Protein AF-A0A379E8L5-F1 (afdb_monomer_lite)

Secondary structure (DSSP, 8-state):
------THHHHHHHTTS-S------------------TTPPPPPHHHHHHHHHHHTSS-S-TT--SHHHHHHHTTTTTT--S--PPPEEE-TTSEEEETTEEEEEESSPSTTSPPPPEEE-TTSEEEESS-EEEEE-S---PPPHHHHHHHHHTTS--B-TTSTTSBPPTT--SHHHHHHHHSSS-------------EEE-TTSEEEETTEEEEEES-----SSPPPP--EEE-TTSEEEETTEEEEEESSPPPPPPHHHHHHHHHHHHTTSSSPPBPSS-TTSBPPTT--SHHHHHHHTS-TT---SS--TT-SPPPTTS-EEEEPPSBTTTTB-B-TTT--EEEEEE-TTSPBP-TT-EEE--TTS-TT-EEE--TTSEEEEPTTTS-SS--HHHHEE--SEEEETTEEEPPPTTEEPPPPPEEEEEEEEEEEEE---SSTTSTT-TTSEEEEEEEEEEEEETTEEEEPPSSSPPPEEEEEEES-TTS--STTSEE-SHHHHTTB-SSPPTTTTT-TTEEEEEPPB---HHHHH-SS-SSTTHHHHHHHHHTTB--TTS--EEEEEEEESSSS--PBPSSEEE---BPBPPPEEEEEEEEETTEEEEEEEE-GGG---EEEEEEPPPTT--EEEEEEE-TTHHHHSTTTTTTEEEEEEEEEEETTEEEEEEEEEE--S--SSEEEEEE---TT-EEEEEEEEET-GGGTTTSSS--TT---SEEESSB-EEEEEEEEETTEEEEEETTEEEEEEEPEE-PPPGGG--

Structure (mmCIF, N/CA/C/O backbone):
data_AF-A0A379E8L5-F1
#
_entry.id   AF-A0A379E8L5-F1
#
loop_
_atom_site.group_PDB
_atom_site.id
_atom_site.type_symbol
_atom_site.label_atom_id
_atom_site.label_alt_id
_atom_site.label_comp_id
_atom_site.label_asym_id
_atom_site.label_entity_id
_atom_site.label_seq_id
_atom_site.pdbx_PDB_ins_code
_atom_site.Cartn_x
_atom_site.Cartn_y
_atom_site.Cartn_z
_atom_site.occupancy
_atom_site.B_iso_or_equiv
_atom_site.auth_seq_id
_atom_site.auth_comp_id
_atom_site.auth_asym_id
_atom_site.auth_atom_id
_atom_site.pdbx_PDB_model_num
ATOM 1 N N . MET A 1 1 ? -32.775 69.101 0.036 1.00 36.06 1 MET A N 1
ATOM 2 C CA . MET A 1 1 ? -34.154 69.636 -0.123 1.00 36.06 1 MET A CA 1
ATOM 3 C C . MET A 1 1 ? -35.166 68.589 0.345 1.00 36.06 1 MET A C 1
ATOM 5 O O . MET A 1 1 ? -34.830 67.415 0.308 1.00 36.06 1 MET A O 1
ATOM 9 N N . LYS A 1 2 ? -36.383 68.976 0.764 1.00 37.06 2 LYS A N 1
ATOM 10 C CA . LYS A 1 2 ? -37.496 68.038 1.037 1.00 37.06 2 LYS A CA 1
ATOM 11 C C . LYS A 1 2 ? -38.395 67.893 -0.201 1.00 37.06 2 LYS A C 1
ATOM 13 O O . LYS A 1 2 ? -38.827 68.917 -0.720 1.00 37.06 2 LYS A O 1
ATOM 18 N N . LYS A 1 3 ? -38.726 66.655 -0.593 1.00 29.69 3 LYS A N 1
ATOM 19 C CA . LYS A 1 3 ? -39.936 66.194 -1.329 1.00 29.69 3 LYS A CA 1
ATOM 20 C C . LYS A 1 3 ? -39.818 64.659 -1.423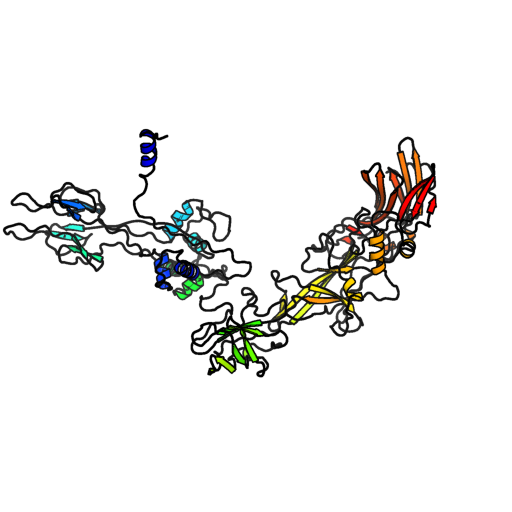 1.00 29.69 3 LYS A C 1
ATOM 22 O O . LYS A 1 3 ? -38.862 64.173 -2.003 1.00 29.69 3 LYS A O 1
ATOM 27 N N . ARG A 1 4 ? -40.557 63.883 -0.619 1.00 33.19 4 ARG A N 1
ATOM 28 C CA . ARG A 1 4 ? -41.949 63.433 -0.848 1.00 33.19 4 ARG A CA 1
ATOM 29 C C . ARG A 1 4 ? -42.115 62.651 -2.161 1.00 33.19 4 ARG A C 1
ATOM 31 O O . ARG A 1 4 ? -42.375 63.261 -3.192 1.00 33.19 4 ARG A O 1
ATOM 38 N N . LEU A 1 5 ? -42.058 61.318 -2.073 1.00 30.38 5 LEU A N 1
ATOM 39 C CA . LEU A 1 5 ? -42.849 60.450 -2.955 1.00 30.38 5 LEU A CA 1
ATOM 40 C C . LEU A 1 5 ? -44.343 60.606 -2.607 1.00 30.38 5 LEU A C 1
ATOM 42 O O . LEU A 1 5 ? -44.690 61.084 -1.522 1.00 30.38 5 LEU A O 1
ATOM 46 N N . THR A 1 6 ? -45.219 60.236 -3.538 1.00 34.84 6 THR A N 1
ATOM 47 C CA . THR A 1 6 ? -46.677 60.409 -3.447 1.00 34.84 6 THR A CA 1
ATOM 48 C C . THR A 1 6 ? -47.422 59.075 -3.312 1.00 34.84 6 THR A C 1
ATOM 50 O O . THR A 1 6 ? -46.860 57.999 -3.499 1.00 34.84 6 THR A O 1
ATOM 53 N N . LEU A 1 7 ? -48.703 59.156 -2.936 1.00 34.81 7 LEU A N 1
ATOM 54 C CA . LEU A 1 7 ? -49.511 58.042 -2.418 1.00 34.81 7 LEU A CA 1
ATOM 55 C C . LEU A 1 7 ? -49.651 56.755 -3.267 1.00 34.81 7 LEU A C 1
ATOM 57 O O . LEU A 1 7 ? -49.763 55.703 -2.636 1.00 34.81 7 LEU A O 1
ATOM 61 N N . PRO A 1 8 ? -49.656 56.755 -4.621 1.00 34.84 8 PRO A N 1
ATOM 62 C CA . PRO A 1 8 ? -49.977 55.542 -5.387 1.00 34.84 8 PRO A CA 1
ATOM 63 C C . PRO A 1 8 ? -49.073 54.336 -5.087 1.00 34.84 8 PRO A C 1
ATOM 65 O O . PRO A 1 8 ? -49.550 53.206 -5.034 1.00 34.84 8 PRO A O 1
ATOM 68 N N . SER A 1 9 ? -47.785 54.568 -4.822 1.00 34.56 9 SER A N 1
ATOM 69 C CA . SER A 1 9 ? -46.801 53.500 -4.588 1.00 34.56 9 SER A CA 1
ATOM 70 C C . SER A 1 9 ? -46.939 52.788 -3.236 1.00 34.56 9 SER A C 1
ATOM 72 O O . SER A 1 9 ? -46.323 51.745 -3.041 1.00 34.56 9 SER A O 1
ATOM 74 N N . ILE A 1 10 ? -47.726 53.327 -2.298 1.00 40.12 10 ILE A N 1
ATOM 75 C CA . ILE A 1 10 ? -47.918 52.737 -0.961 1.00 40.12 10 ILE A CA 1
ATOM 76 C C . ILE A 1 10 ? -49.029 51.674 -0.980 1.00 40.12 10 ILE A C 1
ATOM 78 O O . ILE A 1 10 ? -48.940 50.672 -0.273 1.00 40.12 10 ILE A O 1
ATOM 82 N N . VAL A 1 11 ? -50.042 51.841 -1.837 1.00 39.16 11 VAL A N 1
ATOM 83 C CA . VAL A 1 11 ? -51.183 50.912 -1.934 1.00 39.16 11 VAL A CA 1
ATOM 84 C C . VAL A 1 11 ? -50.752 49.556 -2.508 1.00 39.16 11 VAL A C 1
ATOM 86 O O . VAL A 1 11 ? -51.147 48.519 -1.979 1.00 39.16 11 VAL A O 1
ATOM 89 N N . SER A 1 12 ? -49.865 49.542 -3.510 1.00 34.97 12 SER A N 1
ATOM 90 C CA . SER A 1 12 ? -49.336 48.294 -4.088 1.00 34.97 12 SER A CA 1
ATOM 91 C C . SER A 1 12 ? -48.367 47.530 -3.174 1.00 34.97 12 SER A C 1
ATOM 93 O O . SER A 1 12 ? -48.175 46.339 -3.389 1.00 34.97 12 SER A O 1
ATOM 95 N N . LEU A 1 13 ? -47.776 48.168 -2.153 1.00 33.84 13 LEU A N 1
ATOM 96 C CA . LEU A 1 13 ? -46.977 47.461 -1.138 1.00 33.84 13 LEU A CA 1
ATOM 97 C C . LEU A 1 13 ? -47.850 46.868 -0.020 1.00 33.84 13 LEU A C 1
ATOM 99 O O . LEU A 1 13 ? -47.546 45.790 0.482 1.00 33.84 13 LEU A O 1
ATOM 103 N N . LEU A 1 14 ? -48.945 47.538 0.355 1.00 34.66 14 LEU A N 1
ATOM 104 C CA . LEU A 1 14 ? -49.850 47.059 1.410 1.00 34.66 14 LEU A CA 1
ATOM 105 C C . LEU A 1 14 ? -50.773 45.920 0.949 1.00 34.66 14 LEU A C 1
ATOM 107 O O . LEU A 1 14 ? -51.093 45.042 1.748 1.00 34.66 14 LEU A O 1
ATOM 111 N N . LEU A 1 15 ? -51.137 45.865 -0.336 1.00 34.69 15 LEU A N 1
ATOM 112 C CA . LEU A 1 15 ? -51.907 44.746 -0.903 1.00 34.69 15 LEU A CA 1
ATOM 113 C C . LEU A 1 15 ? -51.100 43.446 -1.079 1.00 34.69 15 LEU A C 1
ATOM 115 O O . LEU A 1 15 ? -51.696 42.398 -1.309 1.00 34.69 15 LEU A O 1
ATOM 119 N N . MET A 1 16 ? -49.773 43.481 -0.906 1.00 33.06 16 MET A N 1
ATOM 120 C CA . MET A 1 16 ? -48.925 42.280 -0.838 1.00 33.06 16 MET A CA 1
ATOM 121 C C . MET A 1 16 ? -48.715 41.757 0.596 1.00 33.06 16 MET A C 1
ATOM 123 O O . MET A 1 16 ? -48.046 40.746 0.779 1.00 33.06 16 MET A O 1
ATOM 127 N N . PHE A 1 17 ? -49.311 42.408 1.604 1.00 32.59 17 PHE A N 1
ATOM 128 C CA . PHE A 1 17 ? -49.213 42.048 3.027 1.00 32.59 17 PHE A CA 1
ATOM 129 C C . PHE A 1 17 ? -50.535 41.526 3.631 1.00 32.59 17 PHE A C 1
ATOM 131 O O . PHE A 1 17 ? -50.688 41.473 4.849 1.00 32.59 17 PHE A O 1
ATOM 138 N N . MET A 1 18 ? -51.494 41.118 2.789 1.00 32.38 18 MET A N 1
ATOM 139 C CA . MET A 1 18 ? -52.781 40.528 3.202 1.00 32.38 18 MET A CA 1
ATOM 140 C C . MET A 1 18 ? -52.988 39.098 2.673 1.00 32.38 18 MET A C 1
ATOM 142 O O . MET A 1 18 ? -54.075 38.739 2.227 1.00 32.38 18 MET A O 1
ATOM 146 N N . TYR A 1 19 ? -51.952 38.260 2.754 1.00 31.34 19 TYR A N 1
ATOM 147 C CA . TYR A 1 19 ? -52.106 36.805 2.695 1.00 31.34 19 TYR A CA 1
ATOM 148 C C . TYR A 1 19 ? -51.443 36.156 3.913 1.00 31.34 19 TYR A C 1
ATOM 150 O O . TYR A 1 19 ? -50.325 36.501 4.275 1.00 31.34 19 TYR A O 1
ATOM 158 N N . MET A 1 20 ? -52.156 35.195 4.507 1.00 31.80 20 MET A N 1
ATOM 159 C CA . MET A 1 20 ? -51.727 34.327 5.614 1.00 31.80 20 MET A CA 1
ATOM 160 C C . MET A 1 20 ? -51.414 35.007 6.963 1.00 31.80 20 MET A C 1
ATOM 162 O O . MET A 1 20 ? -50.277 35.048 7.412 1.00 31.80 20 MET A O 1
ATOM 166 N N . PHE A 1 21 ? -52.475 35.369 7.693 1.00 34.22 21 PHE A N 1
ATOM 167 C CA . PHE A 1 21 ? -52.492 35.236 9.158 1.00 34.22 21 PHE A CA 1
ATOM 168 C C . PHE A 1 21 ? -53.686 34.382 9.606 1.00 34.22 21 PHE A C 1
ATOM 170 O O . PHE A 1 21 ? -54.668 34.856 10.168 1.00 34.22 21 PHE A O 1
ATOM 177 N N . SER A 1 22 ? -53.579 33.079 9.341 1.00 25.73 22 SER A N 1
ATOM 178 C CA . SER A 1 22 ? -54.281 32.044 10.100 1.00 25.73 22 SER A CA 1
ATOM 179 C C . SER A 1 22 ? -53.202 31.162 10.716 1.00 25.73 22 SER A C 1
ATOM 181 O O . SER A 1 22 ? -52.512 30.441 9.998 1.00 25.73 22 SER A O 1
ATOM 183 N N . CYS A 1 23 ? -52.986 31.280 12.028 1.00 33.47 23 CYS A N 1
ATOM 184 C CA . CYS A 1 23 ? -51.878 30.613 12.712 1.00 33.47 23 CYS A CA 1
ATOM 185 C C . CYS A 1 23 ? -52.125 29.101 12.851 1.00 33.47 23 CYS A C 1
ATOM 187 O O . CYS A 1 23 ? -52.538 28.610 13.900 1.00 33.47 23 CYS A O 1
ATOM 189 N N . THR A 1 24 ? -51.841 28.353 11.784 1.00 30.84 24 THR A N 1
ATOM 190 C CA . THR A 1 24 ? -51.727 26.886 11.795 1.00 30.84 24 THR A CA 1
ATOM 191 C C . THR A 1 24 ? -50.402 26.415 11.196 1.00 30.84 24 THR A C 1
ATOM 193 O O . THR A 1 24 ? -50.339 25.394 10.509 1.00 30.84 24 THR A O 1
ATOM 196 N N . ASP A 1 25 ? -49.320 27.136 11.489 1.00 26.83 25 ASP A N 1
ATOM 197 C CA . ASP A 1 25 ? -47.968 26.643 11.251 1.00 26.83 25 ASP A CA 1
ATOM 198 C C . ASP A 1 25 ? -47.524 25.699 12.363 1.00 26.83 25 ASP A C 1
ATOM 200 O O . ASP A 1 25 ? -46.846 26.050 13.323 1.00 26.83 25 ASP A O 1
ATOM 204 N N . VAL A 1 26 ? -47.931 24.443 12.181 1.00 31.66 26 VAL A N 1
ATOM 205 C CA . VAL A 1 26 ? -47.210 23.275 12.692 1.00 31.66 26 VAL A CA 1
ATOM 206 C C . VAL A 1 26 ? -45.930 23.143 11.863 1.00 31.66 26 VAL A C 1
ATOM 208 O O . VAL A 1 26 ? -45.853 22.333 10.943 1.00 31.66 26 VAL A O 1
ATOM 211 N N . ASP A 1 27 ? -44.969 24.035 12.102 1.00 31.81 27 ASP A N 1
ATOM 212 C CA . ASP A 1 27 ? -43.647 23.945 11.487 1.00 31.81 27 ASP A CA 1
ATOM 213 C C . ASP A 1 27 ? -42.874 22.819 12.176 1.00 31.81 27 ASP A C 1
ATOM 215 O O . ASP A 1 27 ? -42.309 22.988 13.259 1.00 31.81 27 ASP A O 1
ATOM 219 N N . ILE A 1 28 ? -42.933 21.630 11.579 1.00 32.47 28 ILE A N 1
ATOM 220 C CA . ILE A 1 28 ? -42.077 20.520 11.965 1.00 32.47 28 ILE A CA 1
ATOM 221 C C . ILE A 1 28 ? -40.911 20.505 10.984 1.00 32.47 28 ILE A C 1
ATOM 223 O O . ILE A 1 28 ? -41.087 20.289 9.787 1.00 32.47 28 ILE A O 1
ATOM 227 N N . THR A 1 29 ? -39.720 20.743 11.514 1.00 33.06 29 THR A N 1
ATOM 228 C CA . THR A 1 29 ? -38.458 20.582 10.802 1.00 33.06 29 THR A CA 1
ATOM 229 C C . THR A 1 29 ? -37.609 19.568 11.556 1.00 33.06 29 THR A C 1
ATOM 231 O O . THR A 1 29 ? -37.558 19.582 12.792 1.00 33.06 29 THR A O 1
ATOM 234 N N . MET A 1 30 ? -36.911 18.685 10.834 1.00 35.91 30 MET A N 1
ATOM 235 C CA . MET A 1 30 ? -35.785 17.975 11.430 1.00 35.91 30 MET A CA 1
ATOM 236 C C . MET A 1 30 ? -34.555 18.893 11.351 1.00 35.91 30 MET A C 1
ATOM 238 O O . MET A 1 30 ? -34.238 19.394 10.267 1.00 35.91 30 MET A O 1
ATOM 242 N N . PRO A 1 31 ? -33.853 19.142 12.468 1.00 35.75 31 PRO A N 1
ATOM 243 C CA . PRO A 1 31 ? -32.600 19.881 12.443 1.00 35.75 31 PRO A CA 1
ATOM 244 C C . PRO A 1 31 ? -31.569 19.131 11.596 1.00 35.75 31 PRO A C 1
ATOM 246 O O . PRO A 1 31 ? -31.296 17.947 11.797 1.00 35.75 31 PRO A O 1
ATOM 249 N N . LYS A 1 32 ? -30.983 19.837 10.628 1.00 35.81 32 LYS A N 1
ATOM 250 C CA . LYS A 1 32 ? -29.981 19.282 9.720 1.00 35.81 32 LYS A CA 1
ATOM 251 C C . LYS A 1 32 ? -28.659 19.105 10.465 1.00 35.81 32 LYS A C 1
ATOM 253 O O . LYS A 1 32 ? -27.926 20.075 10.658 1.00 35.81 32 LYS A O 1
ATOM 258 N N . GLY A 1 33 ? -28.370 17.873 10.880 1.00 33.38 33 GLY A N 1
ATOM 259 C CA . GLY A 1 33 ? -27.143 17.544 11.603 1.00 33.38 33 GLY A CA 1
ATOM 260 C C . GLY A 1 33 ? -25.870 17.934 10.831 1.00 33.38 33 GLY A C 1
ATOM 261 O O . GLY A 1 33 ? -25.868 17.921 9.592 1.00 33.38 33 GLY A O 1
ATOM 262 N N . PRO A 1 34 ? -24.773 18.281 11.531 1.00 28.00 34 PRO A N 1
ATOM 263 C CA . PRO A 1 34 ? -23.480 18.459 10.888 1.00 28.00 34 PRO A CA 1
ATOM 264 C C . PRO A 1 34 ? -23.036 17.143 10.239 1.00 28.00 34 PRO A C 1
ATOM 266 O O . PRO A 1 34 ? -23.345 16.050 10.714 1.00 28.00 34 PRO A O 1
ATOM 269 N N . LYS A 1 35 ? -22.276 17.247 9.148 1.00 32.72 35 LYS A N 1
ATOM 270 C CA . LYS A 1 35 ? -21.650 16.085 8.517 1.00 32.72 35 LYS A CA 1
ATOM 271 C C . LYS A 1 35 ? -20.559 15.546 9.451 1.00 32.72 35 LYS A C 1
ATOM 273 O O . LYS A 1 35 ? -19.466 16.105 9.470 1.00 32.72 35 LYS A O 1
ATOM 278 N N . GLY A 1 36 ? -20.862 14.478 10.188 1.00 34.84 36 GLY A N 1
ATOM 279 C CA . GLY A 1 36 ? -19.848 13.667 10.866 1.00 34.84 36 GLY A CA 1
ATOM 280 C C . GLY A 1 36 ? -18.860 13.076 9.858 1.00 34.84 36 GLY A C 1
ATOM 281 O O . GLY A 1 36 ? -19.209 12.846 8.690 1.00 34.84 36 GLY A O 1
ATOM 282 N N . ASP A 1 37 ? -17.627 12.850 10.296 1.00 28.81 37 ASP A N 1
ATOM 283 C CA . ASP A 1 37 ? -16.610 12.231 9.451 1.00 28.81 37 ASP A CA 1
ATOM 284 C C . ASP A 1 37 ? -16.791 10.702 9.413 1.00 28.81 37 ASP A C 1
ATOM 286 O O . ASP A 1 37 ? -17.666 10.123 10.067 1.00 28.81 37 ASP A O 1
ATOM 290 N N . LYS A 1 38 ? -16.011 10.011 8.570 1.00 30.09 38 LYS A N 1
ATOM 291 C CA . LYS A 1 38 ? -16.112 8.550 8.406 1.00 30.09 38 LYS A CA 1
ATOM 292 C C . LYS A 1 38 ? -15.721 7.811 9.696 1.00 30.09 38 LYS A C 1
ATOM 294 O O . LYS A 1 38 ? -14.567 7.431 9.872 1.00 30.09 38 LYS A O 1
ATOM 299 N N . GLY A 1 39 ? -16.706 7.545 10.548 1.00 34.56 39 GLY A N 1
ATOM 300 C CA . GLY A 1 39 ? -16.560 6.745 11.766 1.00 34.56 39 GLY A CA 1
ATOM 301 C C . GLY A 1 39 ? -17.629 7.023 12.823 1.00 34.56 39 GLY A C 1
ATOM 302 O O . GLY A 1 39 ? -17.904 6.147 13.643 1.00 34.56 39 GLY A O 1
ATOM 303 N N . ASP A 1 40 ? -18.257 8.201 12.782 1.00 28.45 40 ASP A N 1
ATOM 304 C CA . ASP A 1 40 ? -19.167 8.643 13.838 1.00 28.45 40 ASP A CA 1
ATOM 305 C C . ASP A 1 40 ? -20.484 7.851 13.880 1.00 28.45 40 ASP A C 1
ATOM 307 O O . ASP A 1 40 ? -21.099 7.505 12.859 1.00 28.45 40 ASP A O 1
ATOM 311 N N . ARG A 1 41 ? -20.959 7.588 15.104 1.00 36.22 41 ARG A N 1
ATOM 312 C CA . ARG A 1 41 ? -22.290 7.017 15.335 1.00 36.22 41 ARG A CA 1
ATOM 313 C C . ARG A 1 41 ? -23.351 7.995 14.836 1.00 36.22 41 ARG A C 1
ATOM 315 O O . ARG A 1 41 ? -23.291 9.188 15.103 1.00 36.22 41 ARG A O 1
ATOM 322 N N . GLY A 1 42 ? -24.366 7.469 14.151 1.00 36.78 42 GLY A N 1
ATOM 323 C CA . GLY A 1 42 ? -25.602 8.228 13.984 1.00 36.78 42 GLY A CA 1
ATOM 324 C C . GLY A 1 42 ? -26.360 8.177 15.301 1.00 36.78 42 GLY A C 1
ATOM 325 O O . GLY A 1 42 ? -26.713 7.078 15.725 1.00 36.78 42 GLY A O 1
ATOM 326 N N . LEU A 1 43 ? -26.583 9.335 15.920 1.00 39.19 43 LEU A N 1
ATOM 327 C CA . LEU A 1 43 ? -27.507 9.493 17.041 1.00 39.19 43 LEU A CA 1
ATOM 328 C C . LEU A 1 43 ? -28.888 8.922 16.670 1.00 39.19 43 LEU A C 1
ATOM 330 O O . LEU A 1 43 ? -29.317 9.010 15.514 1.00 39.19 43 LEU A O 1
ATOM 334 N N . SER A 1 44 ? -29.604 8.349 17.636 1.00 42.09 44 SER A N 1
ATOM 335 C CA . SER A 1 44 ? -31.006 7.977 17.436 1.00 42.09 44 SER A CA 1
ATOM 336 C C . SER A 1 44 ? -31.878 9.224 17.254 1.00 42.09 44 SER A C 1
ATOM 338 O O . SER A 1 44 ? -31.529 10.325 17.684 1.00 42.09 44 SER A O 1
ATOM 340 N N . ALA A 1 45 ? -33.064 9.055 16.664 1.00 46.22 45 ALA A N 1
ATOM 341 C CA . ALA A 1 45 ? -34.008 10.159 16.481 1.00 46.22 45 ALA A CA 1
ATOM 342 C C . ALA A 1 45 ? -34.398 10.848 17.810 1.00 46.22 45 ALA A C 1
ATOM 344 O O . ALA A 1 45 ? -34.666 12.048 17.814 1.00 46.22 45 ALA A O 1
ATOM 345 N N . TYR A 1 46 ? -34.374 10.110 18.929 1.00 46.75 46 TYR A N 1
ATOM 346 C CA . TYR A 1 46 ? -34.570 10.639 20.282 1.00 46.75 46 TYR A CA 1
ATOM 347 C C . TYR A 1 46 ? -33.409 11.535 20.732 1.00 46.75 46 TYR A C 1
ATOM 349 O O . TYR A 1 46 ? -33.638 12.621 21.261 1.00 46.75 46 TYR A O 1
ATOM 357 N N . GLU A 1 47 ? -32.168 11.101 20.513 1.00 47.19 47 GLU A N 1
ATOM 358 C CA . GLU A 1 47 ? -30.972 11.838 20.934 1.00 47.19 47 GLU A CA 1
ATOM 359 C C . GLU A 1 47 ? -30.791 13.121 20.108 1.00 47.19 47 GLU A C 1
ATOM 361 O O . GLU A 1 47 ? -30.613 14.186 20.698 1.00 47.19 47 GLU A O 1
ATOM 366 N N . ILE A 1 48 ? -30.968 13.058 18.778 1.00 50.16 48 ILE A N 1
ATOM 367 C CA . ILE A 1 48 ? -30.959 14.243 17.891 1.00 50.16 48 ILE A CA 1
ATOM 368 C C . ILE A 1 48 ? -31.997 15.267 18.357 1.00 50.16 48 ILE A C 1
ATOM 370 O O . ILE A 1 48 ? -31.697 16.452 18.496 1.00 50.16 48 ILE A O 1
ATOM 374 N N . TRP A 1 49 ? -33.225 14.810 18.616 1.00 60.22 49 TRP A N 1
ATOM 375 C CA . TRP A 1 49 ? -34.291 15.670 19.114 1.00 60.22 49 TRP A CA 1
ATOM 376 C C . TRP A 1 49 ? -33.909 16.327 20.445 1.00 60.22 49 TRP A C 1
ATOM 378 O O . TRP A 1 49 ? -34.006 17.544 20.587 1.00 60.22 49 TRP A O 1
ATOM 388 N N . LYS A 1 50 ? -33.431 15.532 21.405 1.00 55.97 50 LYS A N 1
ATOM 389 C CA . LYS A 1 50 ? -33.067 15.985 22.748 1.00 55.97 50 LYS A CA 1
ATOM 390 C C . LYS A 1 50 ? -31.959 17.035 22.734 1.00 55.97 50 LYS A C 1
ATOM 392 O O . LYS A 1 50 ? -32.091 18.059 23.406 1.00 55.97 50 LYS A O 1
ATOM 397 N N . GLU A 1 51 ? -30.893 16.811 21.971 1.00 52.66 51 GLU A N 1
ATOM 398 C CA . GLU A 1 51 ? -29.799 17.778 21.835 1.00 52.66 51 GLU A CA 1
ATOM 399 C C . GLU A 1 51 ? -30.282 19.094 21.220 1.00 52.66 51 GLU A C 1
ATOM 401 O O . GLU A 1 51 ? -29.949 20.169 21.717 1.00 52.66 51 GLU A O 1
ATOM 406 N N . GLU A 1 52 ? -31.131 19.031 20.196 1.00 51.19 52 GLU A N 1
ATOM 407 C CA . GLU A 1 52 ? -31.595 20.213 19.466 1.00 51.19 52 GLU A CA 1
ATOM 408 C C . GLU A 1 52 ? -32.695 20.991 20.210 1.00 51.19 52 GLU A C 1
ATOM 410 O O . GLU A 1 52 ? -32.797 22.215 20.070 1.00 51.19 52 GLU A O 1
ATOM 415 N N . VAL A 1 53 ? -33.444 20.327 21.097 1.00 53.31 53 VAL A N 1
ATOM 416 C CA . VAL A 1 53 ? -34.255 20.974 22.141 1.00 53.31 53 VAL A CA 1
ATOM 417 C C . VAL A 1 53 ? -33.367 21.701 23.153 1.00 53.31 53 VAL A C 1
ATOM 419 O O . VAL A 1 53 ? -33.589 22.882 23.431 1.00 53.31 53 VAL A O 1
ATOM 422 N N . ILE A 1 54 ? -32.327 21.046 23.679 1.00 58.34 54 ILE A N 1
ATOM 423 C CA . ILE A 1 54 ? -31.407 21.648 24.661 1.00 58.34 54 ILE A CA 1
ATOM 424 C C . ILE A 1 54 ? -30.639 22.828 24.039 1.00 58.34 54 ILE A C 1
ATOM 426 O O . ILE A 1 54 ? -30.496 23.874 24.680 1.00 58.34 54 ILE A O 1
ATOM 430 N N . ALA A 1 55 ? -30.247 22.732 22.767 1.00 55.22 55 ALA A N 1
ATOM 431 C CA . ALA A 1 55 ? -29.683 23.831 21.981 1.00 55.22 55 ALA A CA 1
ATOM 432 C C . ALA A 1 55 ? -30.690 24.973 21.731 1.00 55.22 55 ALA A C 1
ATOM 434 O O . ALA A 1 55 ? -30.287 26.110 21.499 1.00 55.22 55 ALA A O 1
ATOM 435 N N . GLY A 1 56 ? -31.998 24.711 21.839 1.00 46.78 56 GLY A N 1
ATOM 436 C CA . GLY A 1 56 ? -33.068 25.675 21.563 1.00 46.78 56 GLY A CA 1
ATOM 437 C C . GLY A 1 56 ? -33.358 25.880 20.074 1.00 46.78 56 GLY A C 1
ATOM 438 O O . GLY A 1 56 ? -33.935 26.903 19.716 1.00 46.78 56 GLY A O 1
ATOM 439 N N . ARG A 1 57 ? -32.946 24.937 19.217 1.00 46.62 57 ARG A N 1
ATOM 440 C CA . ARG A 1 57 ? -33.264 24.921 17.780 1.00 46.62 57 ARG A CA 1
ATOM 441 C C . ARG A 1 57 ? -34.610 24.249 17.493 1.00 46.62 57 ARG A C 1
ATOM 443 O O . ARG A 1 57 ? -35.295 24.659 16.564 1.00 46.62 57 ARG A O 1
ATOM 450 N N . ILE A 1 58 ? -35.035 23.304 18.335 1.00 46.78 58 ILE A N 1
ATOM 451 C CA . ILE A 1 58 ? -36.424 22.819 18.395 1.00 46.78 58 ILE A CA 1
ATOM 452 C C . ILE A 1 58 ? -37.155 23.559 19.526 1.00 46.78 58 ILE A C 1
ATOM 454 O O . ILE A 1 58 ? -36.663 23.614 20.655 1.00 46.78 58 ILE A O 1
ATOM 458 N N . ILE A 1 59 ? -38.348 24.104 19.252 1.00 48.41 59 ILE A N 1
ATOM 459 C CA . ILE A 1 59 ? -39.134 24.924 20.202 1.00 48.41 59 ILE A CA 1
ATOM 460 C C . ILE A 1 59 ? -39.905 24.039 21.209 1.00 48.41 59 ILE A C 1
ATOM 462 O O . ILE A 1 59 ? -41.136 24.050 21.306 1.00 48.41 59 ILE A O 1
ATOM 466 N N . TRP A 1 60 ? -39.172 23.253 21.993 1.00 50.94 60 TRP A N 1
ATOM 467 C CA . TRP A 1 60 ? -39.693 22.397 23.065 1.00 50.94 60 TRP A CA 1
ATOM 468 C C . TRP A 1 60 ? -39.346 22.945 24.460 1.00 50.94 60 TRP A C 1
ATOM 470 O O . TRP A 1 60 ? -38.593 23.911 24.578 1.00 50.94 60 TRP A O 1
ATOM 480 N N . SER A 1 61 ? -39.909 22.366 25.524 1.00 59.53 61 SER A N 1
ATOM 481 C CA . SER A 1 61 ? -39.477 22.678 26.893 1.00 59.53 61 SER A CA 1
ATOM 482 C C . SER A 1 61 ? -38.163 21.960 27.202 1.00 59.53 61 SER A C 1
ATOM 484 O O . SER A 1 61 ? -38.084 20.741 27.081 1.00 59.53 61 SER A O 1
ATOM 486 N N . LYS A 1 62 ? -37.118 22.683 27.618 1.00 64.38 62 LYS A N 1
ATOM 487 C CA . LYS A 1 62 ? -35.794 22.074 27.858 1.00 64.38 62 LYS A CA 1
ATOM 488 C C . LYS A 1 62 ? -35.773 21.102 29.044 1.00 64.38 62 LYS A C 1
ATOM 490 O O . LYS A 1 62 ? -34.870 20.274 29.125 1.00 64.38 62 LYS A O 1
ATOM 495 N N . ASP A 1 63 ? -36.786 21.174 29.902 1.00 58.00 63 ASP A N 1
ATOM 496 C CA . ASP A 1 63 ? -36.965 20.312 31.071 1.00 58.00 63 ASP A CA 1
ATOM 497 C C . ASP A 1 63 ? -37.780 19.037 30.751 1.00 58.00 63 ASP A C 1
ATOM 499 O O . ASP A 1 63 ? -37.697 18.044 31.472 1.00 58.00 63 ASP A O 1
ATOM 503 N N . GLU A 1 64 ? -38.515 19.020 29.632 1.00 58.28 64 GLU A N 1
ATOM 504 C CA . GLU A 1 64 ? -39.321 17.884 29.151 1.00 58.28 64 GLU A CA 1
ATOM 505 C C . GLU A 1 64 ? -38.566 17.105 28.060 1.00 58.28 64 GLU A C 1
ATOM 507 O O . GLU A 1 64 ? -38.990 17.055 26.908 1.00 58.28 64 GLU A O 1
ATOM 512 N N . VAL A 1 65 ? -37.398 16.546 28.391 1.00 60.78 65 VAL A N 1
ATOM 513 C CA . VAL A 1 65 ? -36.499 15.869 27.427 1.00 60.78 65 VAL A CA 1
ATOM 514 C C . VAL A 1 65 ? -36.295 14.376 27.717 1.00 60.78 65 VAL A C 1
ATOM 516 O O . VAL A 1 65 ? -35.178 13.848 27.602 1.00 60.78 65 VAL A O 1
ATOM 519 N N . GLN A 1 66 ? -37.356 13.681 28.135 1.00 52.25 66 GLN A N 1
ATOM 520 C CA . GLN A 1 66 ? -37.355 12.224 28.314 1.00 52.25 66 GLN A CA 1
ATOM 521 C C . GLN A 1 66 ? -37.984 11.489 27.117 1.00 52.25 66 GLN A C 1
ATOM 523 O O . GLN A 1 66 ? -38.543 12.094 26.206 1.00 52.25 66 GLN A O 1
ATOM 528 N N . ILE A 1 67 ? -37.896 10.154 27.104 1.00 44.03 67 ILE A N 1
ATOM 529 C CA . ILE A 1 67 ? -38.385 9.310 25.993 1.00 44.03 67 ILE A CA 1
ATOM 530 C C . ILE A 1 67 ? -39.900 9.483 25.776 1.00 44.03 67 ILE A C 1
ATOM 532 O O . ILE A 1 67 ? -40.370 9.513 24.640 1.00 44.03 67 ILE A O 1
ATOM 536 N N . ASN A 1 68 ? -40.667 9.672 26.853 1.00 43.78 68 ASN A N 1
ATOM 537 C CA . ASN A 1 68 ? -42.106 9.940 26.770 1.00 43.78 68 ASN A CA 1
ATOM 538 C C . ASN A 1 68 ? -42.399 11.308 26.129 1.00 43.78 68 ASN A C 1
ATOM 540 O O . ASN A 1 68 ? -43.392 11.458 25.421 1.00 43.78 68 ASN A O 1
ATOM 544 N N . ASP A 1 69 ? -41.517 12.287 26.324 1.00 50.09 69 ASP A N 1
ATOM 545 C CA . ASP A 1 69 ? -41.633 13.623 25.738 1.00 50.09 69 ASP A CA 1
ATOM 546 C C . ASP A 1 69 ? -41.213 13.636 24.265 1.00 50.09 69 ASP A C 1
ATOM 548 O O . ASP A 1 69 ? -41.792 14.360 23.462 1.00 50.09 69 ASP A O 1
ATOM 552 N N . PHE A 1 70 ? -40.299 12.749 23.871 1.00 46.59 70 PHE A N 1
ATOM 553 C CA . PHE A 1 70 ? -40.024 12.467 22.465 1.00 46.59 70 PHE A CA 1
ATOM 554 C C . PHE A 1 70 ? -41.217 11.798 21.766 1.00 46.59 70 PHE A C 1
ATOM 556 O O . PHE A 1 70 ? -41.572 12.182 20.653 1.00 46.59 70 PHE A O 1
ATOM 563 N N . PHE A 1 71 ? -41.907 10.865 22.431 1.00 44.31 71 PHE A N 1
ATOM 564 C CA . PHE A 1 71 ? -43.176 10.325 21.928 1.00 44.31 71 PHE A CA 1
ATOM 565 C C . PHE A 1 71 ? -44.306 11.364 21.896 1.00 44.31 71 PHE A C 1
ATOM 567 O O . PHE A 1 71 ? -45.160 11.285 21.016 1.00 44.31 71 PHE A O 1
ATOM 574 N N . ARG A 1 72 ? -44.314 12.357 22.798 1.00 46.62 72 ARG A N 1
ATOM 575 C CA . ARG A 1 72 ? -45.169 13.547 22.654 1.00 46.62 72 ARG A CA 1
ATOM 576 C C . ARG A 1 72 ? -44.760 14.331 21.405 1.00 46.62 72 ARG A C 1
ATOM 578 O O . ARG A 1 72 ? -45.599 14.544 20.546 1.00 46.62 72 ARG A O 1
ATOM 585 N N . TYR A 1 73 ? -43.479 14.659 21.230 1.00 46.47 73 TYR A N 1
ATOM 586 C CA . TYR A 1 73 ? -42.978 15.414 20.074 1.00 46.47 73 TYR A CA 1
ATOM 587 C C . TYR A 1 73 ? -43.301 14.763 18.724 1.00 46.47 73 TYR A C 1
ATOM 589 O O . TYR A 1 73 ? -43.735 15.459 17.807 1.00 46.47 73 TYR A O 1
ATOM 597 N N . LEU A 1 74 ? -43.179 13.437 18.611 1.00 42.72 74 LEU A N 1
ATOM 598 C CA . LEU A 1 74 ? -43.575 12.683 17.414 1.00 42.72 74 LEU A CA 1
ATOM 599 C C . LEU A 1 74 ? -45.096 12.696 17.137 1.00 42.72 74 LEU A C 1
ATOM 601 O O . LEU A 1 74 ? -45.505 12.284 16.055 1.00 42.72 74 LEU A O 1
ATOM 605 N N . LYS A 1 75 ? -45.920 13.185 18.074 1.00 41.56 75 LYS A N 1
ATOM 606 C CA . LYS A 1 75 ? -47.363 13.458 17.917 1.00 41.56 75 LYS A CA 1
ATOM 607 C C . LYS A 1 75 ? -47.697 14.963 17.847 1.00 41.56 75 LYS A C 1
ATOM 609 O O . LYS A 1 75 ? -48.872 15.323 17.839 1.00 41.56 75 LYS A O 1
ATOM 614 N N . GLY A 1 76 ? -46.691 15.841 17.803 1.00 37.56 76 GLY A N 1
ATOM 615 C CA . GLY A 1 76 ? -46.851 17.287 17.987 1.00 37.56 76 GLY A CA 1
ATOM 616 C C . GLY A 1 76 ? -46.804 17.706 19.464 1.00 37.56 76 GLY A C 1
ATOM 617 O O . GLY A 1 76 ? -47.114 16.926 20.359 1.00 37.56 76 GLY A O 1
ATOM 618 N N . LYS A 1 77 ? -46.359 18.942 19.737 1.00 32.44 77 LYS A N 1
ATOM 619 C CA . LYS A 1 77 ? -45.977 19.375 21.099 1.00 32.44 77 LYS A CA 1
ATOM 620 C C . LYS A 1 77 ? -47.073 19.253 22.142 1.00 32.44 77 LYS A C 1
ATOM 622 O O . LYS A 1 77 ? -46.846 18.711 23.225 1.00 32.44 77 LYS A O 1
ATOM 627 N N . ASP A 1 78 ? -48.252 19.668 21.737 1.00 37.03 78 ASP A N 1
ATOM 628 C CA . ASP A 1 78 ? -49.504 19.221 22.300 1.00 37.03 78 ASP A CA 1
ATOM 629 C C . ASP A 1 78 ? -50.022 18.216 21.269 1.00 37.03 78 ASP A C 1
ATOM 631 O O . ASP A 1 78 ? -50.148 18.569 20.091 1.00 37.03 78 ASP A O 1
ATOM 635 N N . GLY A 1 79 ? -50.237 16.959 21.672 1.00 37.56 79 GLY A N 1
ATOM 636 C CA . GLY A 1 79 ? -50.773 15.941 20.769 1.00 37.56 79 GLY A CA 1
ATOM 637 C C . GLY A 1 79 ? -52.141 16.412 20.299 1.00 37.56 79 GLY A C 1
ATOM 638 O O . GLY A 1 79 ? -53.038 16.561 21.126 1.00 37.56 79 GLY A O 1
ATOM 639 N N . LYS A 1 80 ? -52.274 16.763 19.016 1.00 33.03 80 LYS A N 1
ATOM 640 C CA . LYS A 1 80 ? -53.413 17.578 18.584 1.00 33.03 80 LYS A CA 1
ATOM 641 C C . LYS A 1 80 ? -54.690 16.760 18.496 1.00 33.03 80 LYS A C 1
ATOM 643 O O . LYS A 1 80 ? -54.996 16.186 17.453 1.00 33.03 80 LYS A O 1
ATOM 648 N N . ASP A 1 81 ? -55.458 16.832 19.582 1.00 41.62 81 ASP A N 1
ATOM 649 C CA . ASP A 1 81 ? -56.907 16.674 19.580 1.00 41.62 81 ASP A CA 1
ATOM 650 C C . ASP A 1 81 ? -57.481 17.265 18.286 1.00 41.62 81 ASP A C 1
ATOM 652 O O . ASP A 1 81 ? -57.183 18.410 17.916 1.00 41.62 81 ASP A O 1
ATOM 656 N N . GLY A 1 82 ? -58.301 16.487 17.581 1.00 39.31 82 GLY A N 1
ATOM 657 C CA . GLY A 1 82 ? -58.928 16.945 16.349 1.00 39.31 82 GLY A CA 1
ATOM 658 C C . GLY A 1 82 ? -59.777 18.184 16.623 1.00 39.31 82 GLY A C 1
ATOM 659 O O . GLY A 1 82 ? -60.841 18.030 17.215 1.00 39.31 82 GLY A O 1
ATOM 660 N N . LYS A 1 83 ? -59.299 19.371 16.195 1.00 38.56 83 LYS A N 1
ATOM 661 C CA . LYS A 1 83 ? -59.795 20.727 16.549 1.00 38.56 83 LYS A CA 1
ATOM 662 C C . LYS A 1 83 ? -61.225 20.731 17.090 1.00 38.56 83 LYS A C 1
ATOM 664 O O . LYS A 1 83 ? -62.124 20.440 16.305 1.00 38.56 83 LYS A O 1
ATOM 669 N N . ASP A 1 84 ? -61.407 21.126 18.353 1.00 44.94 84 ASP A N 1
ATOM 670 C CA . ASP A 1 84 ? -62.713 21.197 19.023 1.00 44.94 84 ASP A CA 1
ATOM 671 C C . ASP A 1 84 ? -63.805 21.809 18.126 1.00 44.94 84 ASP A C 1
ATOM 673 O O . ASP A 1 84 ? -63.581 22.804 17.425 1.00 44.94 84 ASP A O 1
ATOM 677 N N . GLY A 1 85 ? -65.001 21.212 18.153 1.00 47.97 85 GLY A N 1
ATOM 678 C CA . GLY A 1 85 ? -66.163 21.749 17.447 1.00 47.97 85 GLY A CA 1
ATOM 679 C C . GLY A 1 85 ? -66.501 23.150 17.963 1.00 47.97 85 GLY A C 1
ATOM 680 O O . GLY A 1 85 ? -66.606 23.351 19.172 1.00 47.97 85 GLY A O 1
ATOM 681 N N . LEU A 1 86 ? -66.667 24.121 17.055 1.00 51.62 86 LEU A N 1
ATOM 682 C CA . LEU A 1 86 ? -66.935 25.515 17.431 1.00 51.62 86 LEU A CA 1
ATOM 683 C C . LEU A 1 86 ? -68.185 25.596 18.314 1.00 51.62 86 LEU A C 1
ATOM 685 O O . LEU A 1 86 ? -69.233 25.065 17.951 1.00 51.62 86 LEU A O 1
ATOM 689 N N . ASN A 1 87 ? -68.081 26.261 19.462 1.00 54.47 87 ASN A N 1
ATOM 690 C CA . ASN A 1 87 ? -69.143 26.302 20.459 1.00 54.47 87 ASN A CA 1
ATOM 691 C C . ASN A 1 87 ? -70.143 27.451 20.210 1.00 54.47 87 ASN A C 1
ATOM 693 O O . ASN A 1 87 ? -69.737 28.557 19.831 1.00 54.47 87 ASN A O 1
ATOM 697 N N . PRO A 1 88 ? -71.448 27.228 20.455 1.00 62.66 88 PRO A N 1
ATOM 698 C CA . PRO A 1 88 ? -72.428 28.301 20.486 1.00 62.66 88 PRO A CA 1
ATOM 699 C C . PRO A 1 88 ? -72.280 29.152 21.756 1.00 62.66 88 PRO A C 1
ATOM 701 O O . PRO A 1 88 ? -72.183 28.620 22.862 1.00 62.66 88 PRO A O 1
ATOM 704 N N . HIS A 1 89 ? -72.326 30.474 21.613 1.00 60.28 89 HIS A N 1
ATOM 705 C CA . HIS A 1 89 ? -72.392 31.426 22.726 1.00 60.28 89 HIS A CA 1
ATOM 706 C C . HIS A 1 89 ? -73.282 32.627 22.372 1.00 60.28 89 HIS A C 1
ATOM 708 O O . HIS A 1 89 ? -73.648 32.817 21.213 1.00 60.28 89 HIS A O 1
ATOM 714 N N . ILE A 1 90 ? -73.656 33.434 23.366 1.00 62.72 90 ILE A N 1
ATOM 715 C CA . ILE A 1 90 ? -74.410 34.676 23.148 1.00 62.72 90 ILE A CA 1
ATOM 716 C C . ILE A 1 90 ? -73.402 35.825 23.070 1.00 62.72 90 ILE A C 1
ATOM 718 O O . ILE A 1 90 ? -72.622 36.008 24.002 1.00 62.72 90 ILE A O 1
ATOM 722 N N . GLY A 1 91 ? -73.401 36.570 21.964 1.00 63.34 91 GLY A N 1
ATOM 723 C CA . GLY A 1 91 ? -72.544 37.748 21.793 1.00 63.34 91 GLY A CA 1
ATOM 724 C C . GLY A 1 91 ? -73.179 39.021 22.363 1.00 63.34 91 GLY A C 1
ATOM 725 O O . GLY A 1 91 ? -74.386 39.064 22.608 1.00 63.34 91 GLY A O 1
ATOM 726 N N . ASP A 1 92 ? -72.391 40.091 22.503 1.00 72.81 92 ASP A N 1
ATOM 727 C CA . ASP A 1 92 ? -72.815 41.376 23.100 1.00 72.81 92 ASP A CA 1
ATOM 728 C C . ASP A 1 92 ? -74.041 42.023 22.420 1.00 72.81 92 ASP A C 1
ATOM 730 O O . ASP A 1 92 ? -74.730 42.855 23.010 1.00 72.81 92 ASP A O 1
ATOM 734 N N . ASN A 1 93 ? -74.340 41.638 21.175 1.00 74.12 93 ASN A N 1
ATOM 735 C CA . ASN A 1 93 ? -75.514 42.087 20.424 1.00 74.12 93 ASN A CA 1
ATOM 736 C C . ASN A 1 93 ? -76.799 41.272 20.692 1.00 74.12 93 ASN A C 1
ATOM 738 O O . ASN A 1 93 ? -77.836 41.562 20.095 1.00 74.12 93 ASN A O 1
ATOM 742 N N . GLY A 1 94 ? -76.752 40.265 21.571 1.00 66.44 94 GLY A N 1
ATOM 743 C CA . GLY A 1 94 ? -77.890 39.413 21.931 1.00 66.44 94 GLY A CA 1
ATOM 744 C C . GLY A 1 94 ? -78.223 38.306 20.922 1.00 66.44 94 GLY A C 1
ATOM 745 O O . GLY A 1 94 ? -79.227 37.607 21.099 1.00 66.44 94 GLY A O 1
ATOM 746 N N . ASN A 1 95 ? -77.408 38.123 19.878 1.00 76.94 95 ASN A N 1
ATOM 747 C CA . ASN A 1 95 ? -77.513 36.996 18.950 1.00 76.94 95 ASN A CA 1
ATOM 748 C C . ASN A 1 95 ? -76.745 35.770 19.461 1.00 76.94 95 ASN A C 1
ATOM 750 O O . ASN A 1 95 ? -75.803 35.888 20.246 1.00 76.94 95 ASN A O 1
ATOM 754 N N . TRP A 1 96 ? -77.093 34.597 18.934 1.00 68.62 96 TRP A N 1
ATOM 755 C CA . TRP A 1 96 ? -76.215 33.431 18.959 1.00 68.62 96 TRP A CA 1
ATOM 756 C C . TRP A 1 96 ? -75.060 33.587 17.965 1.00 68.62 96 TRP A C 1
ATOM 758 O O . TRP A 1 96 ? -75.267 33.855 16.777 1.00 68.62 96 TRP A O 1
ATOM 768 N N . TRP A 1 97 ? -73.858 33.324 18.454 1.00 72.75 97 TRP A N 1
ATOM 769 C CA . TRP A 1 97 ? -72.610 33.202 17.710 1.00 72.75 97 TRP A CA 1
ATOM 770 C C . TRP A 1 97 ? -72.112 31.756 17.807 1.00 72.75 97 TRP A C 1
ATOM 772 O O . TRP A 1 97 ? -72.399 31.079 18.793 1.00 72.75 97 TRP A O 1
ATOM 782 N N . ILE A 1 98 ? -71.389 31.261 16.800 1.00 61.31 98 ILE A N 1
ATOM 783 C CA . ILE A 1 98 ? -70.769 29.921 16.814 1.00 61.31 98 ILE A CA 1
ATOM 784 C C . ILE A 1 98 ? -69.295 30.082 16.445 1.00 61.31 98 ILE A C 1
ATOM 786 O O . ILE A 1 98 ? -68.967 30.329 15.281 1.00 61.31 98 ILE A O 1
ATOM 790 N N . GLY A 1 99 ? -68.414 30.015 17.447 1.00 67.81 99 GLY A N 1
ATOM 791 C CA . GLY A 1 99 ? -67.102 30.664 17.346 1.00 67.81 99 GLY A CA 1
ATOM 792 C C . GLY A 1 99 ? -67.250 32.142 16.948 1.00 67.81 99 GLY A C 1
ATOM 793 O O . GLY A 1 99 ? -68.239 32.787 17.294 1.00 67.81 99 GLY A O 1
ATOM 794 N N . ASP A 1 100 ? -66.327 32.662 16.140 1.00 69.88 100 ASP A N 1
ATOM 795 C CA . ASP A 1 100 ? -66.282 34.079 15.726 1.00 69.88 100 ASP A CA 1
ATOM 796 C C . ASP A 1 100 ? -67.355 34.490 14.682 1.00 69.88 100 ASP A C 1
ATOM 798 O O . ASP A 1 100 ? -67.207 35.497 13.986 1.00 69.88 100 ASP A O 1
ATOM 802 N N . LYS A 1 101 ? -68.430 33.704 14.516 1.00 67.25 101 LYS A N 1
ATOM 803 C CA . LYS A 1 101 ? -69.467 33.892 13.487 1.00 67.25 101 LYS A CA 1
ATOM 804 C C . LYS A 1 101 ? -70.834 34.197 14.106 1.00 67.25 101 LYS A C 1
ATOM 806 O O . LYS A 1 101 ? -71.497 33.285 14.603 1.00 67.25 101 LYS A O 1
ATOM 811 N N . ASP A 1 102 ? -71.301 35.440 13.971 1.00 74.88 102 ASP A N 1
ATOM 812 C CA . ASP A 1 102 ? -72.704 35.800 14.226 1.00 74.88 102 ASP A CA 1
ATOM 813 C C . ASP A 1 102 ? -73.629 35.010 13.282 1.00 74.88 102 ASP A C 1
ATOM 815 O O . ASP A 1 102 ? -73.411 34.937 12.067 1.00 74.88 102 ASP A O 1
ATOM 819 N N . THR A 1 103 ? -74.678 34.402 13.832 1.00 70.06 103 THR A N 1
ATOM 820 C CA . THR A 1 103 ? -75.670 33.637 13.058 1.00 70.06 103 THR A CA 1
ATOM 821 C C . THR A 1 103 ? -76.860 34.484 12.590 1.00 70.06 103 THR A C 1
ATOM 823 O O . THR A 1 103 ? -77.671 34.017 11.772 1.00 70.06 103 THR A O 1
ATOM 826 N N . GLY A 1 104 ? -76.979 35.712 13.109 1.00 73.19 104 GLY A N 1
ATOM 827 C CA . GLY A 1 104 ? -78.102 36.628 12.919 1.00 73.19 104 GLY A CA 1
ATOM 828 C C . GLY A 1 104 ? -79.391 36.185 13.618 1.00 73.19 104 GLY A C 1
ATOM 829 O O . GLY A 1 104 ? -80.467 36.649 13.242 1.00 73.19 104 GLY A O 1
ATOM 830 N N . VAL A 1 105 ? -79.316 35.242 14.566 1.00 68.56 105 VAL A N 1
ATOM 831 C CA . VAL A 1 105 ? -80.480 34.697 15.282 1.00 68.56 105 VAL A CA 1
ATOM 832 C C . VAL A 1 105 ? -80.456 35.171 16.741 1.00 68.56 105 VAL A C 1
ATOM 834 O O . VAL A 1 105 ? -79.539 34.785 17.465 1.00 68.56 105 VAL A O 1
ATOM 837 N N . PRO A 1 106 ? -81.450 35.957 17.203 1.00 68.44 106 PRO A N 1
ATOM 838 C CA . PRO A 1 106 ? -81.538 36.384 18.598 1.00 68.44 106 PRO A CA 1
ATOM 839 C C . PRO A 1 106 ? -81.607 35.197 19.561 1.00 68.44 106 PRO A C 1
ATOM 841 O O . PRO A 1 106 ? -82.398 34.272 19.355 1.00 68.44 106 PRO A O 1
ATOM 844 N N . ALA A 1 107 ? -80.814 35.243 20.632 1.00 63.31 107 ALA A N 1
ATOM 845 C CA . ALA A 1 107 ? -80.785 34.183 21.636 1.00 63.31 107 ALA A CA 1
ATOM 846 C C . ALA A 1 107 ? -82.010 34.206 22.562 1.00 63.31 107 ALA A C 1
ATOM 848 O O . ALA A 1 107 ? -82.464 33.160 23.026 1.00 63.31 107 ALA A O 1
ATOM 849 N N . LYS A 1 108 ? -82.592 35.392 22.775 1.00 66.69 108 LYS A N 1
ATOM 850 C CA . LYS A 1 108 ? -83.794 35.601 23.589 1.00 66.69 108 LYS A CA 1
ATOM 851 C C . LYS A 1 108 ? -85.042 35.742 22.714 1.00 66.69 108 LYS A C 1
ATOM 853 O O . LYS A 1 108 ? -85.040 36.471 21.721 1.00 66.69 108 LYS A O 1
ATOM 858 N N . GLY A 1 109 ? -86.118 35.050 23.090 1.00 59.88 109 GLY A N 1
ATOM 859 C CA . GLY A 1 109 ? -87.427 35.195 22.452 1.00 59.88 109 GLY A CA 1
ATOM 860 C C . GLY A 1 109 ? -88.068 36.556 22.747 1.00 59.88 109 GLY A C 1
ATOM 861 O O . GLY A 1 109 ? -87.721 37.221 23.722 1.00 59.88 109 GLY A O 1
ATOM 862 N N . LYS A 1 110 ? -89.021 36.977 21.905 1.00 57.34 110 LYS A N 1
ATOM 863 C CA . LYS A 1 110 ? -89.887 38.128 22.216 1.00 57.34 110 LYS A CA 1
ATOM 864 C C . LYS A 1 110 ? -91.021 37.687 23.142 1.00 57.34 110 LYS A C 1
ATOM 866 O O . LYS A 1 110 ? -91.553 36.591 22.974 1.00 57.34 110 LYS A O 1
ATOM 871 N N . ASP A 1 111 ? -91.338 38.559 24.093 1.00 57.34 111 ASP A N 1
ATOM 872 C CA . ASP A 1 111 ? -92.191 38.388 25.275 1.00 57.34 111 ASP A CA 1
ATOM 873 C C . ASP A 1 111 ? -93.198 37.224 25.235 1.00 57.34 111 ASP A C 1
ATOM 875 O O . ASP A 1 111 ? -94.126 37.184 24.426 1.00 57.34 111 ASP A O 1
ATOM 879 N N . GLY A 1 112 ? -93.032 36.284 26.172 1.00 56.81 112 GLY A N 1
ATOM 880 C CA . GLY A 1 112 ? -93.939 35.146 26.363 1.00 56.81 112 GLY A CA 1
ATOM 881 C C . GLY A 1 112 ? -93.629 33.896 25.531 1.00 56.81 112 GLY A C 1
ATOM 882 O O . GLY A 1 112 ? -94.434 32.965 25.542 1.00 56.81 112 GLY A O 1
ATOM 883 N N . LYS A 1 113 ? -92.491 33.843 24.823 1.00 52.66 113 LYS A N 1
ATOM 884 C CA . LYS A 1 113 ? -91.992 32.631 24.149 1.00 52.66 113 LYS A CA 1
ATOM 885 C C . LYS A 1 113 ? -90.494 32.428 24.374 1.00 52.66 113 LYS A C 1
ATOM 887 O O . LYS A 1 113 ? -89.738 33.396 24.432 1.00 52.66 113 LYS A O 1
ATOM 892 N N . ASP A 1 114 ? -90.093 31.162 24.448 1.00 54.91 114 ASP A N 1
ATOM 893 C CA . ASP A 1 114 ? -88.702 30.737 24.616 1.00 54.91 114 ASP A CA 1
ATOM 894 C C . ASP A 1 114 ? -87.813 31.190 23.437 1.00 54.91 114 ASP A C 1
ATOM 896 O O . ASP A 1 114 ? -88.280 31.374 22.307 1.00 54.91 114 ASP A O 1
ATOM 900 N N . GLY A 1 115 ? -86.514 31.366 23.693 1.00 60.38 115 GLY A N 1
ATOM 901 C CA . GLY A 1 115 ? -85.518 31.616 22.648 1.00 60.38 115 GLY A CA 1
ATOM 902 C C . GLY A 1 115 ? -85.242 30.373 21.794 1.00 60.38 115 GLY A C 1
ATOM 903 O O . GLY A 1 115 ? -85.360 29.240 22.265 1.00 60.38 115 GLY A O 1
ATOM 904 N N . LYS A 1 116 ? -84.834 30.559 20.530 1.00 64.12 116 LYS A N 1
ATOM 905 C CA . LYS A 1 116 ? -84.366 29.431 19.708 1.00 64.12 116 LYS A CA 1
ATOM 906 C C . LYS A 1 116 ? -83.012 28.960 20.239 1.00 64.12 116 LYS A C 1
ATOM 908 O O . LYS A 1 116 ? -82.060 29.732 20.238 1.00 64.12 116 LYS A O 1
ATOM 913 N N . THR A 1 117 ? -82.930 27.707 20.680 1.00 59.16 117 THR A N 1
ATOM 914 C CA . THR A 1 117 ? -81.691 27.109 21.211 1.00 59.16 117 THR A CA 1
ATOM 915 C C . THR A 1 117 ? -80.896 26.428 20.082 1.00 59.16 117 THR A C 1
ATOM 917 O O . THR A 1 117 ? -81.518 25.824 19.201 1.00 59.16 117 THR A O 1
ATOM 920 N N . PRO A 1 118 ? -79.551 26.509 20.069 1.00 63.72 118 PRO A N 1
ATOM 921 C CA . PRO A 1 118 ? -78.714 25.762 19.138 1.00 63.72 118 PRO A CA 1
ATOM 922 C C . PRO A 1 118 ? -78.747 24.252 19.405 1.00 63.72 118 PRO A C 1
ATOM 924 O O . PRO A 1 118 ? -78.697 23.809 20.550 1.00 63.72 118 PRO A O 1
ATOM 927 N N . TYR A 1 119 ? -78.793 23.464 18.338 1.00 60.41 119 TYR A N 1
ATOM 928 C CA . TYR A 1 119 ? -78.673 22.002 18.341 1.00 60.41 119 TYR A CA 1
ATOM 929 C C . TYR A 1 119 ? -77.851 21.566 17.121 1.00 60.41 119 TYR A C 1
ATOM 931 O O . TYR A 1 119 ? -77.329 22.419 16.404 1.00 60.41 119 TYR A O 1
ATOM 939 N N . VAL A 1 120 ? -77.716 20.265 16.856 1.00 51.31 120 VAL A N 1
ATOM 940 C CA . VAL A 1 120 ? -76.981 19.771 15.684 1.00 51.31 120 VAL A CA 1
ATOM 941 C C . VAL A 1 120 ? -77.912 18.992 14.748 1.00 51.31 120 VAL A C 1
ATOM 943 O O . VAL A 1 120 ? -78.785 18.253 15.184 1.00 51.31 120 VAL A O 1
ATOM 946 N N . GLY A 1 121 ? -77.789 19.202 13.441 1.00 52.41 121 GLY A N 1
ATOM 947 C CA . GLY A 1 121 ? -78.578 18.488 12.443 1.00 52.41 121 GLY A CA 1
ATOM 948 C C . GLY A 1 121 ? -78.011 17.103 12.133 1.00 52.41 121 GLY A C 1
ATOM 949 O O . GLY A 1 121 ? -76.825 16.838 12.330 1.00 52.41 121 GLY A O 1
ATOM 950 N N . ASN A 1 122 ? -78.833 16.243 11.524 1.00 50.22 122 ASN A N 1
ATOM 951 C CA . ASN A 1 122 ? -78.443 14.894 11.076 1.00 50.22 122 ASN A CA 1
ATOM 952 C C . ASN A 1 122 ? -77.278 14.881 10.055 1.00 50.22 122 ASN A C 1
ATOM 954 O O . ASN A 1 122 ? -76.747 13.820 9.736 1.00 50.22 122 ASN A O 1
ATOM 958 N N . ASN A 1 123 ? -76.889 16.048 9.530 1.00 53.34 123 ASN A N 1
ATOM 959 C CA . ASN A 1 123 ? -75.739 16.263 8.651 1.00 53.34 123 ASN A CA 1
ATOM 960 C C . ASN A 1 123 ? -74.440 16.662 9.387 1.00 53.34 123 ASN A C 1
ATOM 962 O O . ASN A 1 123 ? -73.426 16.874 8.730 1.00 53.34 123 ASN A O 1
ATOM 966 N N . GLY A 1 124 ? -74.457 16.771 10.719 1.00 52.62 124 GLY A N 1
ATOM 967 C CA . GLY A 1 124 ? -73.293 17.102 11.548 1.00 52.62 124 GLY A CA 1
ATOM 968 C C . GLY A 1 124 ? -73.061 18.599 11.803 1.00 52.62 124 GLY A C 1
ATOM 969 O O . GLY A 1 124 ? -72.162 18.942 12.574 1.00 52.62 124 GLY A O 1
ATOM 970 N N . ASN A 1 125 ? -73.862 19.488 11.203 1.00 64.19 125 ASN A N 1
ATOM 971 C CA . ASN A 1 125 ? -73.761 20.944 11.372 1.00 64.19 125 ASN A CA 1
ATOM 972 C C . ASN A 1 125 ? -74.589 21.455 12.555 1.00 64.19 125 ASN A C 1
ATOM 974 O O . ASN A 1 125 ? -75.658 20.916 12.821 1.00 64.19 125 ASN A O 1
ATOM 978 N N . TRP A 1 126 ? -74.187 22.554 13.195 1.00 58.16 126 TRP A N 1
ATOM 979 C CA . TRP A 1 126 ? -75.049 23.307 14.112 1.00 58.16 126 TRP A CA 1
ATOM 980 C C . TRP A 1 126 ? -76.263 23.916 13.384 1.00 58.16 126 TRP A C 1
ATOM 982 O O . TRP A 1 126 ? -76.137 24.471 12.288 1.00 58.16 126 TRP A O 1
ATOM 992 N N . TRP A 1 127 ? -77.425 23.874 14.030 1.00 72.50 127 TRP A N 1
ATOM 993 C CA . TRP A 1 127 ? -78.706 24.465 13.624 1.00 72.50 127 TRP A CA 1
ATOM 994 C C . TRP A 1 127 ? -79.256 25.332 14.767 1.00 72.50 127 TRP A C 1
ATOM 996 O O . TRP A 1 127 ? -78.939 25.086 15.931 1.00 72.50 127 TRP A O 1
ATOM 1006 N N . ILE A 1 128 ? -80.086 26.340 14.470 1.00 65.50 128 ILE A N 1
ATOM 1007 C CA . ILE A 1 128 ? -80.722 27.193 15.499 1.00 65.50 128 ILE A CA 1
ATOM 1008 C C . ILE A 1 128 ? -82.221 27.326 15.212 1.00 65.50 128 ILE A C 1
ATOM 1010 O O . ILE A 1 128 ? -82.673 28.165 14.422 1.00 65.50 128 ILE A O 1
ATOM 1014 N N . GLY A 1 129 ? -83.006 26.444 15.834 1.00 70.25 129 GLY A N 1
ATOM 1015 C CA . GLY A 1 129 ? -84.306 26.055 15.284 1.00 70.25 129 GLY A CA 1
ATOM 1016 C C . GLY A 1 129 ? -84.157 25.561 13.837 1.00 70.25 129 GLY A C 1
ATOM 1017 O O . GLY A 1 129 ? -83.113 25.052 13.450 1.00 70.25 129 GLY A O 1
ATOM 1018 N N . ASP A 1 130 ? -85.175 25.794 13.017 1.00 69.62 130 ASP A N 1
ATOM 1019 C CA . ASP A 1 130 ? -85.366 25.250 11.656 1.00 69.62 130 ASP A CA 1
ATOM 1020 C C . ASP A 1 130 ? -84.361 25.742 10.573 1.00 69.62 130 ASP A C 1
ATOM 1022 O O . ASP A 1 130 ? -84.675 25.745 9.383 1.00 69.62 130 ASP A O 1
ATOM 1026 N N . LYS A 1 131 ? -83.168 26.213 10.962 1.00 68.69 131 LYS A N 1
ATOM 1027 C CA . LYS A 1 131 ? -82.141 26.821 10.100 1.00 68.69 131 LYS A CA 1
ATOM 1028 C C . LYS A 1 131 ? -80.768 26.182 10.342 1.00 68.69 131 LYS A C 1
ATOM 1030 O O . LYS A 1 131 ? -80.191 26.373 11.414 1.00 68.69 131 LYS A O 1
ATOM 1035 N N . ASP A 1 132 ? -80.216 25.533 9.315 1.00 71.25 132 ASP A N 1
ATOM 1036 C CA . ASP A 1 132 ? -78.806 25.116 9.262 1.00 71.25 132 ASP A CA 1
ATOM 1037 C C . ASP A 1 132 ? -77.883 26.348 9.282 1.00 71.25 132 ASP A C 1
ATOM 1039 O O . ASP A 1 132 ? -78.145 27.356 8.614 1.00 71.25 132 ASP A O 1
ATOM 1043 N N . THR A 1 133 ? -76.787 26.285 10.037 1.00 64.50 133 THR A N 1
ATOM 1044 C CA . THR A 1 133 ? -75.761 27.344 10.066 1.00 64.50 133 THR A CA 1
ATOM 1045 C C . THR A 1 133 ? -74.584 27.074 9.122 1.00 64.50 133 THR A C 1
ATOM 1047 O O . THR A 1 133 ? -73.773 27.980 8.882 1.00 64.50 133 THR A O 1
ATOM 1050 N N . GLY A 1 134 ? -74.481 25.851 8.590 1.00 62.88 134 GLY A N 1
ATOM 1051 C CA . GLY A 1 134 ? -73.390 25.361 7.749 1.00 62.88 134 GLY A CA 1
ATOM 1052 C C . GLY A 1 134 ? -72.072 25.126 8.495 1.00 62.88 134 GLY A C 1
ATOM 1053 O O . GLY A 1 134 ? -71.027 25.065 7.852 1.00 62.88 134 GLY A O 1
ATOM 1054 N N . VAL A 1 135 ? -72.089 25.079 9.833 1.00 54.53 135 VAL A N 1
ATOM 1055 C CA . VAL A 1 135 ? -70.886 24.960 10.677 1.00 54.53 135 VAL A CA 1
ATOM 1056 C C . VAL A 1 135 ? -70.838 23.572 11.327 1.00 54.53 135 VAL A C 1
ATOM 1058 O O . VAL A 1 135 ? -71.696 23.304 12.166 1.00 54.53 135 VAL A O 1
ATOM 1061 N N . PRO A 1 136 ? -69.861 22.702 11.001 1.00 53.38 136 PRO A N 1
ATOM 1062 C CA . PRO A 1 136 ? -69.701 21.400 11.650 1.00 53.38 136 PRO A CA 1
ATOM 1063 C C . PRO A 1 136 ? -69.529 21.513 13.169 1.00 53.38 136 PRO A C 1
ATOM 1065 O O . PRO A 1 136 ? -68.839 22.410 13.656 1.00 53.38 136 PRO A O 1
ATOM 1068 N N . ALA A 1 137 ? -70.150 20.590 13.904 1.00 50.78 137 ALA A N 1
ATOM 1069 C CA . ALA A 1 137 ? -70.255 20.643 15.362 1.00 50.78 137 ALA A CA 1
ATOM 1070 C C . ALA A 1 137 ? -69.400 19.604 16.119 1.00 50.78 137 ALA A C 1
ATOM 1072 O O . ALA A 1 137 ? -69.302 19.695 17.340 1.00 50.78 137 ALA A O 1
ATOM 1073 N N . MET A 1 138 ? -68.769 18.642 15.430 1.00 49.75 138 MET A N 1
ATOM 1074 C CA . MET A 1 138 ? -67.746 17.765 16.027 1.00 49.75 138 MET A CA 1
ATOM 1075 C C . MET A 1 138 ? -66.332 18.179 15.608 1.00 49.75 138 MET A C 1
ATOM 1077 O O . MET A 1 138 ? -66.138 18.836 14.581 1.00 49.75 138 MET A O 1
ATOM 1081 N N . GLY A 1 139 ? -65.350 17.758 16.406 1.00 48.53 139 GLY A N 1
ATOM 1082 C CA . GLY A 1 139 ? -63.939 17.976 16.135 1.00 48.53 139 GLY A CA 1
ATOM 1083 C C . GLY A 1 139 ? -63.361 17.134 14.993 1.00 48.53 139 GLY A C 1
ATOM 1084 O O . GLY A 1 139 ? -63.978 16.200 14.480 1.00 48.53 139 GLY A O 1
ATOM 1085 N N . LYS A 1 140 ? -62.169 17.525 14.543 1.00 38.25 140 LYS A N 1
ATOM 1086 C CA . LYS A 1 140 ? -61.580 17.115 13.257 1.00 38.25 140 LYS A CA 1
ATOM 1087 C C . LYS A 1 140 ? -60.517 15.996 13.430 1.00 38.25 140 LYS A C 1
ATOM 1089 O O . LYS A 1 140 ? -59.335 16.313 13.348 1.00 38.25 140 LYS A O 1
ATOM 1094 N N . ASP A 1 141 ? -60.937 14.746 13.705 1.00 40.72 141 ASP A N 1
ATOM 1095 C CA . ASP A 1 141 ? -60.138 13.498 13.909 1.00 40.72 141 ASP A CA 1
ATOM 1096 C C . ASP A 1 141 ? -58.758 13.467 13.223 1.00 40.72 141 ASP A C 1
ATOM 1098 O O . ASP A 1 141 ? -58.648 13.855 12.071 1.00 40.72 141 ASP A O 1
ATOM 1102 N N . GLY A 1 142 ? -57.705 12.972 13.882 1.00 42.38 142 GLY A N 1
ATOM 1103 C CA . GLY A 1 142 ? -56.340 12.988 13.332 1.00 42.38 142 GLY A CA 1
ATOM 1104 C C . GLY A 1 142 ? -55.971 11.790 12.439 1.00 42.38 142 GLY A C 1
ATOM 1105 O O . GLY A 1 142 ? -56.181 10.641 12.821 1.00 42.38 142 GLY A O 1
ATOM 1106 N N . LYS A 1 143 ? -55.339 12.061 11.286 1.00 41.72 143 LYS A N 1
ATOM 1107 C CA . LYS A 1 143 ? -54.652 11.081 10.420 1.00 41.72 143 LYS A CA 1
ATOM 1108 C C . LYS A 1 143 ? -53.660 10.218 11.201 1.00 41.72 143 LYS A C 1
ATOM 1110 O O . LYS A 1 143 ? -52.945 10.705 12.078 1.00 41.72 143 LYS A O 1
ATOM 1115 N N . SER A 1 144 ? -53.518 8.965 10.780 1.00 43.47 144 SER A N 1
ATOM 1116 C CA . SER A 1 144 ? -52.401 8.112 11.187 1.00 43.47 144 SER A CA 1
ATOM 1117 C C . SER A 1 144 ? -51.070 8.570 10.572 1.00 43.47 144 SER A C 1
ATOM 1119 O O . SER A 1 144 ? -51.025 9.218 9.523 1.00 43.47 144 SER A O 1
ATOM 1121 N N . ALA A 1 145 ? -49.955 8.164 11.188 1.00 47.59 145 ALA A N 1
ATOM 1122 C CA . ALA A 1 145 ? -48.612 8.464 10.685 1.00 47.59 145 ALA A CA 1
ATOM 1123 C C . ALA A 1 145 ? -48.363 7.936 9.253 1.00 47.59 145 ALA A C 1
ATOM 1125 O O . ALA A 1 145 ? -47.626 8.560 8.490 1.00 47.59 145 ALA A O 1
ATOM 1126 N N . TYR A 1 146 ? -49.010 6.827 8.872 1.00 49.44 146 TYR A N 1
ATOM 1127 C CA . TYR A 1 146 ? -48.959 6.277 7.513 1.00 49.44 146 TYR A CA 1
ATOM 1128 C C . TYR A 1 146 ? -49.647 7.197 6.495 1.00 49.44 146 TYR A C 1
ATOM 1130 O O . TYR A 1 146 ? -49.095 7.448 5.427 1.00 49.44 146 TYR A O 1
ATOM 1138 N N . GLU A 1 147 ? -50.813 7.753 6.827 1.00 48.78 147 GLU A N 1
ATOM 1139 C CA . GLU A 1 147 ? -51.552 8.660 5.937 1.00 48.78 147 GLU A CA 1
ATOM 1140 C C . GLU A 1 147 ? -50.839 10.010 5.772 1.00 48.78 147 GLU A C 1
ATOM 1142 O O . GLU A 1 147 ? -50.769 10.532 4.660 1.00 48.78 147 GLU A O 1
ATOM 1147 N N . VAL A 1 148 ? -50.242 10.548 6.845 1.00 51.06 148 VAL A N 1
ATOM 1148 C CA . VAL A 1 148 ? -49.398 11.759 6.770 1.00 51.06 148 VAL A CA 1
ATOM 1149 C C . VAL A 1 148 ? -48.176 11.520 5.878 1.00 51.06 148 VAL A C 1
ATOM 1151 O O . VAL A 1 148 ? -47.867 12.345 5.018 1.00 51.06 148 VAL A O 1
ATOM 1154 N N . TRP A 1 149 ? -47.501 10.376 6.030 1.00 61.78 149 TRP A N 1
ATOM 1155 C CA . TRP A 1 149 ? -46.375 10.007 5.170 1.00 61.78 149 TRP A CA 1
ATOM 1156 C C . TRP A 1 149 ? -46.787 9.811 3.705 1.00 61.78 149 TRP A C 1
ATOM 1158 O O . TRP A 1 149 ? -46.081 10.261 2.801 1.00 61.78 149 TRP A O 1
ATOM 1168 N N . LYS A 1 150 ? -47.937 9.176 3.460 1.00 57.09 150 LYS A N 1
ATOM 1169 C CA . LYS A 1 150 ? -48.439 8.884 2.113 1.00 57.09 150 LYS A CA 1
ATOM 1170 C C . LYS A 1 150 ? -48.716 10.161 1.316 1.00 57.09 150 LYS A C 1
ATOM 1172 O O . LYS A 1 150 ? -48.362 10.228 0.140 1.00 57.09 150 LYS A O 1
ATOM 1177 N N . ASP A 1 151 ? -49.268 11.184 1.967 1.00 55.62 151 ASP A N 1
ATOM 1178 C CA . ASP A 1 151 ? -49.449 12.512 1.371 1.00 55.62 151 ASP A CA 1
ATOM 1179 C C . ASP A 1 151 ? -48.114 13.247 1.159 1.00 55.62 151 ASP A C 1
ATOM 1181 O O . ASP A 1 151 ? -47.954 13.959 0.167 1.00 55.62 151 ASP A O 1
ATOM 1185 N N . TYR A 1 152 ? -47.135 13.061 2.052 1.00 54.47 152 TYR A N 1
ATOM 1186 C CA . TYR A 1 152 ? -45.804 13.662 1.924 1.00 54.47 152 TYR A CA 1
ATOM 1187 C C . TYR A 1 152 ? -45.065 13.154 0.674 1.00 54.47 152 TYR A C 1
ATOM 1189 O O . TYR A 1 152 ? -44.642 13.961 -0.161 1.00 54.47 152 TYR A O 1
ATOM 1197 N N . ILE A 1 153 ? -44.979 11.832 0.472 1.00 59.78 153 ILE A N 1
ATOM 1198 C CA . ILE A 1 153 ? -44.311 11.251 -0.710 1.00 59.78 153 ILE A CA 1
ATOM 1199 C C . ILE A 1 153 ? -45.065 11.483 -2.026 1.00 59.78 153 ILE A C 1
ATOM 1201 O O . ILE A 1 153 ? -44.439 11.480 -3.086 1.00 59.78 153 ILE A O 1
ATOM 1205 N N . ALA A 1 154 ? -46.376 11.750 -1.987 1.00 69.56 154 ALA A N 1
ATOM 1206 C CA . ALA A 1 154 ? -47.171 12.060 -3.178 1.00 69.56 154 ALA A CA 1
ATOM 1207 C C . ALA A 1 154 ? -46.709 13.338 -3.913 1.00 69.56 154 ALA A C 1
ATOM 1209 O O . ALA A 1 154 ? -47.068 13.539 -5.073 1.00 69.56 154 ALA A O 1
ATOM 1210 N N . SER A 1 155 ? -45.890 14.176 -3.266 1.00 69.44 155 SER A N 1
ATOM 1211 C CA . SER A 1 155 ? -45.291 15.384 -3.851 1.00 69.44 155 SER A CA 1
ATOM 1212 C C . SER A 1 155 ? -44.264 15.126 -4.964 1.00 69.44 155 SER A C 1
ATOM 1214 O O . SER A 1 155 ? -44.078 15.994 -5.811 1.00 69.44 155 SER A O 1
ATOM 1216 N N . GLY A 1 156 ? -43.581 13.973 -4.975 1.00 67.56 156 GLY A N 1
ATOM 1217 C CA . GLY A 1 156 ? -42.452 13.705 -5.884 1.00 67.56 156 GLY A CA 1
ATOM 1218 C C . GLY A 1 156 ? -41.095 14.264 -5.440 1.00 67.56 156 GLY A C 1
ATOM 1219 O O . GLY A 1 156 ? -40.068 13.797 -5.926 1.00 67.56 156 GLY A O 1
ATOM 1220 N N . ASP A 1 157 ? -41.073 15.201 -4.488 1.00 61.47 157 ASP A N 1
ATOM 1221 C CA . ASP A 1 157 ? -39.860 15.908 -4.051 1.00 61.47 157 ASP A CA 1
ATOM 1222 C C . ASP A 1 157 ? -39.265 15.394 -2.726 1.00 61.47 157 ASP A C 1
ATOM 1224 O O . ASP A 1 157 ? -38.282 15.948 -2.228 1.00 61.47 157 ASP A O 1
ATOM 1228 N N . VAL A 1 158 ? -39.790 14.302 -2.168 1.00 54.50 158 VAL A N 1
ATOM 1229 C CA . VAL A 1 158 ? -39.213 13.645 -0.981 1.00 54.50 158 VAL A CA 1
ATOM 1230 C C . VAL A 1 158 ? -37.916 12.923 -1.345 1.00 54.50 158 VAL A C 1
ATOM 1232 O O . VAL A 1 158 ? -37.893 12.125 -2.278 1.00 54.50 158 VAL A O 1
ATOM 1235 N N . ASP A 1 159 ? -36.829 13.188 -0.618 1.00 53.97 159 ASP A N 1
ATOM 1236 C CA . ASP A 1 159 ? -35.557 12.476 -0.798 1.00 53.97 159 ASP A CA 1
ATOM 1237 C C . ASP A 1 159 ? -35.636 11.024 -0.282 1.00 53.97 159 ASP A C 1
ATOM 1239 O O . ASP A 1 159 ? -36.324 10.728 0.693 1.00 53.97 159 ASP A O 1
ATOM 1243 N N . ASP A 1 160 ? -34.929 10.106 -0.943 1.00 58.09 160 ASP A N 1
ATOM 1244 C CA . ASP A 1 160 ? -34.843 8.695 -0.553 1.00 58.09 160 ASP A CA 1
ATOM 1245 C C . ASP A 1 160 ? -33.894 8.538 0.658 1.00 58.09 160 ASP A C 1
ATOM 1247 O O . ASP A 1 160 ? -32.688 8.779 0.510 1.00 58.09 160 ASP A O 1
ATOM 1251 N N . PRO A 1 161 ? -34.384 8.113 1.844 1.00 47.75 161 PRO A N 1
ATOM 1252 C CA . PRO A 1 161 ? -33.566 8.006 3.056 1.00 47.75 161 PRO A CA 1
ATOM 1253 C C . PRO A 1 161 ? -32.462 6.940 2.961 1.00 47.75 161 PRO A C 1
ATOM 1255 O O . PRO A 1 161 ? -31.499 6.995 3.729 1.00 47.75 161 PRO A O 1
ATOM 1258 N N . HIS A 1 162 ? -32.555 6.011 2.001 1.00 54.28 162 HIS A N 1
ATOM 1259 C CA . HIS A 1 162 ? -31.555 4.966 1.744 1.00 54.28 162 HIS A CA 1
ATOM 1260 C C . HIS A 1 162 ? -30.592 5.319 0.606 1.00 54.28 162 HIS A C 1
ATOM 1262 O O . HIS A 1 162 ? -29.523 4.717 0.498 1.00 54.28 162 HIS A O 1
ATOM 1268 N N . ASN A 1 163 ? -30.929 6.304 -0.236 1.00 58.50 163 ASN A N 1
ATOM 1269 C CA . ASN A 1 163 ? -30.112 6.736 -1.374 1.00 58.50 163 ASN A CA 1
ATOM 1270 C C . ASN A 1 163 ? -29.911 8.268 -1.388 1.00 58.50 163 ASN A C 1
ATOM 1272 O O . ASN A 1 163 ? -30.527 8.956 -2.209 1.00 58.50 163 ASN A O 1
ATOM 1276 N N . PRO A 1 164 ? -29.009 8.821 -0.551 1.00 49.94 164 PRO A N 1
ATOM 1277 C CA . PRO A 1 164 ? -28.756 10.260 -0.485 1.00 49.94 164 PRO A CA 1
ATOM 1278 C C . PRO A 1 164 ? -28.481 10.890 -1.861 1.00 49.94 164 PRO A C 1
ATOM 1280 O O . PRO A 1 164 ? -27.549 10.497 -2.563 1.00 49.94 164 PRO A O 1
ATOM 1283 N N . GLY A 1 165 ? -29.295 11.882 -2.235 1.00 52.97 165 GLY A N 1
ATOM 1284 C CA . GLY A 1 165 ? -29.237 12.546 -3.544 1.00 52.97 165 GLY A CA 1
ATOM 1285 C C . GLY A 1 165 ? -30.181 11.977 -4.614 1.00 52.97 165 GLY A C 1
ATOM 1286 O O . GLY A 1 165 ? -30.121 12.424 -5.759 1.00 52.97 165 GLY A O 1
ATOM 1287 N N . LYS A 1 166 ? -31.057 11.023 -4.271 1.00 65.50 166 LYS A N 1
ATOM 1288 C CA . LYS A 1 166 ? -32.201 10.596 -5.098 1.00 65.50 166 LYS A CA 1
ATOM 1289 C C . LYS A 1 166 ? -33.525 10.957 -4.423 1.00 65.50 166 LYS A C 1
ATOM 1291 O O . LYS A 1 166 ? -33.569 11.138 -3.211 1.00 65.50 166 LYS A O 1
ATOM 1296 N N . LYS A 1 167 ? -34.605 10.999 -5.208 1.00 73.44 167 LYS A N 1
ATOM 1297 C CA . LYS A 1 167 ? -35.985 11.098 -4.712 1.00 73.44 167 LYS A CA 1
ATOM 1298 C C . LYS A 1 167 ? -36.599 9.716 -4.483 1.00 73.44 167 LYS A C 1
ATOM 1300 O O . LYS A 1 167 ? -36.305 8.781 -5.229 1.00 73.44 167 LYS A O 1
ATOM 1305 N N . TRP A 1 168 ? -37.458 9.612 -3.475 1.00 71.38 168 TRP A N 1
ATOM 1306 C CA . TRP A 1 168 ? -38.338 8.468 -3.254 1.00 71.38 168 TRP A CA 1
ATOM 1307 C C . TRP A 1 168 ? -39.387 8.402 -4.371 1.00 71.38 168 TRP A C 1
ATOM 1309 O O . TRP A 1 168 ? -39.923 9.433 -4.770 1.00 71.38 168 TRP A O 1
ATOM 1319 N N . ASP A 1 169 ? -39.699 7.210 -4.887 1.00 79.50 169 ASP A N 1
ATOM 1320 C CA . ASP A 1 169 ? -40.754 7.057 -5.900 1.00 79.50 169 ASP A CA 1
ATOM 1321 C C . ASP A 1 169 ? -42.137 7.236 -5.238 1.00 79.50 169 ASP A C 1
ATOM 1323 O O . ASP A 1 169 ? -42.489 6.425 -4.380 1.00 79.50 169 ASP A O 1
ATOM 1327 N N . PRO A 1 170 ? -42.977 8.210 -5.645 1.00 77.50 170 PRO A N 1
ATOM 1328 C CA . PRO A 1 170 ? -44.335 8.379 -5.106 1.00 77.50 170 PRO A CA 1
ATOM 1329 C C . PRO A 1 170 ? -45.248 7.156 -5.281 1.00 77.50 170 PRO A C 1
ATOM 1331 O O . PRO A 1 170 ? -46.321 7.083 -4.678 1.00 77.50 170 PRO A O 1
ATOM 1334 N N . LYS A 1 171 ? -44.859 6.187 -6.120 1.00 79.31 171 LYS A N 1
ATOM 1335 C CA . LYS A 1 171 ? -45.560 4.908 -6.311 1.00 79.31 171 LYS A CA 1
ATOM 1336 C C . LYS A 1 171 ? -45.200 3.867 -5.247 1.00 79.31 171 LYS A C 1
ATOM 1338 O O . LYS A 1 171 ? -46.015 2.979 -5.003 1.00 79.31 171 LYS A O 1
ATOM 1343 N N . LYS A 1 172 ? -44.050 3.997 -4.570 1.00 75.81 172 LYS A N 1
ATOM 1344 C CA . LYS A 1 172 ? -43.735 3.281 -3.321 1.00 75.81 172 LYS A CA 1
ATOM 1345 C C . LYS A 1 172 ? -44.532 3.905 -2.172 1.00 75.81 172 LYS A C 1
ATOM 1347 O O . LYS A 1 172 ? -43.986 4.651 -1.363 1.00 75.81 172 LYS A O 1
ATOM 1352 N N . ASN A 1 173 ? -45.840 3.654 -2.142 1.00 68.19 173 ASN A N 1
ATOM 1353 C CA . ASN A 1 173 ? -46.764 4.268 -1.184 1.00 68.19 173 ASN A CA 1
ATOM 1354 C C . ASN A 1 173 ? -47.579 3.274 -0.343 1.00 68.19 173 ASN A C 1
ATOM 1356 O O . ASN A 1 173 ? -48.591 3.654 0.245 1.00 68.19 173 ASN A O 1
ATOM 1360 N N . THR A 1 174 ? -47.167 2.008 -0.270 1.00 69.62 174 THR A N 1
ATOM 1361 C CA . THR A 1 174 ? -47.820 0.985 0.563 1.00 69.62 174 THR A CA 1
ATOM 1362 C C . THR A 1 174 ? -47.394 1.060 2.035 1.00 69.62 174 THR A C 1
ATOM 1364 O O . THR A 1 174 ? -46.407 1.703 2.381 1.00 69.62 174 THR A O 1
ATOM 1367 N N . GLU A 1 175 ? -48.097 0.339 2.913 1.00 53.16 175 GLU A N 1
ATOM 1368 C CA . GLU A 1 175 ? -47.717 0.175 4.329 1.00 53.16 175 GLU A CA 1
ATOM 1369 C C . GLU A 1 175 ? -46.316 -0.450 4.480 1.00 53.16 175 GLU A C 1
ATOM 1371 O O . GLU A 1 175 ? -45.579 -0.116 5.402 1.00 53.16 175 GLU A O 1
ATOM 1376 N N . ARG A 1 176 ? -45.894 -1.308 3.538 1.00 57.66 176 ARG A N 1
ATOM 1377 C CA . ARG A 1 176 ? -44.519 -1.830 3.483 1.00 57.66 176 ARG A CA 1
ATOM 1378 C C . ARG A 1 176 ? -43.513 -0.719 3.186 1.00 57.66 176 ARG A C 1
ATOM 1380 O O . ARG A 1 176 ? -42.490 -0.643 3.859 1.00 57.66 176 ARG A O 1
ATOM 1387 N N . ASP A 1 177 ? -43.802 0.110 2.188 1.00 65.00 177 ASP A N 1
ATOM 1388 C CA . ASP A 1 177 ? -42.934 1.218 1.778 1.00 65.00 177 ASP A CA 1
ATOM 1389 C C . ASP A 1 177 ? -42.803 2.273 2.896 1.00 65.00 177 ASP A C 1
ATOM 1391 O O . ASP A 1 177 ? -41.739 2.857 3.070 1.00 65.00 177 ASP A O 1
ATOM 1395 N N . PHE A 1 178 ? -43.852 2.461 3.704 1.00 54.28 178 PHE A N 1
ATOM 1396 C CA . PHE A 1 178 ? -43.845 3.304 4.906 1.00 54.28 178 PHE A CA 1
ATOM 1397 C C . PHE A 1 178 ? -42.869 2.795 5.975 1.00 54.28 178 PHE A C 1
ATOM 1399 O O . PHE A 1 178 ? -42.053 3.564 6.484 1.00 54.28 178 PHE A O 1
ATOM 1406 N N . TRP A 1 179 ? -42.892 1.493 6.284 1.00 56.62 179 TRP A N 1
ATOM 1407 C CA . TRP A 1 179 ? -41.922 0.898 7.212 1.00 56.62 179 TRP A CA 1
ATOM 1408 C C . TRP A 1 179 ? -40.497 0.884 6.642 1.00 56.62 179 TRP A C 1
ATOM 1410 O O . TRP A 1 179 ? -39.545 1.076 7.395 1.00 56.62 179 TRP A O 1
ATOM 1420 N N . GLU A 1 180 ? -40.344 0.716 5.324 1.00 59.59 180 GLU A N 1
ATOM 1421 C CA . GLU A 1 180 ? -39.059 0.861 4.628 1.00 59.59 180 GLU A CA 1
ATOM 1422 C C . GLU A 1 180 ? -38.521 2.298 4.768 1.00 59.59 180 GLU A C 1
ATOM 1424 O O . GLU A 1 180 ? -37.348 2.485 5.081 1.00 59.59 180 GLU A O 1
ATOM 1429 N N . PHE A 1 181 ? -39.376 3.315 4.627 1.00 59.97 181 PHE A N 1
ATOM 1430 C CA . PHE A 1 181 ? -39.016 4.731 4.750 1.00 59.97 181 PHE A CA 1
ATOM 1431 C C . PHE A 1 181 ? -38.690 5.179 6.187 1.00 59.97 181 PHE A C 1
ATOM 1433 O O . PHE A 1 181 ? -37.861 6.068 6.377 1.00 59.97 181 PHE A O 1
ATOM 1440 N N . LEU A 1 182 ? -39.330 4.594 7.207 1.00 52.66 182 LEU A N 1
ATOM 1441 C CA . LEU A 1 182 ? -39.088 4.946 8.615 1.00 52.66 182 LEU A CA 1
ATOM 1442 C C . LEU A 1 182 ? -37.790 4.359 9.200 1.00 52.66 182 LEU A C 1
ATOM 1444 O O . LEU A 1 182 ? -37.351 4.804 10.264 1.00 52.66 182 LEU A O 1
ATOM 1448 N N . ALA A 1 183 ? -37.162 3.391 8.528 1.00 49.47 183 ALA A N 1
ATOM 1449 C CA . ALA A 1 183 ? -35.845 2.888 8.912 1.00 49.47 183 ALA A CA 1
ATOM 1450 C C . ALA A 1 183 ? -34.748 3.962 8.721 1.00 49.47 183 ALA A C 1
ATOM 1452 O O . ALA A 1 183 ? -34.829 4.820 7.845 1.00 49.47 183 ALA A O 1
ATOM 1453 N N . GLY A 1 184 ? -33.713 3.937 9.570 1.00 47.66 184 GLY A N 1
ATOM 1454 C CA . GLY A 1 184 ? -32.679 4.983 9.616 1.00 47.66 184 GLY A CA 1
ATOM 1455 C C . GLY A 1 184 ? -31.848 5.136 8.326 1.00 47.66 184 GLY A C 1
ATOM 1456 O O . GLY A 1 184 ? -31.694 4.186 7.570 1.00 47.66 184 GLY A O 1
ATOM 1457 N N . LYS A 1 185 ? -31.222 6.297 8.073 1.00 48.41 185 LYS A N 1
ATOM 1458 C CA . LYS A 1 185 ? -30.897 7.385 9.026 1.00 48.41 185 LYS A CA 1
ATOM 1459 C C . LYS A 1 185 ? -31.650 8.714 8.772 1.00 48.41 185 LYS A C 1
ATOM 1461 O O . LYS A 1 185 ? -31.091 9.639 8.197 1.00 48.41 185 LYS A O 1
ATOM 1466 N N . THR A 1 186 ? -32.852 8.812 9.357 1.00 34.75 186 THR A N 1
ATOM 1467 C CA . THR A 1 186 ? -33.504 10.031 9.917 1.00 34.75 186 THR A CA 1
ATOM 1468 C C . THR A 1 186 ? -33.776 11.242 8.987 1.00 34.75 186 THR A C 1
ATOM 1470 O O . THR A 1 186 ? -32.856 11.969 8.634 1.00 34.75 186 THR A O 1
ATOM 1473 N N . GLY A 1 187 ? -35.075 11.469 8.685 1.00 35.06 187 GLY A N 1
ATOM 1474 C CA . GLY A 1 187 ? -35.672 12.433 7.718 1.00 35.06 187 GLY A CA 1
ATOM 1475 C C . GLY A 1 187 ? -35.775 13.931 8.103 1.00 35.06 187 GLY A C 1
ATOM 1476 O O . GLY A 1 187 ? -34.752 14.557 8.350 1.00 35.06 187 GLY A O 1
ATOM 1477 N N . LYS A 1 188 ? -36.938 14.628 8.099 1.00 32.34 188 LYS A N 1
ATOM 1478 C CA . LYS A 1 188 ? -38.407 14.311 8.046 1.00 32.34 188 LYS A CA 1
ATOM 1479 C C . LYS A 1 188 ? -39.129 15.245 6.992 1.00 32.34 188 LYS A C 1
ATOM 1481 O O . LYS A 1 188 ? -38.431 15.595 6.052 1.00 32.34 188 LYS A O 1
ATOM 1486 N N . ASP A 1 189 ? -40.411 15.697 6.941 1.00 32.91 189 ASP A N 1
ATOM 1487 C CA . ASP A 1 189 ? -41.520 16.051 7.889 1.00 32.91 189 ASP A CA 1
ATOM 1488 C C . ASP A 1 189 ? -42.901 16.294 7.169 1.00 32.91 189 ASP A C 1
ATOM 1490 O O . ASP A 1 189 ? -42.937 16.278 5.942 1.00 32.91 189 ASP A O 1
ATOM 1494 N N . GLY A 1 190 ? -44.028 16.571 7.875 1.00 28.12 190 GLY A N 1
ATOM 1495 C CA . GLY A 1 190 ? -45.366 16.875 7.266 1.00 28.12 190 GLY A CA 1
ATOM 1496 C C . GLY A 1 190 ? -46.531 17.300 8.226 1.00 28.12 190 GLY A C 1
ATOM 1497 O O . GLY A 1 190 ? -46.313 17.316 9.430 1.00 28.12 190 GLY A O 1
ATOM 1498 N N . LYS A 1 191 ? -47.749 17.656 7.717 1.00 29.05 191 LYS A N 1
ATOM 1499 C CA . LYS A 1 191 ? -48.943 18.256 8.444 1.00 29.05 191 LYS A CA 1
ATOM 1500 C C . LYS A 1 191 ? -50.331 17.506 8.254 1.00 29.05 191 LYS A C 1
ATOM 1502 O O . LYS A 1 191 ? -50.416 16.591 7.438 1.00 29.05 191 LYS A O 1
ATOM 1507 N N . ASP A 1 192 ? -51.439 17.920 8.936 1.00 34.91 192 ASP A N 1
ATOM 1508 C CA . ASP A 1 192 ? -52.576 17.059 9.468 1.00 34.91 192 ASP A CA 1
ATOM 1509 C C . ASP A 1 192 ? -54.085 17.203 8.961 1.00 34.91 192 ASP A C 1
ATOM 1511 O O . ASP A 1 192 ? -54.395 18.036 8.103 1.00 34.91 192 ASP A O 1
ATOM 1515 N N . GLY A 1 193 ? -55.058 16.411 9.528 1.00 29.39 193 GLY A N 1
ATOM 1516 C CA . GLY A 1 193 ? -56.576 16.433 9.391 1.00 29.39 193 GLY A CA 1
ATOM 1517 C C . GLY A 1 193 ? -57.309 15.043 9.621 1.00 29.39 193 GLY A C 1
ATOM 1518 O O . GLY A 1 193 ? -56.516 14.149 9.867 1.00 29.39 193 GLY A O 1
ATOM 1519 N N . LYS A 1 194 ? -58.636 14.655 9.502 1.00 32.41 194 LYS A N 1
ATOM 1520 C CA . LYS A 1 194 ? -60.091 15.134 9.690 1.00 32.41 194 LYS A CA 1
ATOM 1521 C C . LYS A 1 194 ? -61.099 13.879 9.724 1.00 32.41 194 LYS A C 1
ATOM 1523 O O . LYS A 1 194 ? -60.697 12.924 9.071 1.00 32.41 194 LYS A O 1
ATOM 1528 N N . ASP A 1 195 ? -62.372 13.694 10.232 1.00 37.66 195 ASP A N 1
ATOM 1529 C CA . ASP A 1 195 ? -63.388 14.267 11.210 1.00 37.66 195 ASP A CA 1
ATOM 1530 C C . ASP A 1 195 ? -64.740 13.438 11.462 1.00 37.66 195 ASP A C 1
ATOM 1532 O O . ASP A 1 195 ? -64.947 12.452 10.758 1.00 37.66 195 ASP A O 1
ATOM 1536 N N . GLY A 1 196 ? -65.672 13.807 12.412 1.00 37.59 196 GLY A N 1
ATOM 1537 C CA . GLY A 1 196 ? -66.842 12.972 12.932 1.00 37.59 196 GLY A CA 1
ATOM 1538 C C . GLY A 1 196 ? -68.287 13.568 13.267 1.00 37.59 196 GLY A C 1
ATOM 1539 O O . GLY A 1 196 ? -68.721 14.509 12.609 1.00 37.59 196 GLY A O 1
ATOM 1540 N N . LYS A 1 197 ? -69.095 12.983 14.219 1.00 41.19 197 LYS A N 1
ATOM 1541 C CA . LYS A 1 197 ? -70.618 13.046 14.397 1.00 41.19 197 LYS A CA 1
ATOM 1542 C C . LYS A 1 197 ? -71.241 13.596 15.747 1.00 41.19 197 LYS A C 1
ATOM 1544 O O . LYS A 1 197 ? -70.506 13.843 16.692 1.00 41.19 197 LYS A O 1
ATOM 1549 N N . THR A 1 198 ? -72.594 13.755 15.875 1.00 41.81 198 THR A N 1
ATOM 1550 C CA . THR A 1 198 ? -73.267 14.695 16.856 1.00 41.81 198 THR A CA 1
ATOM 1551 C C . THR A 1 198 ? -74.793 14.493 17.285 1.00 41.81 198 THR A C 1
ATOM 1553 O O . THR A 1 198 ? -75.389 13.494 16.879 1.00 41.81 198 THR A O 1
ATOM 1556 N N . PRO A 1 199 ? -75.418 15.361 18.163 1.00 43.47 199 PRO A N 1
ATOM 1557 C CA . PRO A 1 199 ? -76.779 15.252 18.819 1.00 43.47 199 PRO A CA 1
ATOM 1558 C C . PRO A 1 199 ? -78.111 15.672 18.130 1.00 43.47 199 PRO A C 1
ATOM 1560 O O . PRO A 1 199 ? -78.091 16.530 17.262 1.00 43.47 199 PRO A O 1
ATOM 1563 N N . TYR A 1 200 ? -79.274 15.207 18.652 1.00 52.97 200 TYR A N 1
ATOM 1564 C CA . TYR A 1 200 ? -80.666 15.633 18.314 1.00 52.97 200 TYR A CA 1
ATOM 1565 C C . TYR A 1 200 ? -81.655 15.664 19.531 1.00 52.97 200 TYR A C 1
ATOM 1567 O O . TYR A 1 200 ? -81.230 15.506 20.675 1.00 52.97 200 TYR A O 1
ATOM 1575 N N . ILE A 1 201 ? -82.969 15.887 19.322 1.00 45.78 201 ILE A N 1
ATOM 1576 C CA . ILE A 1 201 ? -84.057 15.741 20.333 1.00 45.78 201 ILE A CA 1
ATOM 1577 C C . ILE A 1 201 ? -85.066 14.687 19.849 1.00 45.78 201 ILE A C 1
ATOM 1579 O O . ILE A 1 201 ? -85.560 14.793 18.728 1.00 45.78 201 ILE A O 1
ATOM 1583 N N . GLY A 1 202 ? -85.390 13.696 20.684 1.00 50.03 202 GLY A N 1
ATOM 1584 C CA . GLY A 1 202 ? -86.318 12.608 20.349 1.00 50.03 202 GLY A CA 1
ATOM 1585 C C . GLY A 1 202 ? -87.788 12.916 20.655 1.00 50.03 202 GLY A C 1
ATOM 1586 O O . GLY A 1 202 ? -88.101 13.802 21.450 1.00 50.03 202 GLY A O 1
ATOM 1587 N N . ASP A 1 203 ? -88.701 12.125 20.078 1.00 57.88 203 ASP A N 1
ATOM 1588 C CA . ASP A 1 203 ? -90.166 12.302 20.187 1.00 57.88 203 ASP A CA 1
ATOM 1589 C C . ASP A 1 203 ? -90.709 12.238 21.630 1.00 57.88 203 ASP A C 1
ATOM 1591 O O . ASP A 1 203 ? -91.820 12.684 21.912 1.00 57.88 203 ASP A O 1
ATOM 1595 N N . ASN A 1 204 ? -89.919 11.705 22.568 1.00 61.81 204 ASN A N 1
ATOM 1596 C CA . ASN A 1 204 ? -90.216 11.693 24.002 1.00 61.81 204 ASN A CA 1
ATOM 1597 C C . ASN A 1 204 ? -89.904 13.023 24.723 1.00 61.81 204 ASN A C 1
ATOM 1599 O O . ASN A 1 204 ? -90.154 13.135 25.923 1.00 61.81 204 ASN A O 1
ATOM 1603 N N . GLY A 1 205 ? -89.366 14.022 24.016 1.00 53.97 205 GLY A N 1
ATOM 1604 C CA . GLY A 1 205 ? -89.007 15.333 24.560 1.00 53.97 205 GLY A CA 1
ATOM 1605 C C . GLY A 1 205 ? -87.639 15.394 25.250 1.00 53.97 205 GLY A C 1
ATOM 1606 O O . GLY A 1 205 ? -87.335 16.415 25.872 1.00 53.97 205 GLY A O 1
ATOM 1607 N N . ASN A 1 206 ? -86.816 14.343 25.150 1.00 63.59 206 ASN A N 1
ATOM 1608 C CA . ASN A 1 206 ? -85.445 14.323 25.669 1.00 63.59 206 ASN A CA 1
ATOM 1609 C C . ASN A 1 206 ? -84.404 14.671 24.592 1.00 63.59 206 ASN A C 1
ATOM 1611 O O . ASN A 1 206 ? -84.611 14.425 23.404 1.00 63.59 206 ASN A O 1
ATOM 1615 N N . TRP A 1 207 ? -83.234 15.147 25.019 1.00 52.25 207 TRP A N 1
ATOM 1616 C CA . TRP A 1 207 ? -82.027 15.218 24.184 1.00 52.25 207 TRP A CA 1
ATOM 1617 C C . TRP A 1 207 ? -81.409 13.830 23.933 1.00 52.25 207 TRP A C 1
ATOM 1619 O O . TRP A 1 207 ? -81.366 12.988 24.834 1.00 52.25 207 TRP A O 1
ATOM 1629 N N . TRP A 1 208 ? -80.870 13.616 22.733 1.00 62.53 208 TRP A N 1
ATOM 1630 C CA . TRP A 1 208 ? -80.229 12.384 22.251 1.00 62.53 208 TRP A CA 1
ATOM 1631 C C . TRP A 1 208 ? -78.869 12.700 21.610 1.00 62.53 208 TRP A C 1
ATOM 1633 O O . TRP A 1 208 ? -78.702 13.774 21.039 1.00 62.53 208 TRP A O 1
ATOM 1643 N N . ILE A 1 209 ? -77.893 11.784 21.655 1.00 46.88 209 ILE A N 1
ATOM 1644 C CA . ILE A 1 209 ? -76.578 11.958 21.011 1.00 46.88 209 ILE A CA 1
ATOM 1645 C C . ILE A 1 209 ? -76.208 10.744 20.160 1.00 46.88 209 ILE A C 1
ATOM 1647 O O . ILE A 1 209 ? -76.081 9.641 20.688 1.00 46.88 209 ILE A O 1
ATOM 1651 N N . GLY A 1 210 ? -76.037 10.935 18.845 1.00 60.50 210 GLY A N 1
ATOM 1652 C CA . GLY A 1 210 ? -76.063 9.808 17.910 1.00 60.50 210 GLY A CA 1
ATOM 1653 C C . GLY A 1 210 ? -77.356 9.015 18.114 1.00 60.50 210 GLY A C 1
ATOM 1654 O O . GLY A 1 210 ? -78.425 9.607 18.189 1.00 60.50 210 GLY A O 1
ATOM 1655 N N . ASP A 1 211 ? -77.249 7.705 18.323 1.00 54.97 211 ASP A N 1
ATOM 1656 C CA . ASP A 1 211 ? -78.394 6.809 18.541 1.00 54.97 211 ASP A CA 1
ATOM 1657 C C . ASP A 1 211 ? -78.765 6.614 20.040 1.00 54.97 211 ASP A C 1
ATOM 1659 O O . ASP A 1 211 ? -79.374 5.607 20.404 1.00 54.97 211 ASP A O 1
ATOM 1663 N N . LYS A 1 212 ? -78.364 7.529 20.945 1.00 52.66 212 LYS A N 1
ATOM 1664 C CA . LYS A 1 212 ? -78.444 7.359 22.419 1.00 52.66 212 LYS A CA 1
ATOM 1665 C C . LYS A 1 212 ? -79.254 8.462 23.127 1.00 52.66 212 LYS A C 1
ATOM 1667 O O . LYS A 1 212 ? -78.804 9.604 23.176 1.00 52.66 212 LYS A O 1
ATOM 1672 N N . ASP A 1 213 ? -80.369 8.115 23.779 1.00 59.91 213 ASP A N 1
ATOM 1673 C CA . ASP A 1 213 ? -81.102 9.017 24.695 1.00 59.91 213 ASP A CA 1
ATOM 1674 C C . ASP A 1 213 ? -80.227 9.417 25.904 1.00 59.91 213 ASP A C 1
ATOM 1676 O O . ASP A 1 213 ? -79.516 8.590 26.485 1.00 59.91 213 ASP A O 1
ATOM 1680 N N . THR A 1 214 ? -80.276 10.689 26.307 1.00 59.41 214 THR A N 1
ATOM 1681 C CA . THR A 1 214 ? -79.547 11.217 27.478 1.00 59.41 214 THR A CA 1
ATOM 1682 C C . THR A 1 214 ? -80.386 11.268 28.762 1.00 59.41 214 THR A C 1
ATOM 1684 O O . THR A 1 214 ? -79.846 11.516 29.850 1.00 59.41 214 THR A O 1
ATOM 1687 N N . GLY A 1 215 ? -81.706 11.085 28.665 1.00 61.00 215 GLY A N 1
ATOM 1688 C CA . GLY A 1 215 ? -82.649 11.284 29.764 1.00 61.00 215 GLY A CA 1
ATOM 1689 C C . GLY A 1 215 ? -82.636 12.721 30.297 1.00 61.00 215 GLY A C 1
ATOM 1690 O O . GLY A 1 215 ? -82.644 12.923 31.513 1.00 61.00 215 GLY A O 1
ATOM 1691 N N . VAL A 1 216 ? -82.502 13.718 29.415 1.00 55.03 216 VAL A N 1
ATOM 1692 C CA . VAL A 1 216 ? -82.564 15.153 29.748 1.00 55.03 216 VAL A CA 1
ATOM 1693 C C . VAL A 1 216 ? -83.746 15.785 29.014 1.00 55.03 216 VAL A C 1
ATOM 1695 O O . VAL A 1 216 ? -83.645 15.964 27.800 1.00 55.03 216 VAL A O 1
ATOM 1698 N N . PRO A 1 217 ? -84.836 16.160 29.711 1.00 57.84 217 PRO A N 1
ATOM 1699 C CA . PRO A 1 217 ? -85.958 16.859 29.093 1.00 57.84 217 PRO A CA 1
ATOM 1700 C C . PRO A 1 217 ? -85.520 18.201 28.498 1.00 57.84 217 PRO A C 1
ATOM 1702 O O . PRO A 1 217 ? -84.866 19.002 29.167 1.00 57.84 217 PRO A O 1
ATOM 1705 N N . ALA A 1 218 ? -85.915 18.474 27.257 1.00 54.97 218 ALA A N 1
ATOM 1706 C CA . ALA A 1 218 ? -85.509 19.672 26.526 1.00 54.97 218 ALA A CA 1
ATOM 1707 C C . ALA A 1 218 ? -86.300 20.947 26.896 1.00 54.97 218 ALA A C 1
ATOM 1709 O O . ALA A 1 218 ? -86.037 22.008 26.332 1.00 54.97 218 ALA A O 1
ATOM 1710 N N . LYS A 1 219 ? -87.263 20.872 27.830 1.00 57.47 219 LYS A N 1
ATOM 1711 C CA . LYS A 1 219 ? -88.110 22.008 28.235 1.00 57.47 219 LYS A CA 1
ATOM 1712 C C . LYS A 1 219 ? -88.345 22.073 29.751 1.00 57.47 219 LYS A C 1
ATOM 1714 O O . LYS A 1 219 ? -88.561 21.053 30.402 1.00 57.47 219 LYS A O 1
ATOM 1719 N N . GLY A 1 220 ? -88.339 23.291 30.300 1.00 53.72 220 GLY A N 1
ATOM 1720 C CA . GLY A 1 220 ? -88.730 23.581 31.685 1.00 53.72 220 GLY A CA 1
ATOM 1721 C C . GLY A 1 220 ? -90.250 23.627 31.910 1.00 53.72 220 GLY A C 1
ATOM 1722 O O . GLY A 1 220 ? -91.040 23.509 30.975 1.00 53.72 220 GLY A O 1
ATOM 1723 N N . LYS A 1 221 ? -90.658 23.822 33.173 1.00 46.81 221 LYS A N 1
ATOM 1724 C CA . LYS A 1 221 ? -92.047 24.133 33.563 1.00 46.81 221 LYS A CA 1
ATOM 1725 C C . LYS A 1 221 ? -92.213 25.641 33.757 1.00 46.81 221 LYS A C 1
ATOM 1727 O O . LYS A 1 221 ? -91.298 26.290 34.260 1.00 46.81 221 LYS A O 1
ATOM 1732 N N . ASP A 1 222 ? -93.374 26.164 33.375 1.00 49.97 222 ASP A N 1
ATOM 1733 C CA . ASP A 1 222 ? -93.605 27.603 33.225 1.00 49.97 222 ASP A CA 1
ATOM 1734 C C . ASP A 1 222 ? -93.521 28.391 34.549 1.00 49.97 222 ASP A C 1
ATOM 1736 O O . ASP A 1 222 ? -94.035 27.978 35.591 1.00 49.97 222 ASP A O 1
ATOM 1740 N N . GLY A 1 223 ? -92.905 29.573 34.483 1.00 43.06 223 GLY A N 1
ATOM 1741 C CA . GLY A 1 223 ? -92.749 30.536 35.574 1.00 43.06 223 GLY A CA 1
ATOM 1742 C C . GLY A 1 223 ? -92.302 31.893 35.017 1.00 43.06 223 GLY A C 1
ATOM 1743 O O . GLY A 1 223 ? -91.791 31.956 33.900 1.00 43.06 223 GLY A O 1
ATOM 1744 N N . LYS A 1 224 ? -92.544 32.992 35.747 1.00 47.00 224 LYS A N 1
ATOM 1745 C CA . LYS A 1 224 ? -92.218 34.345 35.254 1.00 47.00 224 LYS A CA 1
ATOM 1746 C C . LYS A 1 224 ? -90.710 34.575 35.135 1.00 47.00 224 LYS A C 1
ATOM 1748 O O . LYS A 1 224 ? -89.939 34.023 35.912 1.00 47.00 224 LYS A O 1
ATOM 1753 N N . ASP A 1 225 ? -90.367 35.426 34.170 1.00 46.91 225 ASP A N 1
ATOM 1754 C CA . ASP A 1 225 ? -89.033 35.690 33.629 1.00 46.91 225 ASP A CA 1
ATOM 1755 C C . ASP A 1 225 ? -88.321 34.409 33.176 1.00 46.91 225 ASP A C 1
ATOM 1757 O O . ASP A 1 225 ? -87.641 33.717 33.934 1.00 46.91 225 ASP A O 1
ATOM 1761 N N . GLY A 1 226 ? -88.514 34.090 31.891 1.00 48.25 226 GLY A N 1
ATOM 1762 C CA . GLY A 1 226 ? -87.911 32.927 31.250 1.00 48.25 226 GLY A CA 1
ATOM 1763 C C . GLY A 1 226 ? -86.391 32.955 31.379 1.00 48.25 226 GLY A C 1
ATOM 1764 O O . GLY A 1 226 ? -85.743 33.898 30.920 1.00 48.25 226 GLY A O 1
ATOM 1765 N N . LYS A 1 227 ? -85.845 31.911 32.009 1.00 49.88 227 LYS A N 1
ATOM 1766 C CA . LYS A 1 227 ? -84.405 31.650 32.056 1.00 49.88 227 LYS A CA 1
ATOM 1767 C C . LYS A 1 227 ? -83.879 31.370 30.652 1.00 49.88 227 LYS A C 1
ATOM 1769 O O . LYS A 1 227 ? -84.611 30.849 29.809 1.00 49.88 227 LYS A O 1
ATOM 1774 N N . ASP A 1 228 ? -82.605 31.665 30.434 1.00 52.34 228 ASP A N 1
ATOM 1775 C CA . ASP A 1 228 ? -81.922 31.310 29.194 1.00 52.34 228 ASP A CA 1
ATOM 1776 C C . ASP A 1 228 ? -81.940 29.785 28.972 1.00 52.34 228 ASP A C 1
ATOM 1778 O O . ASP A 1 228 ? -81.982 28.996 29.924 1.00 52.34 228 ASP A O 1
ATOM 1782 N N . GLY A 1 229 ? -81.944 29.368 27.703 1.00 54.12 229 GLY A N 1
ATOM 1783 C CA . GLY A 1 229 ? -81.944 27.953 27.327 1.00 54.12 229 GLY A CA 1
ATOM 1784 C C . GLY A 1 229 ? -80.696 27.221 27.833 1.00 54.12 229 GLY A C 1
ATOM 1785 O O . GLY A 1 229 ? -79.640 27.825 28.010 1.00 54.12 229 GLY A O 1
ATOM 1786 N N . LEU A 1 230 ? -80.803 25.907 28.059 1.00 58.12 230 LEU A N 1
ATOM 1787 C CA . LEU A 1 230 ? -79.674 25.094 28.525 1.00 58.12 230 LEU A CA 1
ATOM 1788 C C . LEU A 1 230 ? -78.584 25.007 27.446 1.00 58.12 230 LEU A C 1
ATOM 1790 O O . LEU A 1 230 ? -78.664 24.181 26.538 1.00 58.12 230 LEU A O 1
ATOM 1794 N N . SER A 1 231 ? -77.554 25.844 27.565 1.00 52.56 231 SER A N 1
ATOM 1795 C CA . SER A 1 231 ? -76.404 25.831 26.661 1.00 52.56 231 SER A CA 1
ATOM 1796 C C . SER A 1 231 ? -75.584 24.537 26.794 1.00 52.56 231 SER A C 1
ATOM 1798 O O . SER A 1 231 ? -75.301 24.107 27.921 1.00 52.56 231 SER A O 1
ATOM 1800 N N . PRO A 1 232 ? -75.142 23.935 25.675 1.00 57.34 232 PRO A N 1
ATOM 1801 C CA . PRO A 1 232 ? -74.128 22.892 25.698 1.00 57.34 232 PRO A CA 1
ATOM 1802 C C . PRO A 1 232 ? -72.738 23.495 25.969 1.00 57.34 232 PRO A C 1
ATOM 1804 O O . PRO A 1 232 ? -72.391 24.546 25.428 1.00 57.34 232 PRO A O 1
ATOM 1807 N N . ARG A 1 233 ? -71.922 22.815 26.777 1.00 59.78 233 ARG A N 1
ATOM 1808 C CA . ARG A 1 233 ? -70.508 23.153 27.034 1.00 59.78 233 ARG A CA 1
ATOM 1809 C C . ARG A 1 233 ? -69.633 21.902 26.968 1.00 59.78 233 ARG A C 1
ATOM 1811 O O . ARG A 1 233 ? -70.141 20.794 27.117 1.00 59.78 233 ARG A O 1
ATOM 1818 N N . ILE A 1 234 ? -68.325 22.077 26.805 1.00 51.53 234 ILE A N 1
ATOM 1819 C CA . ILE A 1 234 ? -67.348 21.012 27.069 1.00 51.53 234 ILE A CA 1
ATOM 1820 C C . ILE A 1 234 ? -66.948 21.123 28.547 1.00 51.53 234 ILE A C 1
ATOM 1822 O O . ILE A 1 234 ? -66.721 22.231 29.033 1.00 51.53 234 ILE A O 1
ATOM 1826 N N . GLY A 1 235 ? -66.933 20.006 29.276 1.00 55.47 235 GLY A N 1
ATOM 1827 C CA . GLY A 1 235 ? -66.462 19.949 30.664 1.00 55.47 235 GLY A CA 1
ATOM 1828 C C . GLY A 1 235 ? -64.986 19.561 30.766 1.00 55.47 235 GLY A C 1
ATOM 1829 O O . GLY A 1 235 ? -64.412 19.034 29.815 1.00 55.47 235 GLY A O 1
ATOM 1830 N N . ASP A 1 236 ? -64.385 19.751 31.944 1.00 55.22 236 ASP A N 1
ATOM 1831 C CA . ASP A 1 236 ? -62.953 19.493 32.200 1.00 55.22 236 ASP A CA 1
ATOM 1832 C C . ASP A 1 236 ? -62.523 18.035 31.929 1.00 55.22 236 ASP A C 1
ATOM 1834 O O . ASP A 1 236 ? -61.346 17.747 31.727 1.00 55.22 236 ASP A O 1
ATOM 1838 N N . ASN A 1 237 ? -63.484 17.106 31.895 1.00 54.22 237 ASN A N 1
ATOM 1839 C CA . ASN A 1 237 ? -63.290 15.699 31.542 1.00 54.22 237 ASN A CA 1
ATOM 1840 C C . ASN A 1 237 ? -63.388 15.398 30.031 1.00 54.22 237 ASN A C 1
ATOM 1842 O O . ASN A 1 237 ? -63.390 14.231 29.644 1.00 54.22 237 ASN A O 1
ATOM 1846 N N . GLY A 1 238 ? -63.493 16.421 29.179 1.00 51.41 238 GLY A N 1
ATOM 1847 C CA . GLY A 1 238 ? -63.563 16.287 27.721 1.00 51.41 238 GLY A CA 1
ATOM 1848 C C . GLY A 1 238 ? -64.926 15.855 27.166 1.00 51.41 238 GLY A C 1
ATOM 1849 O O . GLY A 1 238 ? -65.043 15.678 25.953 1.00 51.41 238 GLY A O 1
ATOM 1850 N N . ASN A 1 239 ? -65.955 15.699 28.006 1.00 61.62 239 ASN A N 1
ATOM 1851 C CA . ASN A 1 239 ? -67.319 15.380 27.571 1.00 61.62 239 ASN A CA 1
ATOM 1852 C C . ASN A 1 239 ? -68.127 16.632 27.201 1.00 61.62 239 ASN A C 1
ATOM 1854 O O . ASN A 1 239 ? -67.887 17.724 27.720 1.00 61.62 239 ASN A O 1
ATOM 1858 N N . TRP A 1 240 ? -69.168 16.445 26.388 1.00 51.50 240 TRP A N 1
ATOM 1859 C CA . TRP A 1 240 ? -70.287 17.379 26.284 1.00 51.50 240 TRP A CA 1
ATOM 1860 C C . TRP A 1 240 ? -71.152 17.344 27.554 1.00 51.50 240 TRP A C 1
ATOM 1862 O O . TRP A 1 240 ? -71.560 16.281 28.031 1.00 51.50 240 TRP A O 1
ATOM 1872 N N . TRP A 1 241 ? -71.493 18.524 28.055 1.00 67.00 241 TRP A N 1
ATOM 1873 C CA . TRP A 1 241 ? -72.427 18.771 29.152 1.00 67.00 241 TRP A CA 1
ATOM 1874 C C . TRP A 1 241 ? -73.582 19.633 28.638 1.00 67.00 241 TRP A C 1
ATOM 1876 O O . TRP A 1 241 ? -73.358 20.526 27.821 1.00 67.00 241 TRP A O 1
ATOM 1886 N N . ILE A 1 242 ? -74.804 19.403 29.124 1.00 55.72 242 ILE A N 1
ATOM 1887 C CA . ILE A 1 242 ? -75.984 20.230 28.804 1.00 55.72 242 ILE A CA 1
ATOM 1888 C C . ILE A 1 242 ? -76.480 20.842 30.113 1.00 55.72 242 ILE A C 1
ATOM 1890 O O . ILE A 1 242 ? -76.997 20.135 30.983 1.00 55.72 242 ILE A O 1
ATOM 1894 N N . GLY A 1 243 ? -76.259 22.148 30.286 1.00 66.75 243 GLY A N 1
ATOM 1895 C CA . GLY A 1 243 ? -76.293 22.750 31.619 1.00 66.75 243 GLY A CA 1
ATOM 1896 C C . GLY A 1 243 ? -75.323 22.029 32.566 1.00 66.75 243 GLY A C 1
ATOM 1897 O O . GLY A 1 243 ? -74.192 21.721 32.195 1.00 66.75 243 GLY A O 1
ATOM 1898 N N . ASP A 1 244 ? -75.778 21.714 33.779 1.00 66.00 244 ASP A N 1
ATOM 1899 C CA . ASP A 1 244 ? -74.945 21.117 34.834 1.00 66.00 244 ASP A CA 1
ATOM 1900 C C . ASP A 1 244 ? -75.002 19.582 34.911 1.00 66.00 244 ASP A C 1
ATOM 1902 O O . ASP A 1 244 ? -74.702 18.996 35.952 1.00 66.00 244 ASP A O 1
ATOM 1906 N N . LYS A 1 245 ? -75.356 18.914 33.805 1.00 64.38 245 LYS A N 1
ATOM 1907 C CA . LYS A 1 245 ? -75.301 17.450 33.679 1.00 64.38 245 LYS A CA 1
ATOM 1908 C C . LYS A 1 245 ? -74.334 17.022 32.571 1.00 64.38 245 LYS A C 1
ATOM 1910 O O . LYS A 1 245 ? -74.500 17.401 31.411 1.00 64.38 245 LYS A O 1
ATOM 1915 N N . ASP A 1 246 ? -73.378 16.170 32.940 1.00 65.12 246 ASP A N 1
ATOM 1916 C CA . ASP A 1 246 ? -72.535 15.419 32.006 1.00 65.12 246 ASP A CA 1
ATOM 1917 C C . ASP A 1 246 ? -73.398 14.447 31.179 1.00 65.12 246 ASP A C 1
ATOM 1919 O O . ASP A 1 246 ? -74.259 13.741 31.718 1.00 65.12 246 ASP A O 1
ATOM 1923 N N . THR A 1 247 ? -73.177 14.397 29.866 1.00 56.12 247 THR A N 1
ATOM 1924 C CA . THR A 1 247 ? -73.864 13.455 28.963 1.00 56.12 247 THR A CA 1
ATOM 1925 C C . THR A 1 247 ? -73.137 12.107 28.836 1.00 56.12 247 THR A C 1
ATOM 1927 O O . THR A 1 247 ? -73.704 11.131 28.323 1.00 56.12 247 THR A O 1
ATOM 1930 N N . GLY A 1 248 ? -71.883 12.033 29.295 1.00 57.62 248 GLY A N 1
ATOM 1931 C CA . GLY A 1 248 ? -71.002 10.883 29.111 1.00 57.62 248 GLY A CA 1
ATOM 1932 C C . GLY A 1 248 ? -70.637 10.640 27.645 1.00 57.62 248 GLY A C 1
ATOM 1933 O O . GLY A 1 248 ? -70.471 9.484 27.252 1.00 57.62 248 GLY A O 1
ATOM 1934 N N . VAL A 1 249 ? -70.603 11.694 26.820 1.00 49.25 249 VAL A N 1
ATOM 1935 C CA . VAL A 1 249 ? -70.194 11.636 25.410 1.00 49.25 249 VAL A CA 1
ATOM 1936 C C . VAL A 1 249 ? -69.022 12.596 25.180 1.00 49.25 249 VAL A C 1
ATOM 1938 O O . VAL A 1 249 ? -69.199 13.793 25.411 1.00 49.25 249 VAL A O 1
ATOM 1941 N N . PRO A 1 250 ? -67.855 12.116 24.707 1.00 50.12 250 PRO A N 1
ATOM 1942 C CA . PRO A 1 250 ? -66.712 12.969 24.389 1.00 50.12 250 PRO A CA 1
ATOM 1943 C C . PRO A 1 250 ? -67.048 14.063 23.369 1.00 50.12 250 PRO A C 1
ATOM 1945 O O . PRO A 1 250 ? -67.767 13.822 22.399 1.00 50.12 250 PRO A O 1
ATOM 1948 N N . ALA A 1 251 ? -66.492 15.255 23.571 1.00 45.78 251 ALA A N 1
ATOM 1949 C CA . ALA A 1 251 ? -66.541 16.358 22.612 1.00 45.78 251 ALA A CA 1
ATOM 1950 C C . ALA A 1 251 ? -65.374 16.341 21.607 1.00 45.78 251 ALA A C 1
ATOM 1952 O O . ALA A 1 251 ? -65.430 17.009 20.573 1.00 45.78 251 ALA A O 1
ATOM 1953 N N . LYS A 1 252 ? -64.339 15.550 21.906 1.00 45.19 252 LYS A N 1
ATOM 1954 C CA . LYS A 1 252 ? -63.128 15.365 21.102 1.00 45.19 252 LYS A CA 1
ATOM 1955 C C . LYS A 1 252 ? -63.176 14.054 20.315 1.00 45.19 252 LYS A C 1
ATOM 1957 O O . LYS A 1 252 ? -63.787 13.079 20.757 1.00 45.19 252 LYS A O 1
ATOM 1962 N N . GLY A 1 253 ? -62.514 14.042 19.156 1.00 38.59 253 GLY A N 1
ATOM 1963 C CA . GLY A 1 253 ? -62.230 12.814 18.405 1.00 38.59 253 GLY A CA 1
ATOM 1964 C C . GLY A 1 253 ? -61.290 11.877 19.178 1.00 38.59 253 GLY A C 1
ATOM 1965 O O . GLY A 1 253 ? -60.763 12.241 20.228 1.00 38.59 253 GLY A O 1
ATOM 1966 N N . LYS A 1 254 ? -61.074 10.661 18.668 1.00 39.12 254 LYS A N 1
ATOM 1967 C CA . LYS A 1 254 ? -60.118 9.708 19.263 1.00 39.12 254 LYS A CA 1
ATOM 1968 C C . LYS A 1 254 ? -58.721 9.866 18.662 1.00 39.12 254 LYS A C 1
ATOM 1970 O O . LYS A 1 254 ? -58.595 10.182 17.481 1.00 39.12 254 LYS A O 1
ATOM 1975 N N . ASP A 1 255 ? -57.699 9.564 19.461 1.00 39.41 255 ASP A N 1
ATOM 1976 C CA . ASP A 1 255 ? -56.307 9.462 19.014 1.00 39.41 255 ASP A CA 1
ATOM 1977 C C . ASP A 1 255 ? -56.155 8.480 17.838 1.00 39.41 255 ASP A C 1
ATOM 1979 O O . ASP A 1 255 ? -56.686 7.364 17.856 1.00 39.41 255 ASP A O 1
ATOM 1983 N N . GLY A 1 256 ? -55.363 8.877 16.839 1.00 37.97 256 GLY A N 1
ATOM 1984 C CA . GLY A 1 256 ? -54.840 7.963 15.826 1.00 37.97 256 GLY A CA 1
ATOM 1985 C C . GLY A 1 256 ? -53.761 7.048 16.416 1.00 37.97 256 GLY A C 1
ATOM 1986 O O . GLY A 1 256 ? -52.970 7.474 17.259 1.00 37.97 256 GLY A O 1
ATOM 1987 N N . LYS A 1 257 ? -53.708 5.788 15.963 1.00 45.25 257 LYS A N 1
ATOM 1988 C CA . LYS A 1 257 ? -52.747 4.789 16.467 1.00 45.25 257 LYS A CA 1
ATOM 1989 C C . LYS A 1 257 ? -51.300 5.247 16.273 1.00 45.25 257 LYS A C 1
ATOM 1991 O O . LYS A 1 257 ? -50.926 5.724 15.197 1.00 45.25 257 LYS A O 1
ATOM 1996 N N . SER A 1 258 ? -50.473 5.040 17.292 1.00 45.41 258 SER A N 1
ATOM 1997 C CA . SER A 1 258 ? -49.035 5.296 17.223 1.00 45.41 258 SER A CA 1
ATOM 1998 C C . SER A 1 258 ? -48.320 4.317 16.284 1.00 45.41 258 SER A C 1
ATOM 2000 O O . SER A 1 258 ? -48.805 3.223 15.992 1.00 45.41 258 SER A O 1
ATOM 2002 N N . ALA A 1 259 ? -47.106 4.679 15.857 1.00 48.03 259 ALA A N 1
ATOM 2003 C CA . ALA A 1 259 ? -46.254 3.791 15.064 1.00 48.03 259 ALA A CA 1
ATOM 2004 C C . ALA A 1 259 ? -45.930 2.464 15.785 1.00 48.03 259 ALA A C 1
ATOM 2006 O O . ALA A 1 259 ? -45.739 1.451 15.120 1.00 48.03 259 ALA A O 1
ATOM 2007 N N . TYR A 1 260 ? -45.916 2.450 17.124 1.00 55.88 260 TYR A N 1
ATOM 2008 C CA . TYR A 1 260 ? -45.769 1.223 17.912 1.00 55.88 260 TYR A CA 1
ATOM 2009 C C . TYR A 1 260 ? -46.999 0.319 17.776 1.00 55.88 260 TYR A C 1
ATOM 2011 O O . TYR A 1 260 ? -46.863 -0.847 17.424 1.00 55.88 260 TYR A O 1
ATOM 2019 N N . GLU A 1 261 ? -48.202 0.856 17.989 1.00 53.16 261 GLU A N 1
ATOM 2020 C CA . GLU A 1 261 ? -49.449 0.081 17.912 1.00 53.16 261 GLU A CA 1
ATOM 2021 C C . GLU A 1 261 ? -49.698 -0.462 16.497 1.00 53.16 261 GLU A C 1
ATOM 2023 O O . GLU A 1 261 ? -50.061 -1.626 16.342 1.00 53.16 261 GLU A O 1
ATOM 2028 N N . LEU A 1 262 ? -49.421 0.342 15.463 1.00 58.06 262 LEU A N 1
ATOM 2029 C CA . LEU A 1 262 ? -49.489 -0.091 14.063 1.00 58.06 262 LEU A CA 1
ATOM 2030 C C . LEU A 1 262 ? -48.481 -1.210 13.749 1.00 58.06 262 LEU A C 1
ATOM 2032 O O . LEU A 1 262 ? -48.808 -2.141 13.014 1.00 58.06 262 LEU A O 1
ATOM 2036 N N . TRP A 1 263 ? -47.271 -1.149 14.312 1.00 75.25 263 TRP A N 1
ATOM 2037 C CA . TRP A 1 263 ? -46.261 -2.196 14.145 1.00 75.25 263 TRP A CA 1
ATOM 2038 C C . TRP A 1 263 ? -46.633 -3.490 14.885 1.00 75.25 263 TRP A C 1
ATOM 2040 O O . TRP A 1 263 ? -46.535 -4.566 14.297 1.00 75.25 263 TRP A O 1
ATOM 2050 N N . VAL A 1 264 ? -47.129 -3.401 16.127 1.00 74.06 264 VAL A N 1
ATOM 2051 C CA . VAL A 1 264 ? -47.618 -4.563 16.896 1.00 74.06 264 VAL A CA 1
ATOM 2052 C C . VAL A 1 264 ? -48.753 -5.267 16.151 1.00 74.06 264 VAL A C 1
ATOM 2054 O O . VAL A 1 264 ? -48.739 -6.495 16.019 1.00 74.06 264 VAL A O 1
ATOM 2057 N N . GLU A 1 265 ? -49.717 -4.507 15.625 1.00 73.56 265 GLU A N 1
ATOM 2058 C CA . GLU A 1 265 ? -50.808 -5.062 14.820 1.00 73.56 265 GLU A CA 1
ATOM 2059 C C . GLU A 1 265 ? -50.291 -5.744 13.551 1.00 73.56 265 GLU A C 1
ATOM 2061 O O . GLU A 1 265 ? -50.716 -6.858 13.257 1.00 73.56 265 GLU A O 1
ATOM 2066 N N . GLU A 1 266 ? -49.353 -5.133 12.826 1.00 71.50 266 GLU A N 1
ATOM 2067 C CA . GLU A 1 266 ? -48.828 -5.671 11.567 1.00 71.50 266 GLU A CA 1
ATOM 2068 C C . GLU A 1 266 ? -47.949 -6.924 11.768 1.00 71.50 266 GLU A C 1
ATOM 2070 O O . GLU A 1 266 ? -48.092 -7.893 11.014 1.00 71.50 266 GLU A O 1
ATOM 2075 N N . VAL A 1 267 ? -47.111 -6.969 12.816 1.00 78.88 267 VAL A N 1
ATOM 2076 C CA . VAL A 1 267 ? -46.360 -8.178 13.224 1.00 78.88 267 VAL A CA 1
ATOM 2077 C C . VAL A 1 267 ? -47.325 -9.312 13.579 1.00 78.88 267 VAL A C 1
ATOM 2079 O O . VAL A 1 267 ? -47.177 -10.429 13.077 1.00 78.88 267 VAL A O 1
ATOM 2082 N N . THR A 1 268 ? -48.359 -9.019 14.374 1.00 80.88 268 THR A N 1
ATOM 2083 C CA . THR A 1 268 ? -49.367 -10.007 14.794 1.00 80.88 268 THR A CA 1
ATOM 2084 C C . THR A 1 268 ? -50.174 -10.531 13.598 1.00 80.88 268 THR A C 1
ATOM 2086 O O . THR A 1 268 ? -50.317 -11.739 13.419 1.00 80.88 268 THR A O 1
ATOM 2089 N N . LYS A 1 269 ? -50.661 -9.628 12.739 1.00 81.69 269 LYS A N 1
ATOM 2090 C CA . LYS A 1 269 ? -51.508 -9.888 11.558 1.00 81.69 269 LYS A CA 1
ATOM 2091 C C . LYS A 1 269 ? -50.793 -10.667 10.452 1.00 81.69 269 LYS A C 1
ATOM 2093 O O . LYS A 1 269 ? -51.443 -11.421 9.729 1.00 81.69 269 LYS A O 1
ATOM 2098 N N . ARG A 1 270 ? -49.477 -10.480 10.292 1.00 78.94 270 ARG A N 1
ATOM 2099 C CA . ARG A 1 270 ? -48.671 -11.145 9.248 1.00 78.94 270 ARG A CA 1
ATOM 2100 C C . ARG A 1 270 ? -47.856 -12.334 9.758 1.00 78.94 270 ARG A C 1
ATOM 2102 O O . ARG A 1 270 ? -47.239 -13.022 8.938 1.00 78.94 270 ARG A O 1
ATOM 2109 N N . CYS A 1 271 ? -47.885 -12.619 11.061 1.00 82.06 271 CYS A N 1
ATOM 2110 C CA . CYS A 1 271 ? -47.288 -13.817 11.646 1.00 82.06 271 CYS A CA 1
ATOM 2111 C C . CYS A 1 271 ? -47.708 -15.094 10.897 1.00 82.06 271 CYS A C 1
ATOM 2113 O O . CYS A 1 271 ? -48.886 -15.299 10.612 1.00 82.06 271 CYS A O 1
ATOM 2115 N N . GLY A 1 272 ? -46.744 -15.958 10.561 1.00 73.25 272 GLY A N 1
ATOM 2116 C CA . GLY A 1 272 ? -47.003 -17.244 9.898 1.00 73.25 272 GLY A CA 1
ATOM 2117 C C . GLY A 1 272 ? -47.569 -17.165 8.470 1.00 73.25 272 GLY A C 1
ATOM 2118 O O . GLY A 1 272 ? -47.821 -18.205 7.864 1.00 73.25 272 GLY A O 1
ATOM 2119 N N . THR A 1 273 ? -47.766 -15.967 7.910 1.00 79.69 273 THR A N 1
ATOM 2120 C CA . THR A 1 273 ? -48.234 -15.789 6.527 1.00 79.69 273 THR A CA 1
ATOM 2121 C C . THR A 1 273 ? -47.087 -15.923 5.520 1.00 79.69 273 THR A C 1
ATOM 2123 O O . THR A 1 273 ? -45.915 -15.833 5.874 1.00 79.69 273 THR A O 1
ATOM 2126 N N . GLY A 1 274 ? -47.415 -16.056 4.229 1.00 71.44 274 GLY A N 1
ATOM 2127 C CA . GLY A 1 274 ? -46.429 -16.019 3.137 1.00 71.44 274 GLY A CA 1
ATOM 2128 C C . GLY A 1 274 ? -45.795 -14.642 2.867 1.00 71.44 274 GLY A C 1
ATOM 2129 O O . GLY A 1 274 ? -45.020 -14.512 1.925 1.00 71.44 274 GLY A O 1
ATOM 2130 N N . ASN A 1 275 ? -46.131 -13.613 3.652 1.00 74.44 275 ASN A N 1
ATOM 2131 C CA . ASN A 1 275 ? -45.543 -12.273 3.586 1.00 74.44 275 ASN A CA 1
ATOM 2132 C C . ASN A 1 275 ? -45.412 -11.697 5.014 1.00 74.44 275 ASN A C 1
ATOM 2134 O O . ASN A 1 275 ? -46.128 -10.755 5.362 1.00 74.44 275 ASN A O 1
ATOM 2138 N N . PRO A 1 276 ? -44.551 -12.268 5.874 1.00 81.94 276 PRO A N 1
ATOM 2139 C CA . PRO A 1 276 ? -44.388 -11.822 7.256 1.00 81.94 276 PRO A CA 1
ATOM 2140 C C . PRO A 1 276 ? -43.756 -10.423 7.331 1.00 81.94 276 PRO A C 1
ATOM 2142 O O . PRO A 1 276 ? -43.267 -9.889 6.331 1.00 81.94 276 PRO A O 1
ATOM 2145 N N . VAL A 1 277 ? -43.763 -9.809 8.516 1.00 75.56 277 VAL A N 1
ATOM 2146 C CA . VAL A 1 277 ? -42.845 -8.696 8.814 1.00 75.56 277 VAL A CA 1
ATOM 2147 C C . VAL A 1 277 ? -41.424 -9.270 8.857 1.00 75.56 277 VAL A C 1
ATOM 2149 O O . VAL A 1 277 ? -41.220 -10.331 9.442 1.00 75.56 277 VAL A O 1
ATOM 2152 N N . MET A 1 278 ? -40.462 -8.617 8.203 1.00 75.44 278 MET A N 1
ATOM 2153 C CA . MET A 1 278 ? -39.083 -9.110 8.069 1.00 75.44 278 MET A CA 1
ATOM 2154 C C . MET A 1 278 ? -38.164 -8.469 9.109 1.00 75.44 278 MET A C 1
ATOM 2156 O O . MET A 1 278 ? -38.380 -7.323 9.493 1.00 75.44 278 MET A O 1
ATOM 2160 N N . ASP A 1 279 ? -37.139 -9.195 9.545 1.00 72.81 279 ASP A N 1
ATOM 2161 C CA . ASP A 1 279 ? -36.136 -8.706 10.489 1.00 72.81 279 ASP A CA 1
ATOM 2162 C C . ASP A 1 279 ? -35.209 -7.671 9.806 1.00 72.81 279 ASP A C 1
ATOM 2164 O O . ASP A 1 279 ? -34.569 -7.994 8.803 1.00 72.81 279 ASP A O 1
ATOM 2168 N N . PRO A 1 280 ? -35.114 -6.422 10.301 1.00 54.34 280 PRO A N 1
ATOM 2169 C CA . PRO A 1 280 ? -34.266 -5.392 9.698 1.00 54.34 280 PRO A CA 1
ATOM 2170 C C . PRO A 1 280 ? -32.759 -5.601 9.945 1.00 54.34 280 PRO A C 1
ATOM 2172 O O . PRO A 1 280 ? -31.939 -4.981 9.262 1.00 54.34 280 PRO A O 1
ATOM 2175 N N . HIS A 1 281 ? -32.372 -6.487 10.870 1.00 60.75 281 HIS A N 1
ATOM 2176 C CA . HIS A 1 281 ? -30.975 -6.876 11.122 1.00 60.75 281 HIS A CA 1
ATOM 2177 C C . HIS A 1 281 ? -30.538 -8.049 10.241 1.00 60.75 281 HIS A C 1
ATOM 2179 O O . HIS A 1 281 ? -29.373 -8.118 9.834 1.00 60.75 281 HIS A O 1
ATOM 2185 N N . ASP A 1 282 ? -31.481 -8.932 9.900 1.00 64.00 282 ASP A N 1
ATOM 2186 C CA . ASP A 1 282 ? -31.318 -10.004 8.916 1.00 64.00 282 ASP A CA 1
ATOM 2187 C C . ASP A 1 282 ? -32.550 -10.122 7.990 1.00 64.00 282 ASP A C 1
ATOM 2189 O O . ASP A 1 282 ? -33.411 -10.982 8.203 1.00 64.00 282 ASP A O 1
ATOM 2193 N N . PRO A 1 283 ? -32.609 -9.326 6.901 1.00 65.69 283 PRO A N 1
ATOM 2194 C CA . PRO A 1 283 ? -33.743 -9.311 5.969 1.00 65.69 283 PRO A CA 1
ATOM 2195 C C . PRO A 1 283 ? -34.013 -10.622 5.213 1.00 65.69 283 PRO A C 1
ATOM 2197 O O . PRO A 1 283 ? -34.916 -10.664 4.377 1.00 65.69 283 PRO A O 1
ATOM 2200 N N . SER A 1 284 ? -33.255 -11.695 5.477 1.00 69.69 284 SER A N 1
ATOM 2201 C CA . SER A 1 284 ? -33.585 -13.052 5.023 1.00 69.69 284 SER A CA 1
ATOM 2202 C C . SER A 1 284 ? -34.608 -13.769 5.918 1.00 69.69 284 SER A C 1
ATOM 2204 O O . SER A 1 284 ? -35.129 -14.812 5.516 1.00 69.69 284 SER A O 1
ATOM 2206 N N . LYS A 1 285 ? -34.917 -13.232 7.109 1.00 78.56 285 LYS A N 1
ATOM 2207 C CA . LYS A 1 285 ? -35.774 -13.871 8.121 1.00 78.56 285 LYS A CA 1
ATOM 2208 C C . LYS A 1 285 ? -37.016 -13.043 8.482 1.00 78.56 285 LYS A C 1
ATOM 2210 O O . LYS A 1 285 ? -36.968 -11.815 8.432 1.00 78.56 285 LYS A O 1
ATOM 2215 N N . PRO A 1 286 ? -38.126 -13.690 8.885 1.00 82.44 286 PRO A N 1
ATOM 2216 C CA . PRO A 1 286 ? -39.237 -13.005 9.534 1.00 82.44 286 PRO A CA 1
ATOM 2217 C C . PRO A 1 286 ? -38.853 -12.523 10.939 1.00 82.44 286 PRO A C 1
ATOM 2219 O O . PRO A 1 286 ? -38.074 -13.175 11.635 1.00 82.44 286 PRO A O 1
ATOM 2222 N N . TRP A 1 287 ? -39.470 -11.429 11.379 1.00 83.75 287 TRP A N 1
ATOM 2223 C CA . TRP A 1 287 ? -39.443 -11.000 12.775 1.00 83.75 287 TRP A CA 1
ATOM 2224 C C . TRP A 1 287 ? -40.217 -11.997 13.666 1.00 83.75 287 TRP A C 1
ATOM 2226 O O . TRP A 1 287 ? -41.269 -12.485 13.234 1.00 83.75 287 TRP A O 1
ATOM 2236 N N . PRO A 1 288 ? -39.758 -12.318 14.894 1.00 87.31 288 PRO A N 1
ATOM 2237 C CA . PRO A 1 288 ? -40.489 -13.213 15.792 1.00 87.31 288 PRO A CA 1
ATOM 2238 C C . PRO A 1 288 ? -41.846 -12.626 16.206 1.00 87.31 288 PRO A C 1
ATOM 2240 O O . PRO A 1 288 ? -41.928 -11.485 16.656 1.00 87.31 288 PRO A O 1
ATOM 2243 N N . CYS A 1 289 ? -42.923 -13.402 16.072 1.00 82.75 289 CYS A N 1
ATOM 2244 C CA . CYS A 1 289 ? -44.289 -12.910 16.297 1.00 82.75 289 CYS A CA 1
ATOM 2245 C C . CYS A 1 289 ? -44.609 -12.554 17.759 1.00 82.75 289 CYS A C 1
ATOM 2247 O O . CYS A 1 289 ? -45.575 -11.847 18.028 1.00 82.75 289 CYS A O 1
ATOM 2249 N N . ASP A 1 290 ? -43.840 -13.101 18.697 1.00 81.38 290 ASP A N 1
ATOM 2250 C CA . ASP A 1 290 ? -43.924 -12.888 20.141 1.00 81.38 290 ASP A CA 1
ATOM 2251 C C . ASP A 1 290 ? -43.086 -11.686 20.614 1.00 81.38 290 ASP A C 1
ATOM 2253 O O . ASP A 1 290 ? -43.376 -11.107 21.664 1.00 81.38 290 ASP A O 1
ATOM 2257 N N . LYS A 1 291 ? -42.109 -11.245 19.809 1.00 84.25 291 LYS A N 1
ATOM 2258 C CA . LYS A 1 291 ? -41.359 -9.995 19.998 1.00 84.25 291 LYS A CA 1
ATOM 2259 C C . LYS A 1 291 ? -42.200 -8.776 19.600 1.00 84.25 291 LYS A C 1
ATOM 2261 O O . LYS A 1 291 ? -41.932 -8.127 18.590 1.00 84.25 291 LYS A O 1
ATOM 2266 N N . ILE A 1 292 ? -43.214 -8.458 20.401 1.00 76.38 292 ILE A N 1
ATOM 2267 C CA . ILE A 1 292 ? -44.115 -7.307 20.196 1.00 76.38 292 ILE A CA 1
ATOM 2268 C C . ILE A 1 292 ? -44.108 -6.297 21.356 1.00 76.38 292 ILE A C 1
ATOM 2270 O O . ILE A 1 292 ? -44.998 -5.455 21.444 1.00 76.38 292 ILE A O 1
ATOM 2274 N N . SER A 1 293 ? -43.127 -6.348 22.264 1.00 72.31 293 SER A N 1
ATOM 2275 C CA . SER A 1 293 ? -43.006 -5.334 23.321 1.00 72.31 293 SER A CA 1
ATOM 2276 C C . SER A 1 293 ? -42.455 -4.004 22.790 1.00 72.31 293 SER A C 1
ATOM 2278 O O . SER A 1 293 ? -41.844 -3.936 21.724 1.00 72.31 293 SER A O 1
ATOM 2280 N N . LEU A 1 294 ? -42.583 -2.933 23.577 1.00 47.16 294 LEU A N 1
ATOM 2281 C CA . LEU A 1 294 ? -41.982 -1.635 23.249 1.00 47.16 294 LEU A CA 1
ATOM 2282 C C . LEU A 1 294 ? -40.444 -1.714 23.129 1.00 47.16 294 LEU A C 1
ATOM 2284 O O . LEU A 1 294 ? -39.843 -0.969 22.361 1.00 47.16 294 LEU A O 1
ATOM 2288 N N . THR A 1 295 ? -39.801 -2.645 23.841 1.00 51.91 295 THR A N 1
ATOM 2289 C CA . THR A 1 295 ? -38.359 -2.922 23.714 1.00 51.91 295 THR A CA 1
ATOM 2290 C C . THR A 1 295 ? -38.033 -3.611 22.388 1.00 51.91 295 THR A C 1
ATOM 2292 O O . THR A 1 295 ? -37.026 -3.277 21.762 1.00 51.91 295 THR A O 1
ATOM 2295 N N . ASP A 1 296 ? -38.897 -4.522 21.934 1.00 69.62 296 ASP A N 1
ATOM 2296 C CA . ASP A 1 296 ? -38.764 -5.195 20.638 1.00 69.62 296 ASP A CA 1
ATOM 2297 C C . ASP A 1 296 ? -39.013 -4.223 19.478 1.00 69.62 296 ASP A C 1
ATOM 2299 O O . ASP A 1 296 ? -38.289 -4.258 18.490 1.00 69.62 296 ASP A O 1
ATOM 2303 N N . PHE A 1 297 ? -39.952 -3.283 19.623 1.00 54.00 297 PHE A N 1
ATOM 2304 C CA . PHE A 1 297 ? -40.156 -2.188 18.667 1.00 54.00 297 PHE A CA 1
ATOM 2305 C C . PHE A 1 297 ? -38.906 -1.312 18.529 1.00 54.00 297 PHE A C 1
ATOM 2307 O O . PHE A 1 297 ? -38.508 -0.954 17.421 1.00 54.00 297 PHE A O 1
ATOM 2314 N N . TRP A 1 298 ? -38.221 -1.020 19.640 1.00 52.69 298 TRP A N 1
ATOM 2315 C CA . TRP A 1 298 ? -36.923 -0.348 19.594 1.00 52.69 298 TRP A CA 1
ATOM 2316 C C . TRP A 1 298 ? -35.806 -1.225 19.021 1.00 52.69 298 TRP A C 1
ATOM 2318 O O . TRP A 1 298 ? -34.836 -0.688 18.496 1.00 52.69 298 TRP A O 1
ATOM 2328 N N . GLU A 1 299 ? -35.877 -2.552 19.128 1.00 57.50 299 GLU A N 1
ATOM 2329 C CA . GLU A 1 299 ? -34.980 -3.468 18.410 1.00 57.50 299 GLU A CA 1
ATOM 2330 C C . GLU A 1 299 ? -35.243 -3.431 16.902 1.00 57.50 299 GLU A C 1
ATOM 2332 O O . GLU A 1 299 ? -34.300 -3.257 16.137 1.00 57.50 299 GLU A O 1
ATOM 2337 N N . TYR A 1 300 ? -36.506 -3.448 16.485 1.00 62.62 300 TYR A N 1
ATOM 2338 C CA . TYR A 1 300 ? -36.926 -3.346 15.091 1.00 62.62 300 TYR A CA 1
ATOM 2339 C C . TYR A 1 300 ? -36.569 -1.993 14.442 1.00 62.62 300 TYR A C 1
ATOM 2341 O O . TYR A 1 300 ? -36.070 -1.954 13.323 1.00 62.62 300 TYR A O 1
ATOM 2349 N N . LEU A 1 301 ? -36.757 -0.863 15.132 1.00 50.59 301 LEU A N 1
ATOM 2350 C CA . LEU A 1 301 ? -36.413 0.461 14.586 1.00 50.59 301 LEU A CA 1
ATOM 2351 C C . LEU A 1 301 ? -34.901 0.762 14.551 1.00 50.59 301 LEU A C 1
ATOM 2353 O O . LEU A 1 301 ? -34.489 1.779 13.983 1.00 50.59 301 LEU A O 1
ATOM 2357 N N . ARG A 1 302 ? -34.054 -0.081 15.152 1.00 57.09 302 ARG A N 1
ATOM 2358 C CA . ARG A 1 302 ? -32.597 0.068 15.065 1.00 57.09 302 ARG A CA 1
ATOM 2359 C C . ARG A 1 302 ? -32.087 -0.490 13.739 1.00 57.09 302 ARG A C 1
ATOM 2361 O O . ARG A 1 302 ? -32.427 -1.595 13.344 1.00 57.09 302 ARG A O 1
ATOM 2368 N N . GLY A 1 303 ? -31.177 0.243 13.100 1.00 45.81 303 GLY A N 1
ATOM 2369 C CA . GLY A 1 303 ? -30.304 -0.347 12.086 1.00 45.81 303 GLY A CA 1
ATOM 2370 C C . GLY A 1 303 ? -29.308 -1.332 12.713 1.00 45.81 303 GLY A C 1
ATOM 2371 O O . GLY A 1 303 ? -29.050 -1.276 13.918 1.00 45.81 303 GLY A O 1
ATOM 2372 N N . LYS A 1 304 ? -28.703 -2.167 11.862 1.00 39.62 304 LYS A N 1
ATOM 2373 C CA . LYS A 1 304 ? -27.786 -3.289 12.160 1.00 39.62 304 LYS A CA 1
ATOM 2374 C C . LYS A 1 304 ? -26.720 -3.068 13.252 1.00 39.62 304 LYS A C 1
ATOM 2376 O O . LYS A 1 304 ? -26.281 -4.027 13.882 1.00 39.62 304 LYS A O 1
ATOM 2381 N N . ASP A 1 305 ? -26.307 -1.821 13.481 1.00 42.56 305 ASP A N 1
ATOM 2382 C CA . ASP A 1 305 ? -25.216 -1.440 14.390 1.00 42.56 305 ASP A CA 1
ATOM 2383 C C . ASP A 1 305 ? -25.670 -0.588 15.604 1.00 42.56 305 ASP A C 1
ATOM 2385 O O . ASP A 1 305 ? -24.840 -0.030 16.325 1.00 42.56 305 ASP A O 1
ATOM 2389 N N . GLY A 1 306 ? -26.983 -0.459 15.847 1.00 37.31 306 GLY A N 1
ATOM 2390 C CA . GLY A 1 306 ? -27.559 0.401 16.892 1.00 37.31 306 GLY A CA 1
ATOM 2391 C C . GLY A 1 306 ? -27.569 -0.189 18.316 1.00 37.31 306 GLY A C 1
ATOM 2392 O O . GLY A 1 306 ? -28.002 -1.322 18.539 1.00 37.31 306 GLY A O 1
ATOM 2393 N N . LYS A 1 307 ? -27.181 0.624 19.310 1.00 40.50 307 LYS A N 1
ATOM 2394 C CA . LYS A 1 307 ? -27.288 0.338 20.760 1.00 40.50 307 LYS A CA 1
ATOM 2395 C C . LYS A 1 307 ? -28.229 1.325 21.478 1.00 40.50 307 LYS A C 1
ATOM 2397 O O . LYS A 1 307 ? -28.789 2.211 20.847 1.00 40.50 307 LYS A O 1
ATOM 2402 N N . ASP A 1 308 ? -28.454 1.120 22.774 1.00 39.50 308 ASP A N 1
ATOM 2403 C CA . ASP A 1 308 ? -29.578 1.631 23.578 1.00 39.50 308 ASP A CA 1
ATOM 2404 C C . ASP A 1 308 ? -29.374 3.007 24.257 1.00 39.50 308 ASP A C 1
ATOM 2406 O O . ASP A 1 308 ? -30.084 3.331 25.208 1.00 39.50 308 ASP A O 1
ATOM 2410 N N . GLY A 1 309 ? -28.415 3.819 23.798 1.00 38.16 309 GLY A N 1
ATOM 2411 C CA . GLY A 1 309 ? -28.207 5.197 24.284 1.00 38.16 309 GLY A CA 1
ATOM 2412 C C . GLY A 1 309 ? -27.695 5.334 25.729 1.00 38.16 309 GLY A C 1
ATOM 2413 O O . GLY A 1 309 ? -27.678 6.435 26.276 1.00 38.16 309 GLY A O 1
ATOM 2414 N N . LYS A 1 310 ? -27.291 4.228 26.373 1.00 36.81 310 LYS A N 1
ATOM 2415 C CA . LYS A 1 310 ? -26.696 4.210 27.729 1.00 36.81 310 LYS A CA 1
ATOM 2416 C C . LYS A 1 310 ? -25.193 3.937 27.726 1.00 36.81 310 LYS A C 1
ATOM 2418 O O . LYS A 1 310 ? -24.482 4.377 28.628 1.00 36.81 310 LYS A O 1
ATOM 2423 N N . ASP A 1 311 ? -24.712 3.237 26.704 1.00 40.34 311 ASP A N 1
ATOM 2424 C CA . ASP A 1 311 ? -23.296 2.950 26.492 1.00 40.34 311 ASP A CA 1
ATOM 2425 C C . ASP A 1 311 ? -22.630 4.120 25.754 1.00 40.34 311 ASP A C 1
ATOM 2427 O O . ASP A 1 311 ? -23.017 4.454 24.634 1.00 40.34 311 ASP A O 1
ATOM 2431 N N . GLY A 1 312 ? -21.575 4.696 26.338 1.00 42.34 312 GLY A N 1
ATOM 2432 C CA . GLY A 1 312 ? -20.674 5.591 25.606 1.00 42.34 312 GLY A CA 1
ATOM 2433 C C . GLY A 1 312 ? -19.816 4.842 24.575 1.00 42.34 312 GLY A C 1
ATOM 2434 O O . GLY A 1 312 ? -20.017 3.658 24.292 1.00 42.34 312 GLY A O 1
ATOM 2435 N N . ASP A 1 313 ? -18.771 5.494 24.055 1.00 48.25 313 ASP A N 1
ATOM 2436 C CA . ASP A 1 313 ? -17.908 4.931 22.996 1.00 48.25 313 ASP A CA 1
ATOM 2437 C C . ASP A 1 313 ? -17.092 3.682 23.387 1.00 48.25 313 ASP A C 1
ATOM 2439 O O . ASP A 1 313 ? -16.355 3.128 22.572 1.00 48.25 313 ASP A O 1
ATOM 2443 N N . THR A 1 314 ? -17.278 3.208 24.615 1.00 50.69 314 THR A N 1
ATOM 2444 C CA . THR A 1 314 ? -16.832 1.923 25.157 1.00 50.69 314 THR A CA 1
ATOM 2445 C C . THR A 1 314 ? -17.531 0.723 24.512 1.00 50.69 314 THR A C 1
ATOM 2447 O O . THR A 1 314 ? -16.957 -0.359 24.444 1.00 50.69 314 THR A O 1
ATOM 2450 N N . GLY A 1 315 ? -18.800 0.874 24.104 1.00 53.81 315 GLY A N 1
ATOM 2451 C CA . GLY A 1 315 ? -19.671 -0.254 23.750 1.00 53.81 315 GLY A CA 1
ATOM 2452 C C . GLY A 1 315 ? -19.951 -1.237 24.897 1.00 53.81 315 GLY A C 1
ATOM 2453 O O . GLY A 1 315 ? -20.426 -2.347 24.631 1.00 53.81 315 GLY A O 1
ATOM 2454 N N . ILE A 1 316 ? -19.652 -0.848 26.141 1.00 60.41 316 ILE A N 1
ATOM 2455 C CA . ILE A 1 316 ? -19.838 -1.623 27.374 1.00 60.41 316 ILE A CA 1
ATOM 2456 C C . ILE A 1 316 ? -20.730 -0.819 28.327 1.00 60.41 316 ILE A C 1
ATOM 2458 O O . ILE A 1 316 ? -20.461 0.360 28.566 1.00 60.41 316 ILE A O 1
ATOM 2462 N N . VAL A 1 317 ? -21.724 -1.497 28.907 1.00 70.25 317 VAL A N 1
ATOM 2463 C CA . VAL A 1 317 ? -22.708 -0.938 29.845 1.00 70.25 317 VAL A CA 1
ATOM 2464 C C . VAL A 1 317 ? -22.043 -0.346 31.081 1.00 70.25 317 VAL A C 1
ATOM 2466 O O . VAL A 1 317 ? -21.259 -1.018 31.753 1.00 70.25 317 VAL A O 1
ATOM 2469 N N . ILE A 1 318 ? -22.401 0.900 31.396 1.00 76.25 318 ILE A N 1
ATOM 2470 C CA . ILE A 1 318 ? -22.050 1.577 32.648 1.00 76.25 318 ILE A CA 1
ATOM 2471 C C . ILE A 1 318 ? -22.925 0.999 33.770 1.00 76.25 318 ILE A C 1
ATOM 2473 O O . ILE A 1 318 ? -24.152 1.063 33.713 1.00 76.25 318 ILE A O 1
ATOM 2477 N N . GLU A 1 319 ? -22.298 0.434 34.799 1.00 80.50 319 GLU A N 1
ATOM 2478 C CA . GLU A 1 319 ? -22.981 -0.112 35.972 1.00 80.50 319 GLU A CA 1
ATOM 2479 C C . GLU A 1 319 ? -22.997 0.935 37.097 1.00 80.50 319 GLU A C 1
ATOM 2481 O O . GLU A 1 319 ? -21.950 1.409 37.539 1.00 80.50 319 GLU A O 1
ATOM 2486 N N . HIS A 1 320 ? -24.186 1.312 37.573 1.00 79.44 320 HIS A N 1
ATOM 2487 C CA . HIS A 1 320 ? -24.331 2.268 38.674 1.00 79.44 320 HIS A CA 1
ATOM 2488 C C . HIS A 1 320 ? -24.024 1.634 40.042 1.00 79.44 320 HIS A C 1
ATOM 2490 O O . HIS A 1 320 ? -24.238 0.444 40.265 1.00 79.44 320 HIS A O 1
ATOM 2496 N N . GLY A 1 321 ? -23.567 2.457 40.990 1.00 84.44 321 GLY A N 1
ATOM 2497 C CA . GLY A 1 321 ? -23.257 2.061 42.370 1.00 84.44 321 GLY A CA 1
ATOM 2498 C C . GLY A 1 321 ? -21.771 1.804 42.651 1.00 84.44 321 GLY A C 1
ATOM 2499 O O . GLY A 1 321 ? -21.365 1.850 43.810 1.00 84.44 321 GLY A O 1
ATOM 2500 N N . ALA A 1 322 ? -20.943 1.631 41.618 1.00 89.69 322 ALA A N 1
ATOM 2501 C CA . ALA A 1 322 ? -19.483 1.554 41.714 1.00 89.69 322 ALA A CA 1
ATOM 2502 C C . ALA A 1 322 ? -18.827 2.331 40.556 1.00 89.69 322 ALA A C 1
ATOM 2504 O O . ALA A 1 322 ? -19.461 2.487 39.513 1.00 89.69 322 ALA A O 1
ATOM 2505 N N . PRO A 1 323 ? -17.581 2.829 40.691 1.00 94.00 323 PRO A N 1
ATOM 2506 C CA . PRO A 1 323 ? -16.874 3.456 39.575 1.00 94.00 323 PRO A CA 1
ATOM 2507 C C . PRO A 1 323 ? -16.716 2.505 38.387 1.00 94.00 323 PRO A C 1
ATOM 2509 O O . PRO A 1 323 ? -16.580 1.294 38.562 1.00 94.00 323 PRO A O 1
ATOM 2512 N N . ASN A 1 324 ? -16.669 3.052 37.177 1.00 93.81 324 ASN A N 1
ATOM 2513 C CA . ASN A 1 324 ? -16.512 2.285 35.943 1.00 93.81 324 ASN A CA 1
ATOM 2514 C C . ASN A 1 324 ? -15.171 2.635 35.292 1.00 93.81 324 ASN A C 1
ATOM 2516 O O . ASN A 1 324 ? -14.786 3.802 35.258 1.00 93.81 324 ASN A O 1
ATOM 2520 N N . VAL A 1 325 ? -14.461 1.638 34.762 1.00 96.00 325 VAL A N 1
ATOM 2521 C CA . VAL A 1 325 ? -13.165 1.826 34.087 1.00 96.00 325 VAL A CA 1
ATOM 2522 C C . VAL A 1 325 ? -13.215 1.072 32.766 1.00 96.00 325 VAL A C 1
ATOM 2524 O O . VAL A 1 325 ? -13.082 -0.150 32.737 1.00 96.00 325 VAL A O 1
ATOM 2527 N N . LEU A 1 326 ? -13.492 1.779 31.674 1.00 92.38 326 LEU A N 1
ATOM 2528 C CA . LEU A 1 326 ? -13.932 1.171 30.421 1.00 92.38 326 LEU A CA 1
ATOM 2529 C C . LEU A 1 326 ? -13.061 1.636 29.244 1.00 92.38 326 LEU A C 1
ATOM 2531 O O . LEU A 1 326 ? -13.016 2.836 28.961 1.00 92.38 326 LEU A O 1
ATOM 2535 N N . PRO A 1 327 ? -12.370 0.717 28.544 1.00 90.75 327 PRO A N 1
ATOM 2536 C CA . PRO A 1 327 ? -11.703 1.027 27.285 1.00 90.75 327 PRO A CA 1
ATOM 2537 C C . PRO A 1 327 ? -12.663 1.622 26.254 1.00 90.75 327 PRO A C 1
ATOM 2539 O O . PRO A 1 327 ? -13.793 1.158 26.116 1.00 90.75 327 PRO A O 1
ATOM 2542 N N . LEU A 1 328 ? -12.203 2.640 25.533 1.00 83.62 328 LEU A N 1
ATOM 2543 C CA . LEU A 1 328 ? -12.899 3.240 24.397 1.00 83.62 328 LEU A CA 1
ATOM 2544 C C . LEU A 1 328 ? -12.537 2.485 23.118 1.00 83.62 328 LEU A C 1
ATOM 2546 O O . LEU A 1 328 ? -11.393 2.054 22.956 1.00 83.62 328 LEU A O 1
ATOM 2550 N N . TYR A 1 329 ? -13.480 2.348 22.187 1.00 79.19 329 TYR A N 1
ATOM 2551 C CA . TYR A 1 329 ? -13.127 1.887 20.850 1.00 79.19 329 TYR A CA 1
ATOM 2552 C C . TYR A 1 329 ? -12.273 2.937 20.126 1.00 79.19 329 TYR A C 1
ATOM 2554 O O . TYR A 1 329 ? -12.663 4.097 20.027 1.00 79.19 329 TYR A O 1
ATOM 2562 N N . PHE A 1 330 ? -11.155 2.503 19.542 1.00 79.06 330 PHE A N 1
ATOM 2563 C CA . PHE A 1 330 ? -10.501 3.225 18.453 1.00 79.06 330 PHE A CA 1
ATOM 2564 C C . PHE A 1 330 ? -11.388 3.218 17.196 1.00 79.06 330 PHE A C 1
ATOM 2566 O O . PHE A 1 330 ? -11.490 4.223 16.499 1.00 79.06 330 PHE A O 1
ATOM 2573 N N . ASN A 1 331 ? -12.073 2.100 16.923 1.00 72.69 331 ASN A N 1
ATOM 2574 C CA . ASN A 1 331 ? -13.075 2.015 15.864 1.00 72.69 331 ASN A CA 1
ATOM 2575 C C . ASN A 1 331 ? -14.325 1.259 16.339 1.00 72.69 331 ASN A C 1
ATOM 2577 O O . ASN A 1 331 ? -14.276 0.062 16.639 1.00 72.69 331 ASN A O 1
ATOM 2581 N N . GLY A 1 332 ? -15.458 1.966 16.390 1.00 64.94 332 GLY A N 1
ATOM 2582 C CA . GLY A 1 332 ? -16.724 1.426 16.891 1.00 64.94 332 GLY A CA 1
ATOM 2583 C C . GLY A 1 332 ? -17.388 0.384 15.985 1.00 64.94 332 GLY A C 1
ATOM 2584 O O . GLY A 1 332 ? -18.088 -0.486 16.500 1.00 64.94 332 GLY A O 1
ATOM 2585 N N . ALA A 1 333 ? -17.147 0.425 14.669 1.00 66.69 333 ALA A N 1
ATOM 2586 C CA . ALA A 1 333 ? -17.714 -0.533 13.716 1.00 66.69 333 ALA A CA 1
ATOM 2587 C C . ALA A 1 333 ? -17.020 -1.902 13.824 1.00 66.69 333 ALA A C 1
ATOM 2589 O O . ALA A 1 333 ? -17.683 -2.932 13.952 1.00 66.69 333 ALA A O 1
ATOM 2590 N N . TYR A 1 334 ? -15.684 -1.913 13.886 1.00 68.12 334 TYR A N 1
ATOM 2591 C CA . TYR A 1 334 ? -14.900 -3.132 14.123 1.00 68.12 334 TYR A CA 1
ATOM 2592 C C . TYR A 1 334 ? -14.880 -3.586 15.586 1.00 68.12 334 TYR A C 1
ATOM 2594 O O . TYR A 1 334 ? -14.424 -4.694 15.871 1.00 68.12 334 TYR A O 1
ATOM 2602 N N . LYS A 1 335 ? -15.395 -2.760 16.510 1.00 74.06 335 LYS A N 1
ATOM 2603 C CA . LYS A 1 335 ? -15.366 -2.985 17.967 1.00 74.06 335 LYS A CA 1
ATOM 2604 C C . LYS A 1 335 ? -13.930 -3.182 18.476 1.00 74.06 335 LYS A C 1
ATOM 2606 O O . LYS A 1 335 ? -13.662 -3.995 19.361 1.00 74.06 335 LYS A O 1
ATOM 2611 N N . GLU A 1 336 ? -12.999 -2.420 17.900 1.00 79.25 336 GLU A N 1
ATOM 2612 C CA . GLU A 1 336 ? -11.573 -2.460 18.222 1.00 79.25 336 GLU A CA 1
ATOM 2613 C C . GLU A 1 336 ? -11.193 -1.343 19.188 1.00 79.25 336 GLU A C 1
ATOM 2615 O O . GLU A 1 336 ? -11.383 -0.166 18.898 1.00 79.25 336 GLU A O 1
ATOM 2620 N N . TYR A 1 337 ? -10.611 -1.720 20.327 1.00 86.81 337 TYR A N 1
ATOM 2621 C CA . TYR A 1 337 ? -10.097 -0.803 21.354 1.00 86.81 337 TYR A CA 1
ATOM 2622 C C . TYR A 1 337 ? -8.663 -0.320 21.093 1.00 86.81 337 TYR A C 1
ATOM 2624 O O . TYR A 1 337 ? -8.212 0.637 21.715 1.00 86.81 337 TYR A O 1
ATOM 2632 N N . VAL A 1 338 ? -7.921 -1.027 20.237 1.00 91.31 338 VAL A N 1
ATOM 2633 C CA . VAL A 1 338 ? -6.469 -0.870 20.097 1.00 91.31 338 VAL A CA 1
ATOM 2634 C C . VAL A 1 338 ? -6.157 0.025 18.901 1.00 91.31 338 VAL A C 1
ATOM 2636 O O . VAL A 1 338 ? -6.602 -0.244 17.788 1.00 91.31 338 VAL A O 1
ATOM 2639 N N . ASN A 1 339 ? -5.379 1.078 19.126 1.00 91.31 339 ASN A N 1
ATOM 2640 C CA . ASN A 1 339 ? -4.962 2.031 18.106 1.00 91.31 339 ASN A CA 1
ATOM 2641 C C . ASN A 1 339 ? -3.975 1.371 17.115 1.00 91.31 339 ASN A C 1
ATOM 2643 O O . ASN A 1 339 ? -2.932 0.876 17.551 1.00 91.31 339 ASN A O 1
ATOM 2647 N N . PRO A 1 340 ? -4.232 1.374 15.793 1.00 91.31 340 PRO A N 1
ATOM 2648 C CA . PRO A 1 340 ? -3.313 0.819 14.806 1.00 91.31 340 PRO A CA 1
ATOM 2649 C C . PRO A 1 340 ? -1.976 1.561 14.747 1.00 91.31 340 PRO A C 1
ATOM 2651 O O . PRO A 1 340 ? -0.973 0.932 14.426 1.00 91.31 340 PRO A O 1
ATOM 2654 N N . LEU A 1 341 ? -1.906 2.860 15.066 1.00 90.81 341 LEU A N 1
ATOM 2655 C CA . LEU A 1 341 ? -0.655 3.625 14.975 1.00 90.81 341 LEU A CA 1
ATOM 2656 C C . LEU A 1 341 ? 0.422 3.091 15.934 1.00 90.81 341 LEU A C 1
ATOM 2658 O O . LEU A 1 341 ? 1.532 2.792 15.496 1.00 90.81 341 LEU A O 1
ATOM 2662 N N . ASP A 1 342 ? 0.087 2.967 17.220 1.00 92.19 342 ASP A N 1
ATOM 2663 C CA . ASP A 1 342 ? 1.040 2.710 18.311 1.00 92.19 342 ASP A CA 1
ATOM 2664 C C . ASP A 1 342 ? 0.665 1.527 19.223 1.00 92.19 342 ASP A C 1
ATOM 2666 O O . ASP A 1 342 ? 1.407 1.212 20.150 1.00 92.19 342 ASP A O 1
ATOM 2670 N N . GLY A 1 343 ? -0.460 0.852 18.965 1.00 93.00 343 GLY A N 1
ATOM 2671 C CA . GLY A 1 343 ? -0.930 -0.304 19.734 1.00 93.00 343 GLY A CA 1
ATOM 2672 C C . GLY A 1 343 ? -1.525 0.035 21.098 1.00 93.00 343 GLY A C 1
ATOM 2673 O O . GLY A 1 343 ? -1.715 -0.864 21.918 1.00 93.00 343 GLY A O 1
ATOM 2674 N N . SER A 1 344 ? -1.774 1.314 21.369 1.00 95.94 344 SER A N 1
ATOM 2675 C CA . SER A 1 344 ? -2.309 1.769 22.648 1.00 95.94 344 SER A CA 1
ATOM 2676 C C . SER A 1 344 ? -3.819 1.589 22.781 1.00 95.94 344 SER A C 1
ATOM 2678 O O . SER A 1 344 ? -4.529 1.358 21.802 1.00 95.94 344 SER A O 1
ATOM 2680 N N . VAL A 1 345 ? -4.316 1.714 24.011 1.00 95.88 345 VAL A N 1
ATOM 2681 C CA . VAL A 1 345 ? -5.745 1.703 24.348 1.00 95.88 345 VAL A CA 1
ATOM 2682 C C . VAL A 1 345 ? -6.045 2.907 25.231 1.00 95.88 345 VAL A C 1
ATOM 2684 O O . VAL A 1 345 ? -5.377 3.109 26.246 1.00 95.88 345 VAL A O 1
ATOM 2687 N N . ILE A 1 346 ? -7.064 3.689 24.872 1.00 94.38 346 ILE A N 1
ATOM 2688 C CA . ILE A 1 346 ? -7.589 4.759 25.729 1.00 94.38 346 ILE A CA 1
ATOM 2689 C C . ILE A 1 346 ? -8.684 4.181 26.626 1.00 94.38 346 ILE A C 1
ATOM 2691 O O . ILE A 1 346 ? -9.546 3.434 26.165 1.00 94.38 346 ILE A O 1
ATOM 2695 N N . VAL A 1 347 ? -8.659 4.526 27.909 1.00 95.88 347 VAL A N 1
ATOM 2696 C CA . VAL A 1 347 ? -9.603 4.046 28.923 1.00 95.88 347 VAL A CA 1
ATOM 2697 C C . VAL A 1 347 ? -10.274 5.235 29.590 1.00 95.88 347 VAL A C 1
ATOM 2699 O O . VAL A 1 347 ? -9.595 6.109 30.117 1.00 95.88 347 VAL A O 1
ATOM 2702 N N . GLN A 1 348 ? -11.606 5.264 29.582 1.00 94.56 348 GLN A N 1
ATOM 2703 C CA . GLN A 1 348 ? -12.415 6.274 30.259 1.00 94.56 348 GLN A CA 1
ATOM 2704 C C . GLN A 1 348 ? -12.804 5.779 31.654 1.00 94.56 348 GLN A C 1
ATOM 2706 O O . GLN A 1 348 ? -13.291 4.658 31.820 1.00 94.56 348 GLN A O 1
ATOM 2711 N N . VAL A 1 349 ? -12.629 6.641 32.653 1.00 95.00 349 VAL A N 1
ATOM 2712 C CA . VAL A 1 349 ? -13.098 6.414 34.021 1.00 95.00 349 VAL A CA 1
ATOM 2713 C C . VAL A 1 349 ? -14.373 7.223 34.273 1.00 95.00 349 VAL A C 1
ATOM 2715 O O . VAL A 1 349 ? -14.477 8.391 33.882 1.00 95.00 349 VAL A O 1
ATOM 2718 N N . PHE A 1 350 ? -15.331 6.596 34.950 1.00 92.19 350 PHE A N 1
ATOM 2719 C CA . PHE A 1 350 ? -16.567 7.203 35.437 1.00 92.19 350 PHE A CA 1
ATOM 2720 C C . PHE A 1 350 ? -16.726 6.923 36.937 1.00 92.19 350 PHE A C 1
ATOM 2722 O O . PHE A 1 350 ? -16.213 5.923 37.449 1.00 92.19 350 PHE A O 1
ATOM 2729 N N . ASP A 1 351 ? -17.449 7.783 37.645 1.00 91.44 351 ASP A N 1
ATOM 2730 C CA . ASP A 1 351 ? -17.817 7.557 39.041 1.00 91.44 351 ASP A CA 1
ATOM 2731 C C . ASP A 1 351 ? -19.008 6.585 39.196 1.00 91.44 351 ASP A C 1
ATOM 2733 O O . ASP A 1 351 ? -19.468 5.959 38.238 1.00 91.44 351 ASP A O 1
ATOM 2737 N N . LYS A 1 352 ? -19.482 6.424 40.439 1.00 89.38 352 LYS A N 1
ATOM 2738 C CA . LYS A 1 352 ? -20.596 5.529 40.792 1.00 89.38 352 LYS A CA 1
ATOM 2739 C C . LYS A 1 352 ? -21.951 5.934 40.201 1.00 89.38 352 LYS A C 1
ATOM 2741 O O . LYS A 1 352 ? -22.866 5.112 40.180 1.00 89.38 352 LYS A O 1
ATOM 2746 N N . ASP A 1 353 ? -22.089 7.181 39.760 1.00 84.62 353 ASP A N 1
ATOM 2747 C CA . ASP A 1 353 ? -23.324 7.734 39.204 1.00 84.62 353 ASP A CA 1
ATOM 2748 C C . ASP A 1 353 ? -23.281 7.747 37.665 1.00 84.62 353 ASP A C 1
ATOM 2750 O O . ASP A 1 353 ? -24.253 8.132 37.023 1.00 84.62 353 ASP A O 1
ATOM 2754 N N . GLY A 1 354 ? -22.184 7.261 37.069 1.00 81.00 354 GLY A N 1
ATOM 2755 C CA . GLY A 1 354 ? -21.975 7.196 35.623 1.00 81.00 354 GLY A CA 1
ATOM 2756 C C . GLY A 1 354 ? -21.421 8.487 35.015 1.00 81.00 354 GLY A C 1
ATOM 2757 O O . GLY A 1 354 ? -21.303 8.578 33.794 1.00 81.00 354 GLY A O 1
ATOM 2758 N N . ALA A 1 355 ? -21.051 9.483 35.827 1.00 84.25 355 ALA A N 1
ATOM 2759 C CA . ALA A 1 355 ? -20.444 10.713 35.330 1.00 84.25 355 ALA A CA 1
ATOM 2760 C C . ALA A 1 355 ? -18.943 10.514 35.063 1.00 84.25 355 ALA A C 1
ATOM 2762 O O . ALA A 1 355 ? -18.241 9.855 35.833 1.00 84.25 355 ALA A O 1
ATOM 2763 N N . LYS A 1 356 ? -18.424 11.099 33.974 1.00 90.25 356 LYS A N 1
ATOM 2764 C CA . LYS A 1 356 ? -16.980 11.089 33.682 1.00 90.25 356 LYS A CA 1
ATOM 2765 C C . LYS A 1 356 ? -16.218 11.800 34.801 1.00 90.25 356 LYS A C 1
ATOM 2767 O O . LYS A 1 356 ? -16.597 12.898 35.213 1.00 90.25 356 LYS A O 1
ATOM 2772 N N . VAL A 1 357 ? -15.137 11.186 35.279 1.00 90.56 357 VAL A N 1
ATOM 2773 C CA . VAL A 1 357 ? -14.277 11.813 36.296 1.00 90.56 357 VAL A CA 1
ATOM 2774 C C . VAL A 1 357 ? -13.417 12.928 35.687 1.00 90.56 357 VAL A C 1
ATOM 2776 O O . VAL A 1 357 ? -13.375 13.104 34.472 1.00 90.56 357 VAL A O 1
ATOM 2779 N N . LYS A 1 358 ? -12.727 13.688 36.541 1.00 90.31 358 LYS A N 1
ATOM 2780 C CA . LYS A 1 358 ? -11.726 14.688 36.137 1.00 90.31 358 LYS A CA 1
ATOM 2781 C C . LYS A 1 358 ? -10.308 14.106 36.209 1.00 90.31 358 LYS A C 1
ATOM 2783 O O . LYS A 1 358 ? -10.130 12.926 36.515 1.00 90.31 358 LYS A O 1
ATOM 2788 N N . GLU A 1 359 ? -9.316 14.955 35.971 1.00 95.44 359 GLU A N 1
ATOM 2789 C CA . GLU A 1 359 ? -7.897 14.666 36.182 1.00 95.44 359 GLU A CA 1
ATOM 2790 C C . GLU A 1 359 ? -7.596 14.170 37.611 1.00 95.44 359 GLU A C 1
ATOM 2792 O O . GLU A 1 359 ? -8.293 14.520 38.571 1.00 95.44 359 GLU A O 1
ATOM 2797 N N . GLY A 1 360 ? -6.541 13.366 37.758 1.00 94.69 360 GLY A N 1
ATOM 2798 C CA . GLY A 1 360 ? -5.975 13.010 39.064 1.00 94.69 360 GLY A CA 1
ATOM 2799 C C . GLY A 1 360 ? -6.602 11.799 39.767 1.00 94.69 360 GLY A C 1
ATOM 2800 O O . GLY A 1 360 ? -6.282 11.549 40.929 1.00 94.69 360 GLY A O 1
ATOM 2801 N N . VAL A 1 361 ? -7.474 11.029 39.108 1.00 97.25 361 VAL A N 1
ATOM 2802 C CA . VAL A 1 361 ? -7.988 9.758 39.651 1.00 97.25 361 VAL A CA 1
ATOM 2803 C C . VAL A 1 361 ? -6.954 8.658 39.423 1.00 97.25 361 VAL A C 1
ATOM 2805 O O . VAL A 1 361 ? -6.662 8.306 38.281 1.00 97.25 361 VAL A O 1
ATOM 2808 N N . GLU A 1 362 ? -6.414 8.101 40.509 1.00 97.75 362 GLU A N 1
ATOM 2809 C CA . GLU A 1 362 ? -5.494 6.957 40.451 1.00 97.75 362 GLU A CA 1
ATOM 2810 C C . GLU A 1 362 ? -6.268 5.654 40.188 1.00 97.75 362 GLU A C 1
ATOM 2812 O O . GLU A 1 362 ? -7.276 5.363 40.846 1.00 97.75 362 GLU A O 1
ATOM 2817 N N . VAL A 1 363 ? -5.758 4.852 39.254 1.00 98.12 363 VAL A N 1
ATOM 2818 C CA . VAL A 1 363 ? -6.304 3.560 38.824 1.00 98.12 363 VAL A CA 1
ATOM 2819 C C . VAL A 1 363 ? -5.189 2.511 38.843 1.00 98.12 363 VAL A C 1
ATOM 2821 O O . VAL A 1 363 ? -4.139 2.709 38.232 1.00 98.12 363 VAL A O 1
ATOM 2824 N N . GLN A 1 364 ? -5.395 1.386 39.532 1.00 98.25 364 GLN A N 1
ATOM 2825 C CA . GLN A 1 364 ? -4.411 0.298 39.634 1.00 98.25 364 GLN A CA 1
ATOM 2826 C C . GLN A 1 364 ? -5.092 -1.082 39.693 1.00 98.25 364 GLN A C 1
ATOM 2828 O O . GLN A 1 364 ? -6.182 -1.243 40.247 1.00 98.25 364 GLN A O 1
ATOM 2833 N N . GLY A 1 365 ? -4.424 -2.104 39.146 1.00 97.06 365 GLY A N 1
ATOM 2834 C CA . GLY A 1 365 ? -4.901 -3.490 39.182 1.00 97.06 365 GLY A CA 1
ATOM 2835 C C . GLY A 1 365 ? -6.025 -3.765 38.185 1.00 97.06 365 GLY A C 1
ATOM 2836 O O . GLY A 1 365 ? -7.090 -4.245 38.571 1.00 97.06 365 GLY A O 1
ATOM 2837 N N . LEU A 1 366 ? -5.786 -3.425 36.915 1.00 98.06 366 LEU A N 1
ATOM 2838 C CA . LEU A 1 366 ? -6.667 -3.714 35.778 1.00 98.06 366 LEU A CA 1
ATOM 2839 C C . LEU A 1 366 ? -6.666 -5.225 35.462 1.00 98.06 366 LEU A C 1
ATOM 2841 O O . LEU A 1 366 ? -5.603 -5.854 35.529 1.00 98.06 366 LEU A O 1
ATOM 2845 N N . PRO A 1 367 ? -7.815 -5.830 35.098 1.00 96.75 367 PRO A N 1
ATOM 2846 C CA . PRO A 1 367 ? -7.897 -7.269 34.876 1.00 96.75 367 PRO A CA 1
ATOM 2847 C C . PRO A 1 367 ? -6.995 -7.705 33.713 1.00 96.75 367 PRO A C 1
ATOM 2849 O O . PRO A 1 367 ? -6.961 -7.087 32.651 1.00 96.75 367 PRO A O 1
ATOM 2852 N N . GLY A 1 368 ? -6.247 -8.786 33.922 1.00 94.88 368 GLY A N 1
ATOM 2853 C CA . GLY A 1 368 ? -5.335 -9.362 32.933 1.00 94.88 368 GLY A CA 1
ATOM 2854 C C . GLY A 1 368 ? -3.942 -8.728 32.854 1.00 94.88 368 GLY A C 1
ATOM 2855 O O . GLY A 1 368 ? -3.058 -9.368 32.282 1.00 94.88 368 GLY A O 1
ATOM 2856 N N . MET A 1 369 ? -3.696 -7.554 33.440 1.00 96.50 369 MET A N 1
ATOM 2857 C CA . MET A 1 369 ? -2.393 -6.862 33.368 1.00 96.50 369 MET A CA 1
ATOM 2858 C C . MET A 1 369 ? -1.507 -7.147 34.600 1.00 96.50 369 MET A C 1
ATOM 2860 O O . MET A 1 369 ? -1.869 -7.958 35.454 1.00 96.50 369 MET A O 1
ATOM 2864 N N . ASP A 1 370 ? -0.334 -6.511 34.694 1.00 96.00 370 ASP A N 1
ATOM 2865 C CA . ASP A 1 370 ? 0.460 -6.488 35.933 1.00 96.00 370 ASP A CA 1
ATOM 2866 C C . ASP A 1 370 ? -0.274 -5.642 37.002 1.00 96.00 370 ASP A C 1
ATOM 2868 O O . ASP A 1 370 ? -0.578 -4.471 36.746 1.00 96.00 370 ASP A O 1
ATOM 2872 N N . PRO A 1 371 ? -0.573 -6.188 38.200 1.00 95.00 371 PRO A N 1
ATOM 2873 C CA . PRO A 1 371 ? -1.291 -5.466 39.252 1.00 95.00 371 PRO A CA 1
ATOM 2874 C C . PRO A 1 371 ? -0.526 -4.270 39.844 1.00 95.00 371 PRO A C 1
ATOM 2876 O O . PRO A 1 371 ? -1.125 -3.470 40.566 1.00 95.00 371 PRO A O 1
ATOM 2879 N N . ASN A 1 372 ? 0.772 -4.128 39.565 1.00 95.50 372 ASN A N 1
ATOM 2880 C CA . ASN A 1 372 ? 1.596 -3.007 40.024 1.00 95.50 372 ASN A CA 1
ATOM 2881 C C . ASN A 1 372 ? 1.495 -1.770 39.118 1.00 95.50 372 ASN A C 1
ATOM 2883 O O . ASN A 1 372 ? 1.870 -0.678 39.549 1.00 95.50 372 ASN A O 1
ATOM 2887 N N . LEU A 1 373 ? 0.978 -1.918 37.891 1.00 97.19 373 LEU A N 1
ATOM 2888 C CA . LEU A 1 373 ? 0.795 -0.803 36.962 1.00 97.19 373 LEU A CA 1
ATOM 2889 C C . LEU A 1 373 ? -0.254 0.178 37.494 1.00 97.19 373 LEU A C 1
ATOM 2891 O O . LEU A 1 373 ? -1.369 -0.210 37.857 1.00 97.19 373 LEU A O 1
ATOM 2895 N N . LYS A 1 374 ? 0.122 1.459 37.511 1.00 97.44 374 LYS A N 1
ATOM 2896 C CA . LYS A 1 374 ? -0.715 2.575 37.952 1.00 97.44 374 LYS A CA 1
ATOM 2897 C C . LYS A 1 374 ? -0.918 3.554 36.811 1.00 97.44 374 LYS A C 1
ATOM 2899 O O . LYS A 1 374 ? 0.028 3.869 36.093 1.00 97.44 374 LYS A O 1
ATOM 2904 N N . TYR A 1 375 ? -2.131 4.071 36.717 1.00 98.19 375 TYR A N 1
ATOM 2905 C CA . TYR A 1 375 ? -2.532 5.090 35.762 1.00 98.19 375 TYR A CA 1
ATOM 2906 C C . TYR A 1 375 ? -3.215 6.232 36.513 1.00 98.19 375 TYR A C 1
ATOM 2908 O O . TYR A 1 375 ? -3.835 6.011 37.554 1.00 98.19 375 TYR A O 1
ATOM 2916 N N . THR A 1 376 ? -3.107 7.441 35.976 1.00 97.69 376 THR A N 1
ATOM 2917 C CA . THR A 1 376 ? -3.780 8.637 36.492 1.00 97.69 376 THR A CA 1
ATOM 2918 C C . THR A 1 376 ? -4.586 9.239 35.353 1.00 97.69 376 THR A C 1
ATOM 2920 O O . THR A 1 376 ? -4.095 9.277 34.224 1.00 97.69 376 THR A O 1
ATOM 2923 N N . THR A 1 377 ? -5.814 9.676 35.621 1.00 97.62 377 THR A N 1
ATOM 2924 C CA . THR A 1 377 ? -6.652 10.306 34.593 1.00 97.62 377 THR A CA 1
ATOM 2925 C C . THR A 1 377 ? -6.170 11.700 34.198 1.00 97.62 377 THR A C 1
ATOM 2927 O O . THR A 1 377 ? -5.693 12.456 35.045 1.00 97.62 377 THR A O 1
ATOM 2930 N N . ASP A 1 378 ? -6.366 12.034 32.923 1.00 96.12 378 ASP A N 1
ATOM 2931 C CA . ASP A 1 378 ? -6.240 13.367 32.330 1.00 96.12 378 ASP A CA 1
ATOM 2932 C C . ASP A 1 378 ? -7.484 14.249 32.588 1.00 96.12 378 ASP A C 1
ATOM 2934 O O . ASP A 1 378 ? -8.460 13.823 33.214 1.00 96.12 378 ASP A O 1
ATOM 2938 N N . GLU A 1 379 ? -7.484 15.475 32.051 1.00 93.75 379 GLU A N 1
ATOM 2939 C CA . GLU A 1 379 ? -8.606 16.429 32.113 1.00 93.75 379 GLU A CA 1
ATOM 2940 C C . GLU A 1 379 ? -9.970 15.849 31.680 1.00 93.75 379 GLU A C 1
ATOM 2942 O O . GLU A 1 379 ? -11.013 16.314 32.148 1.00 93.75 379 GLU A O 1
ATOM 2947 N N . LYS A 1 380 ? -9.983 14.831 30.807 1.00 88.56 380 LYS A N 1
ATOM 2948 C CA . LYS A 1 380 ? -11.188 14.178 30.262 1.00 88.56 380 LYS A CA 1
ATOM 2949 C C . LYS A 1 380 ? -11.641 12.975 31.096 1.00 88.56 380 LYS A C 1
ATOM 2951 O O . LYS A 1 380 ? -12.621 12.315 30.731 1.00 88.56 380 LYS A O 1
ATOM 2956 N N . GLY A 1 381 ? -10.928 12.650 32.175 1.00 93.31 381 GLY A N 1
ATOM 2957 C CA . GLY A 1 381 ? -11.149 11.437 32.959 1.00 93.31 381 GLY A CA 1
ATOM 2958 C C . GLY A 1 381 ? -10.616 10.175 32.275 1.00 93.31 381 GLY A C 1
ATOM 2959 O O . GLY A 1 381 ? -11.142 9.088 32.527 1.00 93.31 381 GLY A O 1
ATOM 2960 N N . GLN A 1 382 ? -9.641 10.307 31.373 1.00 96.69 382 GLN A N 1
ATOM 2961 C CA . GLN A 1 382 ? -9.112 9.226 30.539 1.00 96.69 382 GLN A CA 1
ATOM 2962 C C . GLN A 1 382 ? -7.649 8.914 30.865 1.00 96.69 382 GLN A C 1
ATOM 2964 O O . GLN A 1 382 ? -6.916 9.762 31.360 1.00 96.69 382 GLN A O 1
ATOM 2969 N N . PHE A 1 383 ? -7.199 7.697 30.570 1.00 97.62 383 PHE A N 1
ATOM 2970 C CA . PHE A 1 383 ? -5.777 7.347 30.588 1.00 97.62 383 PHE A CA 1
ATOM 2971 C C . PHE A 1 383 ? -5.411 6.425 29.422 1.00 97.62 383 PHE A C 1
ATOM 2973 O O . PHE A 1 383 ? -6.269 5.760 28.839 1.00 97.62 383 PHE A O 1
ATOM 2980 N N . LYS A 1 384 ? -4.120 6.388 29.083 1.00 97.44 384 LYS A N 1
ATOM 2981 C CA . LYS A 1 384 ? -3.559 5.573 28.000 1.00 97.44 384 LYS A CA 1
ATOM 2982 C C . LYS A 1 384 ? -2.847 4.343 28.570 1.00 97.44 384 LYS A C 1
ATOM 2984 O O . LYS A 1 384 ? -1.991 4.477 29.442 1.00 97.44 384 LYS A O 1
ATOM 2989 N N . ILE A 1 385 ? -3.168 3.160 28.051 1.00 98.00 385 ILE A N 1
ATOM 2990 C CA . ILE A 1 385 ? -2.383 1.932 28.236 1.00 98.00 385 ILE A CA 1
ATOM 2991 C C . ILE A 1 385 ? -1.511 1.749 26.990 1.00 98.00 385 ILE A C 1
ATOM 2993 O O . ILE A 1 385 ? -2.022 1.789 25.870 1.00 98.00 385 ILE A O 1
ATOM 2997 N N . GLU A 1 386 ? -0.207 1.543 27.172 1.00 96.56 386 GLU A N 1
ATOM 2998 C CA . GLU A 1 386 ? 0.733 1.346 26.064 1.00 96.56 386 GLU A CA 1
ATOM 2999 C C . GLU A 1 386 ? 0.786 -0.117 25.599 1.00 96.56 386 GLU A C 1
ATOM 3001 O O . GLU A 1 386 ? 0.629 -1.049 26.391 1.00 96.56 386 GLU A O 1
ATOM 3006 N N . ALA A 1 387 ? 1.099 -0.338 24.318 1.00 94.44 387 ALA A N 1
ATOM 3007 C CA . ALA A 1 387 ? 1.091 -1.660 23.674 1.00 94.44 387 ALA A CA 1
ATOM 3008 C C . ALA A 1 387 ? 1.997 -2.718 24.338 1.00 94.44 387 ALA A C 1
ATOM 3010 O O . ALA A 1 387 ? 1.802 -3.924 24.169 1.00 94.44 387 ALA A O 1
ATOM 3011 N N . LYS A 1 388 ? 3.013 -2.267 25.081 1.00 93.56 388 LYS A N 1
ATOM 3012 C CA . LYS A 1 388 ? 3.927 -3.102 25.876 1.00 93.56 388 LYS A CA 1
ATOM 3013 C C . LYS A 1 388 ? 3.298 -3.665 27.159 1.00 93.56 388 LYS A C 1
ATOM 3015 O O . LYS A 1 388 ? 3.726 -4.726 27.601 1.00 93.56 388 LYS A O 1
ATOM 3020 N N . ASP A 1 389 ? 2.309 -2.971 27.722 1.00 95.81 389 ASP A N 1
ATOM 3021 C CA . ASP A 1 389 ? 1.701 -3.272 29.024 1.00 95.81 389 ASP A CA 1
ATOM 3022 C C . ASP A 1 389 ? 0.425 -4.132 28.879 1.00 95.81 389 ASP A C 1
ATOM 3024 O O . ASP A 1 389 ? -0.021 -4.769 29.836 1.00 95.81 389 ASP A O 1
ATOM 3028 N N . LEU A 1 390 ? -0.147 -4.181 27.667 1.00 95.94 390 LEU A N 1
ATOM 3029 C CA . LEU A 1 390 ? -1.313 -5.001 27.330 1.00 95.94 390 LEU A CA 1
ATOM 3030 C C . LEU A 1 390 ? -1.026 -6.515 27.448 1.00 95.94 390 LEU A C 1
ATOM 3032 O O . LEU A 1 390 ? 0.049 -6.985 27.055 1.00 95.94 390 LEU A O 1
ATOM 3036 N N . PRO A 1 391 ? -2.004 -7.321 27.909 1.00 94.69 391 PRO A N 1
ATOM 3037 C CA . PRO A 1 391 ? -1.860 -8.770 28.001 1.00 94.69 391 PRO A CA 1
ATOM 3038 C C . PRO A 1 391 ? -1.685 -9.414 26.621 1.00 94.69 391 PRO A C 1
ATOM 3040 O O . PRO A 1 391 ? -2.213 -8.929 25.626 1.00 94.69 391 PRO A O 1
ATOM 3043 N N . ARG A 1 392 ? -0.982 -10.548 26.544 1.00 92.31 392 ARG A N 1
ATOM 3044 C CA . ARG A 1 392 ? -0.846 -11.334 25.305 1.00 92.31 392 ARG A CA 1
ATOM 3045 C C . ARG A 1 392 ? -1.554 -12.676 25.454 1.00 92.31 392 ARG A C 1
ATOM 3047 O O . ARG A 1 392 ? -1.300 -13.390 26.419 1.00 92.31 392 ARG A O 1
ATOM 3054 N N . ASN A 1 393 ? -2.405 -13.016 24.484 1.00 89.38 393 ASN A N 1
ATOM 3055 C CA . ASN A 1 393 ? -3.124 -14.292 24.368 1.00 89.38 393 ASN A CA 1
ATOM 3056 C C . ASN A 1 393 ? -3.884 -14.763 25.634 1.00 89.38 393 ASN A C 1
ATOM 3058 O O . ASN A 1 393 ? -4.083 -15.966 25.808 1.00 89.38 393 ASN A O 1
ATOM 3062 N N . LYS A 1 394 ? -4.334 -13.846 26.505 1.00 91.62 394 LYS A N 1
ATOM 3063 C CA . LYS A 1 394 ? -5.157 -14.180 27.681 1.00 91.62 394 LYS A CA 1
ATOM 3064 C C . LYS A 1 394 ? -6.628 -14.362 27.304 1.00 91.62 394 LYS A C 1
ATOM 3066 O O . LYS A 1 394 ? -7.156 -13.627 26.464 1.00 91.62 394 LYS A O 1
ATOM 3071 N N . GLU A 1 395 ? -7.291 -15.313 27.961 1.00 91.69 395 GLU A N 1
ATOM 3072 C CA . GLU A 1 395 ? -8.723 -15.566 27.779 1.00 91.69 395 GLU A CA 1
ATOM 3073 C C . GLU A 1 395 ? -9.567 -14.391 28.272 1.00 91.69 395 GLU A C 1
ATOM 3075 O O . GLU A 1 395 ? -9.182 -13.690 29.211 1.00 91.69 395 GLU A O 1
ATOM 3080 N N . LEU A 1 396 ? -10.768 -14.223 27.707 1.00 90.00 396 LEU A N 1
ATOM 3081 C CA . LEU A 1 396 ? -11.696 -13.157 28.105 1.00 90.00 396 LEU A CA 1
ATOM 3082 C C . LEU A 1 396 ? -11.978 -13.156 29.619 1.00 90.00 396 LEU A C 1
ATOM 3084 O O . LEU A 1 396 ? -12.022 -12.091 30.224 1.00 90.00 396 LEU A O 1
ATOM 3088 N N . LYS A 1 397 ? -12.098 -14.337 30.240 1.00 92.06 397 LYS A N 1
ATOM 3089 C CA . LYS A 1 397 ? -12.294 -14.504 31.694 1.00 92.06 397 LYS A CA 1
ATOM 3090 C C . LYS A 1 397 ? -11.154 -13.948 32.562 1.00 92.06 397 LYS A C 1
ATOM 3092 O O . LYS A 1 397 ? -11.403 -13.566 33.696 1.00 92.06 397 LYS A O 1
ATOM 3097 N N . ASP A 1 398 ? -9.928 -13.893 32.040 1.00 93.56 398 ASP A N 1
ATOM 3098 C CA . ASP A 1 398 ? -8.738 -13.477 32.792 1.00 93.56 398 ASP A CA 1
ATOM 3099 C C . ASP A 1 398 ? -8.434 -11.978 32.587 1.00 93.56 398 ASP A C 1
ATOM 3101 O O . ASP A 1 398 ? -7.633 -11.399 33.319 1.00 93.56 398 ASP A O 1
ATOM 3105 N N . ARG A 1 399 ? -9.080 -11.351 31.588 1.00 94.12 399 ARG A N 1
ATOM 3106 C CA . ARG A 1 399 ? -8.976 -9.923 31.222 1.00 94.12 399 ARG A CA 1
ATOM 3107 C C . ARG A 1 399 ? -10.305 -9.154 31.313 1.00 94.12 399 ARG A C 1
ATOM 3109 O O . ARG A 1 399 ? -10.361 -7.989 30.924 1.00 94.12 399 ARG A O 1
ATOM 3116 N N . LYS A 1 400 ? -11.359 -9.784 31.846 1.00 94.25 400 LYS A N 1
ATOM 3117 C CA . LYS A 1 400 ? -12.625 -9.153 32.248 1.00 94.25 400 LYS A CA 1
ATOM 3118 C C . LYS A 1 400 ? -12.778 -9.208 33.767 1.00 94.25 400 LYS A C 1
ATOM 3120 O O . LYS A 1 400 ? -12.519 -10.246 34.367 1.00 94.25 400 LYS A O 1
ATOM 3125 N N . GLY A 1 401 ? -13.252 -8.129 34.382 1.00 93.94 401 GLY A N 1
ATOM 3126 C CA . GLY A 1 401 ? -13.625 -8.122 35.796 1.00 93.94 401 GLY A CA 1
ATOM 3127 C C . GLY A 1 401 ? -13.552 -6.735 36.417 1.00 93.94 401 GLY A C 1
ATOM 3128 O O . GLY A 1 401 ? -13.671 -5.730 35.725 1.00 93.94 401 GLY A O 1
ATOM 3129 N N . LYS A 1 402 ? -13.354 -6.688 37.737 1.00 97.00 402 LYS A N 1
ATOM 3130 C CA . LYS A 1 402 ? -13.152 -5.435 38.472 1.00 97.00 402 LYS A CA 1
ATOM 3131 C C . LYS A 1 402 ? -11.703 -4.961 38.393 1.00 97.00 402 LYS A C 1
ATOM 3133 O O . LYS A 1 402 ? -10.780 -5.771 38.488 1.00 97.00 402 LYS A O 1
ATOM 3138 N N . VAL A 1 403 ? -11.518 -3.648 38.363 1.00 97.62 403 VAL A N 1
ATOM 3139 C CA . VAL A 1 403 ? -10.263 -2.969 38.694 1.00 97.62 403 VAL A CA 1
ATOM 3140 C C . VAL A 1 403 ? -10.147 -2.851 40.212 1.00 97.62 403 VAL A C 1
ATOM 3142 O O . VAL A 1 403 ? -11.116 -2.495 40.887 1.00 97.62 403 VAL A O 1
ATOM 3145 N N . LYS A 1 404 ? -8.974 -3.180 40.760 1.00 96.88 404 LYS A N 1
ATOM 3146 C CA . LYS A 1 404 ? -8.789 -3.341 42.214 1.00 96.88 404 LYS A CA 1
ATOM 3147 C C . LYS A 1 404 ? -8.712 -2.035 42.997 1.00 96.88 404 LYS A C 1
ATOM 3149 O O . LYS A 1 404 ? -9.100 -2.017 44.161 1.00 96.88 404 LYS A O 1
ATOM 3154 N N . ILE A 1 405 ? -8.202 -0.973 42.383 1.00 97.25 405 ILE A N 1
ATOM 3155 C CA . ILE A 1 405 ? -8.066 0.348 42.995 1.00 97.25 405 ILE A CA 1
ATOM 3156 C C . ILE A 1 405 ? -8.561 1.385 41.990 1.00 97.25 405 ILE A C 1
ATOM 3158 O O . ILE A 1 405 ? -7.961 1.560 40.930 1.00 97.25 405 ILE A O 1
ATOM 3162 N N . VAL A 1 406 ? -9.622 2.096 42.360 1.00 97.12 406 VAL A N 1
ATOM 3163 C CA . VAL A 1 406 ? -10.055 3.360 41.759 1.00 97.12 406 VAL A CA 1
ATOM 3164 C C . VAL A 1 406 ? -10.189 4.372 42.897 1.00 97.12 406 VAL A C 1
ATOM 3166 O O . VAL A 1 406 ? -10.949 4.149 43.845 1.00 97.12 406 VAL A O 1
ATOM 3169 N N . LYS A 1 407 ? -9.405 5.455 42.842 1.00 96.56 407 LYS A N 1
ATOM 3170 C CA . LYS A 1 407 ? -9.245 6.422 43.940 1.00 96.56 407 LYS A CA 1
ATOM 3171 C C . LYS A 1 407 ? -9.803 7.792 43.558 1.00 96.56 407 LYS A C 1
ATOM 3173 O O . LYS A 1 407 ? -9.102 8.630 42.994 1.00 96.56 407 LYS A O 1
ATOM 3178 N N . ILE A 1 408 ? -11.066 8.041 43.891 1.00 91.81 408 ILE A N 1
ATOM 3179 C CA . ILE A 1 408 ? -11.763 9.292 43.559 1.00 91.81 408 ILE A CA 1
ATOM 3180 C C . ILE A 1 408 ? -11.814 10.175 44.809 1.00 91.81 408 ILE A C 1
ATOM 3182 O O . ILE A 1 408 ? -12.344 9.770 45.841 1.00 91.81 408 ILE A O 1
ATOM 3186 N N . LYS A 1 409 ? -11.255 11.393 44.728 1.00 86.81 409 LYS A N 1
ATOM 3187 C CA . LYS A 1 409 ? -11.211 12.374 45.840 1.00 86.81 409 LYS A CA 1
ATOM 3188 C C . LYS A 1 409 ? -10.648 11.788 47.155 1.00 86.81 409 LYS A C 1
ATOM 3190 O O . LYS A 1 409 ? -11.098 12.134 48.241 1.00 86.81 409 LYS A O 1
ATOM 3195 N N . GLY A 1 410 ? -9.679 10.874 47.048 1.00 85.06 410 GLY A N 1
ATOM 3196 C CA . GLY A 1 410 ? -9.055 10.177 48.181 1.00 85.06 410 GLY A CA 1
ATOM 3197 C C . GLY A 1 410 ? -9.764 8.897 48.648 1.00 85.06 410 GLY A C 1
ATOM 3198 O O . GLY A 1 410 ? -9.144 8.105 49.354 1.00 85.06 410 GLY A O 1
ATOM 3199 N N . VAL A 1 411 ? -11.006 8.639 48.224 1.00 89.88 411 VAL A N 1
ATOM 3200 C CA . VAL A 1 411 ? -11.738 7.404 48.550 1.00 89.88 411 VAL A CA 1
ATOM 3201 C C . VAL A 1 411 ? -11.315 6.288 47.595 1.00 89.88 411 VAL A C 1
ATOM 3203 O O . VAL A 1 411 ? -11.446 6.438 46.382 1.00 89.88 411 VAL A O 1
ATOM 3206 N N . VAL A 1 412 ? -10.818 5.171 48.135 1.00 94.69 412 VAL A N 1
ATOM 3207 C CA . VAL A 1 412 ? -10.414 3.979 47.367 1.00 94.69 412 VAL A CA 1
ATOM 3208 C C . VAL A 1 412 ? -11.562 2.971 47.310 1.00 94.69 412 VAL A C 1
ATOM 3210 O O . VAL A 1 412 ? -12.131 2.618 48.340 1.00 94.69 412 VAL A O 1
ATOM 3213 N N . THR A 1 413 ? -11.870 2.480 46.111 1.00 94.75 413 THR A N 1
ATOM 3214 C CA . THR A 1 413 ? -12.911 1.468 45.847 1.00 94.75 413 THR A CA 1
ATOM 3215 C C . THR A 1 413 ? -12.472 0.499 44.745 1.00 94.75 413 THR A C 1
ATOM 3217 O O . THR A 1 413 ? -11.592 0.831 43.951 1.00 94.75 413 THR A O 1
ATOM 3220 N N . GLU A 1 414 ? -13.082 -0.690 44.674 1.00 96.56 414 GLU A N 1
ATOM 3221 C CA . GLU A 1 414 ? -13.053 -1.490 43.439 1.00 96.56 414 GLU A CA 1
ATOM 3222 C C . GLU A 1 414 ? -14.035 -0.904 42.409 1.00 96.56 414 GLU A C 1
ATOM 3224 O O . GLU A 1 414 ? -15.053 -0.321 42.787 1.00 96.56 414 GLU A O 1
ATOM 3229 N N . SER A 1 415 ? -13.782 -1.120 41.116 1.00 96.94 415 SER A N 1
ATOM 3230 C CA . SER A 1 415 ? -14.755 -0.793 40.065 1.00 96.94 415 SER A CA 1
ATOM 3231 C C . SER A 1 415 ? -15.918 -1.794 39.995 1.00 96.94 415 SER A C 1
ATOM 3233 O O . SER A 1 415 ? -15.892 -2.875 40.597 1.00 96.94 415 SER A O 1
ATOM 3235 N N . ALA A 1 416 ? -16.907 -1.474 39.163 1.00 93.00 416 ALA A N 1
ATOM 3236 C CA . ALA A 1 416 ? -17.825 -2.452 38.591 1.00 93.00 416 ALA A CA 1
ATOM 3237 C C . ALA A 1 416 ? -17.070 -3.586 37.841 1.00 93.00 416 ALA A C 1
ATOM 3239 O O . ALA A 1 416 ? -15.971 -3.357 37.321 1.00 93.00 416 ALA A O 1
ATOM 3240 N N . PRO A 1 417 ? -17.620 -4.816 37.773 1.00 92.31 417 PRO A N 1
ATOM 3241 C CA . PRO A 1 417 ? -17.019 -5.989 37.113 1.00 92.31 417 PRO A CA 1
ATOM 3242 C C . PRO A 1 417 ? -17.057 -5.977 35.566 1.00 92.31 417 PRO A C 1
ATOM 3244 O O . PRO A 1 417 ? -16.870 -7.020 34.928 1.00 92.31 417 PRO A O 1
ATOM 3247 N N . ASN A 1 418 ? -17.315 -4.824 34.950 1.00 89.44 418 ASN A N 1
ATOM 3248 C CA . ASN A 1 418 ? -17.546 -4.664 33.514 1.00 89.44 418 ASN A CA 1
ATOM 3249 C C . ASN A 1 418 ? -16.295 -4.330 32.683 1.00 89.44 418 ASN A C 1
ATOM 3251 O O . ASN A 1 418 ? -16.349 -4.480 31.462 1.00 89.44 418 ASN A O 1
ATOM 3255 N N . THR A 1 419 ? -15.169 -3.943 33.293 1.00 93.69 419 THR A N 1
ATOM 3256 C CA . THR A 1 419 ? -13.907 -3.681 32.578 1.00 93.69 419 THR A CA 1
ATOM 3257 C C . THR A 1 419 ? -13.478 -4.898 31.758 1.00 93.69 419 THR A C 1
ATOM 3259 O O . THR A 1 419 ? -13.300 -5.982 32.311 1.00 93.69 419 THR A O 1
ATOM 3262 N N . ILE A 1 420 ? -13.262 -4.717 30.450 1.00 92.06 420 ILE A N 1
ATOM 3263 C CA . ILE A 1 420 ? -12.688 -5.723 29.540 1.00 92.06 420 ILE A CA 1
ATOM 3264 C C . ILE A 1 420 ? -11.431 -5.130 28.907 1.00 92.06 420 ILE A C 1
ATOM 3266 O O . ILE A 1 420 ? -11.533 -4.267 28.042 1.00 92.06 420 ILE A O 1
ATOM 3270 N N . ILE A 1 421 ? -10.252 -5.611 29.294 1.00 94.44 421 ILE A N 1
ATOM 3271 C CA . ILE A 1 421 ? -8.988 -5.221 28.658 1.00 94.44 421 ILE A CA 1
ATOM 3272 C C . ILE A 1 421 ? -8.777 -6.075 27.391 1.00 94.44 421 ILE A C 1
ATOM 3274 O O . ILE A 1 421 ? -8.979 -7.296 27.438 1.00 94.44 421 ILE A O 1
ATOM 3278 N N . PRO A 1 422 ? -8.410 -5.488 26.236 1.00 92.62 422 PRO A N 1
ATOM 3279 C CA . PRO A 1 422 ? -8.053 -6.245 25.036 1.00 92.62 422 PRO A CA 1
ATOM 3280 C C . PRO A 1 422 ? -6.670 -6.900 25.177 1.00 92.62 422 PRO A C 1
ATOM 3282 O O . PRO A 1 422 ? -5.824 -6.446 25.943 1.00 92.62 422 PRO A O 1
ATOM 3285 N N . ASN A 1 423 ? -6.409 -7.950 24.398 1.00 93.31 423 ASN A N 1
ATOM 3286 C CA . ASN A 1 423 ? -5.039 -8.428 24.197 1.00 93.31 423 ASN A CA 1
ATOM 3287 C C . ASN A 1 423 ? -4.242 -7.422 23.333 1.00 93.31 423 ASN A C 1
ATOM 3289 O O . ASN A 1 423 ? -4.837 -6.748 22.488 1.00 93.31 423 ASN A O 1
ATOM 3293 N N . LYS A 1 424 ? -2.905 -7.357 23.476 1.00 93.88 424 LYS A N 1
ATOM 3294 C CA . LYS A 1 424 ? -2.046 -6.698 22.479 1.00 93.88 424 LYS A CA 1
ATOM 3295 C C . LYS A 1 424 ? -2.301 -7.376 21.137 1.00 93.88 424 LYS A C 1
ATOM 3297 O O . LYS A 1 424 ? -2.128 -8.590 21.011 1.00 93.88 424 LYS A O 1
ATOM 3302 N N . VAL A 1 425 ? -2.664 -6.578 20.142 1.00 93.19 425 VAL A N 1
ATOM 3303 C CA . VAL A 1 425 ? -2.712 -7.021 18.754 1.00 93.19 425 VAL A CA 1
ATOM 3304 C C . VAL A 1 425 ? -1.289 -7.366 18.305 1.00 93.19 425 VAL A C 1
ATOM 3306 O O . VAL A 1 425 ? -0.366 -6.569 18.469 1.00 93.19 425 VAL A O 1
ATOM 3309 N N . LEU A 1 426 ? -1.113 -8.571 17.768 1.00 92.50 426 LEU A N 1
ATOM 3310 C CA . LEU A 1 426 ? 0.107 -8.979 17.064 1.00 92.50 426 LEU A CA 1
ATOM 3311 C C . LEU A 1 426 ? -0.154 -8.911 15.563 1.00 92.50 426 LEU A C 1
ATOM 3313 O O . LEU A 1 426 ? -1.288 -9.128 15.129 1.00 92.50 426 LEU A O 1
ATOM 3317 N N . THR A 1 427 ? 0.873 -8.644 14.766 1.00 94.12 427 THR A N 1
ATOM 3318 C CA . THR A 1 427 ? 0.725 -8.488 13.312 1.00 94.12 427 THR A CA 1
ATOM 3319 C C . THR A 1 427 ? 1.671 -9.393 12.529 1.00 94.12 427 THR A C 1
ATOM 3321 O O . THR A 1 427 ? 2.653 -9.908 13.064 1.00 94.12 427 THR A O 1
ATOM 3324 N N . ARG A 1 428 ? 1.368 -9.617 11.246 1.00 94.69 428 ARG A N 1
ATOM 3325 C CA . ARG A 1 428 ? 2.283 -10.259 10.293 1.00 94.69 428 ARG A CA 1
ATOM 3326 C C . ARG A 1 428 ? 2.092 -9.721 8.880 1.00 94.69 428 ARG A C 1
ATOM 3328 O O . ARG A 1 428 ? 0.996 -9.289 8.521 1.00 94.69 428 ARG A O 1
ATOM 3335 N N . ILE A 1 429 ? 3.150 -9.813 8.082 1.00 95.75 429 ILE A N 1
ATOM 3336 C CA . ILE A 1 429 ? 3.163 -9.539 6.640 1.00 95.75 429 ILE A CA 1
ATOM 3337 C C . ILE A 1 429 ? 3.365 -10.884 5.930 1.00 95.75 429 ILE A C 1
ATOM 3339 O O . ILE A 1 429 ? 4.160 -11.697 6.397 1.00 95.75 429 ILE A O 1
ATOM 3343 N N . LYS A 1 430 ? 2.654 -11.128 4.826 1.00 93.69 430 LYS A N 1
ATOM 3344 C CA . LYS A 1 430 ? 2.763 -12.354 4.020 1.00 93.69 430 LYS A CA 1
ATOM 3345 C C . LYS A 1 430 ? 2.760 -12.048 2.529 1.00 93.69 430 LYS A C 1
ATOM 3347 O O . LYS A 1 430 ? 1.857 -11.354 2.063 1.00 93.69 430 LYS A O 1
ATOM 3352 N N . ALA A 1 431 ? 3.703 -12.615 1.779 1.00 95.50 431 ALA A N 1
ATOM 3353 C CA . ALA A 1 431 ? 3.717 -12.518 0.325 1.00 95.50 431 ALA A CA 1
ATOM 3354 C C . ALA A 1 431 ? 2.625 -13.414 -0.285 1.00 95.50 431 ALA A C 1
ATOM 3356 O O . ALA A 1 431 ? 2.604 -14.640 -0.117 1.00 95.50 431 ALA A O 1
ATOM 3357 N N . GLU A 1 432 ? 1.715 -12.799 -1.035 1.00 94.06 432 GLU A N 1
ATOM 3358 C CA . GLU A 1 432 ? 0.699 -13.520 -1.802 1.00 94.06 432 GLU A CA 1
ATOM 3359 C C . GLU A 1 432 ? 1.232 -13.909 -3.179 1.00 94.06 432 GLU A C 1
ATOM 3361 O O . GLU A 1 432 ? 1.084 -15.058 -3.604 1.00 94.06 432 GLU A O 1
ATOM 3366 N N . PHE A 1 433 ? 1.879 -12.959 -3.858 1.00 95.69 433 PHE A N 1
ATOM 3367 C CA . PHE A 1 433 ? 2.431 -13.138 -5.194 1.00 95.69 433 PHE A CA 1
ATOM 3368 C C . PHE A 1 433 ? 3.594 -12.170 -5.441 1.00 95.69 433 PHE A C 1
ATOM 3370 O O . PHE A 1 433 ? 3.546 -11.017 -5.010 1.00 95.69 433 PHE A O 1
ATOM 3377 N N . ILE A 1 434 ? 4.627 -12.623 -6.153 1.00 97.00 434 ILE A N 1
ATOM 3378 C CA . ILE A 1 434 ? 5.814 -11.819 -6.463 1.00 97.00 434 ILE A CA 1
ATOM 3379 C C . ILE A 1 434 ? 6.111 -11.900 -7.957 1.00 97.00 434 ILE A C 1
ATOM 3381 O O . ILE A 1 434 ? 6.157 -12.991 -8.525 1.00 97.00 434 ILE A O 1
ATOM 3385 N N . TYR A 1 435 ? 6.317 -10.746 -8.593 1.00 95.44 435 TYR A N 1
ATOM 3386 C CA . TYR A 1 435 ? 6.602 -10.664 -10.024 1.00 95.44 435 TYR A CA 1
ATOM 3387 C C . TYR A 1 435 ? 7.502 -9.467 -10.369 1.00 95.44 435 TYR A C 1
ATOM 3389 O O . TYR A 1 435 ? 7.408 -8.413 -9.738 1.00 95.44 435 TYR A O 1
ATOM 3397 N N . PRO A 1 436 ? 8.395 -9.590 -11.364 1.00 94.44 436 PRO A N 1
ATOM 3398 C CA . PRO A 1 436 ? 9.149 -8.455 -11.883 1.00 94.44 436 PRO A CA 1
ATOM 3399 C C . PRO A 1 436 ? 8.259 -7.526 -12.729 1.00 94.44 436 PRO A C 1
ATOM 3401 O O . PRO A 1 436 ? 7.367 -7.989 -13.443 1.00 94.44 436 PRO A O 1
ATOM 3404 N N . ARG A 1 437 ? 8.558 -6.219 -12.729 1.00 91.69 437 ARG A N 1
ATOM 3405 C CA . ARG A 1 437 ? 8.072 -5.251 -13.730 1.00 91.69 437 ARG A CA 1
ATOM 3406 C C . ARG A 1 437 ? 9.132 -4.220 -14.116 1.00 91.69 437 ARG A C 1
ATOM 3408 O O . ARG A 1 437 ? 10.047 -3.904 -13.350 1.00 91.69 437 ARG A O 1
ATOM 3415 N N . GLN A 1 438 ? 9.052 -3.761 -15.362 1.00 87.00 438 GLN A N 1
ATOM 3416 C CA . GLN A 1 438 ? 9.946 -2.766 -15.947 1.00 87.00 438 GLN A CA 1
ATOM 3417 C C . GLN A 1 438 ? 9.131 -1.831 -16.837 1.00 87.00 438 GLN A C 1
ATOM 3419 O O . GLN A 1 438 ? 8.430 -2.303 -17.727 1.00 87.00 438 GLN A O 1
ATOM 3424 N N . ILE A 1 439 ? 9.247 -0.526 -16.597 1.00 77.06 439 ILE A N 1
ATOM 3425 C CA . ILE A 1 439 ? 8.378 0.513 -17.177 1.00 77.06 439 ILE A CA 1
ATOM 3426 C C . ILE A 1 439 ? 9.164 1.586 -17.943 1.00 77.06 439 ILE A C 1
ATOM 3428 O O . ILE A 1 439 ? 8.816 2.765 -17.935 1.00 77.06 439 ILE A O 1
ATOM 3432 N N . THR A 1 440 ? 10.290 1.217 -18.549 1.00 68.12 440 THR A N 1
ATOM 3433 C CA . THR A 1 440 ? 11.025 2.128 -19.435 1.00 68.12 440 THR A CA 1
ATOM 3434 C C . THR A 1 440 ? 10.165 2.460 -20.647 1.00 68.12 440 THR A C 1
ATOM 3436 O O . THR A 1 440 ? 9.983 1.620 -21.521 1.00 68.12 440 THR A O 1
ATOM 3439 N N . THR A 1 441 ? 9.641 3.684 -20.689 1.00 63.53 441 THR A N 1
ATOM 3440 C CA . THR A 1 441 ? 8.888 4.218 -21.826 1.00 63.53 441 THR A CA 1
ATOM 3441 C C . THR A 1 441 ? 9.697 4.147 -23.125 1.00 63.53 441 THR A C 1
ATOM 3443 O O . THR A 1 441 ? 10.929 4.155 -23.097 1.00 63.53 441 THR A O 1
ATOM 3446 N N . PRO A 1 442 ? 9.029 4.156 -24.293 1.00 56.69 442 PRO A N 1
ATOM 3447 C CA . PRO A 1 442 ? 9.695 4.249 -25.594 1.00 56.69 442 PRO A CA 1
ATOM 3448 C C . PRO A 1 442 ? 10.327 5.623 -25.892 1.00 56.69 442 PRO A C 1
ATOM 3450 O O . PRO A 1 442 ? 10.762 5.875 -27.013 1.00 56.69 442 PRO A O 1
ATOM 3453 N N . ASP A 1 443 ? 10.378 6.526 -24.915 1.00 66.38 443 ASP A N 1
ATOM 3454 C CA . ASP A 1 443 ? 11.114 7.783 -24.984 1.00 66.38 443 ASP A CA 1
ATOM 3455 C C . ASP A 1 443 ? 12.374 7.715 -24.105 1.00 66.38 443 ASP A C 1
ATOM 3457 O O . ASP A 1 443 ? 12.536 6.844 -23.252 1.00 66.38 443 ASP A O 1
ATOM 3461 N N . LEU A 1 444 ? 13.303 8.656 -24.287 1.00 71.44 444 LEU A N 1
ATOM 3462 C CA . LEU A 1 444 ? 14.488 8.738 -23.422 1.00 71.44 444 LEU A CA 1
ATOM 3463 C C . LEU A 1 444 ? 14.199 9.432 -22.070 1.00 71.44 444 LEU A C 1
ATOM 3465 O O . LEU A 1 444 ? 15.126 9.684 -21.292 1.00 71.44 444 LEU A O 1
ATOM 3469 N N . SER A 1 445 ? 12.930 9.729 -21.751 1.00 67.62 445 SER A N 1
ATOM 3470 C CA . SER A 1 445 ? 12.556 10.399 -20.498 1.00 67.62 445 SER A CA 1
ATOM 3471 C C . SER A 1 445 ? 12.664 9.461 -19.292 1.00 67.62 445 SER A C 1
ATOM 3473 O O . SER A 1 445 ? 13.123 9.913 -18.241 1.00 67.62 445 SER A O 1
ATOM 3475 N N . LEU A 1 446 ? 12.421 8.151 -19.460 1.00 70.06 446 LEU A N 1
ATOM 3476 C CA . LEU A 1 446 ? 12.664 7.121 -18.431 1.00 70.06 446 LEU A CA 1
ATOM 3477 C C . LEU A 1 446 ? 13.893 6.228 -18.691 1.00 70.06 446 LEU A C 1
ATOM 3479 O O . LEU A 1 446 ? 14.262 5.440 -17.826 1.00 70.06 446 LEU A O 1
ATOM 3483 N N . ALA A 1 447 ? 14.598 6.385 -19.816 1.00 76.75 447 ALA A N 1
ATOM 3484 C CA . ALA A 1 447 ? 15.861 5.675 -20.057 1.00 76.75 447 ALA A CA 1
ATOM 3485 C C . ALA A 1 447 ? 16.881 5.908 -18.916 1.00 76.75 447 ALA A C 1
ATOM 3487 O O . ALA A 1 447 ? 16.989 7.026 -18.398 1.00 76.75 447 ALA A O 1
ATOM 3488 N N . SER A 1 448 ? 17.591 4.860 -18.488 1.00 77.38 448 SER A N 1
ATOM 3489 C CA . SER A 1 448 ? 18.454 4.837 -17.289 1.00 77.38 448 SER A CA 1
ATOM 3490 C C . SER A 1 448 ? 17.808 5.340 -15.971 1.00 77.38 448 SER A C 1
ATOM 3492 O O . SER A 1 448 ? 18.519 5.819 -15.089 1.00 77.38 448 SER A O 1
ATOM 3494 N N . ALA A 1 449 ? 16.480 5.266 -15.790 1.00 83.00 449 ALA A N 1
ATOM 3495 C CA . ALA A 1 449 ? 15.825 5.643 -14.528 1.00 83.00 449 ALA A CA 1
ATOM 3496 C C . ALA A 1 449 ? 15.862 4.510 -13.480 1.00 83.00 449 ALA A C 1
ATOM 3498 O O . ALA A 1 449 ? 15.326 3.422 -13.683 1.00 83.00 449 ALA A O 1
ATOM 3499 N N . TYR A 1 450 ? 16.463 4.786 -12.319 1.00 83.31 450 TYR A N 1
ATOM 3500 C CA . TYR A 1 450 ? 16.740 3.784 -11.278 1.00 83.31 450 TYR A CA 1
ATOM 3501 C C . TYR A 1 450 ? 15.494 3.115 -10.665 1.00 83.31 450 TYR A C 1
ATOM 3503 O O . TYR A 1 450 ? 15.588 1.993 -10.176 1.00 83.31 450 TYR A O 1
ATOM 3511 N N . ASN A 1 451 ? 14.337 3.785 -10.679 1.00 86.50 451 ASN A N 1
ATOM 3512 C CA . ASN A 1 451 ? 13.067 3.284 -10.144 1.00 86.50 451 ASN A CA 1
ATOM 3513 C C . ASN A 1 451 ? 12.127 2.712 -11.226 1.00 86.50 451 ASN A C 1
ATOM 3515 O O . ASN A 1 451 ? 11.012 2.315 -10.900 1.00 86.50 451 ASN A O 1
ATOM 3519 N N . SER A 1 452 ? 12.560 2.628 -12.490 1.00 87.25 452 SER A N 1
ATOM 3520 C CA . SER A 1 452 ? 11.777 2.030 -13.587 1.00 87.25 452 SER A CA 1
ATOM 3521 C C . SER A 1 452 ? 11.937 0.509 -13.709 1.00 87.25 452 SER A C 1
ATOM 3523 O O . SER A 1 452 ? 11.319 -0.092 -14.587 1.00 87.25 452 SER A O 1
ATOM 3525 N N . HIS A 1 453 ? 12.742 -0.125 -12.846 1.00 90.12 453 HIS A N 1
ATOM 3526 C CA . HIS A 1 453 ? 13.036 -1.561 -12.880 1.00 90.12 453 HIS A CA 1
ATOM 3527 C C . HIS A 1 453 ? 12.970 -2.169 -11.474 1.00 90.12 453 HIS A C 1
ATOM 3529 O O . HIS A 1 453 ? 13.849 -1.936 -10.642 1.00 90.12 453 HIS A O 1
ATOM 3535 N N . PHE A 1 454 ? 11.930 -2.954 -11.197 1.00 94.81 454 PHE A N 1
ATOM 3536 C CA . PHE A 1 454 ? 11.631 -3.412 -9.840 1.00 94.81 454 PHE A CA 1
ATOM 3537 C C . PHE A 1 454 ? 10.958 -4.784 -9.793 1.00 94.81 454 PHE A C 1
ATOM 3539 O O . PHE A 1 454 ? 10.522 -5.344 -10.801 1.00 94.81 454 PHE A O 1
ATOM 3546 N N . ILE A 1 455 ? 10.900 -5.319 -8.581 1.00 97.00 455 ILE A N 1
ATOM 3547 C CA . ILE A 1 455 ? 10.134 -6.491 -8.187 1.00 97.00 455 ILE A CA 1
ATOM 3548 C C . ILE A 1 455 ? 8.933 -6.004 -7.381 1.00 97.00 455 ILE A C 1
ATOM 3550 O O . ILE A 1 455 ? 9.094 -5.254 -6.417 1.00 97.00 455 ILE A O 1
ATOM 3554 N N . VAL A 1 456 ? 7.738 -6.416 -7.790 1.00 96.56 456 VAL A N 1
ATOM 3555 C CA . VAL A 1 456 ? 6.488 -6.175 -7.073 1.00 96.56 456 VAL A CA 1
ATOM 3556 C C . VAL A 1 456 ? 6.284 -7.325 -6.096 1.00 96.56 456 VAL A C 1
ATOM 3558 O O . VAL A 1 456 ? 6.112 -8.472 -6.511 1.00 96.56 456 VAL A O 1
ATOM 3561 N N . VAL A 1 457 ? 6.277 -7.021 -4.802 1.00 97.38 457 VAL A N 1
ATOM 3562 C CA . VAL A 1 457 ? 5.846 -7.943 -3.750 1.00 97.38 457 VAL A CA 1
ATOM 3563 C C . VAL A 1 457 ? 4.410 -7.576 -3.396 1.00 97.38 457 VAL A C 1
ATOM 3565 O O . VAL A 1 457 ? 4.180 -6.585 -2.700 1.00 97.38 457 VAL A O 1
ATOM 3568 N N . LYS A 1 458 ? 3.434 -8.344 -3.894 1.00 95.25 458 LYS A N 1
ATOM 3569 C CA . LYS A 1 458 ? 2.042 -8.216 -3.452 1.00 95.25 458 LYS A CA 1
ATOM 3570 C C . LYS A 1 458 ? 1.901 -8.951 -2.124 1.00 95.25 458 LYS A C 1
ATOM 3572 O O . LYS A 1 458 ? 2.182 -10.152 -2.045 1.00 95.25 458 LYS A O 1
ATOM 3577 N N . TYR A 1 459 ? 1.507 -8.227 -1.086 1.00 93.94 459 TYR A N 1
ATOM 3578 C CA . TYR A 1 459 ? 1.467 -8.716 0.284 1.00 93.94 459 TYR A CA 1
ATOM 3579 C C . TYR A 1 459 ? 0.083 -8.521 0.895 1.00 93.94 459 TYR A C 1
ATOM 3581 O O . TYR A 1 459 ? -0.557 -7.485 0.722 1.00 93.94 459 TYR A O 1
ATOM 3589 N N . LYS A 1 460 ? -0.332 -9.487 1.711 1.00 92.44 460 LYS A N 1
ATOM 3590 C CA . LYS A 1 460 ? -1.376 -9.264 2.707 1.00 92.44 460 LYS A CA 1
ATOM 3591 C C . LYS A 1 460 ? -0.743 -9.003 4.063 1.00 92.44 460 LYS A C 1
ATOM 3593 O O . LYS A 1 460 ? 0.382 -9.422 4.347 1.00 92.44 460 LYS A O 1
ATOM 3598 N N . TYR A 1 461 ? -1.487 -8.320 4.913 1.00 91.12 461 TYR A N 1
ATOM 3599 C CA . TYR A 1 461 ? -1.080 -8.003 6.268 1.00 91.12 461 TYR A CA 1
ATOM 3600 C C . TYR A 1 461 ? -2.263 -8.249 7.199 1.00 91.12 461 TYR A C 1
ATOM 3602 O O . TYR A 1 461 ? -3.410 -7.888 6.923 1.00 91.12 461 TYR A O 1
ATOM 3610 N N . GLU A 1 462 ? -1.986 -8.987 8.265 1.00 93.00 462 GLU A N 1
ATOM 3611 C CA . GLU A 1 462 ? -2.999 -9.608 9.109 1.00 93.00 462 GLU A CA 1
ATOM 3612 C C . GLU A 1 462 ? -2.702 -9.295 10.570 1.00 93.00 462 GLU A C 1
ATOM 3614 O O . GLU A 1 462 ? -1.544 -9.137 10.968 1.00 93.00 462 GLU A O 1
ATOM 3619 N N . ARG A 1 463 ? -3.762 -9.235 11.374 1.00 92.62 463 ARG A N 1
ATOM 3620 C CA . ARG A 1 463 ? -3.696 -8.973 12.811 1.00 92.62 463 ARG A CA 1
ATOM 3621 C C . ARG A 1 463 ? -4.316 -10.121 13.600 1.00 92.62 463 ARG A C 1
ATOM 3623 O O . ARG A 1 463 ? -5.321 -10.687 13.172 1.00 92.62 463 ARG A O 1
ATOM 3630 N N . LEU A 1 464 ? -3.718 -10.465 14.733 1.00 90.81 464 LEU A N 1
ATOM 3631 C CA . LEU A 1 464 ? -4.194 -11.509 15.631 1.00 90.81 464 LEU A CA 1
ATOM 3632 C C . LEU A 1 464 ? -5.178 -10.907 16.641 1.00 90.81 464 LEU A C 1
ATOM 3634 O O . LEU A 1 464 ? -4.777 -10.126 17.505 1.00 90.81 464 LEU A O 1
ATOM 3638 N N . LEU A 1 465 ? -6.451 -11.291 16.549 1.00 85.94 465 LEU A N 1
ATOM 3639 C CA . LEU A 1 465 ? -7.509 -10.914 17.486 1.00 85.94 465 LEU A CA 1
ATOM 3640 C C . LEU A 1 465 ? -8.039 -12.179 18.162 1.00 85.94 465 LEU A C 1
ATOM 3642 O O . LEU A 1 465 ? -8.586 -13.051 17.494 1.00 85.94 465 LEU A O 1
ATOM 3646 N N . ASP A 1 466 ? -7.830 -12.288 19.477 1.00 79.62 466 ASP A N 1
ATOM 3647 C CA . ASP A 1 466 ? -8.253 -13.426 20.311 1.00 79.62 466 ASP A CA 1
ATOM 3648 C C . ASP A 1 466 ? -7.964 -14.806 19.676 1.00 79.62 466 ASP A C 1
ATOM 3650 O O . ASP A 1 466 ? -8.809 -15.694 19.627 1.00 79.62 466 ASP A O 1
ATOM 3654 N N . LYS A 1 467 ? -6.706 -14.973 19.234 1.00 83.88 467 LYS A N 1
ATOM 3655 C CA . LYS A 1 467 ? -6.115 -16.157 18.567 1.00 83.88 467 LYS A CA 1
ATOM 3656 C C . LYS A 1 467 ? -6.504 -16.379 17.096 1.00 83.88 467 LYS A C 1
ATOM 3658 O O . LYS A 1 467 ? -5.915 -17.251 16.459 1.00 83.88 467 LYS A O 1
ATOM 3663 N N . GLU A 1 468 ? -7.391 -15.573 16.520 1.00 89.06 468 GLU A N 1
ATOM 3664 C CA . GLU A 1 468 ? -7.734 -15.623 15.093 1.00 89.06 468 GLU A CA 1
ATOM 3665 C C . GLU A 1 468 ? -6.959 -14.565 14.289 1.00 89.06 468 GLU A C 1
ATOM 3667 O O . GLU A 1 468 ? -6.923 -13.392 14.661 1.00 89.06 468 GLU A O 1
ATOM 3672 N N . TRP A 1 469 ? -6.354 -14.953 13.162 1.00 92.44 469 TRP A N 1
ATOM 3673 C CA . TRP A 1 469 ? -5.737 -14.007 12.221 1.00 92.44 469 TRP A CA 1
ATOM 3674 C C . TRP A 1 469 ? -6.801 -13.404 11.298 1.00 92.44 469 TRP A C 1
ATOM 3676 O O . TRP A 1 469 ? -7.526 -14.147 10.637 1.00 92.44 469 TRP A O 1
ATOM 3686 N N . LYS A 1 470 ? -6.889 -12.069 11.234 1.00 90.88 470 LYS A N 1
ATOM 3687 C CA . LYS A 1 470 ? -7.903 -11.337 10.451 1.00 90.88 470 LYS A CA 1
ATOM 3688 C C . LYS A 1 470 ? -7.258 -10.285 9.530 1.00 90.88 470 LYS A C 1
ATOM 3690 O O . LYS A 1 470 ? -6.295 -9.635 9.953 1.00 90.88 470 LYS A O 1
ATOM 3695 N N . PRO A 1 471 ? -7.762 -10.094 8.294 1.00 90.06 471 PRO A N 1
ATOM 3696 C CA . PRO A 1 471 ? -7.211 -9.133 7.334 1.00 90.06 471 PRO A CA 1
ATOM 3697 C C . PRO A 1 471 ? -7.435 -7.700 7.822 1.00 90.06 471 PRO A C 1
ATOM 3699 O O . PRO A 1 471 ? -8.529 -7.377 8.292 1.00 90.06 471 PRO A O 1
ATOM 3702 N N . TYR A 1 472 ? -6.393 -6.869 7.777 1.00 87.31 472 TYR A N 1
ATOM 3703 C CA . TYR A 1 472 ? -6.409 -5.490 8.284 1.00 87.31 472 TYR A CA 1
ATOM 3704 C C . TYR A 1 472 ? -7.497 -4.617 7.605 1.00 87.31 472 TYR A C 1
ATOM 3706 O O . TYR A 1 472 ? -7.752 -4.827 6.419 1.00 87.31 472 TYR A O 1
ATOM 3714 N N . PRO A 1 473 ? -8.158 -3.671 8.311 1.00 83.88 473 PRO A N 1
ATOM 3715 C CA . PRO A 1 473 ? -9.270 -2.897 7.747 1.00 83.88 473 PRO A CA 1
ATOM 3716 C C . PRO A 1 473 ? -8.858 -1.957 6.610 1.00 83.88 473 PRO A C 1
ATOM 3718 O O . PRO A 1 473 ? -7.786 -1.358 6.640 1.00 83.88 473 PRO A O 1
ATOM 3721 N N . GLU A 1 474 ? -9.734 -1.768 5.626 1.00 81.62 474 GLU A N 1
ATOM 3722 C CA . GLU A 1 474 ? -9.429 -0.971 4.433 1.00 81.62 474 GLU A CA 1
ATOM 3723 C C . GLU A 1 474 ? -9.532 0.549 4.625 1.00 81.62 474 GLU A C 1
ATOM 3725 O O . GLU A 1 474 ? -8.987 1.304 3.809 1.00 81.62 474 GLU A O 1
ATOM 3730 N N . GLU A 1 475 ? -10.248 0.986 5.661 1.00 79.19 475 GLU A N 1
ATOM 3731 C CA . GLU A 1 475 ? -10.429 2.380 6.076 1.00 79.19 475 GLU A CA 1
ATOM 3732 C C . GLU A 1 475 ? -9.326 2.854 7.026 1.00 79.19 475 GLU A C 1
ATOM 3734 O O . GLU A 1 475 ? -9.165 4.058 7.230 1.00 79.19 475 GLU A O 1
ATOM 3739 N N . TYR A 1 476 ? -8.580 1.924 7.627 1.00 81.69 476 TYR A N 1
ATOM 3740 C CA . TYR A 1 476 ? -7.433 2.256 8.463 1.00 81.69 476 TYR A CA 1
ATOM 3741 C C . TYR A 1 476 ? -6.270 2.757 7.580 1.00 81.69 476 TYR A C 1
ATOM 3743 O O . TYR A 1 476 ? -6.200 2.424 6.393 1.00 81.69 476 TYR A O 1
ATOM 3751 N N . PRO A 1 477 ? -5.321 3.542 8.128 1.00 83.50 477 PRO A N 1
ATOM 3752 C CA . PRO A 1 477 ? -4.185 4.033 7.352 1.00 83.50 477 PRO A CA 1
ATOM 3753 C C . PRO A 1 477 ? -3.369 2.889 6.734 1.00 83.50 477 PRO A C 1
ATOM 3755 O O . PRO A 1 477 ? -3.115 1.879 7.400 1.00 83.50 477 PRO A O 1
ATOM 3758 N N . LYS A 1 478 ? -2.932 3.070 5.476 1.00 83.69 478 LYS A N 1
ATOM 3759 C CA . LYS A 1 478 ? -2.016 2.141 4.794 1.00 83.69 478 LYS A CA 1
ATOM 3760 C C . LYS A 1 478 ? -0.734 2.007 5.633 1.00 83.69 478 LYS A C 1
ATOM 3762 O O . LYS A 1 478 ? -0.155 3.041 5.975 1.00 83.69 478 LYS A O 1
ATOM 3767 N N . PRO A 1 479 ? -0.256 0.788 5.939 1.00 87.31 479 PRO A N 1
ATOM 3768 C CA . PRO A 1 479 ? 0.948 0.632 6.736 1.00 87.31 479 PRO A CA 1
ATOM 3769 C C . PRO A 1 479 ? 2.194 1.172 6.054 1.00 87.31 479 PRO A C 1
ATOM 3771 O O . PRO A 1 479 ? 2.365 1.063 4.837 1.00 87.31 479 PRO A O 1
ATOM 3774 N N . GLU A 1 480 ? 3.098 1.700 6.872 1.00 91.69 480 GLU A N 1
ATOM 3775 C CA . GLU A 1 480 ? 4.421 2.102 6.416 1.00 91.69 480 GLU A CA 1
ATOM 3776 C C . GLU A 1 480 ? 5.373 0.907 6.488 1.00 91.69 480 GLU A C 1
ATOM 3778 O O . GLU A 1 480 ? 5.447 0.207 7.503 1.00 91.69 480 GLU A O 1
ATOM 3783 N N . LEU A 1 481 ? 6.093 0.681 5.392 1.00 94.19 481 LEU A N 1
ATOM 3784 C CA . LEU A 1 481 ? 6.947 -0.477 5.157 1.00 94.19 481 LEU A CA 1
ATOM 3785 C C . LEU A 1 481 ? 8.335 -0.029 4.703 1.00 94.19 481 LEU A C 1
ATOM 3787 O O . LEU A 1 481 ? 8.454 0.921 3.927 1.00 94.19 481 LEU A O 1
ATOM 3791 N N . LYS A 1 482 ? 9.366 -0.789 5.080 1.00 96.06 482 LYS A N 1
ATOM 3792 C CA . LYS A 1 482 ? 10.720 -0.647 4.529 1.00 96.06 482 LYS A CA 1
ATOM 3793 C C . LYS A 1 482 ? 11.300 -1.966 4.035 1.00 96.06 482 LYS A C 1
ATOM 3795 O O . LYS A 1 482 ? 10.943 -3.047 4.504 1.00 96.06 482 LYS A O 1
ATOM 3800 N N . CYS A 1 483 ? 12.258 -1.841 3.122 1.00 97.81 483 CYS A N 1
ATOM 3801 C CA . CYS A 1 483 ? 13.081 -2.943 2.645 1.00 97.81 483 CYS A CA 1
ATOM 3802 C C . CYS A 1 483 ? 14.193 -3.252 3.663 1.00 97.81 483 CYS A C 1
ATOM 3804 O O . CYS A 1 483 ? 14.857 -2.335 4.155 1.00 97.81 483 CYS A O 1
ATOM 3806 N N . VAL A 1 484 ? 14.409 -4.531 3.968 1.00 98.19 484 VAL A N 1
ATOM 3807 C CA . VAL A 1 484 ? 15.475 -5.018 4.862 1.00 98.19 484 VAL A CA 1
ATOM 3808 C C . VAL A 1 484 ? 16.225 -6.163 4.184 1.00 98.19 484 VAL A C 1
ATOM 3810 O O . VAL A 1 484 ? 15.613 -6.966 3.480 1.00 98.19 484 VAL A O 1
ATOM 3813 N N . LYS A 1 485 ? 17.550 -6.256 4.350 1.00 98.19 485 LYS A N 1
ATOM 3814 C CA . LYS A 1 485 ? 18.321 -7.379 3.785 1.00 98.19 485 LYS A CA 1
ATOM 3815 C C . LYS A 1 485 ? 18.228 -8.586 4.722 1.00 98.19 485 LYS A C 1
ATOM 3817 O O . LYS A 1 485 ? 18.325 -8.415 5.932 1.00 98.19 485 LYS A O 1
ATOM 3822 N N . VAL A 1 486 ? 18.075 -9.792 4.180 1.00 98.06 486 VAL A N 1
ATOM 3823 C CA . VAL A 1 486 ? 18.138 -11.040 4.963 1.00 98.06 486 VAL A CA 1
ATOM 3824 C C . VAL A 1 486 ? 19.605 -11.432 5.181 1.00 98.06 486 VAL A C 1
ATOM 3826 O O . VAL A 1 486 ? 20.425 -11.271 4.274 1.00 98.06 486 VAL A O 1
ATOM 3829 N N . ALA A 1 487 ? 19.949 -11.889 6.389 1.00 96.44 487 ALA A N 1
ATOM 3830 C CA . ALA A 1 487 ? 21.328 -12.203 6.772 1.00 96.44 487 ALA A CA 1
ATOM 3831 C C . ALA A 1 487 ? 21.734 -13.651 6.436 1.00 96.44 487 ALA A C 1
ATOM 3833 O O . ALA A 1 487 ? 22.830 -13.864 5.924 1.00 96.44 487 ALA A O 1
ATOM 3834 N N . ASP A 1 488 ? 20.857 -14.627 6.686 1.00 95.12 488 ASP A N 1
ATOM 3835 C CA . ASP A 1 488 ? 21.033 -16.033 6.305 1.00 95.12 488 ASP A CA 1
ATOM 3836 C C . ASP A 1 488 ? 19.709 -16.625 5.797 1.00 95.12 488 ASP A C 1
ATOM 3838 O O . ASP A 1 488 ? 18.757 -16.819 6.556 1.00 95.12 488 ASP A O 1
ATOM 3842 N N . ILE A 1 489 ? 19.660 -16.946 4.504 1.00 93.88 489 ILE A N 1
ATOM 3843 C CA . ILE A 1 489 ? 18.475 -17.501 3.830 1.00 93.88 489 ILE A CA 1
ATOM 3844 C C . ILE A 1 489 ? 18.110 -18.936 4.252 1.00 93.88 489 ILE A C 1
ATOM 3846 O O . ILE A 1 489 ? 17.035 -19.421 3.896 1.00 93.88 489 ILE A O 1
ATOM 3850 N N . ASN A 1 490 ? 18.984 -19.617 4.999 1.00 92.62 490 ASN A N 1
ATOM 3851 C CA . ASN A 1 490 ? 18.782 -20.986 5.485 1.00 92.62 490 ASN A CA 1
ATOM 3852 C C . ASN A 1 490 ? 18.137 -21.030 6.883 1.00 92.62 490 ASN A C 1
ATOM 3854 O O . ASN A 1 490 ? 17.868 -22.112 7.407 1.00 92.62 490 ASN A O 1
ATOM 3858 N N . LYS A 1 491 ? 17.896 -19.866 7.498 1.00 93.94 491 LYS A N 1
ATOM 3859 C CA . LYS A 1 491 ? 17.202 -19.714 8.783 1.00 93.94 491 LYS A CA 1
ATOM 3860 C C . LYS A 1 491 ? 15.836 -19.056 8.585 1.00 93.94 491 LYS A C 1
ATOM 3862 O O . LYS A 1 491 ? 15.607 -18.372 7.590 1.00 93.94 491 LYS A O 1
ATOM 3867 N N . ALA A 1 492 ? 14.955 -19.217 9.573 1.00 94.19 492 ALA A N 1
ATOM 3868 C CA . ALA A 1 492 ? 13.706 -18.464 9.642 1.00 94.19 492 ALA A CA 1
ATOM 3869 C C . ALA A 1 492 ? 13.973 -16.951 9.561 1.00 94.19 492 ALA A C 1
ATOM 3871 O O . ALA A 1 492 ? 14.983 -16.455 10.066 1.00 94.19 492 ALA A O 1
ATOM 3872 N N . ILE A 1 493 ? 13.084 -16.220 8.893 1.00 96.19 493 ILE A N 1
ATOM 3873 C CA . ILE A 1 493 ? 13.255 -14.787 8.650 1.00 96.19 493 ILE A CA 1
ATOM 3874 C C . ILE A 1 493 ? 12.455 -14.026 9.700 1.00 96.19 493 ILE A C 1
ATOM 3876 O O . ILE A 1 493 ? 11.235 -13.916 9.630 1.00 96.19 493 ILE A O 1
ATOM 3880 N N . ASP A 1 494 ? 13.168 -13.515 10.695 1.00 95.50 494 ASP A N 1
ATOM 3881 C CA . ASP A 1 494 ? 12.621 -12.717 11.784 1.00 95.50 494 ASP A CA 1
ATOM 3882 C C . ASP A 1 494 ? 13.544 -11.529 12.105 1.00 95.50 494 ASP A C 1
ATOM 3884 O O . ASP A 1 494 ? 14.544 -11.285 11.425 1.00 95.50 494 ASP A O 1
ATOM 3888 N N . GLN A 1 495 ? 13.209 -10.774 13.152 1.00 95.44 495 GLN A N 1
ATOM 3889 C CA . GLN A 1 495 ? 13.935 -9.578 13.589 1.00 95.44 495 GLN A CA 1
ATOM 3890 C C . GLN A 1 495 ? 15.420 -9.819 13.959 1.00 95.44 495 GLN A C 1
ATOM 3892 O O . GLN A 1 495 ? 16.185 -8.856 14.021 1.00 95.44 495 GLN A O 1
ATOM 3897 N N . SER A 1 496 ? 15.846 -11.065 14.188 1.00 96.69 496 SER A N 1
ATOM 3898 C CA . SER A 1 496 ? 17.246 -11.447 14.430 1.00 96.69 496 SER A CA 1
ATOM 3899 C C . SER A 1 496 ? 18.024 -11.810 13.155 1.00 96.69 496 SER A C 1
ATOM 3901 O O . SER A 1 496 ? 19.253 -11.775 13.164 1.00 96.69 496 SER A O 1
ATOM 3903 N N . ASN A 1 497 ? 17.326 -12.116 12.054 1.00 97.31 497 ASN A N 1
ATOM 3904 C CA . ASN A 1 497 ? 17.905 -12.570 10.782 1.00 97.31 497 ASN A CA 1
ATOM 3905 C C . ASN A 1 497 ? 17.831 -11.500 9.666 1.00 97.31 497 ASN A C 1
ATOM 3907 O O . ASN A 1 497 ? 17.910 -11.810 8.474 1.00 97.31 497 ASN A O 1
ATOM 3911 N N . ILE A 1 498 ? 17.674 -10.225 10.038 1.00 97.88 498 ILE A N 1
ATOM 3912 C CA . ILE A 1 498 ? 17.627 -9.095 9.101 1.00 97.88 498 ILE A CA 1
ATOM 3913 C C . ILE A 1 498 ? 18.671 -8.022 9.415 1.00 97.88 498 ILE A C 1
ATOM 3915 O O . ILE A 1 498 ? 19.051 -7.794 10.562 1.00 97.88 498 ILE A O 1
ATOM 3919 N N . LEU A 1 499 ? 19.104 -7.331 8.364 1.00 97.50 499 LEU A N 1
ATOM 3920 C CA . LEU A 1 499 ? 20.014 -6.195 8.397 1.00 97.50 499 LEU A CA 1
ATOM 3921 C C . LEU A 1 499 ? 19.248 -4.931 7.977 1.00 97.50 499 LEU A C 1
ATOM 3923 O O . LEU A 1 499 ? 18.662 -4.864 6.890 1.00 97.50 499 LEU A O 1
ATOM 3927 N N . GLU A 1 500 ? 19.259 -3.924 8.848 1.00 95.62 500 GLU A N 1
ATOM 3928 C CA . G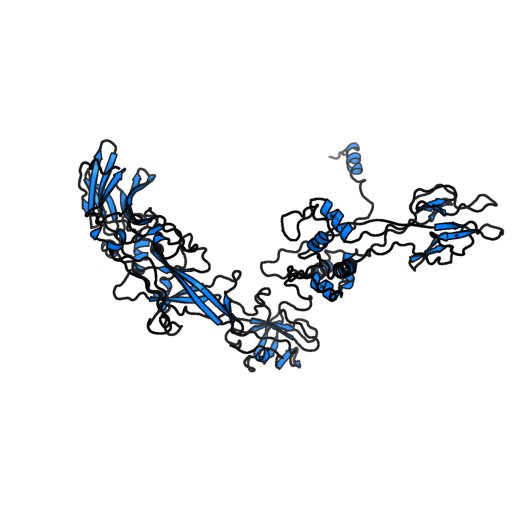LU A 1 500 ? 18.522 -2.662 8.696 1.00 95.62 500 GLU A CA 1
ATOM 3929 C C . GLU A 1 500 ? 19.461 -1.465 8.428 1.00 95.62 500 GLU A C 1
ATOM 3931 O O . GLU A 1 500 ? 20.684 -1.602 8.382 1.00 95.62 500 GLU A O 1
ATOM 3936 N N . GLY A 1 501 ? 18.879 -0.277 8.227 1.00 94.75 501 GLY A N 1
ATOM 3937 C CA . GLY A 1 501 ? 19.596 0.973 7.947 1.00 94.75 501 GLY A CA 1
ATOM 3938 C C . GLY A 1 501 ? 19.579 1.381 6.470 1.00 94.75 501 GLY A C 1
ATOM 3939 O O . GLY A 1 501 ? 19.158 0.623 5.593 1.00 94.75 501 GLY A O 1
ATOM 3940 N N . GLU A 1 502 ? 20.041 2.601 6.180 1.00 93.94 502 GLU A N 1
ATOM 3941 C CA . GLU A 1 502 ? 19.907 3.241 4.859 1.00 93.94 502 GLU A CA 1
ATOM 3942 C C . GLU A 1 502 ? 20.535 2.442 3.703 1.00 93.94 502 GLU A C 1
ATOM 3944 O O . GLU A 1 502 ? 20.007 2.468 2.588 1.00 93.94 502 GLU A O 1
ATOM 3949 N N . LYS A 1 503 ? 21.610 1.670 3.964 1.00 94.06 503 LYS A N 1
ATOM 3950 C CA . LYS A 1 503 ? 22.235 0.771 2.969 1.00 94.06 503 LYS A CA 1
ATOM 3951 C C . LYS A 1 503 ? 21.214 -0.201 2.356 1.00 94.06 503 LYS A C 1
ATOM 3953 O O . LYS A 1 503 ? 21.344 -0.541 1.178 1.00 94.06 503 LYS A O 1
ATOM 3958 N N . TYR A 1 504 ? 20.223 -0.634 3.136 1.00 95.75 504 TYR A N 1
ATOM 3959 C CA . TYR A 1 504 ? 19.217 -1.615 2.726 1.00 95.75 504 TYR A CA 1
ATOM 3960 C C . TYR A 1 504 ? 17.848 -0.976 2.468 1.00 95.75 504 TYR A C 1
ATOM 3962 O O . TYR A 1 504 ? 17.217 -1.295 1.462 1.00 95.75 504 TYR A O 1
ATOM 3970 N N . ALA A 1 505 ? 17.444 0.005 3.282 1.00 95.50 505 ALA A N 1
ATOM 3971 C CA . ALA A 1 505 ? 16.172 0.709 3.109 1.00 95.50 505 ALA A CA 1
ATOM 3972 C C . ALA A 1 505 ? 16.041 1.369 1.722 1.00 95.50 505 ALA A C 1
ATOM 3974 O O . ALA A 1 505 ? 14.957 1.334 1.141 1.00 95.50 505 ALA A O 1
ATOM 3975 N N . LYS A 1 506 ? 17.151 1.871 1.146 1.00 94.69 506 LYS A N 1
ATOM 3976 C CA . LYS A 1 506 ? 17.190 2.483 -0.199 1.00 94.69 506 LYS A CA 1
ATOM 3977 C C . LYS A 1 506 ? 16.608 1.611 -1.320 1.00 94.69 506 LYS A C 1
ATOM 3979 O O . LYS A 1 506 ? 16.241 2.150 -2.354 1.00 94.69 506 LYS A O 1
ATOM 3984 N N . TRP A 1 507 ? 16.591 0.283 -1.165 1.00 96.62 507 TRP A N 1
ATOM 3985 C CA . TRP A 1 507 ? 16.114 -0.627 -2.210 1.00 96.62 507 TRP A CA 1
ATOM 3986 C C . TRP A 1 507 ? 14.584 -0.679 -2.289 1.00 96.62 507 TRP A C 1
ATOM 3988 O O . TRP A 1 507 ? 14.064 -1.122 -3.306 1.00 96.62 507 TRP A O 1
ATOM 3998 N N . GLY A 1 508 ? 13.859 -0.221 -1.263 1.00 96.38 508 GLY A N 1
ATOM 3999 C CA . GLY A 1 508 ? 12.409 -0.035 -1.337 1.00 96.38 508 GLY A CA 1
ATOM 4000 C C . GLY A 1 508 ? 12.055 1.265 -2.063 1.00 96.38 508 GLY A C 1
ATOM 4001 O O . GLY A 1 508 ? 12.602 2.318 -1.735 1.00 96.38 508 GLY A O 1
ATOM 4002 N N . ILE A 1 509 ? 11.133 1.220 -3.027 1.00 93.31 509 ILE A N 1
ATOM 4003 C CA . ILE A 1 509 ? 10.674 2.434 -3.716 1.00 93.31 509 ILE A CA 1
ATOM 4004 C C . ILE A 1 509 ? 9.592 3.121 -2.874 1.00 93.31 509 ILE A C 1
ATOM 4006 O O . ILE A 1 509 ? 8.459 2.652 -2.802 1.00 93.31 509 ILE A O 1
ATOM 4010 N N . THR A 1 510 ? 9.935 4.263 -2.277 1.00 84.31 510 THR A N 1
ATOM 4011 C CA . THR A 1 510 ? 8.995 5.120 -1.529 1.00 84.31 510 THR A CA 1
ATOM 4012 C C . THR A 1 510 ? 8.084 5.945 -2.438 1.00 84.31 510 THR A C 1
ATOM 4014 O O . THR A 1 510 ? 6.917 6.136 -2.116 1.00 84.31 510 THR A O 1
ATOM 4017 N N . ASN A 1 511 ? 8.603 6.387 -3.589 1.00 84.81 511 ASN A N 1
ATOM 4018 C CA . ASN A 1 511 ? 7.864 7.082 -4.644 1.00 84.81 511 ASN A CA 1
ATOM 4019 C C . ASN A 1 511 ? 7.693 6.136 -5.850 1.00 84.81 511 ASN A C 1
ATOM 4021 O O . ASN A 1 511 ? 8.503 6.195 -6.787 1.00 84.81 511 ASN A O 1
ATOM 4025 N N . PRO A 1 512 ? 6.723 5.200 -5.807 1.00 86.38 512 PRO A N 1
ATOM 4026 C CA . PRO A 1 512 ? 6.441 4.292 -6.917 1.00 86.38 512 PRO A CA 1
ATOM 4027 C C . PRO A 1 512 ? 6.073 5.070 -8.192 1.00 86.38 512 PRO A C 1
ATOM 4029 O O . PRO A 1 512 ? 5.562 6.190 -8.104 1.00 86.38 512 PRO A O 1
ATOM 4032 N N . PRO A 1 513 ? 6.308 4.499 -9.385 1.00 83.50 513 PRO A N 1
ATOM 4033 C CA . PRO A 1 513 ? 5.824 5.089 -10.627 1.00 83.50 513 PRO A CA 1
ATOM 4034 C C . PRO A 1 513 ? 4.293 5.167 -10.709 1.00 83.50 513 PRO A C 1
ATOM 4036 O O . PRO A 1 513 ? 3.577 4.542 -9.922 1.00 83.50 513 PRO A O 1
ATOM 4039 N N . ALA A 1 514 ? 3.800 5.901 -11.712 1.00 79.81 514 ALA A N 1
ATOM 4040 C CA . ALA A 1 514 ? 2.379 5.946 -12.055 1.00 79.81 514 ALA A CA 1
ATOM 4041 C C . ALA A 1 514 ? 1.794 4.530 -12.236 1.00 79.81 514 ALA A C 1
ATOM 4043 O O . ALA A 1 514 ? 2.511 3.594 -12.584 1.00 79.81 514 ALA A O 1
ATOM 4044 N N . GLY A 1 515 ? 0.505 4.363 -11.930 1.00 82.44 515 GLY A N 1
ATOM 4045 C CA . GLY A 1 515 ? -0.165 3.057 -11.875 1.00 82.44 515 GLY A CA 1
ATOM 4046 C C . GLY A 1 515 ? 0.134 2.268 -10.593 1.00 82.44 515 GLY A C 1
ATOM 4047 O O . GLY A 1 515 ? -0.783 1.736 -9.973 1.00 82.44 515 GLY A O 1
ATOM 4048 N N . PHE A 1 516 ? 1.388 2.247 -10.130 1.00 87.94 516 PHE A N 1
ATOM 4049 C CA . PHE A 1 516 ? 1.787 1.537 -8.905 1.00 87.94 516 PHE A CA 1
ATOM 4050 C C . PHE A 1 516 ? 1.615 2.362 -7.617 1.00 87.94 516 PHE A C 1
ATOM 4052 O O . PHE A 1 516 ? 1.684 1.795 -6.526 1.00 87.94 516 PHE A O 1
ATOM 4059 N N . SER A 1 517 ? 1.376 3.673 -7.718 1.00 83.00 517 SER A N 1
ATOM 4060 C CA . SER A 1 517 ? 1.142 4.576 -6.578 1.00 83.00 517 SER A CA 1
ATOM 4061 C C . SER A 1 517 ? -0.043 4.179 -5.704 1.00 83.00 517 SER A C 1
ATOM 4063 O O . SER A 1 517 ? 0.030 4.272 -4.477 1.00 83.00 517 SER A O 1
ATOM 4065 N N . ASP A 1 518 ? -1.109 3.694 -6.333 1.00 78.88 518 ASP A N 1
ATOM 4066 C CA . ASP A 1 518 ? -2.424 3.577 -5.700 1.00 78.88 518 ASP A CA 1
ATOM 4067 C C . ASP A 1 518 ? -2.644 2.179 -5.087 1.00 78.88 518 ASP A C 1
ATOM 4069 O O . ASP A 1 518 ? -3.631 1.928 -4.391 1.00 78.88 518 ASP A O 1
ATOM 4073 N N . LEU A 1 519 ? -1.692 1.259 -5.294 1.00 82.00 519 LEU A N 1
ATOM 4074 C CA . LEU A 1 519 ? -1.713 -0.092 -4.739 1.00 82.00 519 LEU A CA 1
ATOM 4075 C C . LEU A 1 519 ? -1.575 -0.050 -3.208 1.00 82.00 519 LEU A C 1
ATOM 4077 O O . LEU A 1 519 ? -0.498 0.216 -2.666 1.00 82.00 519 LEU A O 1
ATOM 4081 N N . LYS A 1 520 ? -2.655 -0.363 -2.483 1.00 80.94 520 LYS A N 1
ATOM 4082 C CA . LYS A 1 520 ? -2.640 -0.494 -1.011 1.00 80.94 520 LYS A CA 1
ATOM 4083 C C . LYS A 1 520 ? -1.814 -1.688 -0.509 1.00 80.94 520 LYS A C 1
ATOM 4085 O O . LYS A 1 520 ? -1.340 -1.644 0.621 1.00 80.94 520 LYS A O 1
ATOM 4090 N N . ASP A 1 521 ? -1.658 -2.724 -1.332 1.00 88.88 521 ASP A N 1
ATOM 4091 C CA . ASP A 1 521 ? -1.213 -4.077 -0.956 1.00 88.88 521 ASP A CA 1
ATOM 4092 C C . ASP A 1 521 ? 0.041 -4.554 -1.722 1.00 88.88 521 ASP A C 1
ATOM 4094 O O . ASP A 1 521 ? 0.306 -5.751 -1.845 1.00 88.88 521 ASP A O 1
ATOM 4098 N N . ALA A 1 522 ? 0.826 -3.613 -2.255 1.00 92.69 522 ALA A N 1
ATOM 4099 C CA . ALA A 1 522 ? 2.074 -3.895 -2.954 1.00 92.69 522 ALA A CA 1
ATOM 4100 C C . ALA A 1 522 ? 3.238 -3.053 -2.420 1.00 92.69 522 ALA A C 1
ATOM 4102 O O . ALA A 1 522 ? 3.087 -1.869 -2.101 1.00 92.69 522 ALA A O 1
ATOM 4103 N N . PHE A 1 523 ? 4.411 -3.679 -2.349 1.00 95.06 523 PHE A N 1
ATOM 4104 C CA . PHE A 1 523 ? 5.689 -3.051 -2.028 1.00 95.06 523 PHE A CA 1
ATOM 4105 C C . PHE A 1 523 ? 6.668 -3.303 -3.179 1.00 95.06 523 PHE A C 1
ATOM 4107 O O . PHE A 1 523 ? 6.712 -4.409 -3.722 1.00 95.06 523 PHE A O 1
ATOM 4114 N N . LEU A 1 524 ? 7.438 -2.288 -3.575 1.00 96.56 524 LEU A N 1
ATOM 4115 C CA . LEU A 1 524 ? 8.336 -2.371 -4.730 1.00 96.56 524 LEU A CA 1
ATOM 4116 C C . LEU A 1 524 ? 9.801 -2.381 -4.291 1.00 96.56 524 LEU A C 1
ATOM 4118 O O . LEU A 1 524 ? 10.221 -1.511 -3.526 1.00 96.56 524 LEU A O 1
ATOM 4122 N N . ILE A 1 525 ? 10.586 -3.316 -4.828 1.00 97.56 525 ILE A N 1
ATOM 4123 C CA . ILE A 1 525 ? 12.026 -3.439 -4.561 1.00 97.56 525 ILE A CA 1
ATOM 4124 C C . ILE A 1 525 ? 12.814 -3.218 -5.859 1.00 97.56 525 ILE A C 1
ATOM 4126 O O . ILE A 1 525 ? 12.593 -3.913 -6.849 1.00 97.56 525 ILE A O 1
ATOM 4130 N N . ILE A 1 526 ? 13.730 -2.248 -5.865 1.00 96.19 526 ILE A N 1
ATOM 4131 C CA . ILE A 1 526 ? 14.589 -1.882 -7.006 1.00 96.19 526 ILE A CA 1
ATOM 4132 C C . ILE A 1 526 ? 15.481 -3.065 -7.405 1.00 96.19 526 ILE A C 1
ATOM 4134 O O . ILE A 1 526 ? 16.117 -3.678 -6.548 1.00 96.19 526 ILE A O 1
ATOM 4138 N N . ARG A 1 527 ? 15.588 -3.349 -8.708 1.00 95.38 527 ARG A N 1
ATOM 4139 C CA . ARG A 1 527 ? 16.557 -4.325 -9.238 1.00 95.38 527 ARG A CA 1
ATOM 4140 C C . ARG A 1 527 ? 17.967 -3.713 -9.310 1.00 95.38 527 ARG A C 1
ATOM 4142 O O . ARG A 1 527 ? 18.098 -2.582 -9.782 1.00 95.38 527 ARG A O 1
ATOM 4149 N N . PRO A 1 528 ? 19.032 -4.425 -8.894 1.00 95.88 528 PRO A N 1
ATOM 4150 C CA . PRO A 1 528 ? 20.402 -3.949 -9.056 1.00 95.88 528 PRO A CA 1
ATOM 4151 C C . PRO A 1 528 ? 20.784 -3.859 -10.544 1.00 95.88 528 PRO A C 1
ATOM 4153 O O . PRO A 1 528 ? 20.430 -4.712 -11.356 1.00 95.88 528 PRO A O 1
ATOM 4156 N N . ASN A 1 529 ? 21.482 -2.794 -10.924 1.00 94.25 529 ASN A N 1
ATOM 4157 C CA . ASN A 1 529 ? 21.720 -2.409 -12.315 1.00 94.25 529 ASN A CA 1
ATOM 4158 C C . ASN A 1 529 ? 23.113 -2.856 -12.762 1.00 94.25 529 ASN A C 1
ATOM 4160 O O . ASN A 1 529 ? 24.114 -2.405 -12.204 1.00 94.25 529 ASN A O 1
ATOM 4164 N N . VAL A 1 530 ? 23.200 -3.684 -13.804 1.00 94.31 530 VAL A N 1
ATOM 4165 C CA . VAL A 1 530 ? 24.486 -3.990 -14.444 1.00 94.31 530 VAL A CA 1
ATOM 4166 C C . VAL A 1 530 ? 24.853 -2.806 -15.336 1.00 94.31 530 VAL A C 1
ATOM 4168 O O . VAL A 1 530 ? 24.233 -2.607 -16.382 1.00 94.31 530 VAL A O 1
ATOM 4171 N N . LEU A 1 531 ? 25.815 -1.982 -14.914 1.00 92.31 531 LEU A N 1
ATOM 4172 C CA . LEU A 1 531 ? 26.260 -0.806 -15.671 1.00 92.31 531 LEU A CA 1
ATOM 4173 C C . LEU A 1 531 ? 27.065 -1.209 -16.915 1.00 92.31 531 LEU A C 1
ATOM 4175 O O . LEU A 1 531 ? 27.875 -2.138 -16.861 1.00 92.31 531 LEU A O 1
ATOM 4179 N N . SER A 1 532 ? 26.874 -0.482 -18.019 1.00 88.94 532 SER A N 1
ATOM 4180 C CA . SER A 1 532 ? 27.782 -0.548 -19.171 1.00 88.94 532 SER A CA 1
ATOM 4181 C C . SER A 1 532 ? 29.148 0.045 -18.816 1.00 88.94 532 SER A C 1
ATOM 4183 O O . SER A 1 532 ? 29.264 0.832 -17.875 1.00 88.94 532 SER A O 1
ATOM 4185 N N . ASP A 1 533 ? 30.192 -0.282 -19.577 1.00 88.25 533 ASP A N 1
ATOM 4186 C CA . ASP A 1 533 ? 31.523 0.287 -19.325 1.00 88.25 533 ASP A CA 1
ATOM 4187 C C . ASP A 1 533 ? 31.571 1.803 -19.562 1.00 88.25 533 ASP A C 1
ATOM 4189 O O . ASP A 1 533 ? 32.284 2.509 -18.849 1.00 88.25 533 ASP A O 1
ATOM 4193 N N . ALA A 1 534 ? 30.731 2.322 -20.464 1.00 88.69 534 ALA A N 1
ATOM 4194 C CA . ALA A 1 534 ? 30.515 3.757 -20.621 1.00 88.69 534 ALA A CA 1
ATOM 4195 C C . ALA A 1 534 ? 29.882 4.378 -19.359 1.00 88.69 534 ALA A C 1
ATOM 4197 O O . ALA A 1 534 ? 30.399 5.354 -18.828 1.00 88.69 534 ALA A O 1
ATOM 4198 N N . GLU A 1 535 ? 28.824 3.782 -18.794 1.00 90.69 535 GLU A N 1
ATOM 4199 C CA . GLU A 1 535 ? 28.213 4.275 -17.546 1.00 90.69 535 GLU A CA 1
ATOM 4200 C C . GLU A 1 535 ? 29.132 4.136 -16.320 1.00 90.69 535 GLU A C 1
ATOM 4202 O O . GLU A 1 535 ? 29.010 4.927 -15.386 1.00 90.69 535 GLU A O 1
ATOM 4207 N N . LYS A 1 536 ? 30.070 3.178 -16.299 1.00 90.62 536 LYS A N 1
ATOM 4208 C CA . LYS A 1 536 ? 31.107 3.103 -15.252 1.00 90.62 536 LYS A CA 1
ATOM 4209 C C . LYS A 1 536 ? 32.043 4.314 -15.344 1.00 90.62 536 LYS A C 1
ATOM 4211 O O . LYS A 1 536 ? 32.165 5.055 -14.366 1.00 90.62 536 LYS A O 1
ATOM 4216 N N . LYS A 1 537 ? 32.636 4.539 -16.525 1.00 85.88 537 LYS A N 1
ATOM 4217 C CA . LYS A 1 537 ? 33.546 5.662 -16.833 1.00 85.88 537 LYS A CA 1
ATOM 4218 C C . LYS A 1 537 ? 32.891 7.046 -16.714 1.00 85.88 537 LYS A C 1
ATOM 4220 O O . LYS A 1 537 ? 33.581 8.021 -16.441 1.00 85.88 537 LYS A O 1
ATOM 4225 N N . GLY A 1 538 ? 31.592 7.140 -16.986 1.00 77.19 538 GLY A N 1
ATOM 4226 C CA . GLY A 1 538 ? 30.922 8.408 -17.255 1.00 77.19 538 GLY A CA 1
ATOM 4227 C C . GLY A 1 538 ? 30.772 9.325 -16.048 1.00 77.19 538 GLY A C 1
ATOM 4228 O O . GLY A 1 538 ? 30.061 8.993 -15.099 1.00 77.19 538 GLY A O 1
ATOM 4229 N N . ASP A 1 539 ? 31.366 10.514 -16.148 1.00 66.56 539 ASP A N 1
ATOM 4230 C CA . ASP A 1 539 ? 31.211 11.623 -15.192 1.00 66.56 539 ASP A CA 1
ATOM 4231 C C . ASP A 1 539 ? 30.688 12.923 -15.856 1.00 66.56 539 ASP A C 1
ATOM 4233 O O . ASP A 1 539 ? 30.540 13.947 -15.189 1.00 66.56 539 ASP A O 1
ATOM 4237 N N . LYS A 1 540 ? 30.406 12.900 -17.172 1.00 69.25 540 LYS A N 1
ATOM 4238 C CA . LYS A 1 540 ? 29.781 13.995 -17.947 1.00 69.25 540 LYS A CA 1
ATOM 4239 C C . LYS A 1 540 ? 28.938 13.429 -19.092 1.00 69.25 540 LYS A C 1
ATOM 4241 O O . LYS A 1 540 ? 29.498 12.776 -19.971 1.00 69.25 540 LYS A O 1
ATOM 4246 N N . VAL A 1 541 ? 27.642 13.722 -19.132 1.00 79.31 541 VAL A N 1
ATOM 4247 C CA . VAL A 1 541 ? 26.707 13.175 -20.128 1.00 79.31 541 VAL A CA 1
ATOM 4248 C C . VAL A 1 541 ? 26.301 14.215 -21.175 1.00 79.31 541 VAL A C 1
ATOM 4250 O O . VAL A 1 541 ? 25.993 15.361 -20.858 1.00 79.31 541 VAL A O 1
ATOM 4253 N N . MET A 1 542 ? 26.250 13.809 -22.446 1.00 75.06 542 MET A N 1
ATOM 4254 C CA . MET A 1 542 ? 25.970 14.712 -23.577 1.00 75.06 542 MET A CA 1
ATOM 4255 C C . MET A 1 542 ? 24.474 14.960 -23.860 1.00 75.06 542 MET A C 1
ATOM 4257 O O . MET A 1 542 ? 24.135 15.610 -24.850 1.00 75.06 542 MET A O 1
ATOM 4261 N N . PHE A 1 543 ? 23.556 14.464 -23.019 1.00 77.31 543 PHE A N 1
ATOM 4262 C CA . PHE A 1 543 ? 22.110 14.562 -23.257 1.00 77.31 543 PHE A CA 1
ATOM 4263 C C . PHE A 1 543 ? 21.276 14.824 -21.989 1.00 77.31 543 PHE A C 1
ATOM 4265 O O . PHE A 1 543 ? 21.237 14.023 -21.054 1.00 77.31 543 PHE A O 1
ATOM 4272 N N . GLY A 1 544 ? 20.501 15.913 -22.013 1.00 77.69 544 GLY A N 1
ATOM 4273 C CA . GLY A 1 544 ? 19.425 16.187 -21.056 1.00 77.69 544 GLY A CA 1
ATOM 4274 C C . GLY A 1 544 ? 19.881 16.321 -19.596 1.00 77.69 544 GLY A C 1
ATOM 4275 O O . GLY A 1 544 ? 20.852 16.999 -19.296 1.00 77.69 544 GLY A O 1
ATOM 4276 N N . ASN A 1 545 ? 19.135 15.699 -18.676 1.00 75.19 545 ASN A N 1
ATOM 4277 C CA . ASN A 1 545 ? 19.456 15.631 -17.240 1.00 75.19 545 ASN A CA 1
ATOM 4278 C C . ASN A 1 545 ? 20.057 14.260 -16.845 1.00 75.19 545 ASN A C 1
ATOM 4280 O O . ASN A 1 545 ? 19.915 13.828 -15.696 1.00 75.19 545 ASN A O 1
ATOM 4284 N N . LEU A 1 546 ? 20.661 13.528 -17.788 1.00 82.00 546 LEU A N 1
ATOM 4285 C CA . LEU A 1 546 ? 21.086 12.145 -17.553 1.00 82.00 546 LEU A CA 1
ATOM 4286 C C . LEU A 1 546 ? 22.205 12.006 -16.508 1.00 82.00 546 LEU A C 1
ATOM 4288 O O . LEU A 1 546 ? 22.240 10.965 -15.861 1.00 82.00 546 LEU A O 1
ATOM 4292 N N . ASP A 1 547 ? 23.035 13.022 -16.240 1.00 82.50 547 ASP A N 1
ATOM 4293 C CA . ASP A 1 547 ? 24.048 12.970 -15.164 1.00 82.50 547 ASP A CA 1
ATOM 4294 C C . ASP A 1 547 ? 23.420 12.644 -13.799 1.00 82.50 547 ASP A C 1
ATOM 4296 O O . ASP A 1 547 ? 23.938 11.838 -13.024 1.00 82.50 547 ASP A O 1
ATOM 4300 N N . LYS A 1 548 ? 22.241 13.221 -13.520 1.00 84.06 548 LYS A N 1
ATOM 4301 C CA . LYS A 1 548 ? 21.489 12.976 -12.279 1.00 84.06 548 LYS A CA 1
ATOM 4302 C C . LYS A 1 548 ? 20.992 11.533 -12.205 1.00 84.06 548 LYS A C 1
ATOM 4304 O O . LYS A 1 548 ? 21.042 10.931 -11.135 1.00 84.06 548 LYS A O 1
ATOM 4309 N N . LYS A 1 549 ? 20.551 10.970 -13.337 1.00 85.31 549 LYS A N 1
ATOM 4310 C CA . LYS A 1 549 ? 20.164 9.555 -13.432 1.00 85.31 549 LYS A CA 1
ATOM 4311 C C . LYS A 1 549 ? 21.371 8.633 -13.291 1.00 85.31 549 LYS A C 1
ATOM 4313 O O . LYS A 1 549 ? 21.279 7.644 -12.576 1.00 85.31 549 LYS A O 1
ATOM 4318 N N . LEU A 1 550 ? 22.504 8.976 -13.905 1.00 87.06 550 LEU A N 1
ATOM 4319 C CA . LEU A 1 550 ? 23.752 8.219 -13.828 1.00 87.06 550 LEU A CA 1
ATOM 4320 C C . LEU A 1 550 ? 24.241 8.108 -12.380 1.00 87.06 550 LEU A C 1
ATOM 4322 O O . LEU A 1 550 ? 24.486 7.008 -11.887 1.00 87.06 550 LEU A O 1
ATOM 4326 N N . ALA A 1 551 ? 24.275 9.234 -11.662 1.00 88.62 551 ALA A N 1
ATOM 4327 C CA . ALA A 1 551 ? 24.579 9.270 -10.234 1.00 88.62 551 ALA A CA 1
ATOM 4328 C C . ALA A 1 551 ? 23.573 8.460 -9.389 1.00 88.62 551 ALA A C 1
ATOM 4330 O O . ALA A 1 551 ? 23.950 7.877 -8.373 1.00 88.62 551 ALA A O 1
ATOM 4331 N N . GLN A 1 552 ? 22.302 8.378 -9.802 1.00 89.56 552 GLN A N 1
ATOM 4332 C CA . GLN A 1 552 ? 21.306 7.521 -9.156 1.00 89.56 552 GLN A CA 1
ATOM 4333 C C . GLN A 1 552 ? 21.542 6.030 -9.448 1.00 89.56 552 GLN A C 1
ATOM 4335 O O . GLN A 1 552 ? 21.623 5.261 -8.494 1.00 89.56 552 GLN A O 1
ATOM 4340 N N . ILE A 1 553 ? 21.713 5.595 -10.703 1.00 89.62 553 ILE A N 1
ATOM 4341 C CA . ILE A 1 553 ? 21.943 4.170 -11.016 1.00 89.62 553 ILE A CA 1
ATOM 4342 C C . ILE A 1 553 ? 23.291 3.662 -10.490 1.00 89.62 553 ILE A C 1
ATOM 4344 O O . ILE A 1 553 ? 23.342 2.527 -10.026 1.00 89.62 553 ILE A O 1
ATOM 4348 N N . LYS A 1 554 ? 24.337 4.505 -10.418 1.00 91.88 554 LYS A N 1
ATOM 4349 C CA . LYS A 1 554 ? 25.601 4.184 -9.721 1.00 91.88 554 LYS A CA 1
ATOM 4350 C C . LYS A 1 554 ? 25.371 3.836 -8.232 1.00 91.88 554 LYS A C 1
ATOM 4352 O O . LYS A 1 554 ? 26.084 2.999 -7.688 1.00 91.88 554 LYS A O 1
ATOM 4357 N N . ARG A 1 555 ? 24.330 4.370 -7.565 1.00 92.94 555 ARG A N 1
ATOM 4358 C CA . ARG A 1 555 ? 23.946 3.972 -6.184 1.00 92.94 555 ARG A CA 1
ATOM 4359 C C . ARG A 1 555 ? 23.238 2.614 -6.095 1.00 92.94 555 ARG A C 1
ATOM 4361 O O . ARG A 1 555 ? 23.123 2.086 -4.985 1.00 92.94 555 ARG A O 1
ATOM 4368 N N . TYR A 1 556 ? 22.768 2.065 -7.212 1.00 94.50 556 TYR A N 1
ATOM 4369 C CA . TYR A 1 556 ? 22.085 0.769 -7.318 1.00 94.50 556 TYR A CA 1
ATOM 4370 C C . TYR A 1 556 ? 22.812 -0.175 -8.284 1.00 94.50 556 TYR A C 1
ATOM 4372 O O . TYR A 1 556 ? 22.186 -1.056 -8.867 1.00 94.50 556 TYR A O 1
ATOM 4380 N N . GLU A 1 557 ? 24.118 0.019 -8.476 1.00 95.12 557 GLU A N 1
ATOM 4381 C CA . GLU A 1 557 ? 24.967 -0.860 -9.276 1.00 95.12 557 GLU A CA 1
ATOM 4382 C C . GLU A 1 557 ? 24.964 -2.285 -8.699 1.00 95.12 557 GLU A C 1
ATOM 4384 O O . GLU A 1 557 ? 25.088 -2.474 -7.487 1.00 95.12 557 GLU A O 1
ATOM 4389 N N . TRP A 1 558 ? 24.836 -3.284 -9.571 1.00 96.31 558 TRP A N 1
ATOM 4390 C CA . TRP A 1 558 ? 24.980 -4.691 -9.211 1.00 96.31 558 TRP A CA 1
ATOM 4391 C C . TRP A 1 558 ? 26.441 -5.043 -8.925 1.00 96.31 558 TRP A C 1
ATOM 4393 O O . TRP A 1 558 ? 27.326 -4.753 -9.733 1.00 96.31 558 TRP A O 1
ATOM 4403 N N . LYS A 1 559 ? 26.690 -5.708 -7.795 1.00 94.50 559 LYS A N 1
ATOM 4404 C CA . LYS A 1 559 ? 27.993 -6.275 -7.443 1.00 94.50 559 LYS A CA 1
ATOM 4405 C C . LYS A 1 559 ? 27.884 -7.793 -7.415 1.00 94.50 559 LYS A C 1
ATOM 4407 O O . LYS A 1 559 ? 27.129 -8.343 -6.627 1.00 94.50 559 LYS A O 1
ATOM 4412 N N . GLU A 1 560 ? 28.684 -8.457 -8.243 1.00 89.25 560 GLU A N 1
ATOM 4413 C CA . GLU A 1 560 ? 28.729 -9.922 -8.378 1.00 89.25 560 GLU A CA 1
ATOM 4414 C C . GLU A 1 560 ? 29.052 -10.654 -7.061 1.00 89.25 560 GLU A C 1
ATOM 4416 O O . GLU A 1 560 ? 28.673 -11.805 -6.873 1.00 89.25 560 GLU A O 1
ATOM 4421 N N . THR A 1 561 ? 29.702 -9.965 -6.119 1.00 86.81 561 THR A N 1
ATOM 4422 C CA . THR A 1 561 ? 30.035 -10.461 -4.776 1.00 86.81 561 THR A CA 1
ATOM 4423 C C . THR A 1 561 ? 28.978 -10.166 -3.700 1.00 86.81 561 THR A C 1
ATOM 4425 O O . THR A 1 561 ? 29.161 -10.578 -2.555 1.00 86.81 561 THR A O 1
ATOM 4428 N N . GLU A 1 562 ? 27.885 -9.456 -4.011 1.00 87.12 562 GLU A N 1
ATOM 4429 C CA . GLU A 1 562 ? 26.774 -9.227 -3.077 1.00 87.12 562 GLU A CA 1
ATOM 4430 C C . GLU A 1 562 ? 25.565 -10.112 -3.419 1.00 87.12 562 GLU A C 1
ATOM 4432 O O . GLU A 1 562 ? 25.007 -10.058 -4.510 1.00 87.12 562 GLU A O 1
ATOM 4437 N N . GLU A 1 563 ? 25.077 -10.869 -2.436 1.00 90.31 563 GLU A N 1
ATOM 4438 C CA . GLU A 1 563 ? 23.769 -11.520 -2.537 1.00 90.31 563 GLU A CA 1
ATOM 4439 C C . GLU A 1 563 ? 22.628 -10.514 -2.308 1.00 90.31 563 GLU A C 1
ATOM 4441 O O . GLU A 1 563 ? 22.629 -9.770 -1.320 1.00 90.31 563 GLU A O 1
ATOM 4446 N N . TYR A 1 564 ? 21.615 -10.521 -3.174 1.00 95.81 564 TYR A N 1
ATOM 4447 C CA . TYR A 1 564 ? 20.494 -9.573 -3.144 1.00 95.81 564 TYR A CA 1
ATOM 4448 C C . TYR A 1 564 ? 19.189 -10.228 -2.655 1.00 95.81 564 TYR A C 1
ATOM 4450 O O . TYR A 1 564 ? 18.179 -10.236 -3.356 1.00 95.81 564 TYR A O 1
ATOM 4458 N N . PHE A 1 565 ? 19.209 -10.782 -1.437 1.00 97.75 565 PHE A N 1
ATOM 4459 C CA . PHE A 1 565 ? 18.019 -11.307 -0.754 1.00 97.75 565 PHE A CA 1
ATOM 4460 C C . PHE A 1 565 ? 17.434 -10.275 0.217 1.00 97.75 565 PHE A C 1
ATOM 4462 O O . PHE A 1 565 ? 18.107 -9.836 1.154 1.00 97.75 565 PHE A O 1
ATOM 4469 N N . PHE A 1 566 ? 16.169 -9.908 0.014 1.00 98.50 566 PHE A N 1
ATOM 4470 C CA . PHE A 1 566 ? 15.479 -8.899 0.821 1.00 98.50 566 PHE A CA 1
ATOM 4471 C C . PHE A 1 566 ? 14.145 -9.408 1.364 1.00 98.50 566 PHE A C 1
ATOM 4473 O O . PHE A 1 566 ? 13.513 -10.285 0.784 1.00 98.50 566 PHE A O 1
ATOM 4480 N N . SER A 1 567 ? 13.715 -8.823 2.475 1.00 98.00 567 SER A N 1
ATOM 4481 C CA . SER A 1 567 ? 12.382 -8.965 3.054 1.00 98.00 567 SER A CA 1
ATOM 4482 C C . SER A 1 567 ? 11.818 -7.564 3.355 1.00 98.00 567 SER A C 1
ATOM 4484 O O . SER A 1 567 ? 12.451 -6.539 3.076 1.00 98.00 567 SER A O 1
ATOM 4486 N N . ILE A 1 568 ? 10.603 -7.512 3.888 1.00 97.38 568 ILE A N 1
ATOM 4487 C CA . ILE A 1 568 ? 9.853 -6.300 4.198 1.00 97.38 568 ILE A CA 1
ATOM 4488 C C . ILE A 1 568 ? 9.613 -6.252 5.709 1.00 97.38 568 ILE A C 1
ATOM 4490 O O . ILE A 1 568 ? 9.205 -7.249 6.307 1.00 97.38 568 ILE A O 1
ATOM 4494 N N . LYS A 1 569 ? 9.831 -5.085 6.322 1.00 96.81 569 LYS A N 1
ATOM 4495 C CA . LYS A 1 569 ? 9.531 -4.825 7.736 1.00 96.81 569 LYS A CA 1
ATOM 4496 C C . LYS A 1 569 ? 8.517 -3.690 7.890 1.00 96.81 569 LYS A C 1
ATOM 4498 O O . LYS A 1 569 ? 8.628 -2.668 7.212 1.00 96.81 569 LYS A O 1
ATOM 4503 N N . GLY A 1 570 ? 7.565 -3.865 8.804 1.00 95.00 570 GLY A N 1
ATOM 4504 C CA . GLY A 1 570 ? 6.586 -2.852 9.195 1.00 95.00 570 GLY A CA 1
ATOM 4505 C C . GLY A 1 570 ? 7.145 -1.800 10.153 1.00 95.00 570 GLY A C 1
ATOM 4506 O O . GLY A 1 570 ? 7.823 -2.135 11.129 1.00 95.00 570 GLY A O 1
ATOM 4507 N N . GLU A 1 571 ? 6.845 -0.527 9.886 1.00 91.56 571 GLU A N 1
ATOM 4508 C CA . GLU A 1 571 ? 7.330 0.624 10.666 1.00 91.56 571 GLU A CA 1
ATOM 4509 C C . GLU A 1 571 ? 6.214 1.394 11.382 1.00 91.56 571 GLU A C 1
ATOM 4511 O O . GLU A 1 571 ? 6.369 1.701 12.563 1.00 91.56 571 GLU A O 1
ATOM 4516 N N . LYS A 1 572 ? 5.084 1.670 10.710 1.00 92.00 572 LYS A N 1
ATOM 4517 C CA . LYS A 1 572 ? 3.900 2.314 11.313 1.00 92.00 572 LYS A CA 1
ATOM 4518 C C . LYS A 1 572 ? 2.595 1.641 10.897 1.00 92.00 572 LYS A C 1
ATOM 4520 O O . LYS A 1 572 ? 2.525 1.007 9.846 1.00 92.00 572 LYS A O 1
ATOM 4525 N N . TYR A 1 573 ? 1.562 1.862 11.711 1.00 91.56 573 TYR A N 1
ATOM 4526 C CA . TYR A 1 573 ? 0.204 1.323 11.564 1.00 91.56 573 TYR A CA 1
ATOM 4527 C C . TYR A 1 573 ? 0.097 -0.206 11.745 1.00 91.56 573 TYR A C 1
ATOM 4529 O O . TYR A 1 573 ? -0.784 -0.862 11.201 1.00 91.56 573 TYR A O 1
ATOM 4537 N N . PHE A 1 574 ? 0.995 -0.773 12.556 1.00 92.88 574 PHE A N 1
ATOM 4538 C CA . PHE A 1 574 ? 1.045 -2.196 12.915 1.00 92.88 574 PHE A CA 1
ATOM 4539 C C . PHE A 1 574 ? 0.693 -2.458 14.393 1.00 92.88 574 PHE A C 1
ATOM 4541 O O . PHE A 1 574 ? 1.179 -3.407 14.991 1.00 92.88 574 PHE A O 1
ATOM 4548 N N . TYR A 1 575 ? -0.142 -1.623 15.014 1.00 92.75 575 TYR A N 1
ATOM 4549 C CA . TYR A 1 575 ? -0.540 -1.712 16.429 1.00 92.75 575 TYR A CA 1
ATOM 4550 C C . TYR A 1 575 ? 0.665 -1.778 17.397 1.00 92.75 575 TYR A C 1
ATOM 4552 O O . TYR A 1 575 ? 0.724 -2.625 18.295 1.00 92.75 575 TYR A O 1
ATOM 4560 N N . GLY A 1 576 ? 1.655 -0.893 17.215 1.00 89.88 576 GLY A N 1
ATOM 4561 C CA . GLY A 1 576 ? 2.855 -0.865 18.070 1.00 89.88 576 GLY A CA 1
ATOM 4562 C C . GLY A 1 576 ? 3.688 -2.148 17.978 1.00 89.88 576 GLY A C 1
ATOM 4563 O O . GLY A 1 576 ? 4.290 -2.600 18.955 1.00 89.88 576 GLY A O 1
ATOM 4564 N N . ASP A 1 577 ? 3.640 -2.801 16.824 1.00 91.69 577 ASP A N 1
ATOM 4565 C CA . ASP A 1 577 ? 4.365 -4.011 16.463 1.00 91.69 577 ASP A CA 1
ATOM 4566 C C . ASP A 1 577 ? 5.236 -3.696 15.236 1.00 91.69 577 ASP A C 1
ATOM 4568 O O . ASP A 1 577 ? 4.938 -2.778 14.472 1.00 91.69 577 ASP A O 1
ATOM 4572 N N . ASN A 1 578 ? 6.321 -4.441 15.035 1.00 93.81 578 ASN A N 1
ATOM 4573 C CA . ASN A 1 578 ? 7.215 -4.247 13.890 1.00 93.81 578 ASN A CA 1
ATOM 4574 C C . ASN A 1 578 ? 7.425 -5.583 13.168 1.00 93.81 578 ASN A C 1
ATOM 4576 O O . ASN A 1 578 ? 8.499 -6.179 13.282 1.00 93.81 578 ASN A O 1
ATOM 4580 N N . PRO A 1 579 ? 6.393 -6.097 12.473 1.00 95.81 579 PRO A N 1
ATOM 4581 C CA . PRO A 1 579 ? 6.452 -7.407 11.845 1.00 95.81 579 PRO A CA 1
ATOM 4582 C C . PRO A 1 579 ? 7.496 -7.421 10.731 1.00 95.81 579 PRO A C 1
ATOM 4584 O O . PRO A 1 579 ? 7.610 -6.477 9.948 1.00 95.81 579 PRO A O 1
ATOM 4587 N N . VAL A 1 580 ? 8.219 -8.530 10.636 1.00 97.56 580 VAL A N 1
ATOM 4588 C CA . VAL A 1 580 ? 9.049 -8.879 9.481 1.00 97.56 580 VAL A CA 1
ATOM 4589 C C . VAL A 1 580 ? 8.264 -9.901 8.663 1.00 97.56 580 VAL A C 1
ATOM 4591 O O . VAL A 1 580 ? 7.617 -10.779 9.236 1.00 97.56 580 VAL A O 1
ATOM 4594 N N . MET A 1 581 ? 8.281 -9.780 7.338 1.00 97.38 581 MET A N 1
ATOM 4595 C CA . MET A 1 581 ? 7.760 -10.818 6.451 1.00 97.38 581 MET A CA 1
ATOM 4596 C C . MET A 1 581 ? 8.684 -12.042 6.542 1.00 97.38 581 MET A C 1
ATOM 4598 O O . MET A 1 581 ? 9.876 -11.946 6.247 1.00 97.38 581 MET A O 1
ATOM 4602 N N . ASP A 1 582 ? 8.149 -13.196 6.933 1.00 95.44 582 ASP A N 1
ATOM 4603 C CA . ASP A 1 582 ? 8.896 -14.443 7.179 1.00 95.44 582 ASP A CA 1
ATOM 4604 C C . ASP A 1 582 ? 9.334 -15.171 5.887 1.00 95.44 582 ASP A C 1
ATOM 4606 O O . ASP A 1 582 ? 9.660 -16.357 5.888 1.00 95.44 582 ASP A O 1
ATOM 4610 N N . GLU A 1 583 ? 9.362 -14.431 4.780 1.00 96.69 583 GLU A N 1
ATOM 4611 C CA . GLU A 1 583 ? 9.686 -14.854 3.423 1.00 96.69 583 GLU A CA 1
ATOM 4612 C C . GLU A 1 583 ? 10.729 -13.879 2.831 1.00 96.69 583 GLU A C 1
ATOM 4614 O O . GLU A 1 583 ? 10.635 -12.662 3.006 1.00 96.69 583 GLU A O 1
ATOM 4619 N N . ALA A 1 584 ? 11.735 -14.405 2.131 1.00 97.56 584 ALA A N 1
ATOM 4620 C CA . ALA A 1 584 ? 12.746 -13.640 1.400 1.00 97.56 584 ALA A CA 1
ATOM 4621 C C . ALA A 1 584 ? 12.385 -13.550 -0.080 1.00 97.56 584 ALA A C 1
ATOM 4623 O O . ALA A 1 584 ? 11.755 -14.447 -0.639 1.00 97.56 584 ALA A O 1
ATOM 4624 N N . VAL A 1 585 ? 12.889 -12.517 -0.742 1.00 98.50 585 VAL A N 1
ATOM 4625 C CA . VAL A 1 585 ? 12.780 -12.311 -2.182 1.00 98.50 585 VAL A CA 1
ATOM 4626 C C . VAL A 1 585 ? 14.181 -12.207 -2.769 1.00 98.50 585 VAL A C 1
ATOM 4628 O O . VAL A 1 585 ? 14.963 -11.339 -2.373 1.00 98.50 585 VAL A O 1
ATOM 4631 N N . GLN A 1 586 ? 14.506 -13.089 -3.713 1.00 97.94 586 GLN A N 1
ATOM 4632 C CA . GLN A 1 586 ? 15.707 -12.969 -4.538 1.00 97.94 586 GLN A CA 1
ATOM 4633 C C . GLN A 1 586 ? 15.518 -11.819 -5.535 1.00 97.94 586 GLN A C 1
ATOM 4635 O O . GLN A 1 586 ? 14.605 -11.871 -6.358 1.00 97.94 586 GLN A O 1
ATOM 4640 N N . ILE A 1 587 ? 16.360 -10.788 -5.495 1.00 97.75 587 ILE A N 1
ATOM 4641 C CA . ILE A 1 587 ? 16.253 -9.635 -6.398 1.00 97.75 587 ILE A CA 1
ATOM 4642 C C . ILE A 1 587 ? 17.307 -9.752 -7.517 1.00 97.75 587 ILE A C 1
ATOM 4644 O O . ILE A 1 587 ? 18.499 -9.611 -7.241 1.00 97.75 587 ILE A O 1
ATOM 4648 N N . PRO A 1 588 ? 16.902 -10.012 -8.774 1.00 96.31 588 PRO A N 1
ATOM 4649 C CA . PRO A 1 588 ? 17.813 -10.235 -9.893 1.00 96.31 588 PRO A CA 1
ATOM 4650 C C . PRO A 1 588 ? 18.358 -8.932 -10.476 1.00 96.31 588 PRO A C 1
ATOM 4652 O O . PRO A 1 588 ? 17.639 -7.933 -10.622 1.00 96.31 588 PRO A O 1
ATOM 4655 N N . GLU A 1 589 ? 19.600 -8.988 -10.937 1.00 95.44 589 GLU A N 1
ATOM 4656 C CA . GLU A 1 589 ? 20.227 -7.932 -11.718 1.00 95.44 589 GLU A CA 1
ATOM 4657 C C . GLU A 1 589 ? 19.479 -7.635 -13.025 1.00 95.44 589 GLU A C 1
ATOM 4659 O O . GLU A 1 589 ? 18.811 -8.504 -13.594 1.00 95.44 589 GLU A O 1
ATOM 4664 N N . ILE A 1 590 ? 19.567 -6.394 -13.511 1.00 94.00 590 ILE A N 1
ATOM 4665 C CA . ILE A 1 590 ? 19.067 -6.000 -14.831 1.00 94.00 590 ILE A CA 1
ATOM 4666 C C . ILE A 1 590 ? 20.201 -5.538 -15.751 1.00 94.00 590 ILE A C 1
ATOM 4668 O O . ILE A 1 590 ? 20.918 -4.573 -15.471 1.00 94.00 590 ILE A O 1
ATOM 4672 N N . TYR A 1 591 ? 20.339 -6.252 -16.868 1.00 93.38 591 TYR A N 1
ATOM 4673 C CA . TYR A 1 591 ? 21.284 -5.963 -17.943 1.00 93.38 591 TYR A CA 1
ATOM 4674 C C . TYR A 1 591 ? 20.794 -4.820 -18.847 1.00 93.38 591 TYR A C 1
ATOM 4676 O O . TYR A 1 591 ? 19.578 -4.627 -18.968 1.00 93.38 591 TYR A O 1
ATOM 4684 N N . PRO A 1 592 ? 21.713 -4.064 -19.483 1.00 89.94 592 PRO A N 1
ATOM 4685 C CA . PRO A 1 592 ? 21.378 -3.144 -20.568 1.00 89.94 592 PRO A CA 1
ATOM 4686 C C . PRO A 1 592 ? 20.799 -3.887 -21.777 1.00 89.94 592 PRO A C 1
ATOM 4688 O O . PRO A 1 592 ? 21.059 -5.074 -21.977 1.00 89.94 592 PRO A O 1
ATOM 4691 N N . SER A 1 593 ? 20.036 -3.160 -22.590 1.00 86.06 593 SER A N 1
ATOM 4692 C CA . SER A 1 593 ? 19.628 -3.592 -23.932 1.00 86.06 593 SER A CA 1
ATOM 4693 C C . SER A 1 593 ? 20.853 -3.889 -24.825 1.00 86.06 593 SER A C 1
ATOM 4695 O O . SER A 1 593 ? 21.943 -3.380 -24.541 1.00 86.06 593 SER A O 1
ATOM 4697 N N . PRO A 1 594 ? 20.710 -4.709 -25.888 1.00 76.44 594 PRO A N 1
ATOM 4698 C CA . PRO A 1 594 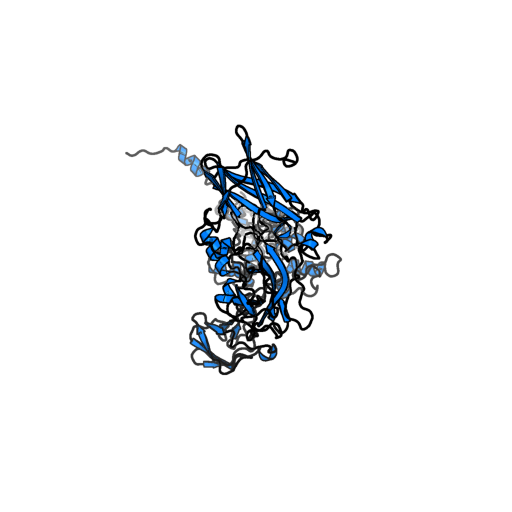? 21.782 -4.936 -26.858 1.00 76.44 594 PRO A CA 1
ATOM 4699 C C . PRO A 1 594 ? 22.181 -3.640 -27.577 1.00 76.44 594 PRO A C 1
ATOM 4701 O O . PRO A 1 594 ? 21.427 -2.669 -27.611 1.00 76.44 594 PRO A O 1
ATOM 4704 N N . TRP A 1 595 ? 23.392 -3.641 -28.128 1.00 73.69 595 TRP A N 1
ATOM 4705 C CA . TRP A 1 595 ? 24.076 -2.450 -28.626 1.00 73.69 595 TRP A CA 1
ATOM 4706 C C . TRP A 1 595 ? 23.896 -2.324 -30.147 1.00 73.69 595 TRP A C 1
ATOM 4708 O O . TRP A 1 595 ? 23.616 -3.313 -30.839 1.00 73.69 595 TRP A O 1
ATOM 4718 N N . LEU A 1 596 ? 24.074 -1.112 -30.679 1.00 83.06 596 LEU A N 1
ATOM 4719 C CA . LEU A 1 596 ? 24.225 -0.918 -32.123 1.00 83.06 596 LEU A CA 1
ATOM 4720 C C . LEU A 1 596 ? 25.528 -1.574 -32.598 1.00 83.06 596 LEU A C 1
ATOM 4722 O O . LEU A 1 596 ? 26.583 -1.369 -32.002 1.00 83.06 596 LEU A O 1
ATOM 4726 N N . LYS A 1 597 ? 25.437 -2.363 -33.672 1.00 84.69 597 LYS A N 1
ATOM 4727 C CA . LYS A 1 597 ? 26.561 -3.081 -34.290 1.00 84.69 597 LYS A CA 1
ATOM 4728 C C . LYS A 1 597 ? 27.192 -2.258 -35.408 1.00 84.69 597 LYS A C 1
ATOM 4730 O O . LYS A 1 597 ? 28.411 -2.155 -35.491 1.00 84.69 597 LYS A O 1
ATOM 4735 N N . CYS A 1 598 ? 26.358 -1.679 -36.270 1.00 86.69 598 CYS A N 1
ATOM 4736 C CA . CYS A 1 598 ? 26.777 -0.708 -37.274 1.00 86.69 598 CYS A CA 1
ATOM 4737 C C . CYS A 1 598 ? 25.665 0.315 -37.547 1.00 86.69 598 CYS A C 1
ATOM 4739 O O . CYS A 1 598 ? 24.490 0.068 -37.272 1.00 86.69 598 CYS A O 1
ATOM 4741 N N . ALA A 1 599 ? 26.054 1.481 -38.057 1.00 91.25 599 ALA A N 1
ATOM 4742 C CA . ALA A 1 599 ? 25.174 2.579 -38.418 1.00 91.25 599 ALA A CA 1
ATOM 4743 C C . ALA A 1 599 ? 25.833 3.372 -39.553 1.00 91.25 599 ALA A C 1
ATOM 4745 O O . ALA A 1 599 ? 27.002 3.754 -39.470 1.00 91.25 599 ALA A O 1
ATOM 4746 N N . VAL A 1 600 ? 25.062 3.603 -40.605 1.00 93.19 600 VAL A N 1
ATOM 4747 C CA . VAL A 1 600 ? 25.459 4.239 -41.859 1.00 93.19 600 VAL A CA 1
ATOM 4748 C C . VAL A 1 600 ? 24.516 5.413 -42.097 1.00 93.19 600 VAL A C 1
ATOM 4750 O O . VAL A 1 600 ? 23.320 5.324 -41.803 1.00 93.19 600 VAL A O 1
ATOM 4753 N N . VAL A 1 601 ? 25.038 6.529 -42.601 1.00 93.50 601 VAL A N 1
ATOM 4754 C CA . VAL A 1 601 ? 24.240 7.709 -42.948 1.00 93.50 601 VAL A CA 1
ATOM 4755 C C . VAL A 1 601 ? 24.073 7.811 -44.458 1.00 93.50 601 VAL A C 1
ATOM 4757 O O . VAL A 1 601 ? 25.040 7.945 -45.208 1.00 93.50 601 VAL A O 1
ATOM 4760 N N . GLU A 1 602 ? 22.821 7.829 -44.894 1.00 92.56 602 GLU A N 1
ATOM 4761 C CA . GLU A 1 602 ? 22.447 8.215 -46.248 1.00 92.56 602 GLU A CA 1
ATOM 4762 C C . GLU A 1 602 ? 22.036 9.695 -46.250 1.00 92.56 602 GLU A C 1
ATOM 4764 O O . GLU A 1 602 ? 21.243 10.123 -45.410 1.00 92.56 602 GLU A O 1
ATOM 4769 N N . THR A 1 603 ? 22.549 10.485 -47.197 1.00 87.81 603 THR A N 1
ATOM 4770 C CA . THR A 1 603 ? 22.103 11.871 -47.426 1.00 87.81 603 THR A CA 1
ATOM 4771 C C . THR A 1 603 ? 21.639 12.026 -48.871 1.00 87.81 603 THR A C 1
ATOM 4773 O O . THR A 1 603 ? 22.435 11.913 -49.801 1.00 87.81 603 THR A O 1
ATOM 4776 N N . LYS A 1 604 ? 20.349 12.311 -49.053 1.00 84.38 604 LYS A N 1
ATOM 4777 C CA . LYS A 1 604 ? 19.697 12.625 -50.333 1.00 84.38 604 LYS A CA 1
ATOM 4778 C C . LYS A 1 604 ? 19.227 14.086 -50.319 1.00 84.38 604 LYS A C 1
ATOM 4780 O O . LYS A 1 604 ? 19.291 14.774 -49.300 1.00 84.38 604 LYS A O 1
ATOM 4785 N N . THR A 1 605 ? 18.778 14.613 -51.456 1.00 81.19 605 THR A N 1
ATOM 4786 C CA . THR A 1 605 ? 18.389 16.030 -51.574 1.00 81.19 605 THR A CA 1
ATOM 4787 C C . THR A 1 605 ? 17.193 16.373 -50.673 1.00 81.19 605 THR A C 1
ATOM 4789 O O . THR A 1 605 ? 16.044 16.147 -51.035 1.00 81.19 605 THR A O 1
ATOM 4792 N N . GLY A 1 606 ? 17.472 16.956 -49.503 1.00 78.12 606 GLY A N 1
ATOM 4793 C CA . GLY A 1 606 ? 16.469 17.360 -48.509 1.00 78.12 606 GLY A CA 1
ATOM 4794 C C . GLY A 1 606 ? 16.189 16.338 -47.399 1.00 78.12 606 GLY A C 1
ATOM 4795 O O . GLY A 1 606 ? 15.474 16.676 -46.453 1.00 78.12 606 GLY A O 1
ATOM 4796 N N . GLU A 1 607 ? 16.775 15.139 -47.461 1.00 84.25 607 GLU A N 1
ATOM 4797 C CA . GLU A 1 607 ? 16.563 14.063 -46.487 1.00 84.25 607 GLU A CA 1
ATOM 4798 C C . GLU A 1 607 ? 17.887 13.424 -46.042 1.00 84.25 607 GLU A C 1
ATOM 4800 O O . GLU A 1 607 ? 18.774 13.161 -46.851 1.00 84.25 607 GLU A O 1
ATOM 4805 N N . THR A 1 608 ? 17.991 13.138 -44.744 1.00 89.31 608 THR A N 1
ATOM 4806 C CA . THR A 1 608 ? 19.097 12.375 -44.159 1.00 89.31 608 THR A CA 1
ATOM 4807 C C . THR A 1 608 ? 18.510 11.230 -43.343 1.00 89.31 608 THR A C 1
ATOM 4809 O O . THR A 1 608 ? 17.647 11.465 -42.486 1.00 89.31 608 THR A O 1
ATOM 4812 N N . ASN A 1 609 ? 18.996 10.017 -43.592 1.00 91.19 609 ASN A N 1
ATOM 4813 C CA . ASN A 1 609 ? 18.523 8.772 -42.994 1.00 91.19 609 ASN A CA 1
ATOM 4814 C C . ASN A 1 609 ? 19.695 8.034 -42.328 1.00 91.19 609 ASN A C 1
ATOM 4816 O O . ASN A 1 609 ? 20.839 8.148 -42.770 1.00 91.19 609 ASN A O 1
ATOM 4820 N N . THR A 1 610 ? 19.419 7.257 -41.281 1.00 92.06 610 THR A N 1
ATOM 4821 C CA . THR A 1 610 ? 20.398 6.366 -40.646 1.00 92.06 610 THR A CA 1
ATOM 4822 C C . THR A 1 610 ? 19.869 4.945 -40.644 1.00 92.06 610 THR A C 1
ATOM 4824 O O . THR A 1 610 ? 18.769 4.686 -40.157 1.00 92.06 610 THR A O 1
ATOM 4827 N N . TRP A 1 611 ? 20.667 4.029 -41.172 1.00 92.88 611 TRP A N 1
ATOM 4828 C CA . TRP A 1 611 ? 20.348 2.612 -41.291 1.00 92.88 611 TRP A CA 1
ATOM 4829 C C . TRP A 1 611 ? 21.513 1.767 -40.774 1.00 92.88 611 TRP A C 1
ATOM 4831 O O . TRP A 1 611 ? 22.628 2.271 -40.646 1.00 92.88 611 TRP A O 1
ATOM 4841 N N . GLY A 1 612 ? 21.280 0.507 -40.421 1.00 91.56 612 GLY A N 1
ATOM 4842 C CA . GLY A 1 612 ? 22.343 -0.346 -39.888 1.00 91.56 612 GLY A CA 1
ATOM 4843 C C . GLY A 1 612 ? 21.843 -1.596 -39.178 1.00 91.56 612 GLY A C 1
ATOM 4844 O O . GLY A 1 612 ? 20.702 -2.020 -39.365 1.00 91.56 612 GLY A O 1
ATOM 4845 N N . GLU A 1 613 ? 22.705 -2.178 -38.348 1.00 88.50 613 GLU A N 1
ATOM 4846 C CA . GLU A 1 613 ? 22.452 -3.434 -37.644 1.00 88.50 613 GLU A CA 1
ATOM 4847 C C . GLU A 1 613 ? 22.549 -3.276 -36.115 1.00 88.50 613 GLU A C 1
ATOM 4849 O O . GLU A 1 613 ? 23.398 -2.536 -35.612 1.00 88.50 613 GLU A O 1
ATOM 4854 N N . ILE A 1 614 ? 21.747 -4.033 -35.357 1.00 85.88 614 ILE A N 1
ATOM 4855 C CA . ILE A 1 614 ? 22.005 -4.338 -33.930 1.00 85.88 614 ILE A CA 1
ATOM 4856 C C . ILE A 1 614 ? 22.591 -5.751 -33.770 1.00 85.88 614 ILE A C 1
ATOM 4858 O O . ILE A 1 614 ? 22.430 -6.592 -34.659 1.00 85.88 614 ILE A O 1
ATOM 4862 N N . GLU A 1 615 ? 23.253 -6.022 -32.639 1.00 80.50 615 GLU A N 1
ATOM 4863 C CA . GLU A 1 615 ? 23.891 -7.316 -32.336 1.00 80.50 615 GLU A CA 1
ATOM 4864 C C . GLU A 1 615 ? 23.054 -8.179 -31.360 1.00 80.50 615 GLU A C 1
ATOM 4866 O O . GLU A 1 615 ? 23.024 -7.893 -30.159 1.00 80.50 615 GLU A O 1
ATOM 4871 N N . PRO A 1 616 ? 22.388 -9.265 -31.816 1.00 71.38 616 PRO A N 1
ATOM 4872 C CA . PRO A 1 616 ? 21.545 -10.092 -30.943 1.00 71.38 616 PRO A CA 1
ATOM 4873 C C . PRO A 1 616 ? 22.336 -11.097 -30.094 1.00 71.38 616 PRO A C 1
ATOM 4875 O O . PRO A 1 616 ? 21.870 -11.511 -29.035 1.00 71.38 616 PRO A O 1
ATOM 4878 N N . ASP A 1 617 ? 23.543 -11.487 -30.516 1.00 72.50 617 ASP A N 1
ATOM 4879 C CA . ASP A 1 617 ? 24.396 -12.417 -29.759 1.00 72.50 617 ASP A CA 1
ATOM 4880 C C . ASP A 1 617 ? 25.038 -11.769 -28.511 1.00 72.50 617 ASP A C 1
ATOM 4882 O O . ASP A 1 617 ? 25.553 -12.467 -27.636 1.00 72.50 617 ASP A O 1
ATOM 4886 N N . ALA A 1 618 ? 24.938 -10.442 -28.361 1.00 77.56 618 ALA A N 1
ATOM 4887 C CA . ALA A 1 618 ? 25.341 -9.725 -27.151 1.00 77.56 618 ALA A CA 1
ATOM 4888 C C . ALA A 1 618 ? 24.382 -9.935 -25.957 1.00 77.56 618 ALA A C 1
ATOM 4890 O O . ALA A 1 618 ? 24.760 -9.641 -24.814 1.00 77.56 618 ALA A O 1
ATOM 4891 N N . LEU A 1 619 ? 23.164 -10.445 -26.201 1.00 87.25 619 LEU A N 1
ATOM 4892 C CA . LEU A 1 619 ? 22.125 -10.648 -25.186 1.00 87.25 619 LEU A CA 1
ATOM 4893 C C . LEU A 1 619 ? 22.601 -11.506 -23.999 1.00 87.25 619 LEU A C 1
ATOM 4895 O O . LEU A 1 619 ? 23.473 -12.367 -24.118 1.00 87.25 619 LEU A O 1
ATOM 4899 N N . LYS A 1 620 ? 22.014 -11.253 -22.825 1.00 92.31 620 LYS A N 1
ATOM 4900 C CA . LYS A 1 620 ? 22.307 -11.953 -21.563 1.00 92.31 620 LYS A CA 1
ATOM 4901 C C . LYS A 1 620 ? 21.056 -12.641 -21.033 1.00 92.31 620 LYS A C 1
ATOM 4903 O O . LYS A 1 620 ? 19.951 -12.345 -21.479 1.00 92.31 620 LYS A O 1
ATOM 4908 N N . LYS A 1 621 ? 21.231 -13.539 -20.061 1.00 94.31 621 LYS A N 1
ATOM 4909 C CA . LYS A 1 621 ? 20.121 -14.151 -19.324 1.00 94.31 621 LYS A CA 1
ATOM 4910 C C . LYS A 1 621 ? 19.109 -13.095 -18.849 1.00 94.31 621 LYS A C 1
ATOM 4912 O O . LYS A 1 621 ? 19.476 -12.007 -18.398 1.00 94.31 621 LYS A O 1
ATOM 4917 N N . PHE A 1 622 ? 17.831 -13.433 -18.935 1.00 94.38 622 PHE A N 1
ATOM 4918 C CA . PHE A 1 622 ? 16.715 -12.579 -18.532 1.00 94.38 622 PHE A CA 1
ATOM 4919 C C . PHE A 1 622 ? 15.800 -13.315 -17.547 1.00 94.38 622 PHE A C 1
ATOM 4921 O O . PHE A 1 622 ? 16.011 -14.484 -17.227 1.00 94.38 622 PHE A O 1
ATOM 4928 N N . TYR A 1 623 ? 14.793 -12.612 -17.032 1.00 95.44 623 TYR A N 1
ATOM 4929 C CA . TYR A 1 623 ? 13.942 -13.087 -15.943 1.00 95.44 623 TYR A CA 1
ATOM 4930 C C . TYR A 1 623 ? 12.481 -12.709 -16.197 1.00 95.44 623 TYR A C 1
ATOM 4932 O O . TYR A 1 623 ? 12.229 -11.606 -16.684 1.00 95.44 623 TYR A O 1
ATOM 4940 N N . LEU A 1 624 ? 11.531 -13.588 -15.844 1.00 94.19 624 LEU A N 1
ATOM 4941 C CA . LEU A 1 624 ? 10.087 -13.382 -16.083 1.00 94.19 624 LEU A CA 1
ATOM 4942 C C . LEU A 1 624 ? 9.196 -13.610 -14.849 1.00 94.19 624 LEU A C 1
ATOM 4944 O O . LEU A 1 624 ? 8.264 -12.842 -14.623 1.00 94.19 624 LEU A O 1
ATOM 4948 N N . LYS A 1 625 ? 9.457 -14.661 -14.058 1.00 94.19 625 LYS A N 1
ATOM 4949 C CA . LYS A 1 625 ? 8.576 -15.107 -12.964 1.00 94.19 625 LYS A CA 1
ATOM 4950 C C . LYS A 1 625 ? 9.335 -15.746 -11.802 1.00 94.19 625 LYS A C 1
ATOM 4952 O O . LYS A 1 625 ? 10.429 -16.287 -11.989 1.00 94.19 625 LYS A O 1
ATOM 4957 N N . TYR A 1 626 ? 8.712 -15.698 -10.628 1.00 97.00 626 TYR A N 1
ATOM 4958 C CA . TYR A 1 626 ? 9.193 -16.316 -9.394 1.00 97.00 626 TYR A CA 1
ATOM 4959 C C . TYR A 1 626 ? 8.598 -17.706 -9.172 1.00 97.00 626 TYR A C 1
ATOM 4961 O O . TYR A 1 626 ? 7.439 -17.956 -9.504 1.00 97.00 626 TYR A O 1
ATOM 4969 N N . ASP A 1 627 ? 9.372 -18.564 -8.514 1.00 95.62 627 ASP A N 1
ATOM 4970 C CA . ASP A 1 627 ? 8.853 -19.713 -7.782 1.00 95.62 627 ASP A CA 1
ATOM 4971 C C . ASP A 1 627 ? 8.530 -19.305 -6.339 1.00 95.62 627 ASP A C 1
ATOM 4973 O O . ASP A 1 627 ? 9.262 -18.538 -5.706 1.00 95.62 627 ASP A O 1
ATOM 4977 N N . LYS A 1 628 ? 7.433 -19.844 -5.800 1.00 94.75 628 LYS A N 1
ATOM 4978 C CA . LYS A 1 628 ? 7.116 -19.734 -4.372 1.00 94.75 628 LYS A CA 1
ATOM 4979 C C . LYS A 1 628 ? 7.996 -20.715 -3.580 1.00 94.75 628 LYS A C 1
ATOM 4981 O O . LYS A 1 628 ? 8.152 -21.845 -4.046 1.00 94.75 628 LYS A O 1
ATOM 4986 N N . PRO A 1 629 ? 8.529 -20.351 -2.395 1.00 93.44 629 PRO A N 1
ATOM 4987 C CA . PRO A 1 629 ? 9.250 -21.297 -1.552 1.00 93.44 629 PRO A CA 1
ATOM 4988 C C . PRO A 1 629 ? 8.427 -22.555 -1.252 1.00 93.44 629 PRO A C 1
ATOM 4990 O O . PRO A 1 629 ? 7.234 -22.493 -0.944 1.00 93.44 629 PRO A O 1
ATOM 4993 N N . GLU A 1 630 ? 9.099 -23.702 -1.322 1.00 90.44 630 GLU A N 1
ATOM 4994 C CA . GLU A 1 630 ? 8.574 -24.995 -0.883 1.00 90.44 630 GLU A CA 1
ATOM 4995 C C . GLU A 1 630 ? 8.384 -25.022 0.644 1.00 90.44 630 GLU A C 1
ATOM 4997 O O . GLU A 1 630 ? 8.959 -24.215 1.375 1.00 90.44 630 GLU A O 1
ATOM 5002 N N . SER A 1 631 ? 7.612 -25.987 1.151 1.00 85.69 631 SER A N 1
ATOM 5003 C CA . SER A 1 631 ? 7.417 -26.152 2.598 1.00 85.69 631 SER A CA 1
ATOM 5004 C C . SER A 1 631 ? 8.758 -26.333 3.326 1.00 85.69 631 SER A C 1
ATOM 5006 O O . SER A 1 631 ? 9.553 -27.198 2.962 1.00 85.69 631 SER A O 1
ATOM 5008 N N . GLY A 1 632 ? 9.011 -25.510 4.347 1.00 81.75 632 GLY A N 1
ATOM 5009 C CA . GLY A 1 632 ? 10.281 -25.483 5.084 1.00 81.75 632 GLY A CA 1
ATOM 5010 C C . GLY A 1 632 ? 11.391 -24.626 4.456 1.00 81.75 632 GLY A C 1
ATOM 5011 O O . GLY A 1 632 ? 12.466 -24.528 5.043 1.00 81.75 632 GLY A O 1
ATOM 5012 N N . LYS A 1 633 ? 11.149 -23.981 3.307 1.00 90.88 633 LYS A N 1
ATOM 5013 C CA . LYS A 1 633 ? 12.018 -22.941 2.730 1.00 90.88 633 LYS A CA 1
ATOM 5014 C C . LYS A 1 633 ? 11.370 -21.563 2.886 1.00 90.88 633 LYS A C 1
ATOM 5016 O O . LYS A 1 633 ? 10.156 -21.452 3.030 1.00 90.88 633 LYS A O 1
ATOM 5021 N N . TYR A 1 634 ? 12.188 -20.513 2.814 1.00 93.19 634 TYR A N 1
ATOM 5022 C CA . TYR A 1 634 ? 11.743 -19.127 3.024 1.00 93.19 634 TYR A CA 1
ATOM 5023 C C . TYR A 1 634 ? 11.892 -18.230 1.785 1.00 93.19 634 TYR A C 1
ATOM 5025 O O . TYR A 1 634 ? 11.325 -17.145 1.747 1.00 93.19 634 TYR A O 1
ATOM 5033 N N . VAL A 1 635 ? 12.652 -18.648 0.767 1.00 96.69 635 VAL A N 1
ATOM 5034 C CA . VAL A 1 635 ? 13.049 -17.787 -0.362 1.00 96.69 635 VAL A CA 1
ATOM 5035 C C . VAL A 1 635 ? 12.138 -17.964 -1.577 1.00 96.69 635 VAL A C 1
ATOM 5037 O O . VAL A 1 635 ? 12.052 -19.056 -2.135 1.00 96.69 635 VAL A O 1
ATOM 5040 N N . TRP A 1 636 ? 11.539 -16.869 -2.045 1.00 97.81 636 TRP A N 1
ATOM 5041 C CA . TRP A 1 636 ? 11.030 -16.742 -3.410 1.00 97.81 636 TRP A CA 1
ATOM 5042 C C . TRP A 1 636 ? 12.213 -16.562 -4.362 1.00 97.81 636 TRP A C 1
ATOM 5044 O O . TRP A 1 636 ? 12.867 -15.511 -4.376 1.00 97.81 636 TRP A O 1
ATOM 5054 N N . THR A 1 637 ? 12.504 -17.602 -5.136 1.00 96.31 637 THR A N 1
ATOM 5055 C CA . THR A 1 637 ? 13.579 -17.626 -6.132 1.00 96.31 637 THR A CA 1
ATOM 5056 C C . THR A 1 637 ? 13.052 -17.218 -7.501 1.00 96.31 637 THR A C 1
ATOM 5058 O O . THR A 1 637 ? 11.875 -17.408 -7.808 1.00 96.31 637 THR A O 1
ATOM 5061 N N . ILE A 1 638 ? 13.912 -16.653 -8.348 1.00 95.75 638 ILE A N 1
ATOM 5062 C CA . ILE A 1 638 ? 13.535 -16.234 -9.701 1.00 95.75 638 ILE A CA 1
ATOM 5063 C C . ILE A 1 638 ? 14.315 -17.023 -10.751 1.00 95.75 638 ILE A C 1
ATOM 5065 O O . ILE A 1 638 ? 15.534 -17.180 -10.657 1.00 95.75 638 ILE A O 1
ATOM 5069 N N . ARG A 1 639 ? 13.613 -17.538 -11.765 1.00 90.69 639 ARG A N 1
ATOM 5070 C CA . ARG A 1 639 ? 14.244 -18.336 -12.825 1.00 90.69 639 ARG A CA 1
ATOM 5071 C C . ARG A 1 639 ? 14.922 -17.424 -13.844 1.00 90.69 639 ARG A C 1
ATOM 5073 O O . ARG A 1 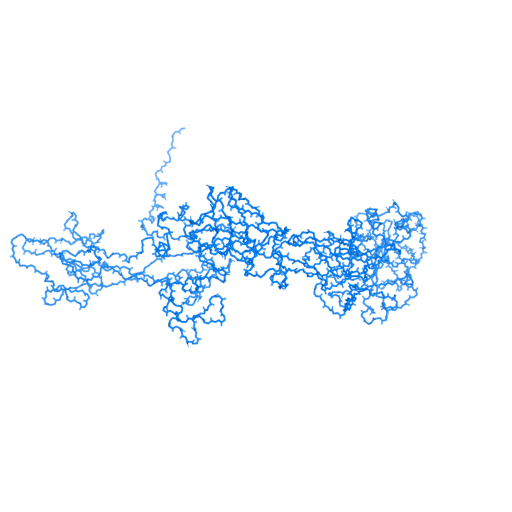639 ? 14.251 -16.611 -14.482 1.00 90.69 639 ARG A O 1
ATOM 5080 N N . SER A 1 640 ? 16.230 -17.597 -14.024 1.00 94.12 640 SER A N 1
ATOM 5081 C CA . SER A 1 640 ? 16.952 -17.091 -15.192 1.00 94.12 640 SER A CA 1
ATOM 5082 C C . SER A 1 640 ? 16.610 -17.917 -16.434 1.00 94.12 640 SER A C 1
ATOM 5084 O O . SER A 1 640 ? 16.456 -19.138 -16.356 1.00 94.12 640 SER A O 1
ATOM 5086 N N . LEU A 1 641 ? 16.520 -17.254 -17.583 1.00 95.00 641 LEU A N 1
ATOM 5087 C CA . LEU A 1 641 ? 16.327 -17.862 -18.896 1.00 95.00 641 LEU A CA 1
ATOM 5088 C C . LEU A 1 641 ? 17.401 -17.345 -19.855 1.00 95.00 641 LEU A C 1
ATOM 5090 O O . LEU A 1 641 ? 17.621 -16.139 -19.938 1.00 95.00 641 LEU A O 1
ATOM 5094 N N . GLU A 1 642 ? 18.040 -18.249 -20.595 1.00 94.25 642 GLU A N 1
ATOM 5095 C CA . GLU A 1 642 ? 19.021 -17.882 -21.624 1.00 94.25 642 GLU A CA 1
ATOM 5096 C C . GLU A 1 642 ? 18.340 -17.299 -22.880 1.00 94.25 642 GLU A C 1
ATOM 5098 O O . GLU A 1 642 ? 17.194 -17.673 -23.167 1.00 94.25 642 GLU A O 1
ATOM 5103 N N . PRO A 1 643 ? 19.007 -16.412 -23.652 1.00 91.25 643 PRO A N 1
ATOM 5104 C CA . PRO A 1 643 ? 18.417 -15.699 -24.795 1.00 91.25 643 PRO A CA 1
ATOM 5105 C C . PRO A 1 643 ? 17.680 -16.582 -25.814 1.00 91.25 643 PRO A C 1
ATOM 5107 O O . PRO A 1 643 ? 16.647 -16.180 -26.351 1.00 91.25 643 PRO A O 1
ATOM 5110 N N . GLU A 1 644 ? 18.136 -17.816 -26.034 1.00 90.25 644 GLU A N 1
ATOM 5111 C CA . GLU A 1 644 ? 17.507 -18.823 -26.901 1.00 90.25 644 GLU A CA 1
ATOM 5112 C C . GLU A 1 644 ? 16.035 -19.107 -26.537 1.00 90.25 644 GLU A C 1
ATOM 5114 O O . GLU A 1 644 ? 15.247 -19.521 -27.396 1.00 90.25 644 GLU A O 1
ATOM 5119 N N . LYS A 1 645 ? 15.621 -18.864 -25.286 1.00 92.75 645 LYS A N 1
ATOM 5120 C CA . LYS A 1 645 ? 14.226 -19.027 -24.844 1.00 92.75 645 LYS A CA 1
ATOM 5121 C C . LYS A 1 645 ? 13.269 -18.023 -25.471 1.00 92.75 645 LYS A C 1
ATOM 5123 O O . LYS A 1 645 ? 12.128 -18.393 -25.724 1.00 92.75 645 LYS A O 1
ATOM 5128 N N . LEU A 1 646 ? 13.731 -16.832 -25.850 1.00 90.81 646 LEU A N 1
ATOM 5129 C CA . LEU A 1 646 ? 12.921 -15.836 -26.569 1.00 90.81 646 LEU A CA 1
ATOM 5130 C C . LEU A 1 646 ? 12.374 -16.370 -27.911 1.00 90.81 646 LEU A C 1
ATOM 5132 O O . LEU A 1 646 ? 11.372 -15.871 -28.412 1.00 90.81 646 LEU A O 1
ATOM 5136 N N . LEU A 1 647 ? 13.028 -17.392 -28.476 1.00 88.88 647 LEU A N 1
ATOM 5137 C CA . LEU A 1 647 ? 12.752 -17.962 -29.800 1.00 88.88 647 LEU A CA 1
ATOM 5138 C C . LEU A 1 647 ? 12.230 -19.404 -29.764 1.00 88.88 647 LEU A C 1
ATOM 5140 O O . LEU A 1 647 ? 11.827 -19.943 -30.798 1.00 88.88 647 LEU A O 1
ATOM 5144 N N . THR A 1 648 ? 12.276 -20.041 -28.593 1.00 91.31 648 THR A N 1
ATOM 5145 C CA . THR A 1 648 ? 11.920 -21.456 -28.396 1.00 91.31 648 THR A CA 1
ATOM 5146 C C . THR A 1 648 ? 10.811 -21.669 -27.370 1.00 91.31 648 THR A C 1
ATOM 5148 O O . THR A 1 648 ? 10.190 -22.729 -27.383 1.00 91.31 648 THR A O 1
ATOM 5151 N N . ASP A 1 649 ? 10.515 -20.683 -26.519 1.00 90.81 649 ASP A N 1
ATOM 5152 C CA . ASP A 1 649 ? 9.351 -20.716 -25.635 1.00 90.81 649 ASP A CA 1
ATOM 5153 C C . ASP A 1 649 ? 8.071 -20.319 -26.408 1.00 90.81 649 ASP A C 1
ATOM 5155 O O . ASP A 1 649 ? 8.038 -19.233 -27.000 1.00 90.81 649 ASP A O 1
ATOM 5159 N N . PRO A 1 650 ? 7.005 -21.148 -26.408 1.00 90.06 650 PRO A N 1
ATOM 5160 C CA . PRO A 1 650 ? 5.757 -20.851 -27.116 1.00 90.06 650 PRO A CA 1
ATOM 5161 C C . PRO A 1 650 ? 5.022 -19.582 -26.658 1.00 90.06 650 PRO A C 1
ATOM 5163 O O . PRO A 1 650 ? 4.211 -19.064 -27.423 1.00 90.06 650 PRO A O 1
ATOM 5166 N N . LYS A 1 651 ? 5.276 -19.067 -25.445 1.00 88.81 651 LYS A N 1
ATOM 5167 C CA . LYS A 1 651 ? 4.727 -17.776 -24.994 1.00 88.81 651 LYS A CA 1
ATOM 5168 C C . LYS A 1 651 ? 5.526 -16.583 -25.517 1.00 88.81 651 LYS A C 1
ATOM 5170 O O . LYS A 1 651 ? 4.952 -15.515 -25.704 1.00 88.81 651 LYS A O 1
ATOM 5175 N N . LEU A 1 652 ? 6.831 -16.738 -25.744 1.00 90.44 652 LEU A N 1
ATOM 5176 C CA . LEU A 1 652 ? 7.724 -15.624 -26.090 1.00 90.44 652 LEU A CA 1
ATOM 5177 C C . LEU A 1 652 ? 7.911 -15.464 -27.601 1.00 90.44 652 LEU A C 1
ATOM 5179 O O . LEU A 1 652 ? 7.955 -14.334 -28.096 1.00 90.44 652 LEU A O 1
ATOM 5183 N N . LYS A 1 653 ? 7.995 -16.580 -28.337 1.00 89.81 653 LYS A N 1
ATOM 5184 C CA . LYS A 1 653 ? 8.322 -16.583 -29.767 1.00 89.81 653 LYS A CA 1
ATOM 5185 C C . LYS A 1 653 ? 7.327 -15.742 -30.574 1.00 89.81 653 LYS A C 1
ATOM 5187 O O . LYS A 1 653 ? 6.156 -16.090 -30.679 1.00 89.81 653 LYS A O 1
ATOM 5192 N N . GLY A 1 654 ? 7.813 -14.655 -31.175 1.00 87.88 654 GLY A N 1
ATOM 5193 C CA . GLY A 1 654 ? 7.003 -13.719 -31.967 1.00 87.88 654 GLY A CA 1
ATOM 5194 C C . GLY A 1 654 ? 6.230 -12.662 -31.164 1.00 87.88 654 GLY A C 1
ATOM 5195 O O . GLY A 1 654 ? 5.742 -11.713 -31.767 1.00 87.88 654 GLY A O 1
ATOM 5196 N N . ASN A 1 655 ? 6.172 -12.762 -29.831 1.00 90.88 655 ASN A N 1
ATOM 5197 C CA . ASN A 1 655 ? 5.587 -11.732 -28.952 1.00 90.88 655 ASN A CA 1
ATOM 5198 C C . ASN A 1 655 ? 6.650 -10.756 -28.405 1.00 90.88 655 ASN A C 1
ATOM 5200 O O . ASN A 1 655 ? 6.330 -9.642 -27.978 1.00 90.88 655 ASN A O 1
ATOM 5204 N N . VAL A 1 656 ? 7.924 -11.161 -28.442 1.00 90.81 656 VAL A N 1
ATOM 5205 C CA . VAL A 1 656 ? 9.090 -10.301 -28.193 1.00 90.81 656 VAL A CA 1
ATOM 5206 C C . VAL A 1 656 ? 9.329 -9.393 -29.401 1.00 90.81 656 VAL A C 1
ATOM 5208 O O . VAL A 1 656 ? 9.435 -9.864 -30.534 1.00 90.81 656 VAL A O 1
ATOM 5211 N N . ASN A 1 657 ? 9.472 -8.096 -29.150 1.00 88.81 657 ASN A N 1
ATOM 5212 C CA . ASN A 1 657 ? 9.809 -7.081 -30.141 1.00 88.81 657 ASN A CA 1
ATOM 5213 C C . ASN A 1 657 ? 11.017 -6.268 -29.669 1.00 88.81 657 ASN A C 1
ATOM 5215 O O . ASN A 1 657 ? 11.276 -6.151 -28.467 1.00 88.81 657 ASN A O 1
ATOM 5219 N N . PHE A 1 658 ? 11.746 -5.696 -30.621 1.00 87.25 658 PHE A N 1
ATOM 5220 C CA . PHE A 1 658 ? 12.754 -4.675 -30.366 1.00 87.25 658 PHE A CA 1
ATOM 5221 C C . PHE A 1 658 ? 12.421 -3.409 -31.154 1.00 87.25 658 PHE A C 1
ATOM 5223 O O . PHE A 1 658 ? 11.748 -3.450 -32.188 1.00 87.25 658 PHE A O 1
ATOM 5230 N N . ARG A 1 659 ? 12.900 -2.281 -30.632 1.00 88.44 659 ARG A N 1
ATOM 5231 C CA . ARG A 1 659 ? 12.750 -0.951 -31.218 1.00 88.44 659 ARG A CA 1
ATOM 5232 C C . ARG A 1 659 ? 14.122 -0.319 -31.273 1.00 88.44 659 ARG A C 1
ATOM 5234 O O . ARG A 1 659 ? 14.730 -0.085 -30.227 1.00 88.44 659 ARG A O 1
ATOM 5241 N N . VAL A 1 660 ? 14.589 -0.020 -32.480 1.00 89.12 660 VAL A N 1
ATOM 5242 C CA . VAL A 1 660 ? 15.687 0.933 -32.668 1.00 89.12 660 VAL A CA 1
ATOM 5243 C C . VAL A 1 660 ? 15.043 2.295 -32.859 1.00 89.12 660 VAL A C 1
ATOM 5245 O O . VAL A 1 660 ? 14.097 2.432 -33.639 1.00 89.12 660 VAL A O 1
ATOM 5248 N N . TYR A 1 661 ? 15.494 3.293 -32.108 1.00 88.50 661 TYR A N 1
ATOM 5249 C CA . TYR A 1 661 ? 14.892 4.618 -32.147 1.00 88.50 661 TYR A CA 1
ATOM 5250 C C . TYR A 1 661 ? 15.905 5.729 -31.933 1.00 88.50 661 TYR A C 1
ATOM 5252 O O . TYR A 1 661 ? 16.951 5.552 -31.311 1.00 88.50 661 TYR A O 1
ATOM 5260 N N . MET A 1 662 ? 15.571 6.888 -32.485 1.00 89.25 662 MET A N 1
ATOM 5261 C CA . MET A 1 662 ? 16.399 8.079 -32.490 1.00 89.25 662 MET A CA 1
ATOM 5262 C C . MET A 1 662 ? 15.527 9.292 -32.163 1.00 89.25 662 MET A C 1
ATOM 5264 O O . MET A 1 662 ? 14.505 9.522 -32.815 1.00 89.25 662 MET A O 1
ATOM 5268 N N . THR A 1 663 ? 15.907 10.088 -31.162 1.00 87.56 663 THR A N 1
ATOM 5269 C CA . THR A 1 663 ? 15.207 11.357 -30.887 1.00 87.56 663 THR A CA 1
ATOM 5270 C C . THR A 1 663 ? 15.327 12.301 -32.083 1.00 87.56 663 THR A C 1
ATOM 5272 O O . THR A 1 663 ? 16.343 12.301 -32.767 1.00 87.56 663 THR A O 1
ATOM 5275 N N . LYS A 1 664 ? 14.306 13.122 -32.340 1.00 82.00 664 LYS A N 1
ATOM 5276 C CA . LYS A 1 664 ? 14.348 14.214 -33.321 1.00 82.00 664 LYS A CA 1
ATOM 5277 C C . LYS A 1 664 ? 14.545 15.534 -32.583 1.00 82.00 664 LYS A C 1
ATOM 5279 O O . LYS A 1 664 ? 13.747 15.867 -31.707 1.00 82.00 664 LYS A O 1
ATOM 5284 N N . ASN A 1 665 ? 15.582 16.283 -32.958 1.00 68.75 665 ASN A N 1
ATOM 5285 C CA . ASN A 1 665 ? 15.869 17.617 -32.426 1.00 68.75 665 ASN A CA 1
ATOM 5286 C C . ASN A 1 665 ? 16.074 18.619 -33.578 1.00 68.75 665 ASN A C 1
ATOM 5288 O O . ASN A 1 665 ? 17.200 18.981 -33.920 1.00 68.75 665 ASN A O 1
ATOM 5292 N N . LYS A 1 666 ? 14.973 19.046 -34.216 1.00 66.25 666 LYS A N 1
ATOM 5293 C CA . LYS A 1 666 ? 15.001 19.972 -35.364 1.00 66.25 666 LYS A CA 1
ATOM 5294 C C . LYS A 1 666 ? 14.280 21.270 -35.015 1.00 66.25 666 LYS A C 1
ATOM 5296 O O . LYS A 1 666 ? 13.077 21.261 -34.779 1.00 66.25 666 LYS A O 1
ATOM 5301 N N . ASN A 1 667 ? 15.004 22.389 -35.023 1.00 54.97 667 ASN A N 1
ATOM 5302 C CA . ASN A 1 667 ? 14.464 23.747 -34.846 1.00 54.97 667 ASN A CA 1
ATOM 5303 C C . ASN A 1 667 ? 13.562 23.921 -33.600 1.00 54.97 667 ASN A C 1
ATOM 5305 O O . ASN A 1 667 ? 12.576 24.649 -33.644 1.00 54.97 667 ASN A O 1
ATOM 5309 N N . GLY A 1 668 ? 13.878 23.234 -32.496 1.00 53.78 668 GLY A N 1
ATOM 5310 C CA . GLY A 1 668 ? 13.090 23.264 -31.255 1.00 53.78 668 GLY A CA 1
ATOM 5311 C C . GLY A 1 668 ? 11.895 22.302 -31.211 1.00 53.78 668 GLY A C 1
ATOM 5312 O O . GLY A 1 668 ? 11.287 22.156 -30.155 1.00 53.78 668 GLY A O 1
ATOM 5313 N N . SER A 1 669 ? 11.584 21.606 -32.309 1.00 51.44 669 SER A N 1
ATOM 5314 C CA . SER A 1 669 ? 10.634 20.492 -32.306 1.00 51.44 669 SER A CA 1
ATOM 5315 C C . SER A 1 669 ? 11.272 19.250 -31.681 1.00 51.44 669 SER A C 1
ATOM 5317 O O . SER A 1 669 ? 12.357 18.827 -32.098 1.00 51.44 669 SER A O 1
ATOM 5319 N N . THR A 1 670 ? 10.589 18.677 -30.690 1.00 65.06 670 THR A N 1
ATOM 5320 C CA . THR A 1 670 ? 10.941 17.417 -30.032 1.00 65.06 670 THR A CA 1
ATOM 5321 C C . THR A 1 670 ? 10.099 16.268 -30.583 1.00 65.06 670 THR A C 1
ATOM 5323 O O . THR A 1 670 ? 8.918 16.418 -30.890 1.00 65.06 670 THR A O 1
ATOM 5326 N N . GLY A 1 671 ? 10.703 15.088 -30.695 1.00 76.69 671 GLY A N 1
ATOM 5327 C CA . GLY A 1 671 ? 10.014 13.870 -31.113 1.00 76.69 671 GLY A CA 1
ATOM 5328 C C . GLY A 1 671 ? 10.967 12.684 -31.195 1.00 76.69 671 GLY A C 1
ATOM 5329 O O . GLY A 1 671 ? 12.091 12.752 -30.699 1.00 76.69 671 GLY A O 1
ATOM 5330 N N . THR A 1 672 ? 10.533 11.623 -31.872 1.00 82.88 672 THR A N 1
ATOM 5331 C CA . THR A 1 672 ? 11.295 10.382 -32.076 1.00 82.88 672 THR A CA 1
ATOM 5332 C C . THR A 1 672 ? 11.005 9.832 -33.476 1.00 82.88 672 THR A C 1
ATOM 5334 O O . THR A 1 672 ? 9.877 9.926 -33.957 1.00 82.88 672 THR A O 1
ATOM 5337 N N . THR A 1 673 ? 12.013 9.277 -34.148 1.00 87.94 673 THR A N 1
ATOM 5338 C CA . THR A 1 673 ? 11.836 8.259 -35.198 1.00 87.94 673 THR A CA 1
ATOM 5339 C C . THR A 1 673 ? 12.131 6.895 -34.588 1.00 87.94 673 THR A C 1
ATOM 5341 O O . THR A 1 673 ? 12.991 6.784 -33.715 1.00 87.94 673 THR A O 1
ATOM 5344 N N . GLN A 1 674 ? 11.411 5.867 -35.009 1.00 89.25 674 GLN A N 1
ATOM 5345 C CA . GLN A 1 674 ? 11.534 4.521 -34.467 1.00 89.25 674 GLN A CA 1
ATOM 5346 C C . GLN A 1 674 ? 11.149 3.498 -35.529 1.00 89.25 674 GLN A C 1
ATOM 5348 O O . GLN A 1 674 ? 10.307 3.791 -36.378 1.00 89.25 674 GLN A O 1
ATOM 5353 N N . ILE A 1 675 ? 11.713 2.300 -35.430 1.00 88.31 675 ILE A N 1
ATOM 5354 C CA . ILE A 1 675 ? 11.281 1.145 -36.209 1.00 88.31 675 ILE A CA 1
ATOM 5355 C C . ILE A 1 675 ? 11.109 -0.059 -35.282 1.00 88.31 675 ILE A C 1
ATOM 5357 O O . ILE A 1 675 ? 12.000 -0.379 -34.491 1.00 88.31 675 ILE A O 1
ATOM 5361 N N . ASP A 1 676 ? 9.932 -0.678 -35.370 1.00 88.25 676 ASP A N 1
ATOM 5362 C CA . ASP A 1 676 ? 9.518 -1.827 -34.564 1.00 88.25 676 ASP A CA 1
ATOM 5363 C C . ASP A 1 676 ? 9.594 -3.096 -35.394 1.00 88.25 676 ASP A C 1
ATOM 5365 O O . ASP A 1 676 ? 9.182 -3.126 -36.556 1.00 88.25 676 ASP A O 1
ATOM 5369 N N . ARG A 1 677 ? 10.116 -4.158 -34.788 1.00 84.62 677 ARG A N 1
ATOM 5370 C CA . ARG A 1 677 ? 10.367 -5.430 -35.462 1.00 84.62 677 ARG A CA 1
ATOM 5371 C C . ARG A 1 677 ? 10.279 -6.576 -34.449 1.00 84.62 677 ARG A C 1
ATOM 5373 O O . ARG A 1 677 ? 10.744 -6.461 -33.313 1.00 84.62 677 ARG A O 1
ATOM 5380 N N . SER A 1 678 ? 9.708 -7.703 -34.866 1.00 85.06 678 SER A N 1
ATOM 5381 C CA . SER A 1 678 ? 9.496 -8.863 -33.991 1.00 85.06 678 SER A CA 1
ATOM 5382 C C . SER A 1 678 ? 10.682 -9.830 -34.000 1.00 85.06 678 SER A C 1
ATOM 5384 O O . SER A 1 678 ? 11.212 -10.190 -35.053 1.00 85.06 678 SER A O 1
ATOM 5386 N N . TYR A 1 679 ? 11.075 -10.312 -32.821 1.00 85.19 679 TYR A N 1
ATOM 5387 C CA . TYR A 1 679 ? 12.163 -11.276 -32.642 1.00 85.19 679 TYR A CA 1
ATOM 5388 C C . TYR A 1 679 ? 11.626 -12.706 -32.837 1.00 85.19 679 TYR A C 1
ATOM 5390 O O . TYR A 1 679 ? 11.199 -13.381 -31.899 1.00 85.19 679 TYR A O 1
ATOM 5398 N N . THR A 1 680 ? 11.553 -13.135 -34.100 1.00 79.06 680 THR A N 1
ATOM 5399 C CA . THR A 1 680 ? 10.884 -14.382 -34.534 1.00 79.06 680 THR A CA 1
ATOM 5400 C C . THR A 1 680 ? 11.837 -15.553 -34.794 1.00 79.06 680 THR A C 1
ATOM 5402 O O . THR A 1 680 ? 11.447 -16.712 -34.631 1.00 79.06 680 THR A O 1
ATOM 5405 N N . ASN A 1 681 ? 13.084 -15.251 -35.164 1.00 71.38 681 ASN A N 1
ATOM 5406 C CA . ASN A 1 681 ? 14.179 -16.180 -35.469 1.00 71.38 681 ASN A CA 1
ATOM 5407 C C . ASN A 1 681 ? 15.460 -15.733 -34.732 1.00 71.38 681 ASN A C 1
ATOM 5409 O O . ASN A 1 681 ? 15.448 -14.684 -34.094 1.00 71.38 681 ASN A O 1
ATOM 5413 N N . LYS A 1 682 ? 16.578 -16.472 -34.854 1.00 67.50 682 LYS A N 1
ATOM 5414 C CA . LYS A 1 682 ? 17.916 -16.002 -34.427 1.00 67.50 682 LYS A CA 1
ATOM 5415 C C . LYS A 1 682 ? 18.712 -15.486 -35.641 1.00 67.50 682 LYS A C 1
ATOM 5417 O O . LYS A 1 682 ? 19.553 -16.222 -36.157 1.00 67.50 682 LYS A O 1
ATOM 5422 N N . PRO A 1 683 ? 18.412 -14.291 -36.183 1.00 64.50 683 PRO A N 1
ATOM 5423 C CA . PRO A 1 683 ? 19.195 -13.731 -37.274 1.00 64.50 683 PRO A CA 1
ATOM 5424 C C . PRO A 1 683 ? 20.568 -13.279 -36.753 1.00 64.50 683 PRO A C 1
ATOM 5426 O O . PRO A 1 683 ? 20.707 -12.856 -35.607 1.00 64.50 683 PRO A O 1
ATOM 5429 N N . ARG A 1 684 ? 21.590 -13.372 -37.608 1.00 63.06 684 ARG A N 1
ATOM 5430 C CA . ARG A 1 684 ? 22.987 -13.022 -37.280 1.00 63.06 684 ARG A CA 1
ATOM 5431 C C . ARG A 1 684 ? 23.206 -11.515 -37.085 1.00 63.06 684 ARG A C 1
ATOM 5433 O O . ARG A 1 684 ? 24.174 -11.088 -36.462 1.00 63.06 684 ARG A O 1
ATOM 5440 N N . SER A 1 685 ? 22.314 -10.724 -37.651 1.00 71.06 685 SER A N 1
ATOM 5441 C CA . SER A 1 685 ? 22.212 -9.282 -37.501 1.00 71.06 685 SER A CA 1
ATOM 5442 C C . SER A 1 685 ? 20.768 -8.873 -37.740 1.00 71.06 685 SER A C 1
ATOM 5444 O O . SER A 1 685 ? 19.962 -9.657 -38.248 1.00 71.06 685 SER A O 1
ATOM 5446 N N . ILE A 1 686 ? 20.416 -7.675 -37.292 1.00 79.50 686 ILE A N 1
ATOM 5447 C CA . ILE A 1 686 ? 19.041 -7.195 -37.303 1.00 79.50 686 ILE A CA 1
ATOM 5448 C C . ILE A 1 686 ? 19.007 -5.778 -37.853 1.00 79.50 686 ILE A C 1
ATOM 5450 O O . ILE A 1 686 ? 19.579 -4.871 -37.252 1.00 79.50 686 ILE A O 1
ATOM 5454 N N . ASN A 1 687 ? 18.303 -5.619 -38.968 1.00 87.75 687 ASN A N 1
ATOM 5455 C CA . ASN A 1 687 ? 18.338 -4.424 -39.797 1.00 87.75 687 ASN A CA 1
ATOM 5456 C C . ASN A 1 687 ? 17.364 -3.356 -39.279 1.00 87.75 687 ASN A C 1
ATOM 5458 O O . ASN A 1 687 ? 16.210 -3.656 -38.950 1.00 87.75 687 ASN A O 1
ATOM 5462 N N . PHE A 1 688 ? 17.808 -2.102 -39.268 1.00 89.62 688 PHE A N 1
ATOM 5463 C CA . PHE A 1 688 ? 16.975 -0.936 -38.987 1.00 89.62 688 PHE A CA 1
ATOM 5464 C C . PHE A 1 688 ? 17.196 0.164 -40.032 1.00 89.62 688 PHE A C 1
ATOM 5466 O O . PHE A 1 688 ? 18.289 0.305 -40.578 1.00 89.62 688 PHE A O 1
ATOM 5473 N N . ALA A 1 689 ? 16.164 0.977 -40.253 1.00 91.06 689 ALA A N 1
ATOM 5474 C CA . ALA A 1 689 ? 16.208 2.209 -41.031 1.00 91.06 689 ALA A CA 1
ATOM 5475 C C . ALA A 1 689 ? 15.407 3.291 -40.292 1.00 91.06 689 ALA A C 1
ATOM 5477 O O . ALA A 1 689 ? 14.316 3.026 -39.787 1.00 91.06 689 ALA A O 1
ATOM 5478 N N . LEU A 1 690 ? 15.959 4.500 -40.182 1.00 90.31 690 LEU A N 1
ATOM 5479 C CA . LEU A 1 690 ? 15.380 5.612 -39.426 1.00 90.31 690 LEU A CA 1
ATOM 5480 C C . LEU A 1 690 ? 15.547 6.930 -40.189 1.00 90.31 690 LEU A C 1
ATOM 5482 O O . LEU A 1 690 ? 16.664 7.360 -40.469 1.00 90.31 690 LEU A O 1
ATOM 5486 N N . ASN A 1 691 ? 14.433 7.608 -40.472 1.00 88.06 691 ASN A N 1
ATOM 5487 C CA . ASN A 1 691 ? 14.451 8.906 -41.154 1.00 88.06 691 ASN A CA 1
ATOM 5488 C C . ASN A 1 691 ? 14.720 10.099 -40.221 1.00 88.06 691 ASN A C 1
ATOM 5490 O O . ASN A 1 691 ? 14.501 10.030 -39.009 1.00 88.06 691 ASN A O 1
ATOM 5494 N N . SER A 1 692 ? 15.067 11.250 -40.808 1.00 87.75 692 SER A N 1
ATOM 5495 C CA . SER A 1 692 ? 15.279 12.528 -40.097 1.00 87.75 692 SER A CA 1
ATOM 5496 C C . SER A 1 692 ? 16.503 12.551 -39.166 1.00 87.75 692 SER A C 1
ATOM 5498 O O . SER A 1 692 ? 16.423 12.998 -38.016 1.00 87.75 692 SER A O 1
ATOM 5500 N N . THR A 1 693 ? 17.639 12.082 -39.672 1.00 89.56 693 THR A N 1
ATOM 5501 C CA . THR A 1 693 ? 18.949 12.134 -39.011 1.00 89.56 693 THR A CA 1
ATOM 5502 C C . THR A 1 693 ? 19.479 13.566 -38.941 1.00 89.56 693 THR A C 1
ATOM 5504 O O . THR A 1 693 ? 19.765 14.185 -39.964 1.00 89.56 693 THR A O 1
ATOM 5507 N N . PHE A 1 694 ? 19.649 14.090 -37.726 1.00 88.31 694 PHE A N 1
ATOM 5508 C CA . PHE A 1 694 ? 20.206 15.418 -37.459 1.00 88.31 694 PHE A CA 1
ATOM 5509 C C . PHE A 1 694 ? 21.226 15.365 -36.308 1.00 88.31 694 PHE A C 1
ATOM 5511 O O . PHE A 1 694 ? 21.145 14.477 -35.454 1.00 88.31 694 PHE A O 1
ATOM 5518 N N . PRO A 1 695 ? 22.164 16.326 -36.220 1.00 88.69 695 PRO A N 1
ATOM 5519 C CA . PRO A 1 695 ? 23.009 16.484 -35.040 1.00 88.69 695 PRO A CA 1
ATOM 5520 C C . PRO A 1 695 ? 22.176 16.676 -33.763 1.00 88.69 695 PRO A C 1
ATOM 5522 O O . PRO A 1 695 ? 21.129 17.321 -33.786 1.00 88.69 695 PRO A O 1
ATOM 5525 N N . LYS A 1 696 ? 22.674 16.165 -32.633 1.00 88.38 696 LYS A N 1
ATOM 5526 C CA . LYS A 1 696 ? 22.016 16.106 -31.311 1.00 88.38 696 LYS A CA 1
ATOM 5527 C C . LYS A 1 696 ? 20.798 15.179 -31.213 1.00 88.38 696 LYS A C 1
ATOM 5529 O O . LYS A 1 696 ? 20.200 15.103 -30.138 1.00 88.38 696 LYS A O 1
ATOM 5534 N N . ASN A 1 697 ? 20.450 14.455 -32.275 1.00 89.69 697 ASN A N 1
ATOM 5535 C CA . ASN A 1 697 ? 19.628 13.255 -32.153 1.00 89.69 697 ASN A CA 1
ATOM 5536 C C . ASN A 1 697 ? 20.390 12.195 -31.326 1.00 89.69 697 ASN A C 1
ATOM 5538 O O . ASN A 1 697 ? 21.612 12.091 -31.434 1.00 89.69 697 ASN A O 1
ATOM 5542 N N . VAL A 1 698 ? 19.685 11.396 -30.522 1.00 89.25 698 VAL A N 1
ATOM 5543 C CA . VAL A 1 698 ? 20.263 10.309 -29.707 1.00 89.25 698 VAL A CA 1
ATOM 5544 C C . VAL A 1 698 ? 19.621 8.985 -30.077 1.00 89.25 698 VAL A C 1
ATOM 5546 O O . VAL A 1 698 ? 18.396 8.875 -30.032 1.00 89.25 698 VAL A O 1
ATOM 5549 N N . LEU A 1 699 ? 20.458 8.003 -30.404 1.00 88.88 699 LEU A N 1
ATOM 5550 C CA . LEU A 1 699 ? 20.092 6.626 -30.716 1.00 88.88 699 LEU A CA 1
ATOM 5551 C C . LEU A 1 699 ? 19.995 5.764 -29.447 1.00 88.88 699 LEU A C 1
ATOM 5553 O O . LEU A 1 699 ? 20.768 5.933 -28.499 1.00 88.88 699 LEU A O 1
ATOM 5557 N N . SER A 1 700 ? 19.058 4.819 -29.436 1.00 88.56 700 SER A N 1
ATOM 5558 C CA . SER A 1 700 ? 18.929 3.784 -28.406 1.00 88.56 700 SER A CA 1
ATOM 5559 C C . SER A 1 700 ? 18.194 2.553 -28.950 1.00 88.56 700 SER A C 1
ATOM 5561 O O . SER A 1 700 ? 17.529 2.607 -29.989 1.00 88.56 700 SER A O 1
ATOM 5563 N N . VAL A 1 701 ? 18.312 1.441 -28.224 1.00 87.81 701 VAL A N 1
ATOM 5564 C CA . VAL A 1 701 ? 17.633 0.172 -28.493 1.00 87.81 701 VAL A CA 1
ATOM 5565 C C . VAL A 1 701 ? 16.850 -0.229 -27.244 1.00 87.81 701 VAL A C 1
ATOM 5567 O O . VAL A 1 701 ? 17.356 -0.122 -26.124 1.00 87.81 701 VAL A O 1
ATOM 5570 N N . SER A 1 702 ? 15.621 -0.707 -27.424 1.00 88.50 702 SER A N 1
ATOM 5571 C CA . SER A 1 702 ? 14.825 -1.339 -26.367 1.00 88.50 702 SER A CA 1
ATOM 5572 C C . SER A 1 702 ? 14.264 -2.681 -26.836 1.00 88.50 702 SER A C 1
ATOM 5574 O O . SER A 1 702 ? 14.121 -2.919 -28.037 1.00 88.50 702 SER A O 1
ATOM 5576 N N . MET A 1 703 ? 13.963 -3.580 -25.892 1.00 89.19 703 MET A N 1
ATOM 5577 C CA . MET A 1 703 ? 13.383 -4.893 -26.185 1.00 89.19 703 MET A CA 1
ATOM 5578 C C . MET A 1 703 ? 12.328 -5.263 -25.138 1.00 89.19 703 MET A C 1
ATOM 5580 O O . MET A 1 703 ? 12.609 -5.255 -23.935 1.00 89.19 703 MET A O 1
ATOM 5584 N N . TRP A 1 704 ? 11.115 -5.584 -25.589 1.00 90.88 704 TRP A N 1
ATOM 5585 C CA . TRP A 1 704 ? 9.967 -5.851 -24.723 1.00 90.88 704 TRP A CA 1
ATOM 5586 C C . TRP A 1 704 ? 9.091 -6.985 -25.252 1.00 90.88 704 TRP A C 1
ATOM 5588 O O . TRP A 1 704 ? 9.086 -7.297 -26.443 1.00 90.88 704 TRP A O 1
ATOM 5598 N N . ILE A 1 705 ? 8.324 -7.594 -24.352 1.00 92.12 705 ILE A N 1
ATOM 5599 C CA . ILE A 1 705 ? 7.166 -8.407 -24.719 1.00 92.12 705 ILE A CA 1
ATOM 5600 C C . ILE A 1 705 ? 5.978 -7.454 -24.845 1.00 92.12 705 ILE A C 1
ATOM 5602 O O . ILE A 1 705 ? 5.653 -6.746 -23.886 1.00 92.12 705 ILE A O 1
ATOM 5606 N N . ASN A 1 706 ? 5.361 -7.428 -26.024 1.00 87.75 706 ASN A N 1
ATOM 5607 C CA . ASN A 1 706 ? 4.226 -6.561 -26.318 1.00 87.75 706 ASN A CA 1
ATOM 5608 C C . ASN A 1 706 ? 2.919 -7.200 -25.828 1.00 87.75 706 ASN A C 1
ATOM 5610 O O . ASN A 1 706 ? 2.702 -8.388 -26.075 1.00 87.75 706 ASN A O 1
ATOM 5614 N N . ASN A 1 707 ? 2.029 -6.421 -25.207 1.00 89.00 707 ASN A N 1
ATOM 5615 C CA . ASN A 1 707 ? 0.727 -6.897 -24.715 1.00 89.00 707 ASN A CA 1
ATOM 5616 C C . ASN A 1 707 ? 0.847 -8.032 -23.660 1.00 89.00 707 ASN A C 1
ATOM 5618 O O . ASN A 1 707 ? 0.105 -9.011 -23.698 1.00 89.00 707 ASN A O 1
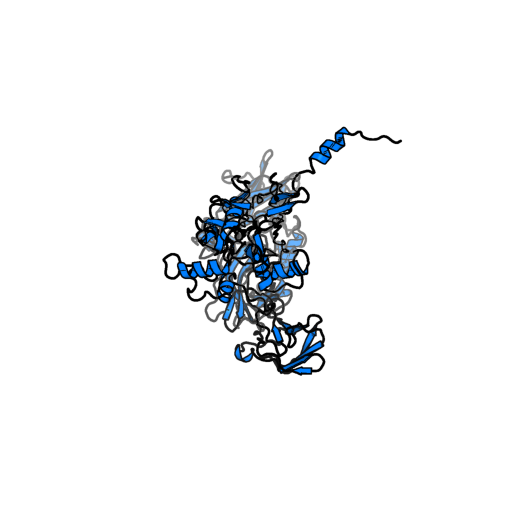ATOM 5622 N N . ASP A 1 708 ? 1.782 -7.909 -22.705 1.00 92.12 708 ASP A N 1
ATOM 5623 C CA . ASP A 1 708 ? 1.867 -8.732 -21.477 1.00 92.12 708 ASP A CA 1
ATOM 5624 C C . ASP A 1 708 ? 0.872 -8.271 -20.387 1.00 92.12 708 ASP A C 1
ATOM 5626 O O . ASP A 1 708 ? 1.109 -8.438 -19.188 1.00 92.12 708 ASP A O 1
ATOM 5630 N N . THR A 1 709 ? -0.260 -7.696 -20.794 1.00 91.19 709 THR A N 1
ATOM 5631 C CA . THR A 1 709 ? -1.392 -7.345 -19.931 1.00 91.19 709 THR A CA 1
ATOM 5632 C C . THR A 1 709 ? -1.735 -8.514 -19.006 1.00 91.19 709 THR A C 1
ATOM 5634 O O . THR A 1 709 ? -1.806 -9.668 -19.443 1.00 91.19 709 THR A O 1
ATOM 5637 N N . LYS A 1 710 ? -1.896 -8.232 -17.706 1.00 94.12 710 LYS A N 1
ATOM 5638 C CA . LYS A 1 710 ? -2.137 -9.232 -16.645 1.00 94.12 710 LYS A CA 1
ATOM 5639 C C . LYS A 1 710 ? -1.056 -10.320 -16.503 1.00 94.12 710 LYS A C 1
ATOM 5641 O O . LYS A 1 710 ? -1.278 -11.305 -15.799 1.00 94.12 710 LYS A O 1
ATOM 5646 N N . GLY A 1 711 ? 0.109 -10.168 -17.138 1.00 93.75 711 GLY A N 1
ATOM 5647 C CA . GLY A 1 711 ? 1.217 -11.125 -17.081 1.00 93.75 711 GLY A CA 1
ATOM 5648 C C . GLY A 1 711 ? 1.069 -12.346 -17.994 1.00 93.75 711 GLY A C 1
ATOM 5649 O O . GLY A 1 711 ? 1.637 -13.396 -17.695 1.00 93.75 711 GLY A O 1
ATOM 5650 N N . ARG A 1 712 ? 0.278 -12.265 -19.071 1.00 93.94 712 ARG A N 1
ATOM 5651 C CA . ARG A 1 712 ? -0.108 -13.435 -19.888 1.00 93.94 712 ARG A CA 1
ATOM 5652 C C . ARG A 1 712 ? 1.049 -14.231 -20.502 1.00 93.94 712 ARG A C 1
ATOM 5654 O O . ARG A 1 712 ? 0.949 -15.458 -20.638 1.00 93.94 712 ARG A O 1
ATOM 5661 N N . TYR A 1 713 ? 2.141 -13.554 -20.850 1.00 92.44 713 TYR A N 1
ATOM 5662 C CA . TYR A 1 713 ? 3.342 -14.154 -21.425 1.00 92.44 713 TYR A CA 1
ATOM 5663 C C . TYR A 1 713 ? 4.421 -14.387 -20.361 1.00 92.44 713 TYR A C 1
ATOM 5665 O O . TYR A 1 713 ? 5.112 -15.402 -20.412 1.00 92.44 713 TYR A O 1
ATOM 5673 N N . THR A 1 714 ? 4.550 -13.482 -19.385 1.00 92.56 714 THR A N 1
ATOM 5674 C CA . THR A 1 714 ? 5.580 -13.564 -18.334 1.00 92.56 714 THR A CA 1
ATOM 5675 C C . THR A 1 714 ? 5.249 -14.557 -17.215 1.00 92.56 714 THR A C 1
ATOM 5677 O O . THR A 1 714 ? 6.169 -15.139 -16.640 1.00 92.56 714 THR A O 1
ATOM 5680 N N . GLN A 1 715 ? 3.967 -14.780 -16.912 1.00 93.00 715 GLN A N 1
ATOM 5681 C CA . GLN A 1 715 ? 3.484 -15.638 -15.821 1.00 93.00 715 GLN A CA 1
ATOM 5682 C C . GLN A 1 715 ? 2.739 -16.875 -16.342 1.00 93.00 715 GLN A C 1
ATOM 5684 O O . GLN A 1 715 ? 2.397 -16.980 -17.520 1.00 93.00 715 GLN A O 1
ATOM 5689 N N . ASP A 1 716 ? 2.437 -17.828 -15.457 1.00 90.94 716 ASP A N 1
ATOM 5690 C CA . ASP A 1 716 ? 1.682 -19.039 -15.819 1.00 90.94 716 ASP A CA 1
ATOM 5691 C C . ASP A 1 716 ? 0.165 -18.812 -15.926 1.00 90.94 716 ASP A C 1
ATOM 5693 O O . ASP A 1 716 ? -0.513 -19.538 -16.649 1.00 90.94 716 ASP A O 1
ATOM 5697 N N . GLN A 1 717 ? -0.365 -17.793 -15.244 1.00 92.94 717 GLN A N 1
ATOM 5698 C CA . GLN A 1 717 ? -1.788 -17.440 -15.202 1.00 92.94 717 GLN A CA 1
ATOM 5699 C C . GLN A 1 717 ? -1.950 -15.916 -15.240 1.00 92.94 717 GLN A C 1
ATOM 5701 O O . GLN A 1 717 ? -1.254 -15.221 -14.498 1.00 92.94 717 GLN A O 1
ATOM 5706 N N . GLU A 1 718 ? -2.887 -15.418 -16.054 1.00 95.38 718 GLU A N 1
ATOM 5707 C CA . GLU A 1 718 ? -3.267 -13.998 -16.087 1.00 95.38 718 GLU A CA 1
ATOM 5708 C C . GLU A 1 718 ? -3.879 -13.563 -14.739 1.00 95.38 718 GLU A C 1
ATOM 5710 O O . GLU A 1 718 ? -4.686 -14.290 -14.154 1.00 95.38 718 GLU A O 1
ATOM 5715 N N . ARG A 1 719 ? -3.479 -12.390 -14.226 1.00 94.56 719 ARG A N 1
ATOM 5716 C CA . ARG A 1 719 ? -3.894 -11.837 -12.920 1.00 94.56 719 ARG A CA 1
ATOM 5717 C C . ARG A 1 719 ? -4.160 -10.334 -13.024 1.00 94.56 719 ARG A C 1
ATOM 5719 O O . ARG A 1 719 ? -3.270 -9.582 -13.406 1.00 94.56 719 ARG A O 1
ATOM 5726 N N . ASP A 1 720 ? -5.352 -9.883 -12.627 1.00 92.06 720 ASP A N 1
ATOM 5727 C CA . ASP A 1 720 ? -5.802 -8.486 -12.803 1.00 92.06 720 ASP A CA 1
ATOM 5728 C C . ASP A 1 720 ? -4.920 -7.436 -12.106 1.00 92.06 720 ASP A C 1
ATOM 5730 O O . ASP A 1 720 ? -4.810 -6.308 -12.573 1.00 92.06 720 ASP A O 1
ATOM 5734 N N . TYR A 1 721 ? -4.256 -7.808 -11.008 1.00 89.19 721 TYR A N 1
ATOM 5735 C CA . TYR A 1 721 ? -3.332 -6.940 -10.269 1.00 89.19 721 TYR A CA 1
ATOM 5736 C C . TYR A 1 721 ? -1.906 -6.894 -10.843 1.00 89.19 721 TYR A C 1
ATOM 5738 O O . TYR A 1 721 ? -1.025 -6.290 -10.225 1.00 89.19 721 TYR A O 1
ATOM 5746 N N . ILE A 1 722 ? -1.643 -7.558 -11.973 1.00 91.88 722 ILE A N 1
ATOM 5747 C CA . ILE A 1 722 ? -0.389 -7.419 -12.720 1.00 91.88 722 ILE A CA 1
ATOM 5748 C C . ILE A 1 722 ? -0.571 -6.277 -13.715 1.00 91.88 722 ILE A C 1
ATOM 5750 O O . ILE A 1 722 ? -1.121 -6.452 -14.803 1.00 91.88 722 ILE A O 1
ATOM 5754 N N . LEU A 1 723 ? -0.130 -5.096 -13.284 1.00 89.00 723 LEU A N 1
ATOM 5755 C CA . LEU A 1 723 ? -0.211 -3.857 -14.053 1.00 89.00 723 LEU A CA 1
ATOM 5756 C C . LEU A 1 723 ? 0.785 -3.850 -15.224 1.00 89.00 723 LEU A C 1
ATOM 5758 O O . LEU A 1 723 ? 1.722 -4.652 -15.256 1.00 89.00 723 LEU A O 1
ATOM 5762 N N . GLU A 1 724 ? 0.615 -2.871 -16.114 1.00 87.06 724 GLU A N 1
ATOM 5763 C CA . GLU A 1 724 ? 1.410 -2.612 -17.324 1.00 87.06 724 GLU A CA 1
ATOM 5764 C C . GLU A 1 724 ? 1.260 -3.658 -18.437 1.00 87.06 724 GLU A C 1
ATOM 5766 O O . GLU A 1 724 ? 1.478 -4.859 -18.246 1.00 87.06 724 GLU A O 1
ATOM 5771 N N . ASP A 1 725 ? 0.947 -3.157 -19.635 1.00 87.06 725 ASP A N 1
ATOM 5772 C CA . ASP A 1 725 ? 0.715 -3.949 -20.849 1.00 87.06 725 ASP A CA 1
ATOM 5773 C C . ASP A 1 725 ? 2.012 -4.361 -21.562 1.00 87.06 725 ASP A C 1
ATOM 5775 O O . ASP A 1 725 ? 1.978 -5.152 -22.500 1.00 87.06 725 ASP A O 1
ATOM 5779 N N . ASN A 1 726 ? 3.170 -3.840 -21.150 1.00 88.69 726 ASN A N 1
ATOM 5780 C CA . ASN A 1 726 ? 4.461 -4.119 -21.780 1.00 88.69 726 ASN A CA 1
ATOM 5781 C C . ASN A 1 726 ? 5.498 -4.556 -20.744 1.00 88.69 726 ASN A C 1
ATOM 5783 O O . ASN A 1 726 ? 5.582 -3.991 -19.654 1.00 88.69 726 ASN A O 1
ATOM 5787 N N . TYR A 1 727 ? 6.324 -5.541 -21.105 1.00 91.81 727 TYR A N 1
ATOM 5788 C CA . TYR A 1 727 ? 7.378 -6.059 -20.231 1.00 91.81 727 TYR A CA 1
ATOM 5789 C C . TYR A 1 727 ? 8.764 -5.883 -20.859 1.00 91.81 727 TYR A C 1
ATOM 5791 O O . TYR A 1 727 ? 9.138 -6.632 -21.763 1.00 91.81 727 TYR A O 1
ATOM 5799 N N . PHE A 1 728 ? 9.529 -4.896 -20.387 1.00 91.25 728 PHE A N 1
ATOM 5800 C CA . PHE A 1 728 ? 10.871 -4.590 -20.896 1.00 91.25 728 PHE A CA 1
ATOM 5801 C C . PHE A 1 728 ? 11.927 -5.526 -20.300 1.00 91.25 728 PHE A C 1
ATOM 5803 O O . PHE A 1 728 ? 12.269 -5.435 -19.123 1.00 91.25 728 PHE A O 1
ATOM 5810 N N . LEU A 1 729 ? 12.471 -6.412 -21.136 1.00 91.56 729 LEU A N 1
ATOM 5811 C CA . LEU A 1 729 ? 13.368 -7.502 -20.726 1.00 91.56 729 LEU A CA 1
ATOM 5812 C C . LEU A 1 729 ? 14.718 -6.997 -20.185 1.00 91.56 729 LEU A C 1
ATOM 5814 O O . LEU A 1 729 ? 15.324 -7.637 -19.322 1.00 91.56 729 LEU A O 1
ATOM 5818 N N . TYR A 1 730 ? 15.150 -5.829 -20.664 1.00 90.81 730 TYR A N 1
ATOM 5819 C CA . TYR A 1 730 ? 16.406 -5.163 -20.323 1.00 90.81 730 TYR A CA 1
ATOM 5820 C C . TYR A 1 730 ? 16.173 -3.673 -20.059 1.00 90.81 730 TYR A C 1
ATOM 5822 O O . TYR A 1 730 ? 15.164 -3.105 -20.485 1.00 90.81 730 TYR A O 1
ATOM 5830 N N . ARG A 1 731 ? 17.120 -3.013 -19.383 1.00 90.06 731 ARG A N 1
ATOM 5831 C CA . ARG A 1 731 ? 17.056 -1.557 -19.188 1.00 90.06 731 ARG A CA 1
ATOM 5832 C C . ARG A 1 731 ? 17.433 -0.819 -20.473 1.00 90.06 731 ARG A C 1
ATOM 5834 O O . ARG A 1 731 ? 18.380 -1.194 -21.170 1.00 90.06 731 ARG A O 1
ATOM 5841 N N . VAL A 1 732 ? 16.698 0.245 -20.776 1.00 88.12 732 VAL A N 1
ATOM 5842 C CA . VAL A 1 732 ? 16.988 1.144 -21.900 1.00 88.12 732 VAL A CA 1
ATOM 5843 C C . VAL A 1 732 ? 18.172 2.035 -21.541 1.00 88.12 732 VAL A C 1
ATOM 5845 O O . VAL A 1 732 ? 18.146 2.707 -20.505 1.00 88.12 732 VAL A O 1
ATOM 5848 N N . VAL A 1 733 ? 19.179 2.061 -22.415 1.00 87.94 733 VAL A N 1
ATOM 5849 C CA . VAL A 1 733 ? 20.385 2.888 -22.276 1.00 87.94 733 VAL A CA 1
ATOM 5850 C C . VAL A 1 733 ? 20.500 3.803 -23.500 1.00 87.94 733 VAL A C 1
ATOM 5852 O O . VAL A 1 733 ? 20.523 3.300 -24.625 1.00 87.94 733 VAL A O 1
ATOM 5855 N N . PRO A 1 734 ? 20.545 5.135 -23.326 1.00 87.69 734 PRO A N 1
ATOM 5856 C CA . PRO A 1 734 ? 20.897 6.064 -24.398 1.00 87.69 734 PRO A CA 1
ATOM 5857 C C . PRO A 1 734 ? 22.314 5.750 -24.894 1.00 87.69 734 PRO A C 1
ATOM 5859 O O . PRO A 1 734 ? 23.244 5.749 -24.089 1.00 87.69 734 PRO A O 1
ATOM 5862 N N . ASP A 1 735 ? 22.467 5.434 -26.180 1.00 87.38 735 ASP A N 1
ATOM 5863 C CA . ASP A 1 735 ? 23.663 4.748 -26.683 1.00 87.38 735 ASP A CA 1
ATOM 5864 C C . ASP A 1 735 ? 24.672 5.747 -27.272 1.00 87.38 735 ASP A C 1
ATOM 5866 O O . ASP A 1 735 ? 25.696 6.046 -26.652 1.00 87.38 735 ASP A O 1
ATOM 5870 N N . TYR A 1 736 ? 24.325 6.365 -28.406 1.00 89.75 736 TYR A N 1
ATOM 5871 C CA . TYR A 1 736 ? 25.142 7.374 -29.091 1.00 89.75 736 TYR A CA 1
ATOM 5872 C C . TYR A 1 736 ? 24.348 8.662 -29.348 1.00 89.75 736 TYR A C 1
ATOM 5874 O O . TYR A 1 736 ? 23.195 8.611 -29.782 1.00 89.75 736 TYR A O 1
ATOM 5882 N N . ILE A 1 737 ? 24.974 9.823 -29.132 1.00 91.00 737 ILE A N 1
ATOM 5883 C CA . ILE A 1 737 ? 24.501 11.117 -29.644 1.00 91.00 737 ILE A CA 1
ATOM 5884 C C . ILE A 1 737 ? 25.188 11.419 -30.977 1.00 91.00 737 ILE A C 1
ATOM 5886 O O . ILE A 1 737 ? 26.402 11.266 -31.107 1.00 91.00 737 ILE A O 1
ATOM 5890 N N . LEU A 1 738 ? 24.414 11.853 -31.971 1.00 91.88 738 LEU A N 1
ATOM 5891 C CA . LEU A 1 738 ? 24.945 12.187 -33.287 1.00 91.88 738 LEU A CA 1
ATOM 5892 C C . LEU A 1 738 ? 25.557 13.591 -33.307 1.00 91.88 738 LEU A C 1
ATOM 5894 O O . LEU A 1 738 ? 24.931 14.577 -32.910 1.00 91.88 738 LEU A O 1
ATOM 5898 N N . VAL A 1 739 ? 26.767 13.685 -33.840 1.00 92.62 739 VAL A N 1
ATOM 5899 C CA . VAL A 1 739 ? 27.513 14.913 -34.131 1.00 92.62 739 VAL A CA 1
ATOM 5900 C C . VAL A 1 739 ? 27.793 14.941 -35.638 1.00 92.62 739 VAL A C 1
ATOM 5902 O O . VAL A 1 739 ? 27.887 13.889 -36.267 1.00 92.62 739 VAL A O 1
ATOM 5905 N N . LYS A 1 740 ? 27.892 16.133 -36.236 1.00 91.94 740 LYS A N 1
ATOM 5906 C CA . LYS A 1 740 ? 28.321 16.310 -37.632 1.00 91.94 740 LYS A CA 1
ATOM 5907 C C . LYS A 1 740 ? 29.449 17.332 -37.680 1.00 91.94 740 LYS A C 1
ATOM 5909 O O . LYS A 1 740 ? 29.282 18.429 -37.145 1.00 91.94 740 LYS A O 1
ATOM 5914 N N . GLU A 1 741 ? 30.548 16.987 -38.339 1.00 93.25 741 GLU A N 1
ATOM 5915 C CA . GLU A 1 741 ? 31.690 17.875 -38.567 1.00 93.25 741 GLU A CA 1
ATOM 5916 C C . GLU A 1 741 ? 31.958 17.950 -40.074 1.00 93.25 741 GLU A C 1
ATOM 5918 O O . GLU A 1 741 ? 32.183 16.936 -40.734 1.00 93.25 741 GLU A O 1
ATOM 5923 N N . GLY A 1 742 ? 31.841 19.149 -40.653 1.00 89.19 742 GLY A N 1
ATOM 5924 C CA . GLY A 1 742 ? 31.763 19.298 -42.109 1.00 89.19 742 GLY A CA 1
ATOM 5925 C C . GLY A 1 742 ? 30.569 18.517 -42.668 1.00 89.19 742 GLY A C 1
ATOM 5926 O O . GLY A 1 742 ? 29.420 18.816 -42.326 1.00 89.19 742 GLY A O 1
ATOM 5927 N N . ASP A 1 743 ? 30.845 17.505 -43.491 1.00 86.00 743 ASP A N 1
ATOM 5928 C CA . ASP A 1 743 ? 29.853 16.562 -44.024 1.00 86.00 743 ASP A CA 1
ATOM 5929 C C . ASP A 1 743 ? 29.874 15.164 -43.395 1.00 86.00 743 ASP A C 1
ATOM 5931 O O . ASP A 1 743 ? 28.993 14.354 -43.679 1.00 86.00 743 ASP A O 1
ATOM 5935 N N . GLU A 1 744 ? 30.796 14.904 -42.470 1.00 91.88 744 GLU A N 1
ATOM 5936 C CA . GLU A 1 744 ? 30.932 13.607 -41.808 1.00 91.88 744 GLU A CA 1
ATOM 5937 C C . GLU A 1 744 ? 30.077 13.528 -40.534 1.00 91.88 744 GLU A C 1
ATOM 5939 O O . GLU A 1 744 ? 29.946 14.510 -39.800 1.00 91.88 744 GLU A O 1
ATOM 5944 N N . TYR A 1 745 ? 29.500 12.353 -40.262 1.00 93.50 745 TYR A N 1
ATOM 5945 C CA . TYR A 1 745 ? 28.697 12.087 -39.066 1.00 93.50 745 TYR A CA 1
ATOM 5946 C C . TYR A 1 745 ? 29.433 11.166 -38.089 1.00 93.50 745 TYR A C 1
ATOM 5948 O O . TYR A 1 745 ? 30.087 10.201 -38.485 1.00 93.50 745 TYR A O 1
ATOM 5956 N N . PHE A 1 746 ? 29.266 11.438 -36.797 1.00 94.44 746 PHE A N 1
ATOM 5957 C CA . PHE A 1 746 ? 29.901 10.709 -35.703 1.00 94.44 746 PHE A CA 1
ATOM 5958 C C . PHE A 1 746 ? 28.873 10.377 -34.621 1.00 94.44 746 PHE A C 1
ATOM 5960 O O . PHE A 1 746 ? 28.067 11.226 -34.238 1.00 94.44 746 PHE A O 1
ATOM 5967 N N . GLY A 1 747 ? 28.912 9.155 -34.106 1.00 93.06 747 GLY A N 1
ATOM 5968 C CA . GLY A 1 747 ? 28.234 8.741 -32.889 1.00 93.06 747 GLY A CA 1
ATOM 5969 C C . GLY A 1 747 ? 29.197 8.892 -31.721 1.00 93.06 747 GLY A C 1
ATOM 5970 O O . GLY A 1 747 ? 30.178 8.159 -31.626 1.00 93.06 747 GLY A O 1
ATOM 5971 N N . VAL A 1 748 ? 28.915 9.827 -30.818 1.00 91.94 748 VAL A N 1
ATOM 5972 C CA . VAL A 1 748 ? 29.648 9.979 -29.552 1.00 91.94 748 VAL A CA 1
ATOM 5973 C C . VAL A 1 748 ? 28.879 9.222 -28.473 1.00 91.94 748 VAL A C 1
ATOM 5975 O O . VAL A 1 748 ? 27.671 9.431 -28.328 1.00 91.94 748 VAL A O 1
ATOM 5978 N N . LYS A 1 749 ? 29.529 8.326 -27.725 1.00 90.19 749 LYS A N 1
ATOM 5979 C CA . LYS A 1 749 ? 28.849 7.519 -26.701 1.00 90.19 749 LYS A CA 1
ATOM 5980 C C . LYS A 1 749 ? 28.295 8.423 -25.602 1.00 90.19 749 LYS A C 1
ATOM 5982 O O . LYS A 1 749 ? 29.030 9.220 -25.027 1.00 90.19 749 LYS A O 1
ATOM 5987 N N . VAL A 1 750 ? 27.009 8.293 -25.269 1.00 89.69 750 VAL A N 1
ATOM 5988 C CA . VAL A 1 750 ? 26.311 9.265 -24.395 1.00 89.69 750 VAL A CA 1
ATOM 5989 C C . VAL A 1 750 ? 26.943 9.373 -22.999 1.00 89.69 750 VAL A C 1
ATOM 5991 O O . VAL A 1 750 ? 26.922 10.450 -22.405 1.00 89.69 750 VAL A O 1
ATOM 5994 N N . PHE A 1 751 ? 27.515 8.277 -22.490 1.00 88.38 751 PHE A N 1
ATOM 5995 C CA . PHE A 1 751 ? 28.163 8.208 -21.174 1.00 88.38 751 PHE A CA 1
ATOM 5996 C C . PHE A 1 751 ? 29.701 8.166 -21.224 1.00 88.38 751 PHE A C 1
ATOM 5998 O O . PHE A 1 751 ? 30.330 8.269 -20.176 1.00 88.38 751 PHE A O 1
ATOM 6005 N N . ASP A 1 752 ? 30.316 8.041 -22.401 1.00 89.56 752 ASP A N 1
ATOM 6006 C CA . ASP A 1 752 ? 31.772 8.077 -22.566 1.00 89.56 752 ASP A CA 1
ATOM 6007 C C . ASP A 1 752 ? 32.128 8.898 -23.803 1.00 89.56 752 ASP A C 1
ATOM 6009 O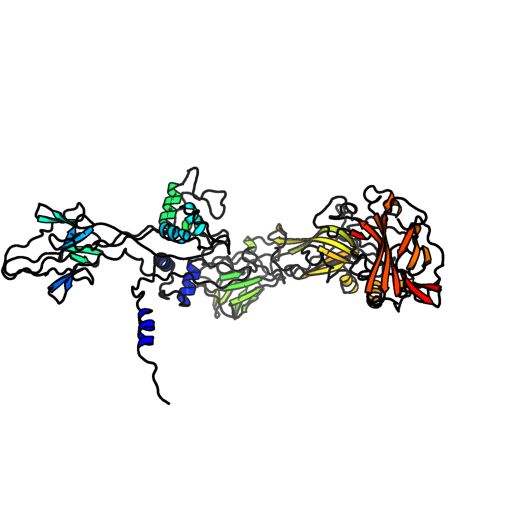 O . ASP A 1 752 ? 32.324 8.380 -24.896 1.00 89.56 752 ASP A O 1
ATOM 6013 N N . ASN A 1 753 ? 32.256 10.207 -23.616 1.00 89.00 753 ASN A N 1
ATOM 6014 C CA . ASN A 1 753 ? 32.477 11.140 -24.720 1.00 89.00 753 ASN A CA 1
ATOM 6015 C C . ASN A 1 753 ? 33.872 11.002 -25.375 1.00 89.00 753 ASN A C 1
ATOM 6017 O O . ASN A 1 753 ? 34.209 11.807 -26.241 1.00 89.00 753 ASN A O 1
ATOM 6021 N N . THR A 1 754 ? 34.694 10.033 -24.943 1.00 88.75 754 THR A N 1
ATOM 6022 C CA . THR A 1 754 ? 35.953 9.645 -25.603 1.00 88.75 754 THR A CA 1
ATOM 6023 C C . THR A 1 754 ? 35.780 8.476 -26.580 1.00 88.75 754 THR A C 1
ATOM 6025 O O . THR A 1 754 ? 36.600 8.314 -27.481 1.00 88.75 754 THR A O 1
ATOM 6028 N N . ASP A 1 755 ? 34.694 7.707 -26.452 1.00 89.81 755 ASP A N 1
ATOM 6029 C CA . ASP A 1 755 ? 34.251 6.706 -27.423 1.00 89.81 755 ASP A CA 1
ATOM 6030 C C . ASP A 1 755 ? 33.487 7.422 -28.554 1.00 89.81 755 ASP A C 1
ATOM 6032 O O . ASP A 1 755 ? 32.301 7.758 -28.442 1.00 89.81 755 ASP A O 1
ATOM 6036 N N . ILE A 1 756 ? 34.230 7.745 -29.617 1.00 91.81 756 ILE A N 1
ATOM 6037 C CA . ILE A 1 756 ? 33.752 8.453 -30.808 1.00 91.81 756 ILE A CA 1
ATOM 6038 C C . ILE A 1 756 ? 33.870 7.520 -32.009 1.00 91.81 756 ILE A C 1
ATOM 6040 O O . ILE A 1 756 ? 34.965 7.179 -32.458 1.00 91.81 756 ILE A O 1
ATOM 6044 N N . TRP A 1 757 ? 32.724 7.162 -32.571 1.00 91.81 757 TRP A N 1
ATOM 6045 C CA . TRP A 1 757 ? 32.606 6.299 -33.734 1.00 91.81 757 TRP A CA 1
ATOM 6046 C C . TRP A 1 757 ? 32.193 7.125 -34.954 1.00 91.81 757 TRP A C 1
ATOM 6048 O O . TRP A 1 757 ? 31.135 7.750 -34.967 1.00 91.81 757 TRP A O 1
ATOM 6058 N N . LYS A 1 758 ? 33.025 7.142 -35.998 1.00 94.25 758 LYS A N 1
ATOM 6059 C CA . LYS A 1 758 ? 32.662 7.717 -37.299 1.00 94.25 758 LYS A CA 1
ATOM 6060 C C . LYS A 1 758 ? 31.659 6.798 -37.999 1.00 94.25 758 LYS A C 1
ATOM 6062 O O . LYS A 1 758 ? 31.979 5.635 -38.235 1.00 94.25 758 LYS A O 1
ATOM 6067 N N . LEU A 1 759 ? 30.478 7.316 -38.336 1.00 93.38 759 LEU A N 1
ATOM 6068 C CA . LEU A 1 759 ? 29.503 6.569 -39.130 1.00 93.38 759 LEU A CA 1
ATOM 6069 C C . LEU A 1 759 ? 29.970 6.534 -40.587 1.00 93.38 759 LEU A C 1
ATOM 6071 O O . LEU A 1 759 ? 30.505 7.513 -41.113 1.00 93.38 759 LEU A O 1
ATOM 6075 N N . GLU A 1 760 ? 29.745 5.400 -41.239 1.00 93.69 760 GLU A N 1
ATOM 6076 C CA . GLU A 1 760 ? 29.981 5.261 -42.674 1.00 93.69 760 GLU A CA 1
ATOM 6077 C C . GLU A 1 760 ? 28.913 6.034 -43.463 1.00 93.69 760 GLU A C 1
ATOM 6079 O O . GLU A 1 760 ? 27.836 6.346 -42.945 1.00 93.69 760 GLU A O 1
ATOM 6084 N N . THR A 1 761 ? 29.188 6.337 -44.730 1.00 90.56 761 THR A N 1
ATOM 6085 C CA . THR A 1 761 ? 28.205 6.911 -45.656 1.00 90.56 761 THR A CA 1
ATOM 6086 C C . THR A 1 761 ? 27.955 5.953 -46.812 1.00 90.56 761 THR A C 1
ATOM 6088 O O . THR A 1 761 ? 28.887 5.386 -47.380 1.00 90.56 761 THR A O 1
ATOM 6091 N N . GLY A 1 762 ? 26.684 5.749 -47.155 1.00 90.19 762 GLY A N 1
ATOM 6092 C CA . GLY A 1 762 ? 26.288 4.761 -48.156 1.00 90.19 762 GLY A CA 1
ATOM 6093 C C . GLY A 1 762 ? 24.793 4.783 -48.449 1.00 90.19 762 GLY A C 1
ATOM 6094 O O . GLY A 1 762 ? 23.989 5.219 -47.620 1.00 90.19 762 GLY A O 1
ATOM 6095 N N . GLU A 1 763 ? 24.433 4.318 -49.645 1.00 89.75 763 GLU A N 1
ATOM 6096 C CA . GLU A 1 763 ? 23.037 4.169 -50.057 1.00 89.75 763 GLU A CA 1
ATOM 6097 C C . GLU A 1 763 ? 22.347 3.080 -49.230 1.00 89.75 763 GLU A C 1
ATOM 6099 O O . GLU A 1 763 ? 22.893 1.998 -49.013 1.00 89.75 763 GLU A O 1
ATOM 6104 N N . MET A 1 764 ? 21.144 3.385 -48.758 1.00 87.50 764 MET A N 1
ATOM 6105 C CA . MET A 1 764 ? 20.330 2.490 -47.948 1.00 87.50 764 MET A CA 1
ATOM 6106 C C . MET A 1 764 ? 19.772 1.351 -48.814 1.00 87.50 764 MET A C 1
ATOM 6108 O O . MET A 1 764 ? 19.200 1.635 -49.872 1.00 87.50 764 MET A O 1
ATOM 6112 N N . PRO A 1 765 ? 19.879 0.079 -48.384 1.00 85.31 765 PRO A N 1
ATOM 6113 C CA . PRO A 1 765 ? 19.286 -1.035 -49.112 1.00 85.31 765 PRO A CA 1
ATOM 6114 C C . PRO A 1 765 ? 17.775 -0.845 -49.292 1.00 85.31 765 PRO A C 1
ATOM 6116 O O . PRO A 1 765 ? 17.059 -0.466 -48.363 1.00 85.31 765 PRO A O 1
ATOM 6119 N N . VAL A 1 766 ? 17.294 -1.088 -50.514 1.00 76.69 766 VAL A N 1
ATOM 6120 C CA . VAL A 1 766 ? 15.915 -0.776 -50.935 1.00 76.69 766 VAL A CA 1
ATOM 6121 C C . VAL A 1 766 ? 14.876 -1.559 -50.121 1.00 76.69 766 VAL A C 1
ATOM 6123 O O . VAL A 1 766 ? 13.779 -1.065 -49.881 1.00 76.69 766 VAL A O 1
ATOM 6126 N N . ASP A 1 767 ? 15.245 -2.749 -49.652 1.00 76.00 767 ASP A N 1
ATOM 6127 C CA . ASP A 1 767 ? 14.443 -3.683 -48.860 1.00 76.00 767 ASP A CA 1
ATOM 6128 C C . ASP A 1 767 ? 14.374 -3.354 -47.352 1.00 76.00 767 ASP A C 1
ATOM 6130 O O . ASP A 1 767 ? 13.757 -4.099 -46.596 1.00 76.00 767 ASP A O 1
ATOM 6134 N N . TRP A 1 768 ? 15.014 -2.274 -46.878 1.00 75.25 768 TRP A N 1
ATOM 6135 C CA . TRP A 1 768 ? 15.082 -1.950 -45.438 1.00 75.25 768 TRP A CA 1
ATOM 6136 C C . TRP A 1 768 ? 14.063 -0.891 -44.983 1.00 75.25 768 TRP A C 1
ATOM 6138 O O . TRP A 1 768 ? 13.984 -0.609 -43.785 1.00 75.25 768 TRP A O 1
ATOM 6148 N N . LEU A 1 769 ? 13.295 -0.310 -45.914 1.00 60.62 769 LEU A N 1
ATOM 6149 C CA . LEU A 1 769 ? 12.292 0.733 -45.647 1.00 60.62 769 LEU A CA 1
ATOM 6150 C C . LEU A 1 769 ? 10.890 0.209 -45.279 1.00 60.62 769 LEU A C 1
ATOM 6152 O O . LEU A 1 769 ? 10.130 0.967 -44.675 1.00 60.62 769 LEU A O 1
ATOM 6156 N N . ASP A 1 770 ? 10.567 -1.041 -45.627 1.00 50.41 770 ASP A N 1
ATOM 6157 C CA . ASP A 1 770 ? 9.302 -1.731 -45.297 1.00 50.41 770 ASP A CA 1
ATOM 6158 C C . ASP A 1 770 ? 9.327 -2.307 -43.869 1.00 50.41 770 ASP A C 1
ATOM 6160 O O . ASP A 1 770 ? 10.362 -2.900 -43.496 1.00 50.41 770 ASP A O 1
#

Foldseek 3Di:
DDDDDDDPVVVVVVVVVPPDDPPPPPPDDQPDDDDDDPFDDQDDPLRSVLVCVCVVVDVADNVQSDPVCVVCVVCPNHNDFQPFFFFWDQDPVQAIDGHVRGQVAHQADDPPDGGFAWFADPVQAIDRPPGGSVGHGAGWAKDAPLVFVLVVLCVQPDCQQVDPPHHDHNVLRDPVSVLVRLADDDGDDGDITGDDAFWDADPVQAIATDPGTQPHHQDDDDDPDDDGGQGWDQDPVQAIDGRPDGSPHHRTDDDDDHPLRVVLCQQQVQPPHPDHPAQQLDRVHHDDSVLSDPVSVVNRNDHNLDDDPQDDQQPFHDAAPAKDKGWGAPHSVVSHQAFLFFLKIKIFIGGNHRHTAAWAKKFAAQFQFPRPDIFTAHRRRMTMDGLVGFHALDDQVRRFAWGQFTAHPNDTDIGGRTYGGFHRKAKAKEFPFKWWFAQQDPDCPCFLAQQRTWMKGQIWMWIAGNNDTHTDDPPADQFDKFKWAFQDQLDFDWPVRTHDDPLGRVQWDPPHDPPCVVDSGITIGTAQEADDPLLVQFCDFPDDPCNVSSVVSVSRHDDPPDFDKIWMWTDGSRSSYIYIHRAIEGGHYFYADFAFPAWAWEDDDVWIKIKGWTALVVDAWFWQGWDDDDVSGRYTDTDTDGSVCCAVPPLRAQQKKKKKKKWADPPNDTDMWIDIDTPHDPDRIDMAMTIRDDAQIWIKMWMKRAQCAQNRSRDPDRHNSPDDRIGTRHRIHGAFGWDDDPHWIWTQGRSHNVPIGTHHYDDDPPVRPD

Organism: NCBI:txid28115

Sequence (770 aa):
MKKRLTLPSIVSLLLMFMYMFSCTDVDITMPKGPKGDKGDRGLSAYEIWKEEVIAGRIIWSKDEVQINDFFRYLKGKDGKDGKDGLNPHIGDNGNWWIGDKDTGVPAKGKDGKDGKTPYVGNNGNWWIGDKDTGVPAMGKDGKSAYEVWKDYIASGDVDDPHNPGKKWDPKKNTERDFWEFLAGKTGKDGKDGKDGKTPYIGDNGNWWIGDKDTGVPAKGKDGKDGKDGLSPRIGDNGNWWIGDKDTGVPAKGKDGKSAYELWVEEVTKRCGTGNPVMDPHDPSKPWPCDKISLTDFWEYLRGKDGKDGKDGDTGIVIEHGAPNVLPLYFNGAYKEYVNPLDGSVIVQVFDKDGAKVKEGVEVQGLPGMDPNLKYTTDEKGQFKIEAKDLPRNKELKDRKGKVKIVKIKGVVTESAPNTIIPNKVLTRIKAEFIYPRQITTPDLSLASAYNSHFIVVKYKYERLLDKEWKPYPEEYPKPELKCVKVADINKAIDQSNILEGEKYAKWGITNPPAGFSDLKDAFLIIRPNVLSDAEKKGDKVMFGNLDKKLAQIKRYEWKETEEYFFSIKGEKYFYGDNPVMDEAVQIPEIYPSPWLKCAVVETKTGETNTWGEIEPDALKKFYLKYDKPESGKYVWTIRSLEPEKLLTDPKLKGNVNFRVYMTKNKNGSTGTTQIDRSYTNKPRSINFALNSTFPKNVLSVSMWINNDTKGRYTQDQERDYILEDNYFLYRVVPDYILVKEGDEYFGVKVFDNTDIWKLETGEMPVDWLD

pLDDT: mean 74.35, std 20.84, range [25.73, 98.5]

Radius of gyration: 44.46 Å; chains: 1; bounding box: 130×96×100 Å